Protein AF-A0A1G8JA14-F1 (afdb_monomer)

Radius of gyration: 40.49 Å; Cα contacts (8 Å, |Δi|>4): 1546; chains: 1; bounding box: 96×107×100 Å

Foldseek 3Di:
DDPPVSVQVVDPLSLQLLLLLLLAPDFDAPVLSLQLGDPVSSVCCVVRCVVVVVQWDADPRTIHGPDNVSSVVSCVVPVVCQQVSLVSVLVSLVVCVPDPSSLQCNLVSCCRHPNVVVSLVCLAPVSLLSCVVVLPDLVSNLVSLLSSLLSCLVVLPLLSNLLSLLVSLFSCLLVVPQCLVCLLLLLLLCLLLVNLVSSLSSQDDPLAGSDDLLSLLVNLLSCLLVVVVVSSVSSLSSLVVVLVVQVVVCVVVVPDGDLSSLLSNLSSLLSCCSVPVVRSVVVSVVSLVVLVVQLVDPPPPDPVSNVSSVVSSLLSLLSSQLVCCVRPVDHDAPVVCCVVVVPDQAQVVLLSLLSNLVCNVPVSQFLSGDADPCDPNLLVSLVRSVVSCVPHNHDLDLVSLLSNLVSNQQPPLPLVVSLVSLVSNVVDDQDPADLADPVLADGDPVSLVSLLSNLLSQLQNDPDLDFQDQDDAQDQECVRVNLSSLSSRLSSLVNVVSNCVSVVPPVCLVSSVVSLVVSLVRLDDALLSVVSHPSCHCSCLVRLLVVLLSSLVCCVPRPVVCNLVSLVVLVVCLVRLSSDAPSSSLSNLLSNLRSCSSVVHDLVSNVVSLVSSLCLLVQDPQPLSVSLSSLSSSLSSCSNSVNVVSNVVSVSVNSLQSTDDDLPVLLLLCLLLLLLQQLAFDLQLCLVFLLLNQLLLVLCCFPRDCVPSSLVSLLSSLLSCVSNVNPVLSLVSLCCQAPNDLVQLLCQQQVDCRSASDRSNGRGLSHPSHDSLSSLLSCLPRDPPAQLLLLLLSLLLRCQDPCNVVCNLSSLLSLLVSLVVCCVVPVPCSLVSLLSVLVVLLDPSDDPVSSVSSLVSNVVRHDPVSVVSNCVNNVVSVHHNDPPPPPPPPPPDDDDDDPPPQQLLNVLLVCLPPPPDDLVVSLVSLVVSCVVVVHQLLDDCPDPSSNSSNVVNLVSAAALSSLSNSCVVSLSVPPDSSSSVSSVSSNSCRPHDDSVSSSSSSVSSSVSSCSNSVRDPVSSVVSSCSSDDDDDDRPHLSSLVSLLVQCQPQDPSSNVSSLVSLLVCCVVVQQSSLVSLLVLLLDLALGSSVLSSLVSLLSNLVVPLVSVLVNCVVVVVSLVSLLPDLQQSSNVSQCSSCVSNVVVPRNSSNVSNVVSAAADFDDFDADDDDDPLLVLCVVLVVVCNVVRQHDPQLNVQLVVQLCVNCPPHDSVSQVVSQVSSCVSVVVRPPRPGSSSSSSLRSNRNSSSVRGHDPCSVVSNCSSPVD

Sequence (1266 aa):
MLSIWDTIYEDKNKLWISLSISQLRSPLEKENIIHILPADVKTYFYSSFPSIKYLFTKHHNKIEIFHNSFKEFITKKVKLFIKDCNDNIASFCENNLDNEYSIENCLHHYALSNTPEKALKSCNQKWADKLTLNHIEPDIVLLDIKNTINLSLKLEQTTELIRLLLLLQRIEFRYDYILYEYAQNIALALIANEDYQHALKYIVRRNILLVSNDQAIIFLQLLYEAEAYKEANVLLEAIDARFRKEIESEFKSGKGVSMDFFTMKANSLVLSTNENSEKGYRQYMAFSKFLQSLGSNDDFDSEQTTTGVTLMREVTTGWHQAYLMRAKNIHINSVEVSKFSGNPLNSRWAKMIALSKYIYDYELNRYNSNYHDKNDSHLEIVADIEYLILNHGYINDKVEVILLVKSLLKDSKNTSLVTKLIKNYFDFEMDENNIRNDNGVDFNYAAYINIAFKSKCKGYINDDNAFPEIKKRWSKNGWELYLKSIIVLIHFLEGKAYNLKAKNDSDDFQLIKEQLNLIRESINFSFEERSNWNRSYQLPEAIFPLLYTKLIHLYYHFNSNELDSFIEEIKQKSIDQLGLFSEGYREVFHEIVKELLLLNYETDKIQPIVQLWEQHILKGVQNRWERTEELLKISEIYALLGKKFEFNNTFQEVLNTSMGPTWYKEAQLDLINSTLSYLKSDSSSLNKYVKDYASLLDYASGEMTFQRYVRTEKESFINSLIANGRLDSALEYFKQEILPSPELLINNAEQNTFDAPTIGDGYNLGARNFVEQRGVLKILENIEDVSPYLKWALCEIFTINDDNFRYITYYGEKIAEVLNEIEILDNSHIENVIINLSKIIADKELNDDDRRALLNELYVGLTTSNRTRLKSHLVSKGIIWESKNQEDKITEEQPLEKNKEITDFEKFNNSINSTKENRQQLIKTGINSFEKEKISIWYNNWSGEHSKSKENIKSLLETDTEIIQTLSHEILKFNETPWLVSKEVIWFLEGKISKSQIEDIYKIVNNHFHYIIRPDTSVKEKYFWLDKENEKISNNSQIIDFLIWLLNHPFTDIRKKTFNNLVELGKFLGEEVIIKLLNTSSSKTPLLSTKMSSYVLKKISEEYPEIIKKTLETNSSYVIQIATISHFTIKYNFIAIANNIKEIGYKELAVELNKTIPDIPFKTGDIFLEEEFLLPIAPIIDELNNKEVLNGGFCKILVSKVIEYCSPLNTIDLVKSDKYLRRSFHDETQYRGRYNDTLNHALNEAITSVVYKNNMKTIHEILNND

Secondary structure (DSSP, 8-state):
---HHHHHHS-HHHHHHHHHHHH-SS-EEHHHHTTTS-HHHHTTHHHHGGGTGGGEEEETTEEEES-HHHHHHHHHH-GGGHHHHHHHHHHHHHH-TTSHHHHHHHHHHHHHSS-THHHHHHSSHHHHHHHHHTT--HHHHHHHHHHHHHHHHHTT-HHHHHHHHHHHHHHHHIIIIIHHHTHHHHHHHHHHTT-HHHHHHHHEETTEE-S-HHHHHHHHHHHHHTT-HHHHHHHHHHHHHHHHHHHHHHHHH-S---HHHHHHHHHHHHHGGGT-HHHHHHHHHHHHHHHHHHTT-TT---HHHHHHHHHHHHHHHHHHHHHHHHHH-----HHHHHHHH-PPP-THHHHHHHHHHHHIIIII--TTS------HHHHHHHHHHHHHHHHH----SHHHHHHHHHHHTTT-S-HHHHHHHHHHHHTSPPP---SB-TTSSSB-HHHHHHHHHHHHHHHHT--SS--PPP-S---TTTHHHHHHHHHHHHHHHHHHHHHHHHHT-STTHHHHHHHHHHHHHHT---HHHHHT-TT-TTHHHHHHHHHHHHHHHHHHHH-GGGHHHHHHHHHHHGGGGGGS-HHHHHHHHHHHHHHHHHTT--HHHHHHHHHHHHHHHHHH---HHHHHHHHHHHHHHHHHTT-HHHHHHHHHHHHHHS-S--TT-GGGGHHHHHHHHHS---HHHHTTTHHHHHHHHHHTTSS-TTHHHHHHHHHHHHHHHHHTT-HHHHHHHHHHHHS--HHHHHHHHHS--TT-SSTT-SS--SS--S-HHHHHHHHHHH--S--HHHHHHHHHHHSSSTTHHHHHHHHHHHHHHHHHHHHHH-TTTHHHHHHHHHHHHT-TTS-HHHHHHHHHHHHHHS-HHHHHHHHHHHHHTT-------TTTT--S--------PPPHHHHHHHHTT-TTS-HHHHHHHHHHHHHHHT--TT-SSS-HHHHHHHHHHHHH--SHHHHHHHTHHHHTT--S-HHHHHHHHHHHHTTSS-HHHHHHHHHHHHHHHHHHH---HHHHHHTGGGGSPPP---HHHHHHHHHHHHTT-SSHHHHHHHHHHHHHHHHHTTHHHHHHHHHHHTS----HHHHHHHHHHHHHHHH-HHHHHHHHHH-THHHHHHHT---HHHHHHHHHHHHHHHHTT--HHHHHHHHTS-SSPP---------GGGGGGHHHHHHHHHTT---HHHHHHHHHHHHHHHTTS-HHHHHHHHHHHHHHTTT--S---HHHHHHHHHHHHHHGGG--TTTHHHHHHHHT--

Nearest PDB structures (foldseek):
  8dgc-assembly1_D  TM=5.396E-01  e=2.292E-10  Salmonella enterica
  3w3x-assembly1_A  TM=1.360E-01  e=2.266E-04  Saccharomyces cerevisiae
  5dse-assembly1_A  TM=1.894E-01  e=1.803E-01  Homo sapiens
  6owo-assembly1_A  TM=2.098E-01  e=2.719E-01  Mus musculus
  5l9u-assembly1_X  TM=2.358E-01  e=3.673E+00  Homo sapiens

Solvent-accessible surface area (backbone atoms only — not comparable to full-atom values): 68580 Å² total; per-residue (Å²): 132,79,53,78,62,55,63,30,66,76,32,65,57,48,34,50,52,52,49,46,53,45,70,52,92,65,68,43,45,59,78,58,54,48,61,32,40,59,79,87,39,39,84,42,42,84,76,43,46,72,83,54,43,89,58,40,42,78,58,94,66,20,44,38,65,62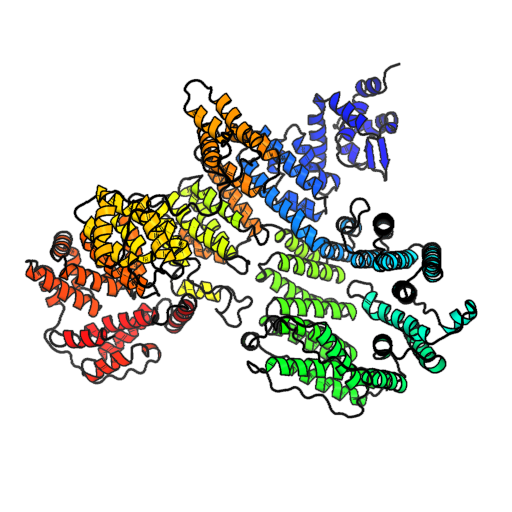,47,70,69,56,38,52,51,50,54,70,73,46,57,86,52,47,25,66,42,21,41,34,40,26,52,38,19,70,76,34,66,85,40,70,66,24,59,75,41,32,57,59,26,23,57,50,21,84,54,36,70,55,20,57,75,54,65,42,69,71,50,53,51,53,40,55,77,67,63,51,61,61,69,60,57,54,48,50,51,54,51,43,41,55,47,22,54,77,69,59,35,69,63,58,34,45,48,43,30,49,45,47,37,33,50,51,34,21,53,75,44,47,51,53,74,41,21,64,45,50,25,50,23,27,46,43,59,72,37,49,75,60,19,41,65,48,40,42,55,96,57,37,64,72,56,55,70,69,56,49,52,52,52,41,46,51,26,43,76,67,66,38,51,73,58,27,50,55,52,50,53,11,53,52,46,51,46,52,51,51,55,58,49,28,70,72,68,72,77,65,78,67,68,64,52,57,44,45,54,41,50,53,26,49,52,42,25,72,83,38,49,69,64,18,47,54,51,34,53,52,51,52,51,49,55,51,51,68,62,67,50,92,81,65,91,42,76,65,58,51,51,49,45,49,51,52,52,41,51,46,49,12,49,44,48,20,47,37,32,68,79,65,60,42,61,82,55,67,69,59,50,26,69,72,70,71,48,80,84,45,30,66,54,27,51,36,53,24,45,11,50,43,39,32,66,68,70,69,55,44,54,87,42,86,89,74,75,91,45,73,32,61,57,49,51,51,52,48,37,52,49,31,42,76,77,43,33,60,64,95,43,75,68,49,39,51,45,47,43,68,48,37,56,79,72,44,62,57,58,71,58,53,45,48,47,48,52,58,54,67,74,48,93,74,80,90,56,55,56,51,34,95,86,68,54,47,67,24,64,70,26,43,54,50,48,37,52,53,23,18,51,53,21,40,66,50,89,64,98,77,74,72,69,73,49,69,79,82,36,53,82,38,40,65,62,23,50,53,27,47,52,38,31,56,24,17,48,53,18,32,51,30,40,36,61,39,70,70,51,74,80,62,47,57,60,55,45,54,51,51,50,52,48,57,62,70,69,64,58,49,28,48,65,48,72,55,41,61,88,42,78,58,37,61,42,63,45,50,20,60,49,50,31,52,46,55,55,48,26,59,77,68,37,49,91,49,37,66,60,52,53,52,49,52,62,64,35,49,84,46,35,64,21,41,57,65,72,20,35,52,46,28,52,56,37,39,51,40,47,39,48,61,68,68,52,62,60,84,72,50,48,63,57,55,50,53,52,50,52,50,42,74,74,57,55,62,42,44,68,61,38,35,53,52,32,30,54,50,21,21,50,28,21,69,65,70,35,61,68,60,20,54,53,36,48,50,51,30,65,53,45,36,33,50,64,59,94,85,40,57,65,62,58,46,48,59,36,52,47,44,54,40,50,73,70,56,71,77,63,46,40,74,44,52,29,56,52,53,20,48,44,54,54,52,46,53,80,36,93,50,44,68,48,39,26,50,43,57,29,44,38,34,31,24,31,32,68,63,74,31,51,70,59,24,51,50,50,50,40,48,40,45,66,34,55,57,68,56,25,42,46,48,11,45,71,49,63,61,81,25,58,46,91,37,59,21,91,42,49,31,31,48,66,50,63,64,58,58,35,50,50,30,45,68,74,59,65,67,86,52,58,41,69,60,55,43,43,57,47,68,41,47,52,72,59,97,61,36,80,82,46,28,49,63,46,17,43,52,48,17,52,32,53,49,50,31,45,72,76,46,62,87,57,41,64,62,56,42,55,51,50,42,49,62,66,66,34,83,87,51,51,76,65,45,38,49,44,25,54,50,32,34,64,73,53,34,50,74,68,58,48,53,55,40,42,57,52,26,49,79,72,76,42,87,80,70,81,77,66,90,67,91,82,74,82,68,90,69,77,77,89,64,84,78,76,81,47,55,34,52,54,41,56,58,48,73,80,43,97,80,70,54,70,71,56,50,48,53,50,43,58,49,22,32,63,76,71,71,44,67,87,75,64,75,78,86,38,72,49,54,49,50,34,52,52,52,45,44,71,72,49,76,42,49,58,56,43,49,60,71,43,41,69,70,63,72,62,66,84,63,63,34,54,56,50,38,44,50,51,50,56,60,37,42,93,35,68,54,72,68,54,45,49,50,44,52,51,44,55,52,51,54,48,45,57,45,67,58,58,58,68,71,55,40,59,77,32,56,70,62,57,56,87,73,84,93,67,57,57,48,59,54,52,52,53,49,49,49,52,40,43,58,45,73,50,65,65,48,22,53,43,36,48,54,39,53,32,53,41,37,69,78,58,30,52,65,48,48,52,53,32,51,53,40,41,67,41,97,54,61,47,52,31,21,53,48,28,27,52,34,52,30,52,32,24,74,79,45,26,68,54,55,46,53,41,43,70,76,41,56,68,51,50,59,54,58,46,67,51,54,39,36,66,47,43,52,32,50,51,53,30,24,50,47,27,33,78,78,69,48,54,65,52,43,55,50,45,56,73,72,48,44,87,65,80,67,86,51,40,88,70,88,84,88,58,76,92,47,58,93,51,40,70,56,52,51,54,43,40,77,65,51,53,36,32,76,67,38,56,56,43,26,55,53,35,42,56,59,70,38,51,96,48,51,71,66,56,40,47,50,24,38,53,37,49,44,62,44,42,66,87,55,85,81,61,80,45,64,48,52,39,31,49,52,41,21,46,28,39,21,50,43,82,54,50,22,73,87,49,44,66,62,53,51,52,57,78,67,64,128

Structure (mmCIF, N/CA/C/O backbone):
data_AF-A0A1G8JA14-F1
#
_entry.id   AF-A0A1G8JA14-F1
#
loop_
_atom_site.group_PDB
_atom_site.id
_atom_site.type_symbol
_atom_site.label_atom_id
_atom_site.label_alt_id
_atom_site.label_comp_id
_atom_site.label_asym_id
_atom_site.label_entity_id
_atom_site.label_seq_id
_atom_site.pdbx_PDB_ins_code
_atom_site.Cartn_x
_atom_site.Cartn_y
_atom_site.Cartn_z
_atom_site.occupancy
_atom_site.B_iso_or_equiv
_atom_site.auth_seq_id
_atom_site.auth_comp_id
_atom_site.auth_asym_id
_atom_site.auth_atom_id
_atom_site.pdbx_PDB_model_num
ATOM 1 N N . MET A 1 1 ? 4.898 62.329 -34.943 1.00 43.94 1 MET A N 1
ATOM 2 C CA . MET A 1 1 ? 5.044 60.866 -35.079 1.00 43.94 1 MET A CA 1
ATOM 3 C C . MET A 1 1 ? 4.335 60.249 -33.893 1.00 43.94 1 MET A C 1
ATOM 5 O O . MET A 1 1 ? 4.775 60.490 -32.778 1.00 43.94 1 MET A O 1
ATOM 9 N N . LEU A 1 2 ? 3.208 59.574 -34.125 1.00 47.88 2 LEU A N 1
ATOM 10 C CA . LEU A 1 2 ? 2.537 58.771 -33.099 1.00 47.88 2 LEU A CA 1
ATOM 11 C C . LEU A 1 2 ? 3.469 57.622 -32.701 1.00 47.88 2 LEU A C 1
ATOM 13 O O . LEU A 1 2 ? 4.171 57.082 -33.561 1.00 47.88 2 LEU A O 1
ATOM 17 N N . SER A 1 3 ? 3.526 57.277 -31.416 1.00 72.56 3 SER A N 1
ATOM 18 C CA . SER A 1 3 ? 4.288 56.103 -30.998 1.00 72.56 3 SER A CA 1
ATOM 19 C C . SER A 1 3 ? 3.628 54.833 -31.557 1.00 72.56 3 SER A C 1
ATOM 21 O O . SER A 1 3 ? 2.435 54.814 -31.873 1.00 72.56 3 SER A O 1
ATOM 23 N N . ILE A 1 4 ? 4.396 53.747 -31.689 1.00 73.25 4 ILE A N 1
ATOM 24 C CA . ILE A 1 4 ? 3.869 52.439 -32.128 1.00 73.25 4 ILE A CA 1
ATOM 25 C C . ILE A 1 4 ? 2.676 52.015 -31.256 1.00 73.25 4 ILE A C 1
ATOM 27 O O . ILE A 1 4 ? 1.707 51.459 -31.764 1.00 73.25 4 ILE A O 1
ATOM 31 N N . TRP A 1 5 ? 2.718 52.331 -29.958 1.00 81.38 5 TRP A N 1
ATOM 32 C CA . TRP A 1 5 ? 1.614 52.083 -29.036 1.00 81.38 5 TRP A CA 1
ATOM 33 C C . TRP A 1 5 ? 0.361 52.887 -29.385 1.00 81.38 5 TRP A C 1
ATOM 35 O O . TRP A 1 5 ? -0.720 52.310 -29.427 1.00 81.38 5 TRP A O 1
ATOM 45 N N . ASP A 1 6 ? 0.496 54.181 -29.684 1.00 80.50 6 ASP A N 1
ATOM 46 C CA . ASP A 1 6 ? -0.655 55.031 -30.017 1.00 80.50 6 ASP A CA 1
ATOM 47 C C . ASP A 1 6 ? -1.369 54.507 -31.275 1.00 80.50 6 ASP A C 1
ATOM 49 O O . ASP A 1 6 ? -2.592 54.440 -31.321 1.00 80.50 6 ASP A O 1
ATOM 53 N N . THR A 1 7 ? -0.600 53.986 -32.238 1.00 79.25 7 THR A N 1
ATOM 54 C CA . THR A 1 7 ? -1.130 53.365 -33.469 1.00 79.25 7 THR A CA 1
ATOM 55 C C . THR A 1 7 ? -1.879 52.048 -33.206 1.00 79.25 7 THR A C 1
ATOM 57 O O . THR A 1 7 ? -2.782 51.683 -33.960 1.00 79.25 7 THR A O 1
ATOM 60 N N . ILE A 1 8 ? -1.495 51.302 -32.165 1.00 83.81 8 ILE A N 1
ATOM 61 C CA . ILE A 1 8 ? -2.172 50.064 -31.747 1.00 83.81 8 ILE A CA 1
ATOM 62 C C . ILE A 1 8 ? -3.414 50.391 -30.920 1.00 83.81 8 ILE A C 1
ATOM 64 O O . ILE A 1 8 ? -4.435 49.740 -31.090 1.00 83.81 8 ILE A O 1
ATOM 68 N N . TYR A 1 9 ? -3.331 51.386 -30.037 1.00 84.12 9 TYR A N 1
ATOM 69 C CA . TYR A 1 9 ? -4.410 51.764 -29.129 1.00 84.12 9 TYR A CA 1
ATOM 70 C C . TYR A 1 9 ? -5.591 52.430 -29.853 1.00 84.12 9 TYR A C 1
ATOM 72 O O . TYR A 1 9 ? -6.739 52.170 -29.502 1.00 84.12 9 TYR A O 1
ATOM 80 N N . GLU A 1 10 ? -5.328 53.247 -30.879 1.00 85.12 10 GLU A N 1
ATOM 81 C CA . GLU A 1 10 ? -6.372 53.892 -31.693 1.00 85.12 10 GLU A CA 1
ATOM 82 C C . GLU A 1 10 ? -7.148 52.901 -32.583 1.00 85.12 10 GLU A C 1
ATOM 84 O O . GLU A 1 10 ? -8.304 53.148 -32.927 1.00 85.12 10 GLU A O 1
ATOM 89 N N . ASP A 1 11 ? -6.546 51.760 -32.938 1.00 87.94 11 ASP A N 1
ATOM 90 C CA . ASP A 1 11 ? -7.168 50.724 -33.765 1.00 87.94 11 ASP A CA 1
ATOM 91 C C . ASP A 1 11 ? 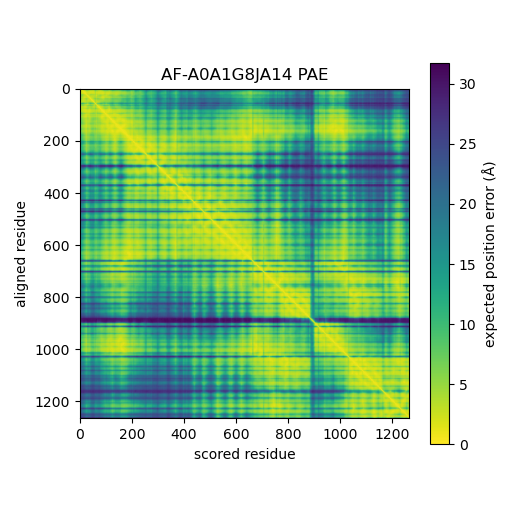-7.655 49.554 -32.901 1.00 87.94 11 ASP A C 1
ATOM 93 O O . ASP A 1 11 ? -6.887 48.674 -32.501 1.00 87.94 11 ASP A O 1
ATOM 97 N N . LYS A 1 12 ? -8.972 49.508 -32.670 1.00 87.38 12 LYS A N 1
ATOM 98 C CA . LYS A 1 12 ? -9.641 48.466 -31.876 1.00 87.38 12 LYS A CA 1
ATOM 99 C C . LYS A 1 12 ? -9.243 47.044 -32.298 1.00 87.38 12 LYS A C 1
ATOM 101 O O . LYS A 1 12 ? -9.047 46.194 -31.431 1.00 87.38 12 LYS A O 1
ATOM 106 N N . ASN A 1 13 ? -9.101 46.773 -33.596 1.00 89.81 13 ASN A N 1
ATOM 107 C CA . ASN A 1 13 ? -8.777 45.432 -34.084 1.00 89.81 13 ASN A CA 1
ATOM 108 C C . ASN A 1 13 ? -7.324 45.073 -33.754 1.00 89.81 13 ASN A C 1
ATOM 110 O O . ASN A 1 13 ? -7.057 43.988 -33.239 1.00 89.81 13 ASN A O 1
ATOM 114 N N . LYS A 1 14 ? -6.380 45.994 -33.990 1.00 89.94 14 LYS A N 1
ATOM 115 C CA . LYS A 1 14 ? -4.964 45.785 -33.634 1.00 89.94 14 LYS A CA 1
ATOM 116 C C . LYS A 1 14 ? -4.775 45.646 -32.127 1.00 89.94 14 LYS A C 1
ATOM 118 O O . LYS A 1 14 ? -3.974 44.810 -31.700 1.00 89.94 14 LYS A O 1
ATOM 123 N N . LEU A 1 15 ? -5.521 46.421 -31.339 1.00 90.25 15 LEU A N 1
ATOM 124 C CA . LEU A 1 15 ? -5.499 46.351 -29.885 1.00 90.25 15 LEU A CA 1
ATOM 125 C C . LEU A 1 15 ? -5.949 44.977 -29.384 1.00 90.25 15 LEU A C 1
ATOM 127 O O . LEU A 1 15 ? -5.205 44.339 -28.645 1.00 90.25 15 LEU A O 1
ATOM 131 N N . TRP A 1 16 ? -7.119 44.493 -29.815 1.00 91.75 16 TRP A N 1
ATOM 132 C CA . TRP A 1 16 ? -7.658 43.200 -29.374 1.00 91.75 16 TRP A CA 1
ATOM 133 C C . TRP A 1 16 ? -6.827 42.008 -29.838 1.00 91.75 16 TRP A C 1
ATOM 135 O O . TRP A 1 16 ? -6.671 41.051 -29.081 1.00 91.75 16 TRP A O 1
ATOM 145 N N . ILE A 1 17 ? -6.248 42.069 -31.040 1.00 90.75 17 ILE A N 1
ATOM 146 C CA . ILE A 1 17 ? -5.319 41.040 -31.521 1.00 90.75 17 ILE A CA 1
ATOM 147 C C . ILE A 1 17 ? -4.058 41.009 -30.651 1.00 90.75 17 ILE A C 1
ATOM 149 O O . ILE A 1 17 ? -3.659 39.946 -30.178 1.00 90.75 17 ILE A O 1
ATOM 153 N N . SER A 1 18 ? -3.459 42.174 -30.388 1.00 89.88 18 SER A N 1
ATOM 154 C CA . SER A 1 18 ? -2.248 42.270 -29.562 1.00 89.88 18 SER A CA 1
ATOM 155 C C . SER A 1 18 ? -2.513 41.865 -28.113 1.00 89.88 18 SER A C 1
ATOM 157 O O . SER A 1 18 ? -1.709 41.148 -27.523 1.00 89.88 18 SER A O 1
ATOM 159 N N . LEU A 1 19 ? -3.658 42.270 -27.559 1.00 90.50 19 LEU A N 1
ATOM 160 C CA . LEU A 1 19 ? -4.101 41.894 -26.221 1.00 90.50 19 LEU A CA 1
ATOM 161 C C . LEU A 1 19 ? -4.328 40.382 -26.115 1.00 90.50 19 LEU A C 1
ATOM 163 O O . LEU A 1 19 ? -3.754 39.770 -25.223 1.00 90.50 19 LEU A O 1
ATOM 167 N N . SER A 1 20 ? -5.065 39.768 -27.044 1.00 91.00 20 SER A N 1
ATOM 168 C CA . SER A 1 20 ? -5.373 38.328 -26.997 1.00 91.00 20 SER A CA 1
ATOM 169 C C . SER A 1 20 ? -4.115 37.474 -27.065 1.00 91.00 20 SER A C 1
ATOM 171 O O . SER A 1 20 ? -3.924 36.602 -26.223 1.00 91.00 20 SER A O 1
ATOM 173 N N . ILE A 1 21 ? -3.193 37.797 -27.977 1.00 90.31 21 ILE A N 1
ATOM 174 C CA . ILE A 1 21 ? -1.907 37.094 -28.076 1.00 90.31 21 ILE A CA 1
ATOM 175 C C . ILE A 1 21 ? -1.044 37.356 -26.827 1.00 90.31 21 ILE A C 1
ATOM 177 O O . ILE A 1 21 ? -0.352 36.455 -26.363 1.00 90.31 21 ILE A O 1
ATOM 181 N N . SER A 1 22 ? -1.122 38.551 -26.222 1.00 90.19 22 SER A N 1
ATOM 182 C CA . SER A 1 22 ? -0.407 38.849 -24.971 1.00 90.19 22 SER A CA 1
ATOM 183 C C . SER A 1 22 ? -0.851 38.009 -23.784 1.00 90.19 22 SER A C 1
ATOM 185 O O . SER A 1 22 ? -0.040 37.757 -22.897 1.00 90.19 22 SER A O 1
ATOM 187 N N . GLN A 1 23 ? -2.108 37.570 -23.751 1.00 91.44 23 GLN A N 1
ATOM 188 C CA . GLN A 1 23 ? -2.629 36.804 -22.624 1.00 91.44 23 GLN A CA 1
ATOM 189 C C . GLN A 1 23 ? -2.340 35.302 -22.749 1.00 91.44 23 GLN A C 1
ATOM 191 O O . GLN A 1 23 ? -2.516 34.582 -21.771 1.00 91.44 23 GLN A O 1
ATOM 196 N N . LEU A 1 24 ? -1.839 34.825 -23.894 1.00 90.62 24 LEU A N 1
ATOM 197 C CA . LEU A 1 24 ? -1.464 33.422 -24.072 1.00 90.62 24 LEU A CA 1
ATOM 198 C C . LEU A 1 24 ? -0.270 33.034 -23.179 1.00 90.62 24 LEU A C 1
ATOM 200 O O . LEU A 1 24 ? 0.638 33.845 -22.939 1.00 90.62 24 LEU A O 1
ATOM 204 N N . ARG A 1 25 ? -0.276 31.793 -22.677 1.00 86.31 25 ARG A N 1
ATOM 205 C CA . ARG A 1 25 ? 0.827 31.196 -21.894 1.00 86.31 25 ARG A CA 1
ATOM 206 C C . ARG A 1 25 ? 1.825 30.441 -22.758 1.00 86.31 25 ARG A C 1
ATOM 208 O O . ARG A 1 25 ? 3.019 30.525 -22.496 1.00 86.31 25 ARG A O 1
ATOM 215 N N . SER A 1 26 ? 1.323 29.758 -23.778 1.00 85.88 26 SER A N 1
ATOM 216 C CA . SER A 1 26 ? 2.099 29.047 -24.789 1.00 85.88 26 SER A CA 1
ATOM 217 C C . SER A 1 26 ? 1.687 29.502 -26.203 1.00 85.88 26 SER A C 1
ATOM 219 O O . SER A 1 26 ? 0.619 30.098 -26.382 1.00 85.88 26 SER A O 1
ATOM 221 N N . PRO A 1 27 ? 2.537 29.311 -27.227 1.00 86.62 27 PRO A N 1
ATOM 222 C CA . PRO A 1 27 ? 2.213 29.713 -28.594 1.00 86.62 27 PRO A CA 1
ATOM 223 C C . PRO A 1 27 ? 0.974 28.983 -29.127 1.00 86.62 27 PRO A C 1
ATOM 225 O O . PRO A 1 27 ? 0.864 27.764 -28.992 1.00 86.62 27 PRO A O 1
ATOM 228 N N . LEU A 1 28 ? 0.083 29.708 -29.808 1.00 88.81 28 LEU A N 1
ATOM 229 C CA . LEU A 1 28 ? -1.135 29.145 -30.403 1.00 88.81 28 LEU A CA 1
ATOM 230 C C . LEU A 1 28 ? -1.045 29.140 -31.932 1.00 88.81 28 LEU A C 1
ATOM 232 O O . LEU A 1 28 ? -0.474 30.050 -32.540 1.00 88.81 28 LEU A O 1
ATOM 236 N N . GLU A 1 29 ? -1.612 28.117 -32.568 1.00 87.50 29 GLU A N 1
ATOM 237 C CA . GLU A 1 29 ? -1.676 28.035 -34.028 1.00 87.50 29 GLU A CA 1
ATOM 238 C C . GLU A 1 29 ? -2.434 29.221 -34.623 1.00 87.50 29 GLU A C 1
ATOM 240 O O . GLU A 1 29 ? -3.457 29.669 -34.099 1.00 87.50 29 GLU A O 1
ATOM 245 N N . LYS A 1 30 ? -1.944 29.720 -35.762 1.00 83.00 30 LYS A N 1
ATOM 246 C CA . LYS A 1 30 ? -2.535 30.882 -36.434 1.00 83.00 30 LYS A CA 1
ATOM 247 C C . LYS A 1 30 ? -4.028 30.707 -36.742 1.00 83.00 30 LYS A C 1
ATOM 249 O O . LYS A 1 30 ? -4.764 31.689 -36.680 1.00 83.00 30 LYS A O 1
ATOM 254 N N . GLU A 1 31 ? -4.456 29.497 -37.090 1.00 84.50 31 GLU A N 1
ATOM 255 C CA . GLU A 1 31 ? -5.863 29.178 -37.358 1.00 84.50 31 GLU A CA 1
ATOM 256 C C . GLU A 1 31 ? -6.723 29.309 -36.091 1.00 84.50 31 GLU A C 1
ATOM 258 O O . GLU A 1 31 ? -7.778 29.940 -36.125 1.00 84.50 31 GLU A O 1
ATOM 263 N N . ASN A 1 32 ? -6.208 28.856 -34.947 1.00 88.44 32 ASN A N 1
ATOM 264 C CA . ASN A 1 32 ? -6.890 28.921 -33.653 1.00 88.44 32 ASN A CA 1
ATOM 265 C C . ASN A 1 32 ? -6.954 30.345 -33.072 1.00 88.44 32 ASN A C 1
ATOM 267 O O . ASN A 1 32 ? -7.896 30.685 -32.355 1.00 88.44 32 ASN A O 1
ATOM 271 N N . ILE A 1 33 ? -6.018 31.229 -33.438 1.00 87.50 33 ILE A N 1
ATOM 272 C CA . ILE A 1 33 ? -5.993 32.620 -32.950 1.00 87.50 33 ILE A CA 1
ATOM 273 C C . ILE A 1 33 ? -7.233 33.418 -33.348 1.00 87.50 33 ILE A C 1
ATOM 275 O O . ILE A 1 33 ? -7.661 34.299 -32.610 1.00 87.50 33 ILE A O 1
ATOM 279 N N . ILE A 1 34 ? -7.860 33.118 -34.482 1.00 87.94 34 ILE A N 1
ATOM 280 C CA . ILE A 1 34 ? -9.094 33.813 -34.870 1.00 87.94 34 ILE A CA 1
ATOM 281 C C . ILE A 1 34 ? -10.220 33.469 -33.890 1.00 87.94 34 ILE A C 1
ATOM 283 O O . ILE A 1 34 ? -11.078 34.300 -33.601 1.00 87.94 34 ILE A O 1
ATOM 287 N N . HIS A 1 35 ? -10.211 32.260 -33.335 1.00 89.19 35 HIS A N 1
ATOM 288 C CA . HIS A 1 35 ? -11.286 31.775 -32.486 1.00 89.19 35 HIS A CA 1
ATOM 289 C C . HIS A 1 35 ? -11.244 32.344 -31.061 1.00 89.19 35 HIS A C 1
ATOM 291 O O . HIS A 1 35 ? -12.314 32.437 -30.458 1.00 89.19 35 HIS A O 1
ATOM 297 N N . ILE A 1 36 ? -10.083 32.821 -30.591 1.00 91.62 36 ILE A N 1
ATOM 298 C CA . ILE A 1 36 ? -9.916 33.478 -29.278 1.00 91.62 36 ILE A CA 1
ATOM 299 C C . ILE A 1 36 ? -10.233 34.985 -29.279 1.00 91.62 36 ILE A C 1
ATOM 301 O O . ILE A 1 36 ? -10.228 35.611 -28.224 1.00 91.62 36 ILE A O 1
ATOM 305 N N . LEU A 1 37 ? -10.463 35.596 -30.448 1.00 91.56 37 LE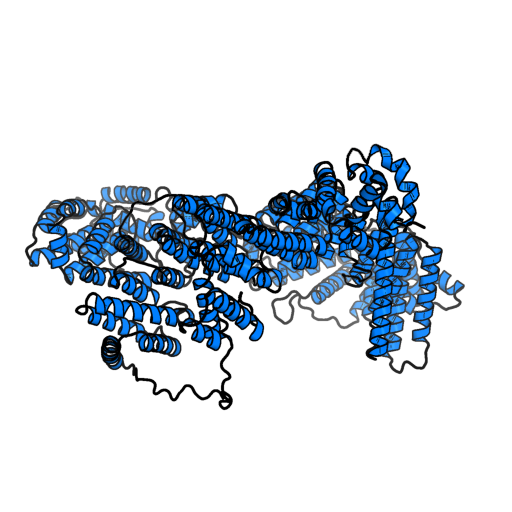U A N 1
ATOM 306 C CA . LEU A 1 37 ? -10.767 37.029 -30.560 1.00 91.56 37 LEU A CA 1
ATOM 307 C C . LEU A 1 37 ? -12.260 37.314 -30.324 1.00 91.56 37 LEU A C 1
ATOM 309 O O . LEU A 1 37 ? -13.094 36.442 -30.576 1.00 91.56 37 LEU A O 1
ATOM 313 N N . PRO A 1 38 ? -12.637 38.549 -29.945 1.00 89.50 38 PRO A N 1
ATOM 314 C CA . PRO A 1 38 ? -14.034 38.982 -29.955 1.00 89.50 38 PRO A CA 1
ATOM 315 C C . PRO A 1 38 ? -14.676 38.829 -31.342 1.00 89.50 38 PRO A C 1
ATOM 317 O O . PRO A 1 38 ? -14.017 39.057 -32.360 1.00 89.50 38 PRO A O 1
ATOM 320 N N . ALA A 1 39 ? -15.963 38.466 -31.396 1.00 85.50 39 ALA A N 1
ATOM 321 C CA . ALA A 1 39 ? -16.680 38.139 -32.637 1.00 85.50 39 ALA A CA 1
ATOM 322 C C . ALA A 1 39 ? -16.598 39.234 -33.720 1.00 85.50 39 ALA A C 1
ATOM 324 O O . ALA A 1 39 ? -16.458 38.926 -34.902 1.00 85.50 39 ALA A O 1
ATOM 325 N N . ASP A 1 40 ? -16.630 40.501 -33.311 1.00 85.50 40 ASP A N 1
ATOM 326 C CA . ASP A 1 40 ? -16.524 41.680 -34.172 1.00 85.50 40 ASP A CA 1
ATOM 327 C C . ASP A 1 40 ? -15.101 41.941 -34.694 1.00 85.50 40 ASP A C 1
ATOM 329 O O . ASP A 1 40 ? -14.939 42.600 -35.717 1.00 85.50 40 ASP A O 1
ATOM 333 N N . VAL A 1 41 ? -14.074 41.401 -34.031 1.00 88.50 41 VAL A N 1
ATOM 334 C CA . VAL A 1 41 ? -12.661 41.498 -34.439 1.00 88.50 41 VAL A CA 1
ATOM 335 C C . VAL A 1 41 ? -12.258 40.322 -35.337 1.00 88.50 41 VAL A C 1
ATOM 337 O O . VAL A 1 41 ? -11.410 40.492 -36.219 1.00 88.50 41 VAL A O 1
ATOM 340 N N . LYS A 1 42 ? -12.891 39.144 -35.178 1.00 87.25 42 LYS A N 1
ATOM 341 C CA . LYS A 1 42 ? -12.596 37.926 -35.968 1.00 87.25 42 LYS A CA 1
ATOM 342 C C . LYS A 1 42 ? -12.581 38.195 -37.474 1.00 87.25 42 LYS A C 1
ATOM 344 O O . LYS A 1 42 ? -11.659 37.772 -38.169 1.00 87.25 42 LYS A O 1
ATOM 349 N N . THR A 1 43 ? -13.561 38.951 -37.972 1.00 84.00 43 THR A N 1
ATOM 350 C CA . THR A 1 43 ? -13.732 39.260 -39.404 1.00 84.00 43 THR A CA 1
ATOM 351 C C . THR A 1 43 ? -12.629 40.147 -39.986 1.00 84.00 43 THR A C 1
ATOM 353 O O . THR A 1 43 ? -12.450 40.170 -41.200 1.00 84.00 43 THR A O 1
ATOM 356 N N . TYR A 1 44 ? -11.867 40.852 -39.143 1.00 86.38 44 TYR A N 1
ATOM 357 C CA . TYR A 1 44 ? -10.820 41.793 -39.558 1.00 86.38 44 TYR A CA 1
ATOM 358 C C . TYR A 1 44 ? -9.397 41.292 -39.274 1.00 86.38 44 TYR A C 1
ATOM 360 O O . TYR A 1 44 ? -8.426 41.996 -39.561 1.00 86.38 44 TYR A O 1
ATOM 368 N N . PHE A 1 45 ? -9.233 40.070 -38.749 1.00 87.12 45 PHE A N 1
ATOM 369 C CA . PHE A 1 45 ? -7.918 39.527 -38.391 1.00 87.12 45 PHE A CA 1
ATOM 370 C C . PHE A 1 45 ? -6.929 39.554 -39.566 1.00 87.12 45 PHE A C 1
ATOM 372 O O . PHE A 1 45 ? -5.819 40.073 -39.437 1.00 87.12 45 PHE A O 1
ATOM 379 N N . TYR A 1 46 ? -7.342 39.058 -40.736 1.00 85.62 46 TYR A N 1
ATOM 380 C CA . TYR A 1 46 ? -6.472 38.984 -41.914 1.00 85.62 46 TYR A CA 1
ATOM 381 C C . TYR A 1 46 ? -6.102 40.355 -42.493 1.00 85.62 46 TYR A C 1
ATOM 383 O O . TYR A 1 46 ? -5.024 40.484 -43.071 1.00 85.62 46 TYR A O 1
ATOM 391 N N . SER A 1 47 ? -6.942 41.379 -42.311 1.00 86.38 47 SER A N 1
ATOM 392 C CA . SER A 1 47 ? -6.639 42.752 -42.734 1.00 86.38 47 SER A CA 1
ATOM 393 C C . SER A 1 47 ? -5.757 43.504 -41.733 1.00 86.38 47 SER A C 1
ATOM 395 O O . SER A 1 47 ? -4.906 44.289 -42.144 1.00 86.38 47 SER A O 1
ATOM 397 N N . SER A 1 48 ? -5.916 43.259 -40.427 1.00 86.62 48 SER A N 1
ATOM 398 C CA . SER A 1 48 ? -5.235 44.029 -39.375 1.00 86.62 48 SER A CA 1
ATOM 399 C C . SER A 1 48 ? -3.910 43.405 -38.916 1.00 86.62 48 SER A C 1
ATOM 401 O O . SER A 1 48 ? -2.939 44.136 -38.704 1.00 86.62 48 SER A O 1
ATOM 403 N N . PHE A 1 49 ? -3.812 42.072 -38.819 1.00 87.75 49 PHE A N 1
ATOM 404 C CA . PHE A 1 49 ? -2.613 41.372 -38.330 1.00 87.75 49 PHE A CA 1
ATOM 405 C C . PHE A 1 49 ? -1.325 41.651 -39.136 1.00 87.75 49 PHE A C 1
ATOM 407 O O . PHE A 1 49 ? -0.285 41.859 -38.508 1.00 87.75 49 PHE A O 1
ATOM 414 N N . PRO A 1 50 ? -1.328 41.725 -40.490 1.00 87.00 50 PRO A N 1
ATOM 415 C CA . PRO A 1 50 ? -0.105 41.972 -41.263 1.00 87.00 50 PRO A CA 1
ATOM 416 C C . PRO A 1 50 ? 0.639 43.247 -40.851 1.00 87.00 50 PRO A C 1
ATOM 418 O O . PRO A 1 50 ? 1.867 43.260 -40.828 1.00 87.00 50 PRO A O 1
ATOM 421 N N . SER A 1 51 ? -0.105 44.291 -40.473 1.00 86.31 51 SER A N 1
ATOM 422 C CA . SER A 1 51 ? 0.453 45.589 -40.081 1.00 86.31 51 SER A CA 1
ATOM 423 C C . SER A 1 51 ? 1.132 45.599 -38.709 1.00 86.31 51 SER A C 1
ATOM 425 O O . SER A 1 51 ? 1.909 46.505 -38.444 1.00 86.31 51 SER A O 1
ATOM 427 N N . ILE A 1 52 ? 0.866 44.604 -37.857 1.00 86.62 52 ILE A N 1
ATOM 428 C CA . ILE A 1 52 ? 1.434 44.468 -36.503 1.00 86.62 52 ILE A CA 1
ATOM 429 C C . ILE A 1 52 ? 2.275 43.195 -36.343 1.00 86.62 52 ILE A C 1
ATOM 431 O O . ILE A 1 52 ? 2.822 42.944 -35.274 1.00 86.62 52 ILE A O 1
ATOM 435 N N . LYS A 1 53 ? 2.421 42.398 -37.410 1.00 85.88 53 LYS A N 1
ATOM 436 C CA . LYS A 1 53 ? 3.109 41.097 -37.408 1.00 85.88 53 LYS A CA 1
ATOM 437 C C . LYS A 1 53 ? 4.534 41.163 -36.847 1.00 85.88 53 LYS A C 1
ATOM 439 O O . LYS A 1 53 ? 4.981 40.200 -36.242 1.00 85.88 53 LYS A O 1
ATOM 444 N N . TYR A 1 54 ? 5.240 42.278 -37.040 1.00 84.25 54 TYR A N 1
ATOM 445 C CA . TYR A 1 54 ? 6.619 42.468 -36.573 1.00 84.25 54 TYR A CA 1
ATOM 446 C C . TYR A 1 54 ? 6.766 42.464 -35.039 1.00 84.25 54 TYR A C 1
ATOM 448 O O . TYR A 1 54 ? 7.882 42.370 -34.542 1.00 84.25 54 TYR A O 1
ATOM 456 N N . LEU A 1 55 ? 5.660 42.563 -34.293 1.00 83.00 55 LEU A N 1
ATOM 457 C CA . LEU A 1 55 ? 5.623 42.477 -32.827 1.00 83.00 55 LEU A CA 1
ATOM 458 C C . LEU A 1 55 ? 5.531 41.031 -32.315 1.00 83.00 55 LEU A C 1
ATOM 460 O O . LEU A 1 55 ? 5.558 40.800 -31.104 1.00 83.00 55 LEU A O 1
ATOM 464 N N . PHE A 1 56 ? 5.406 40.065 -33.227 1.00 84.19 56 PHE A N 1
ATOM 465 C CA . PHE A 1 56 ? 5.155 38.664 -32.922 1.00 84.19 56 PHE A CA 1
ATOM 466 C C . PHE A 1 56 ? 6.195 37.763 -33.590 1.00 84.19 56 PHE A C 1
ATOM 468 O O . PHE A 1 56 ? 6.639 38.014 -34.714 1.00 84.19 56 PHE A O 1
ATOM 475 N N . THR A 1 57 ? 6.566 36.683 -32.913 1.00 75.75 57 THR A N 1
ATOM 476 C CA . THR A 1 57 ? 7.378 35.601 -33.475 1.00 75.75 57 THR A CA 1
ATOM 477 C C . THR A 1 57 ? 6.485 34.588 -34.183 1.00 75.75 57 THR A C 1
ATOM 479 O O . THR A 1 57 ? 5.335 34.355 -33.804 1.00 75.75 57 THR A O 1
ATOM 482 N N . LYS A 1 58 ? 7.016 33.979 -35.251 1.00 68.75 58 LYS A N 1
ATOM 483 C CA . LYS A 1 58 ? 6.371 32.864 -35.950 1.00 68.75 58 LYS A CA 1
ATOM 484 C C . LYS A 1 58 ? 7.315 31.667 -35.943 1.00 68.75 58 LYS A C 1
ATOM 486 O O . LYS A 1 58 ? 8.250 31.630 -36.737 1.00 68.75 58 LYS A O 1
ATOM 491 N N . HIS A 1 59 ? 7.031 30.687 -35.094 1.00 62.84 59 HIS A N 1
ATOM 492 C CA . HIS A 1 59 ? 7.722 29.397 -35.067 1.00 62.84 59 HIS A CA 1
ATOM 493 C C . HIS A 1 59 ? 6.711 28.300 -35.395 1.00 62.84 59 HIS A C 1
ATOM 495 O O . HIS A 1 59 ? 5.651 28.242 -34.783 1.00 62.84 59 HIS A O 1
ATOM 501 N N . HIS A 1 60 ? 6.998 27.469 -36.403 1.00 62.34 60 HIS A N 1
ATOM 502 C CA . HIS A 1 60 ? 6.155 26.320 -36.781 1.00 62.34 60 HIS A CA 1
ATOM 503 C C . HIS A 1 60 ? 4.647 26.638 -36.908 1.00 62.34 60 HIS A C 1
ATOM 505 O O . HIS A 1 60 ? 3.801 25.904 -36.424 1.00 62.34 60 HIS A O 1
ATOM 511 N N . ASN A 1 61 ? 4.301 27.767 -37.540 1.00 74.88 61 ASN A N 1
ATOM 512 C CA . ASN A 1 61 ? 2.916 28.249 -37.713 1.00 74.88 61 ASN A CA 1
ATOM 513 C C . ASN A 1 61 ? 2.151 28.632 -36.424 1.00 74.88 61 ASN A C 1
ATOM 515 O O . ASN A 1 61 ? 1.000 29.067 -36.514 1.00 74.88 61 ASN A O 1
ATOM 519 N N . LYS A 1 62 ? 2.810 28.594 -35.262 1.00 82.50 62 LYS A N 1
ATOM 520 C CA . LYS A 1 62 ? 2.328 29.174 -34.006 1.00 82.50 62 LYS A CA 1
ATOM 521 C C . LYS A 1 62 ? 2.761 30.641 -33.893 1.00 82.50 62 LYS A C 1
ATOM 523 O O . LYS A 1 62 ? 3.795 31.036 -34.445 1.00 82.50 62 LYS A O 1
ATOM 528 N N . ILE A 1 63 ? 1.939 31.462 -33.244 1.00 83.25 63 ILE A N 1
ATOM 529 C CA . ILE A 1 63 ? 2.190 32.893 -33.032 1.00 83.25 63 ILE A CA 1
ATOM 530 C C . ILE A 1 63 ? 2.346 33.147 -31.532 1.00 83.25 63 ILE A C 1
ATOM 532 O O . ILE A 1 63 ? 1.532 32.695 -30.729 1.00 83.25 63 ILE A O 1
ATOM 536 N N . GLU A 1 64 ? 3.380 33.906 -31.184 1.00 84.06 64 GLU A N 1
ATOM 537 C CA . GLU A 1 64 ? 3.703 34.336 -29.822 1.00 84.06 64 GLU A CA 1
ATOM 538 C C . GLU A 1 64 ? 4.149 35.807 -29.837 1.00 84.06 64 GLU A C 1
ATOM 540 O O . GLU A 1 64 ? 4.529 36.351 -30.877 1.00 84.06 64 GLU A O 1
ATOM 545 N N . ILE A 1 65 ? 4.096 36.482 -28.689 1.00 82.69 65 ILE A N 1
ATOM 546 C CA . ILE A 1 65 ? 4.724 37.794 -28.518 1.00 82.69 65 ILE A CA 1
ATOM 547 C C . ILE A 1 65 ? 6.250 37.694 -28.627 1.00 82.69 65 ILE A C 1
ATOM 549 O O . ILE A 1 65 ? 6.880 36.858 -27.997 1.00 82.69 65 ILE A O 1
ATOM 553 N N . PHE A 1 66 ? 6.851 38.628 -29.368 1.00 77.81 66 PHE A N 1
ATOM 554 C CA . PHE A 1 66 ? 8.294 38.652 -29.608 1.00 77.81 66 PHE A CA 1
ATOM 555 C C . PHE A 1 66 ? 9.141 38.910 -28.347 1.00 77.81 66 PHE A C 1
ATOM 557 O O . PHE A 1 66 ? 10.261 38.419 -28.249 1.00 77.81 66 PHE A O 1
ATOM 564 N N . HIS A 1 67 ? 8.647 39.701 -27.387 1.00 79.38 67 HIS A N 1
ATOM 565 C CA . HIS A 1 67 ? 9.391 40.030 -26.167 1.00 79.38 67 HIS A CA 1
ATOM 566 C C . HIS A 1 67 ? 8.470 40.209 -24.952 1.00 79.38 67 HIS A C 1
ATOM 568 O O . HIS A 1 67 ? 7.503 40.972 -25.009 1.00 79.38 67 HIS A O 1
ATOM 574 N N . ASN A 1 68 ? 8.803 39.581 -23.818 1.00 80.62 68 ASN A N 1
ATOM 575 C CA . ASN A 1 68 ? 7.984 39.627 -22.596 1.00 80.62 68 ASN A CA 1
ATOM 576 C C . ASN A 1 68 ? 7.721 41.049 -22.077 1.00 80.62 68 ASN A C 1
ATOM 578 O O . ASN A 1 68 ? 6.622 41.331 -21.606 1.00 80.62 68 ASN A O 1
ATOM 582 N N . SER A 1 69 ? 8.662 41.985 -22.242 1.00 83.81 69 SER A N 1
ATOM 583 C CA . SER A 1 69 ? 8.422 43.387 -21.856 1.00 83.81 69 SER A CA 1
ATOM 584 C C . SER A 1 69 ? 7.256 44.030 -22.620 1.00 83.81 69 SER A C 1
ATOM 586 O O . SER A 1 69 ? 6.587 44.910 -22.084 1.00 83.81 69 SER A O 1
ATOM 588 N N . PHE A 1 70 ? 6.967 43.585 -23.850 1.00 84.44 70 PHE A N 1
ATOM 589 C CA . PHE A 1 70 ? 5.816 44.060 -24.616 1.00 84.44 70 PHE A CA 1
ATOM 590 C C . PHE A 1 70 ? 4.503 43.487 -24.069 1.00 84.44 70 PHE A C 1
ATOM 592 O O . PHE A 1 70 ? 3.530 44.226 -23.916 1.00 84.44 70 PHE A O 1
ATOM 599 N N . LYS A 1 71 ? 4.495 42.204 -23.682 1.00 85.88 71 LYS A N 1
ATOM 600 C CA . LYS A 1 71 ? 3.377 41.568 -22.964 1.00 85.88 71 LYS A CA 1
ATOM 601 C C . LYS A 1 71 ? 3.057 42.312 -21.665 1.00 85.88 71 LYS A C 1
ATOM 603 O O . LYS A 1 71 ? 1.904 42.679 -21.431 1.00 85.88 71 LYS A O 1
ATOM 608 N N . GLU A 1 72 ? 4.071 42.596 -20.850 1.00 85.06 72 GLU A N 1
ATOM 609 C CA . GLU A 1 72 ? 3.925 43.364 -19.606 1.00 85.06 72 GLU A CA 1
ATOM 610 C C . GLU A 1 72 ? 3.432 44.791 -19.864 1.00 85.06 72 GLU A C 1
ATOM 612 O O . GLU A 1 72 ? 2.545 45.290 -19.167 1.00 85.06 72 GLU A O 1
ATOM 617 N N . PHE A 1 73 ? 3.972 45.443 -20.897 1.00 87.06 73 PHE A N 1
ATOM 618 C CA . PHE A 1 73 ? 3.582 46.791 -21.289 1.00 87.06 73 PHE A CA 1
ATOM 619 C C . PHE A 1 73 ? 2.100 46.874 -21.682 1.00 87.06 73 PHE A C 1
ATOM 621 O O . PHE A 1 73 ? 1.390 47.731 -21.151 1.00 87.06 73 PHE A O 1
ATOM 628 N N . ILE A 1 74 ? 1.612 45.965 -22.539 1.00 86.12 74 ILE A N 1
ATOM 629 C CA . ILE A 1 74 ? 0.188 45.878 -22.912 1.00 86.12 74 ILE A CA 1
ATOM 630 C C . ILE A 1 74 ? -0.657 45.637 -21.660 1.00 86.12 74 ILE A C 1
ATOM 632 O O . ILE A 1 74 ? -1.569 46.409 -21.369 1.00 86.12 74 ILE A O 1
ATOM 636 N N . THR A 1 75 ? -0.310 44.617 -20.873 1.00 85.31 75 THR A N 1
ATOM 637 C CA . THR A 1 75 ? -1.044 44.223 -19.659 1.00 85.31 75 THR A CA 1
ATOM 638 C C . THR A 1 75 ? -1.193 45.398 -18.684 1.00 85.31 75 THR A C 1
ATOM 640 O O . THR A 1 75 ? -2.267 45.632 -18.128 1.00 85.31 75 THR A O 1
ATOM 643 N N . LYS A 1 76 ? -0.144 46.215 -18.520 1.00 87.62 76 LYS A N 1
ATOM 644 C CA . LYS A 1 76 ? -0.174 47.412 -17.669 1.00 87.62 76 LYS A CA 1
ATOM 645 C C . LYS A 1 76 ? -1.038 48.537 -18.247 1.00 87.62 76 LYS A C 1
ATOM 647 O O . LYS A 1 76 ? -1.662 49.270 -17.481 1.00 87.62 76 LYS A O 1
ATOM 652 N N . LYS A 1 77 ? -1.064 48.703 -19.573 1.00 88.38 77 LYS A N 1
ATOM 653 C CA . LYS A 1 77 ? -1.781 49.793 -20.256 1.00 88.38 77 LYS A CA 1
ATOM 654 C C . LYS A 1 77 ? -3.278 49.541 -20.416 1.00 88.38 77 LYS A C 1
ATOM 656 O O . LYS A 1 77 ? -4.044 50.496 -20.351 1.00 88.38 77 LYS A O 1
ATOM 661 N N . VAL A 1 78 ? -3.697 48.288 -20.590 1.00 88.94 78 VAL A N 1
ATOM 662 C CA . VAL A 1 78 ? -5.100 47.913 -20.850 1.00 88.94 78 VAL A CA 1
ATOM 663 C C . VAL A 1 78 ? -5.668 46.954 -19.805 1.00 88.94 78 VAL A C 1
ATOM 665 O O . VAL A 1 78 ? -6.418 46.034 -20.117 1.00 88.94 78 VAL A O 1
ATOM 668 N N . LYS A 1 79 ? -5.358 47.211 -18.529 1.00 86.75 79 LYS A N 1
ATOM 669 C CA . LYS A 1 79 ? -5.757 46.366 -17.391 1.00 86.75 79 LYS A CA 1
ATOM 670 C C . LYS A 1 79 ? -7.262 46.062 -17.323 1.00 86.75 79 LYS A C 1
ATOM 672 O O . LYS A 1 79 ? -7.638 44.975 -16.900 1.00 86.75 79 LYS A O 1
ATOM 677 N N . LEU A 1 80 ? -8.110 47.003 -17.744 1.00 88.06 80 LEU A N 1
ATOM 678 C CA . LEU A 1 80 ? -9.571 46.851 -17.723 1.00 88.06 80 LEU A CA 1
ATOM 679 C C . LEU A 1 80 ? -10.088 45.800 -18.719 1.00 88.06 80 LEU A C 1
ATOM 681 O O . LEU A 1 80 ? -11.116 45.195 -18.453 1.00 88.06 80 LEU A O 1
ATOM 685 N N . PHE A 1 81 ? -9.367 45.544 -19.815 1.00 88.81 81 PHE A N 1
ATOM 686 C CA . PHE A 1 81 ? -9.786 44.613 -20.873 1.00 88.81 81 PHE A CA 1
ATOM 687 C C . PHE A 1 81 ? -9.255 43.185 -20.676 1.00 88.81 81 PHE A C 1
ATOM 689 O O . PHE A 1 81 ? -9.604 42.284 -21.435 1.00 88.81 81 PHE A O 1
ATOM 696 N N . ILE A 1 82 ? -8.394 42.958 -19.674 1.00 91.81 82 ILE A N 1
ATOM 697 C CA . ILE A 1 82 ? -7.756 41.653 -19.441 1.00 91.81 82 ILE A CA 1
ATOM 698 C C . ILE A 1 82 ? -8.797 40.569 -19.163 1.00 91.81 82 ILE A C 1
ATOM 700 O O . ILE A 1 82 ? -8.678 39.472 -19.702 1.00 91.81 82 ILE A O 1
ATOM 704 N N . LYS A 1 83 ? -9.808 40.861 -18.337 1.00 92.19 83 LYS A N 1
ATOM 705 C CA . LYS A 1 83 ? -10.817 39.862 -17.966 1.00 92.19 83 LYS A CA 1
ATOM 706 C C . LYS A 1 83 ? -11.665 39.446 -19.164 1.00 92.19 83 LYS A C 1
ATOM 708 O O . LYS A 1 83 ? -11.722 38.263 -19.470 1.00 92.19 83 LYS A O 1
ATOM 713 N N . ASP A 1 84 ? -12.190 40.417 -19.908 1.00 92.75 84 ASP A N 1
ATOM 714 C CA . ASP A 1 84 ? -12.957 40.184 -21.139 1.00 92.75 84 ASP A CA 1
ATOM 715 C C . ASP A 1 84 ? -12.133 39.424 -22.194 1.00 92.75 84 ASP A C 1
ATOM 717 O O . ASP A 1 84 ? -12.635 38.571 -22.925 1.00 92.75 84 ASP A O 1
ATOM 721 N N . CYS A 1 85 ? -10.832 39.707 -22.276 1.00 93.50 85 CYS A N 1
ATOM 722 C CA . CYS A 1 85 ? -9.921 38.954 -23.128 1.00 93.50 85 CYS A CA 1
ATOM 723 C C . CYS A 1 85 ? -9.812 37.487 -22.694 1.00 93.50 85 CYS A C 1
ATOM 725 O O . CYS A 1 85 ? -9.879 36.592 -23.536 1.00 93.50 85 CYS A O 1
ATOM 727 N N . ASN A 1 86 ? -9.655 37.235 -21.395 1.00 94.69 86 ASN A N 1
ATOM 728 C CA . ASN A 1 86 ? -9.573 35.882 -20.857 1.00 94.69 86 ASN A CA 1
ATOM 729 C C . ASN A 1 86 ? -10.910 35.132 -20.951 1.00 94.69 86 ASN A C 1
ATOM 731 O O . ASN A 1 86 ? -10.874 33.925 -21.152 1.00 94.69 86 ASN A O 1
ATOM 735 N N . ASP A 1 87 ? -12.064 35.810 -20.914 1.00 94.56 87 ASP A N 1
ATOM 736 C CA . ASP A 1 87 ? -13.370 35.193 -21.199 1.00 94.56 87 ASP A CA 1
ATOM 737 C C . ASP A 1 87 ? -13.417 34.612 -22.622 1.00 94.56 87 ASP A C 1
ATOM 739 O O . ASP A 1 87 ? -13.854 33.478 -22.820 1.00 94.56 87 ASP A O 1
ATOM 743 N N . ASN A 1 88 ? -12.926 35.359 -23.621 1.00 93.50 88 ASN A N 1
ATOM 744 C CA . ASN A 1 88 ? -12.901 34.887 -25.009 1.00 93.50 88 ASN A CA 1
ATOM 745 C C . ASN A 1 88 ? -11.958 33.686 -25.192 1.00 93.50 88 ASN A C 1
ATOM 747 O O . ASN A 1 88 ? -12.313 32.720 -25.871 1.00 93.50 88 ASN A O 1
ATOM 751 N N . ILE A 1 89 ? -10.776 33.716 -24.563 1.00 94.38 89 ILE A N 1
ATOM 752 C CA . ILE A 1 89 ? -9.826 32.594 -24.616 1.00 94.38 89 ILE A CA 1
ATOM 753 C C . ILE A 1 89 ? -10.386 31.377 -23.865 1.00 94.38 89 ILE A C 1
ATOM 755 O O . ILE A 1 89 ? -10.332 30.263 -24.380 1.00 94.38 89 ILE A O 1
ATOM 759 N N . ALA A 1 90 ? -10.976 31.572 -22.683 1.00 93.69 90 ALA A N 1
ATOM 760 C CA . ALA A 1 90 ? -11.612 30.500 -21.921 1.00 93.69 90 ALA A CA 1
ATOM 761 C C . ALA A 1 90 ? -12.770 29.862 -22.701 1.00 93.69 90 ALA A C 1
ATOM 763 O O . ALA A 1 90 ? -12.866 28.640 -22.747 1.00 93.69 90 ALA A O 1
ATOM 764 N N . SER A 1 91 ? -13.595 30.662 -23.386 1.00 93.44 91 SER A N 1
ATOM 765 C CA . SER A 1 91 ? -14.674 30.155 -24.242 1.00 93.44 91 SER A CA 1
ATOM 766 C C . SER A 1 91 ? -14.144 29.341 -25.426 1.00 93.44 91 SER A C 1
ATOM 768 O O . SER A 1 91 ? -14.726 28.320 -25.792 1.00 93.44 91 SER A O 1
ATOM 770 N N . PHE A 1 92 ? -13.015 29.738 -26.017 1.00 93.81 92 PHE A N 1
ATOM 771 C CA . PHE A 1 92 ? -12.334 28.892 -26.996 1.00 93.81 92 PHE A CA 1
ATOM 772 C C . PHE A 1 92 ? -11.916 27.555 -26.372 1.00 93.81 92 PHE A C 1
ATOM 774 O O . PHE A 1 92 ? -12.203 26.513 -26.958 1.00 93.81 92 PHE A O 1
ATOM 781 N N . CYS A 1 93 ? -11.314 27.568 -25.179 1.00 93.06 93 CYS A N 1
ATOM 782 C CA . CYS A 1 93 ? -10.899 26.344 -24.497 1.00 93.06 93 CYS A CA 1
ATOM 783 C C . CYS A 1 93 ? -12.072 25.415 -24.150 1.00 93.06 93 CYS A C 1
ATOM 785 O O . CYS A 1 93 ? -11.971 24.209 -24.356 1.00 93.06 93 CYS A O 1
ATOM 787 N N . GLU A 1 94 ? -13.197 25.965 -23.686 1.00 90.94 94 GLU A N 1
ATOM 788 C CA . GLU A 1 94 ? -14.435 25.221 -23.404 1.00 90.94 94 GLU A CA 1
ATOM 789 C C . GLU A 1 94 ? -14.978 24.501 -24.645 1.00 90.94 94 GLU A C 1
ATOM 791 O O . GLU A 1 94 ? -15.453 23.371 -24.553 1.00 90.94 94 GLU A O 1
ATOM 796 N N . ASN A 1 95 ? -14.895 25.148 -25.809 1.00 92.38 95 ASN A N 1
ATOM 797 C CA . ASN A 1 95 ? -15.423 24.614 -27.063 1.00 92.38 95 ASN A CA 1
ATOM 798 C C . ASN A 1 95 ? -14.451 23.664 -27.785 1.00 92.38 95 ASN A C 1
ATOM 800 O O . ASN A 1 95 ? -14.845 23.036 -28.764 1.00 92.38 95 ASN A O 1
ATOM 804 N N . ASN A 1 96 ? -13.197 23.560 -27.331 1.00 91.44 96 ASN A N 1
ATOM 805 C CA . ASN A 1 96 ? -12.139 22.785 -27.986 1.00 91.44 96 ASN A CA 1
ATOM 806 C C . ASN A 1 96 ? -11.385 21.919 -26.966 1.00 91.44 96 ASN A C 1
ATOM 808 O O . ASN A 1 96 ? -10.172 22.023 -26.815 1.00 91.44 96 ASN A O 1
ATOM 812 N N . LEU A 1 97 ? -12.110 21.056 -26.251 1.00 86.50 97 LEU A N 1
ATOM 813 C CA . LEU A 1 97 ? -11.589 20.306 -25.099 1.00 86.50 97 LEU A CA 1
ATOM 814 C C . LEU A 1 97 ? -10.396 19.384 -25.403 1.00 86.50 97 LEU A C 1
ATOM 816 O O . LEU A 1 97 ? -9.664 19.046 -24.470 1.00 86.50 97 LEU A O 1
ATOM 820 N N . ASP A 1 98 ? -10.214 18.983 -26.660 1.00 86.12 98 ASP A N 1
ATOM 821 C CA . ASP A 1 98 ? -9.142 18.080 -27.104 1.00 86.12 98 ASP A CA 1
ATOM 822 C C . ASP A 1 98 ? -7.955 18.827 -27.735 1.00 86.12 98 ASP A C 1
ATOM 824 O O . ASP A 1 98 ? -6.957 18.220 -28.109 1.00 86.12 98 ASP A O 1
ATOM 828 N N . ASN A 1 99 ? -8.035 20.156 -27.855 1.00 89.50 99 ASN A N 1
ATOM 829 C CA . ASN A 1 99 ? -6.923 20.965 -28.340 1.00 89.50 99 ASN A CA 1
ATOM 830 C C . ASN A 1 99 ? -5.821 21.065 -27.268 1.00 89.50 99 ASN A C 1
ATOM 832 O O . ASN A 1 99 ? -6.119 21.398 -26.120 1.00 89.50 99 ASN A O 1
ATOM 836 N N . GLU A 1 100 ? -4.552 20.855 -27.644 1.00 86.19 100 GLU A N 1
ATOM 837 C CA . GLU A 1 100 ? -3.398 20.889 -26.722 1.00 86.19 100 GLU A CA 1
ATOM 838 C C . GLU A 1 100 ? -3.369 22.152 -25.848 1.00 86.19 100 GLU A C 1
ATOM 840 O O . GLU A 1 100 ? -3.192 22.074 -24.630 1.00 86.19 100 GLU A O 1
ATOM 845 N N . TYR A 1 101 ? -3.609 23.323 -26.452 1.00 90.44 101 TYR A N 1
ATOM 846 C CA . TYR A 1 101 ? -3.609 24.591 -25.726 1.00 90.44 101 TYR A CA 1
ATOM 847 C C . TYR A 1 101 ? -4.737 24.642 -24.694 1.00 90.44 101 TYR A C 1
ATOM 849 O O . TYR A 1 101 ? -4.555 25.146 -23.585 1.00 90.44 101 TYR A O 1
ATOM 857 N N . SER A 1 102 ? -5.913 24.137 -25.063 1.00 92.00 102 SER A N 1
ATOM 858 C CA . SER A 1 102 ? -7.098 24.128 -24.211 1.00 92.00 102 SER A CA 1
ATOM 859 C C . SER A 1 102 ? -6.944 23.176 -23.033 1.00 92.00 102 SER A C 1
ATOM 861 O O . SER A 1 102 ? -7.319 23.547 -21.920 1.00 92.00 102 SER A O 1
ATOM 863 N N . ILE A 1 103 ? -6.343 22.003 -23.249 1.00 90.75 103 ILE A N 1
ATOM 864 C CA . ILE A 1 103 ? -6.006 21.055 -22.182 1.00 90.75 103 ILE A CA 1
ATOM 865 C C . ILE A 1 103 ? -5.107 21.746 -21.153 1.00 90.75 103 ILE A C 1
ATOM 867 O O . ILE A 1 103 ? -5.463 21.803 -19.980 1.00 90.75 103 ILE A O 1
ATOM 871 N N . GLU A 1 104 ? -4.001 22.341 -21.599 1.00 91.12 104 GLU A N 1
ATOM 872 C CA . GLU A 1 104 ? -3.002 22.961 -20.725 1.00 91.12 104 GLU A CA 1
ATOM 873 C C . GLU A 1 104 ? -3.516 24.229 -20.011 1.00 91.12 104 GLU A C 1
ATOM 875 O O . GLU A 1 104 ? -3.260 24.420 -18.824 1.00 91.12 104 GLU A O 1
ATOM 880 N N . ASN A 1 105 ? -4.248 25.112 -20.703 1.00 92.38 105 ASN A N 1
ATOM 881 C CA . ASN A 1 105 ? -4.410 26.505 -20.261 1.00 92.38 105 ASN A CA 1
ATOM 882 C C . ASN A 1 105 ? -5.833 26.912 -19.853 1.00 92.38 105 ASN A C 1
ATOM 884 O O . ASN A 1 105 ? -6.030 28.042 -19.396 1.00 92.38 105 ASN A O 1
ATOM 888 N N . CYS A 1 106 ? -6.839 26.038 -19.979 1.00 92.19 106 CYS A N 1
ATOM 889 C CA . CYS A 1 106 ? -8.226 26.394 -19.646 1.00 92.19 106 CYS A CA 1
ATOM 890 C C . CYS A 1 106 ? -8.374 26.905 -18.203 1.00 92.19 106 CYS A C 1
ATOM 892 O O . CYS A 1 106 ? -9.026 27.924 -17.968 1.00 92.19 106 CYS A O 1
ATOM 894 N N . LEU A 1 107 ? -7.743 26.227 -17.236 1.00 94.31 107 LEU A N 1
ATOM 895 C CA . LEU A 1 107 ? -7.859 26.586 -15.822 1.00 94.31 107 LEU A CA 1
ATOM 896 C C . LEU A 1 107 ? -7.258 27.969 -15.529 1.00 94.31 107 LEU A C 1
ATOM 898 O O . LEU A 1 107 ? -7.860 28.774 -14.815 1.00 94.31 107 LEU A O 1
ATOM 902 N N . HIS A 1 108 ? -6.108 28.264 -16.134 1.00 94.44 108 HIS A N 1
ATOM 903 C CA . HIS A 1 108 ? -5.456 29.564 -16.032 1.00 94.44 108 HIS A CA 1
ATOM 904 C C . HIS A 1 108 ? -6.343 30.701 -16.543 1.00 94.44 108 HIS A C 1
ATOM 906 O O . HIS A 1 108 ? -6.506 31.716 -15.863 1.00 94.44 108 HIS A O 1
ATOM 912 N N . HIS A 1 109 ? -6.950 30.522 -17.718 1.00 94.50 109 HIS A N 1
ATOM 913 C CA . HIS A 1 109 ? -7.810 31.550 -18.295 1.00 94.50 109 HIS A CA 1
ATOM 914 C C . HIS A 1 109 ? -9.086 31.752 -17.481 1.00 94.50 109 HIS A C 1
ATOM 916 O O . HIS A 1 109 ? -9.474 32.899 -17.279 1.00 94.50 109 HIS A O 1
ATOM 922 N N . TYR A 1 110 ? -9.678 30.697 -16.906 1.00 94.56 110 TYR A N 1
ATOM 923 C CA . TYR A 1 110 ? -10.765 30.880 -15.941 1.00 94.56 110 TYR A CA 1
ATOM 924 C C . TYR A 1 110 ? -10.341 31.738 -14.751 1.00 94.56 110 TYR A C 1
ATOM 926 O O . TYR A 1 110 ? -11.072 32.658 -14.392 1.00 94.56 110 TYR A O 1
ATOM 934 N N . ALA A 1 111 ? -9.164 31.499 -14.166 1.00 93.38 111 ALA A N 1
ATOM 935 C CA . ALA A 1 111 ? -8.704 32.246 -12.993 1.00 93.38 111 ALA A CA 1
ATOM 936 C C . ALA A 1 111 ? -8.511 33.754 -13.265 1.00 93.38 111 ALA A C 1
ATOM 938 O O . ALA A 1 111 ? -8.585 34.561 -12.337 1.00 93.38 111 ALA A O 1
ATOM 939 N N . LEU A 1 112 ? -8.286 34.140 -14.527 1.00 92.62 112 LEU A N 1
ATOM 940 C CA . LEU A 1 112 ? -8.115 35.530 -14.972 1.00 92.62 112 LEU A CA 1
ATOM 941 C C . LEU A 1 112 ? -9.368 36.141 -15.629 1.00 92.62 112 LEU A C 1
ATOM 943 O O . LEU A 1 112 ? -9.344 37.312 -16.012 1.00 92.62 112 LEU A O 1
ATOM 947 N N . SER A 1 113 ? -10.436 35.358 -15.767 1.00 93.69 113 SER A N 1
ATOM 948 C CA . SER A 1 113 ? -11.693 35.722 -16.430 1.00 93.69 113 SER A CA 1
ATOM 949 C C . SER A 1 113 ? -12.592 36.620 -15.559 1.00 93.69 113 SER A C 1
ATOM 951 O O . SER A 1 113 ? -12.264 36.952 -14.413 1.00 93.69 113 SER A O 1
ATOM 953 N N . ASN A 1 114 ? -13.758 37.012 -16.081 1.00 92.50 114 ASN A N 1
ATOM 954 C CA . ASN A 1 114 ? -14.816 37.638 -15.279 1.00 92.50 114 ASN A CA 1
ATOM 955 C C . ASN A 1 114 ? -15.567 36.637 -14.384 1.00 92.50 114 ASN A C 1
ATOM 957 O O . ASN A 1 114 ? -16.284 37.067 -13.484 1.00 92.50 114 ASN A O 1
ATOM 961 N N . THR A 1 115 ? -15.374 35.329 -14.585 1.00 91.69 115 THR A N 1
ATOM 962 C CA . THR A 1 115 ? -15.982 34.247 -13.789 1.00 91.69 115 THR A CA 1
ATOM 963 C C . THR A 1 115 ? -14.921 33.344 -13.141 1.00 91.69 115 THR A C 1
ATOM 965 O O . THR A 1 115 ? -14.840 32.150 -13.461 1.00 91.69 115 THR A O 1
ATOM 968 N N . PRO A 1 116 ? -14.060 33.881 -12.258 1.00 91.94 116 PRO A N 1
ATOM 969 C CA . PRO A 1 116 ? -12.963 33.127 -11.652 1.00 91.94 116 PRO A CA 1
ATOM 970 C C . PRO A 1 116 ? -13.424 31.933 -10.799 1.00 91.94 116 PRO A C 1
ATOM 972 O O . PRO A 1 116 ? -12.681 30.967 -10.641 1.00 91.94 116 PRO A O 1
ATOM 975 N N . GLU A 1 117 ? -14.669 31.917 -10.322 1.00 92.25 117 GLU A N 1
ATOM 976 C CA . GLU A 1 117 ? -15.268 30.801 -9.577 1.00 92.25 117 GLU A CA 1
ATOM 977 C C . GLU A 1 117 ? -15.312 29.502 -10.401 1.00 92.25 117 GLU A C 1
ATOM 979 O O . GLU A 1 117 ? -15.282 28.402 -9.839 1.00 92.25 117 GLU A O 1
ATOM 984 N N . LYS A 1 118 ? -15.343 29.598 -11.742 1.00 92.94 118 LYS A N 1
ATOM 985 C CA . LYS A 1 118 ? -15.225 28.427 -12.626 1.00 92.94 118 LYS A CA 1
ATOM 986 C C . LYS A 1 118 ? -13.884 27.714 -12.454 1.00 92.94 118 LYS A C 1
ATOM 988 O O . LYS A 1 118 ? -13.846 26.486 -12.560 1.00 92.94 118 LYS A O 1
ATOM 993 N N . ALA A 1 119 ? -12.808 28.451 -12.166 1.00 94.38 119 ALA A N 1
ATOM 994 C CA . ALA A 1 119 ? -11.491 27.865 -11.940 1.00 94.38 119 ALA A CA 1
ATOM 995 C C . ALA A 1 119 ? -11.492 26.991 -10.682 1.00 94.38 119 ALA A C 1
ATOM 997 O O . ALA A 1 119 ? -11.029 25.855 -10.735 1.00 94.38 119 ALA A O 1
ATOM 998 N N . LEU A 1 120 ? -12.101 27.470 -9.588 1.00 94.69 120 LEU A N 1
ATOM 999 C CA . LEU A 1 120 ? -12.231 26.694 -8.351 1.00 94.69 120 LEU A CA 1
ATOM 1000 C C . LEU A 1 120 ? -12.892 25.338 -8.636 1.00 94.69 120 LEU A C 1
ATOM 1002 O O . LEU A 1 120 ? -12.287 24.299 -8.397 1.00 94.69 120 LEU A O 1
ATOM 1006 N N . LYS A 1 121 ? -14.071 25.336 -9.271 1.00 92.12 121 LYS A N 1
ATOM 1007 C CA . LYS A 1 121 ? -14.821 24.105 -9.589 1.00 92.12 121 LYS A CA 1
ATOM 1008 C C . LYS A 1 121 ? -14.078 23.162 -10.545 1.00 92.12 121 LYS A C 1
ATOM 1010 O O . LYS A 1 121 ? -14.162 21.939 -10.408 1.00 92.12 121 LYS A O 1
ATOM 1015 N N . SER A 1 122 ? -13.367 23.724 -11.522 1.00 94.06 122 SER A N 1
ATOM 1016 C CA . SER A 1 122 ? -12.674 22.953 -12.565 1.00 94.06 122 SER A CA 1
ATOM 1017 C C . SER A 1 122 ? -11.354 22.352 -12.081 1.00 94.06 122 SER A C 1
ATOM 1019 O O . SER A 1 122 ? -10.967 21.291 -12.560 1.00 94.06 122 SER A O 1
ATOM 1021 N N . CYS A 1 123 ? -10.683 22.983 -11.113 1.00 97.25 123 CYS A N 1
ATOM 1022 C CA . CYS A 1 123 ? -9.449 22.477 -10.515 1.00 97.25 123 CYS A CA 1
ATOM 1023 C C . CYS A 1 123 ? -9.755 21.314 -9.566 1.00 97.25 123 CYS A C 1
ATOM 1025 O O . CYS A 1 123 ? -9.953 21.500 -8.365 1.00 97.25 123 CYS A O 1
ATOM 1027 N N . ASN A 1 124 ? -9.867 20.104 -10.107 1.00 95.62 124 ASN A N 1
ATOM 1028 C CA . ASN A 1 124 ? -10.224 18.885 -9.382 1.00 95.62 124 ASN A CA 1
ATOM 1029 C C . ASN A 1 124 ? -9.401 17.680 -9.878 1.00 95.62 124 ASN A C 1
ATOM 1031 O O . ASN A 1 124 ? -8.564 17.815 -10.767 1.00 95.62 124 ASN A O 1
ATOM 1035 N N . GLN A 1 125 ? -9.636 16.497 -9.297 1.00 93.69 125 GLN A N 1
ATOM 1036 C CA . GLN A 1 125 ? -8.870 15.289 -9.623 1.00 93.69 125 GLN A CA 1
ATOM 1037 C C . GLN A 1 125 ? -8.955 14.919 -11.112 1.00 93.69 125 GLN A C 1
ATOM 1039 O O . GLN A 1 125 ? -7.927 14.662 -11.725 1.00 93.69 125 GLN A O 1
ATOM 1044 N N . LYS A 1 126 ? -10.150 14.988 -11.718 1.00 93.44 126 LYS A N 1
ATOM 1045 C CA . LYS A 1 126 ? -10.349 14.667 -13.142 1.00 93.44 126 LYS A CA 1
ATOM 1046 C C . LYS A 1 126 ? -9.555 15.596 -14.058 1.00 93.44 126 LYS A C 1
ATOM 1048 O O . LYS A 1 126 ? -9.004 15.147 -15.056 1.00 93.44 126 LYS A O 1
ATOM 1053 N N . TRP A 1 127 ? -9.503 16.886 -13.726 1.00 94.25 127 TRP A N 1
ATOM 1054 C CA . TRP A 1 127 ? -8.675 17.845 -14.458 1.00 94.25 127 TRP A CA 1
ATOM 1055 C C . TRP A 1 127 ? -7.189 17.493 -14.344 1.00 94.25 127 TRP A C 1
ATOM 1057 O O . TRP A 1 127 ? -6.513 17.412 -15.365 1.00 94.25 127 TRP A O 1
ATOM 1067 N N . ALA A 1 128 ? -6.699 17.216 -13.134 1.00 94.38 128 ALA A N 1
ATOM 1068 C CA . ALA A 1 128 ? -5.296 16.874 -12.924 1.00 94.38 128 ALA A CA 1
ATOM 1069 C C . ALA A 1 128 ? -4.905 15.571 -13.644 1.00 94.38 128 ALA A C 1
ATOM 1071 O O . ALA A 1 128 ? -3.869 15.531 -14.301 1.00 94.38 128 ALA A O 1
ATOM 1072 N N . ASP A 1 129 ? -5.755 14.540 -13.592 1.00 92.88 129 ASP A N 1
ATOM 1073 C CA . ASP A 1 129 ? -5.548 13.278 -14.313 1.00 92.88 129 ASP A CA 1
ATOM 1074 C C . ASP A 1 129 ? -5.506 13.503 -15.829 1.00 92.88 129 ASP A C 1
ATOM 1076 O O . ASP A 1 129 ? -4.616 12.983 -16.499 1.00 92.88 129 ASP A O 1
ATOM 1080 N N . LYS A 1 130 ? -6.394 14.355 -16.368 1.00 91.62 130 LYS A N 1
ATOM 1081 C CA . LYS A 1 130 ? -6.368 14.737 -17.787 1.00 91.62 130 LYS A CA 1
ATOM 1082 C C . LYS A 1 130 ? -5.045 15.411 -18.170 1.00 91.62 130 LYS A C 1
ATOM 1084 O O . LYS A 1 130 ? -4.515 15.112 -19.236 1.00 91.62 130 LYS A O 1
ATOM 1089 N N . LEU A 1 131 ? -4.491 16.284 -17.326 1.00 92.44 131 LEU A N 1
ATOM 1090 C CA . LEU A 1 131 ? -3.183 16.899 -17.591 1.00 92.44 131 LEU A CA 1
ATOM 1091 C C . LEU A 1 131 ? -2.038 15.885 -17.523 1.00 92.44 131 LEU A C 1
ATOM 1093 O O . LEU A 1 131 ? -1.127 15.945 -18.347 1.00 92.44 131 LEU A O 1
ATOM 1097 N N . THR A 1 132 ? -2.086 14.942 -16.578 1.00 91.19 132 THR A N 1
ATOM 1098 C CA . THR A 1 132 ? -1.071 13.888 -16.479 1.00 91.19 132 THR A CA 1
ATOM 1099 C C . THR A 1 132 ? -1.105 12.949 -17.689 1.00 91.19 132 THR A C 1
ATOM 1101 O O . THR A 1 132 ? -0.046 12.665 -18.238 1.00 91.19 132 THR A O 1
ATOM 1104 N N . LEU A 1 133 ? -2.292 12.533 -18.152 1.00 90.31 133 LEU A N 1
ATOM 1105 C CA . LEU A 1 133 ? -2.461 11.707 -19.362 1.00 90.31 133 LEU A CA 1
ATOM 1106 C C . LEU A 1 133 ? -1.910 12.372 -20.626 1.00 90.31 133 LEU A C 1
ATOM 1108 O O . LEU A 1 133 ? -1.468 11.690 -21.536 1.00 90.31 133 LEU A O 1
ATOM 1112 N N . ASN A 1 134 ? -1.948 13.703 -20.686 1.00 90.19 134 ASN A N 1
ATOM 1113 C CA . ASN A 1 134 ? -1.401 14.478 -21.801 1.00 90.19 134 ASN A CA 1
ATOM 1114 C C . ASN A 1 134 ? 0.041 14.946 -21.531 1.00 90.19 134 ASN A C 1
ATOM 1116 O O . ASN A 1 134 ? 0.536 15.852 -22.201 1.00 90.19 134 ASN A O 1
ATOM 1120 N N . HIS A 1 135 ? 0.705 14.375 -20.517 1.00 89.94 135 HIS A N 1
ATOM 1121 C CA . HIS A 1 135 ? 2.101 14.636 -20.156 1.00 89.94 135 HIS A CA 1
ATOM 1122 C C . HIS A 1 135 ? 2.445 16.134 -20.077 1.00 89.94 135 HIS A C 1
ATOM 1124 O O . HIS A 1 135 ? 3.498 16.590 -20.547 1.00 89.94 135 HIS A O 1
ATOM 1130 N N . ILE A 1 136 ? 1.530 16.925 -19.511 1.00 90.31 136 ILE A N 1
ATOM 1131 C CA . ILE A 1 136 ? 1.753 18.347 -19.245 1.00 90.31 136 ILE A CA 1
ATOM 1132 C C . ILE A 1 136 ? 2.817 18.493 -18.153 1.00 90.31 136 ILE A C 1
ATOM 1134 O O . ILE A 1 136 ? 2.881 17.685 -17.223 1.00 90.31 136 ILE A O 1
ATOM 1138 N N . GLU A 1 137 ? 3.672 19.514 -18.279 1.00 86.62 137 GLU A N 1
ATOM 1139 C CA . GLU A 1 137 ? 4.791 19.720 -17.358 1.00 86.62 137 GLU A CA 1
ATOM 1140 C C . GLU A 1 137 ? 4.306 19.854 -15.901 1.00 86.62 137 GLU A C 1
ATOM 1142 O O . GLU A 1 137 ? 3.427 20.680 -15.630 1.00 86.62 137 GLU A O 1
ATOM 1147 N N . PRO A 1 138 ? 4.898 19.110 -14.944 1.00 89.56 138 PRO A N 1
ATOM 1148 C CA . PRO A 1 138 ? 4.469 19.127 -13.544 1.00 89.56 138 PRO A CA 1
ATOM 1149 C C . PRO A 1 138 ? 4.426 20.532 -12.935 1.00 89.56 138 PRO A C 1
ATOM 1151 O O . PRO A 1 138 ? 3.459 20.888 -12.262 1.00 89.56 138 PRO A O 1
ATOM 1154 N N . ASP A 1 139 ? 5.430 21.365 -13.232 1.00 88.81 139 ASP A N 1
ATOM 1155 C CA . ASP A 1 139 ? 5.521 22.745 -12.744 1.00 88.81 139 ASP A CA 1
ATOM 1156 C C . ASP A 1 139 ? 4.286 23.577 -13.114 1.00 88.81 139 ASP A C 1
ATOM 1158 O O . ASP A 1 139 ? 3.828 24.391 -12.313 1.00 88.81 139 ASP A O 1
ATOM 1162 N N . ILE A 1 140 ? 3.737 23.377 -14.318 1.00 90.69 140 ILE A N 1
ATOM 1163 C CA . ILE A 1 140 ? 2.560 24.099 -14.812 1.00 90.69 140 ILE A CA 1
ATOM 1164 C C . ILE A 1 140 ? 1.321 23.673 -14.028 1.00 90.69 140 ILE A C 1
ATOM 1166 O O . ILE A 1 140 ? 0.574 24.530 -13.552 1.00 90.69 140 ILE A O 1
ATOM 1170 N N . VAL A 1 141 ? 1.140 22.362 -13.844 1.00 94.62 141 VAL A N 1
ATOM 1171 C CA . VAL A 1 141 ? 0.010 21.793 -13.098 1.00 94.62 141 VAL A CA 1
ATOM 1172 C C . VAL A 1 141 ? 0.030 22.268 -11.645 1.00 94.62 141 VAL A C 1
ATOM 1174 O O . VAL A 1 141 ? -0.970 22.780 -11.139 1.00 94.62 141 VAL A O 1
ATOM 1177 N N . LEU A 1 142 ? 1.183 22.152 -10.980 1.00 95.38 142 LEU A N 1
ATOM 1178 C CA . LEU A 1 142 ? 1.359 22.564 -9.588 1.00 95.38 142 LEU A CA 1
ATOM 1179 C C . LEU A 1 142 ? 1.178 24.076 -9.418 1.00 95.38 142 LEU A C 1
ATOM 1181 O O . LEU A 1 142 ? 0.531 24.513 -8.464 1.00 95.38 142 LEU A O 1
ATOM 1185 N N . LEU A 1 143 ? 1.692 24.884 -10.352 1.00 95.19 143 LEU A N 1
ATOM 1186 C CA . LEU A 1 143 ? 1.497 26.333 -10.347 1.00 95.19 143 LEU A CA 1
ATOM 1187 C C . LEU A 1 143 ? 0.016 26.706 -10.477 1.00 95.19 143 LEU A C 1
ATOM 1189 O O . LEU A 1 143 ? -0.451 27.594 -9.764 1.00 95.19 143 LEU A O 1
ATOM 1193 N N . ASP A 1 144 ? -0.737 26.032 -11.342 1.00 96.81 144 ASP A N 1
ATOM 1194 C CA . ASP A 1 144 ? -2.159 26.321 -11.529 1.00 96.81 144 ASP A CA 1
ATOM 1195 C C . ASP A 1 144 ? -2.994 25.936 -10.303 1.00 96.81 144 ASP A C 1
ATOM 1197 O O . ASP A 1 144 ? -3.885 26.694 -9.908 1.00 96.81 144 ASP A O 1
ATOM 1201 N N . ILE A 1 145 ? -2.656 24.838 -9.619 1.00 97.81 145 ILE A N 1
ATOM 1202 C CA . ILE A 1 145 ? -3.263 24.500 -8.323 1.00 97.81 145 ILE A CA 1
ATOM 1203 C C . ILE A 1 145 ? -2.934 25.583 -7.286 1.00 97.81 145 ILE A C 1
ATOM 1205 O O . ILE A 1 145 ? -3.847 26.108 -6.648 1.00 97.81 145 ILE A O 1
ATOM 1209 N N . LYS A 1 146 ? -1.662 25.987 -7.156 1.00 97.75 146 LYS A N 1
ATOM 1210 C CA . LYS A 1 146 ? -1.216 27.034 -6.211 1.00 97.75 146 LYS A CA 1
ATOM 1211 C C . LYS A 1 146 ? -1.885 28.387 -6.486 1.00 97.75 146 LYS A C 1
ATOM 1213 O O . LYS A 1 146 ? -2.326 29.069 -5.558 1.00 97.75 146 LYS A O 1
ATOM 1218 N N . ASN A 1 147 ? -2.054 28.752 -7.755 1.00 96.31 147 ASN A N 1
ATOM 1219 C CA . ASN A 1 147 ? -2.799 29.943 -8.166 1.00 96.31 147 ASN A CA 1
ATOM 1220 C C . ASN A 1 147 ? -4.289 29.839 -7.820 1.00 96.31 147 ASN A C 1
ATOM 1222 O O . ASN A 1 147 ? -4.888 30.821 -7.382 1.00 96.31 147 ASN A O 1
ATOM 1226 N N . THR A 1 148 ? -4.879 28.654 -7.971 1.00 97.75 148 THR A N 1
ATOM 1227 C CA . THR A 1 148 ? -6.280 28.403 -7.613 1.00 97.75 148 THR A CA 1
ATOM 1228 C C . THR A 1 148 ? -6.485 28.429 -6.092 1.00 97.75 148 THR A C 1
ATOM 1230 O O . THR A 1 148 ? -7.485 28.966 -5.623 1.00 97.75 148 THR A O 1
ATOM 1233 N N . ILE A 1 149 ? -5.510 27.964 -5.300 1.00 98.12 149 ILE A N 1
ATOM 1234 C CA . ILE A 1 149 ? -5.492 28.121 -3.834 1.00 98.12 149 ILE A CA 1
ATOM 1235 C C . ILE A 1 149 ? -5.484 29.609 -3.462 1.00 98.12 149 ILE A C 1
ATOM 1237 O O . ILE A 1 149 ? -6.339 30.058 -2.701 1.00 98.12 149 ILE A O 1
ATOM 1241 N N . ASN A 1 150 ? -4.593 30.405 -4.060 1.00 97.56 150 ASN A N 1
ATOM 1242 C CA . ASN A 1 150 ? -4.575 31.860 -3.865 1.00 97.56 150 ASN A CA 1
ATOM 1243 C C . ASN A 1 150 ? -5.918 32.510 -4.241 1.00 97.56 150 ASN A C 1
ATOM 1245 O O . ASN A 1 150 ? -6.398 33.416 -3.563 1.00 97.56 150 ASN A O 1
ATOM 1249 N N . LEU A 1 151 ? -6.558 32.031 -5.308 1.00 96.75 151 LEU A N 1
ATOM 1250 C CA . LEU A 1 151 ? -7.876 32.503 -5.707 1.00 96.75 151 LEU A CA 1
ATOM 1251 C C . LEU A 1 151 ? -8.961 32.152 -4.677 1.00 96.75 151 LEU A C 1
ATOM 1253 O O . LEU A 1 151 ? -9.786 33.010 -4.375 1.00 96.75 151 LEU A O 1
ATOM 1257 N N . SER A 1 152 ? -8.939 30.945 -4.101 1.00 96.81 152 SER A N 1
ATOM 1258 C CA . SER A 1 152 ? -9.888 30.548 -3.049 1.00 96.81 152 SER A CA 1
ATOM 1259 C C . SER A 1 152 ? -9.788 31.444 -1.811 1.00 96.81 152 SER A C 1
ATOM 1261 O O . SER A 1 152 ? -10.815 31.823 -1.258 1.00 96.81 152 SER A O 1
ATOM 1263 N N . LEU A 1 153 ? -8.575 31.880 -1.447 1.00 96.56 153 LEU A N 1
ATOM 1264 C CA . LEU A 1 153 ? -8.341 32.832 -0.356 1.00 96.56 153 LEU A CA 1
ATOM 1265 C C . LEU A 1 153 ? -8.912 34.220 -0.684 1.00 96.56 153 LEU A C 1
ATOM 1267 O O . LEU A 1 153 ? -9.566 34.831 0.154 1.00 96.56 153 LEU A O 1
ATOM 1271 N N . LYS A 1 154 ? -8.714 34.710 -1.917 1.00 95.06 154 LYS A N 1
ATOM 1272 C CA . LYS A 1 154 ? -9.241 36.013 -2.373 1.00 95.06 154 LYS A CA 1
ATOM 1273 C C . LYS A 1 154 ? -10.764 36.055 -2.486 1.00 95.06 154 LYS A C 1
ATOM 1275 O O . LYS A 1 154 ? -11.342 37.123 -2.333 1.00 95.06 154 LYS A O 1
ATOM 1280 N N . LEU A 1 155 ? -11.383 34.924 -2.822 1.00 94.75 155 LEU A N 1
ATOM 1281 C CA . LEU A 1 155 ? -12.837 34.765 -2.932 1.00 94.75 155 LEU A CA 1
ATOM 1282 C C . LEU A 1 155 ? -13.478 34.264 -1.627 1.00 94.75 155 LEU A C 1
ATOM 1284 O O . LEU A 1 155 ? -14.674 33.974 -1.617 1.00 94.75 155 LEU A O 1
ATOM 1288 N N . GLU A 1 156 ? -12.684 34.134 -0.561 1.00 95.44 156 GLU A N 1
ATOM 1289 C CA . GLU A 1 156 ? -13.121 33.714 0.773 1.00 95.44 156 GLU A CA 1
ATOM 1290 C C . GLU A 1 156 ? -13.864 32.358 0.777 1.00 95.44 156 GLU A C 1
ATOM 1292 O O . GLU A 1 156 ? -14.861 32.164 1.465 1.00 95.44 156 GLU A O 1
ATOM 1297 N N . GLN A 1 157 ? -13.389 31.397 -0.026 1.00 95.56 157 GLN A N 1
ATOM 1298 C CA . GLN A 1 157 ? -14.005 30.073 -0.194 1.00 95.56 157 GLN A CA 1
ATOM 1299 C C . GLN A 1 157 ? -13.314 29.006 0.674 1.00 95.56 157 GLN A C 1
ATOM 1301 O O . GLN A 1 157 ? -12.453 28.260 0.201 1.00 95.56 157 GLN A O 1
ATOM 1306 N N . THR A 1 158 ? -13.714 28.908 1.945 1.00 95.69 158 THR A N 1
ATOM 1307 C CA . THR A 1 158 ? -13.104 28.024 2.961 1.00 95.69 158 THR A CA 1
ATOM 1308 C C . THR A 1 158 ? -13.090 26.535 2.578 1.00 95.69 158 THR A C 1
ATOM 1310 O O . THR A 1 158 ? -12.060 25.871 2.692 1.00 95.69 158 THR A O 1
ATOM 1313 N N . THR A 1 159 ? -14.211 25.979 2.108 1.00 96.62 159 THR A N 1
ATOM 1314 C CA . THR A 1 159 ? -14.308 24.545 1.763 1.00 96.62 159 THR A CA 1
ATOM 1315 C C . THR A 1 159 ? -13.479 24.203 0.522 1.00 96.62 159 THR A C 1
ATOM 1317 O O . THR A 1 159 ? -12.789 23.181 0.488 1.00 96.62 159 THR A O 1
ATOM 1320 N N . GLU A 1 160 ? -13.470 25.093 -0.474 1.00 97.00 160 GLU A N 1
ATOM 1321 C CA . GLU A 1 160 ? -12.647 24.954 -1.677 1.00 97.00 160 GLU A CA 1
ATOM 1322 C C . GLU A 1 160 ? -11.150 25.018 -1.360 1.00 97.00 160 GLU A C 1
ATOM 1324 O O . GLU A 1 160 ? -10.387 24.240 -1.929 1.00 97.00 160 GLU A O 1
ATOM 1329 N N . LEU A 1 161 ? -10.726 25.869 -0.419 1.00 97.69 161 LEU A N 1
ATOM 1330 C CA . LEU A 1 161 ? -9.339 25.917 0.050 1.00 97.69 161 LEU A CA 1
ATOM 1331 C C . LEU A 1 161 ? -8.873 24.544 0.563 1.00 97.69 161 LEU A C 1
ATOM 1333 O O . LEU A 1 161 ? -7.841 24.045 0.115 1.00 97.69 161 LEU A O 1
ATOM 1337 N N . ILE A 1 162 ? -9.650 23.906 1.448 1.00 98.06 162 ILE A N 1
ATOM 1338 C CA . ILE A 1 162 ? -9.331 22.570 1.984 1.00 98.06 162 ILE A CA 1
ATOM 1339 C C . ILE A 1 162 ? -9.278 21.541 0.847 1.00 98.06 162 ILE A C 1
ATOM 1341 O O . ILE A 1 162 ? -8.320 20.775 0.733 1.00 98.06 162 ILE A O 1
ATOM 1345 N N . ARG A 1 163 ? -10.270 21.550 -0.052 1.00 98.12 163 ARG A N 1
ATOM 1346 C CA . ARG A 1 163 ? -10.318 20.640 -1.208 1.00 98.12 163 ARG A CA 1
ATOM 1347 C C . ARG A 1 163 ? -9.091 20.778 -2.112 1.00 98.12 163 ARG A C 1
ATOM 1349 O O . ARG A 1 163 ? -8.574 19.766 -2.593 1.00 98.12 163 ARG A O 1
ATOM 1356 N N . LEU A 1 164 ? -8.642 22.008 -2.356 1.00 98.31 164 LEU A N 1
ATOM 1357 C CA . LEU A 1 164 ? -7.501 22.325 -3.213 1.00 98.31 164 LEU A CA 1
ATOM 1358 C C . LEU A 1 164 ? -6.162 22.003 -2.545 1.00 98.31 164 LEU A C 1
ATOM 1360 O O . LEU A 1 164 ? -5.282 21.484 -3.224 1.00 98.31 164 LEU A O 1
ATOM 1364 N N . LEU A 1 165 ? -6.012 22.227 -1.236 1.00 97.69 165 LEU A N 1
ATOM 1365 C CA . LEU A 1 165 ? -4.829 21.788 -0.485 1.00 97.69 165 LEU A CA 1
ATOM 1366 C C . LEU A 1 165 ? -4.696 20.259 -0.513 1.00 97.69 165 LEU A C 1
ATOM 1368 O O . LEU A 1 165 ? -3.624 19.729 -0.797 1.00 97.69 165 LEU A O 1
ATOM 1372 N N . LEU A 1 166 ? -5.797 19.532 -0.314 1.00 96.81 166 LEU A N 1
ATOM 1373 C CA . LEU A 1 166 ? -5.803 18.071 -0.406 1.00 96.81 166 LEU A CA 1
ATOM 1374 C C . LEU A 1 166 ? -5.611 17.550 -1.837 1.00 96.81 166 LEU A C 1
ATOM 1376 O O . LEU A 1 166 ? -5.118 16.434 -2.009 1.00 96.81 166 LEU A O 1
ATOM 1380 N N . LEU A 1 167 ? -5.998 18.317 -2.863 1.00 97.00 167 LEU A N 1
ATOM 1381 C CA . LEU A 1 167 ? -5.632 18.032 -4.252 1.00 97.00 167 LEU A CA 1
ATOM 1382 C C . LEU A 1 167 ? -4.133 18.242 -4.465 1.00 97.00 167 LEU A C 1
ATOM 1384 O O . LEU A 1 167 ? -3.484 17.343 -4.989 1.00 97.00 167 LEU A O 1
ATOM 1388 N N . LEU A 1 168 ? -3.585 19.373 -4.011 1.00 96.50 168 LEU A N 1
ATOM 1389 C CA . LEU A 1 168 ? -2.158 19.668 -4.101 1.00 96.50 168 LEU A CA 1
ATOM 1390 C C . LEU A 1 168 ? -1.333 18.549 -3.462 1.00 96.50 168 LEU A C 1
ATOM 1392 O O . LEU A 1 168 ? -0.432 18.043 -4.114 1.00 96.50 168 LEU A O 1
ATOM 1396 N N . GLN A 1 169 ? -1.722 18.067 -2.275 1.00 93.75 169 GLN A N 1
ATOM 1397 C CA . GLN A 1 169 ? -1.074 16.924 -1.622 1.00 93.75 169 GLN A CA 1
ATOM 1398 C C . GLN A 1 169 ? -0.965 15.695 -2.539 1.00 93.75 169 GLN A C 1
ATOM 1400 O O . GLN A 1 169 ? 0.089 15.065 -2.616 1.00 93.75 169 GLN A O 1
ATOM 1405 N N . ARG A 1 170 ? -2.064 15.310 -3.202 1.00 93.12 170 ARG A N 1
ATOM 1406 C CA . ARG A 1 170 ? -2.084 14.115 -4.062 1.00 93.12 170 ARG A CA 1
ATOM 1407 C C . ARG A 1 170 ? -1.242 14.312 -5.319 1.00 93.12 170 ARG A C 1
ATOM 1409 O O . ARG A 1 170 ? -0.566 13.380 -5.744 1.00 93.12 170 ARG A O 1
ATOM 1416 N N . ILE A 1 171 ? -1.294 15.507 -5.904 1.00 94.75 171 ILE A N 1
ATOM 1417 C CA . ILE A 1 171 ? -0.621 15.817 -7.168 1.00 94.75 171 ILE A CA 1
ATOM 1418 C C . ILE A 1 171 ? 0.881 16.060 -6.973 1.00 94.75 171 ILE A C 1
ATOM 1420 O O . ILE A 1 171 ? 1.664 15.560 -7.775 1.00 94.75 171 ILE A O 1
ATOM 1424 N N . GLU A 1 172 ? 1.296 16.724 -5.890 1.00 92.69 172 GLU A N 1
ATOM 1425 C CA . GLU A 1 172 ? 2.711 16.806 -5.492 1.00 92.69 172 GLU A CA 1
ATOM 1426 C C . GLU A 1 172 ? 3.268 15.401 -5.254 1.00 92.69 172 GLU A C 1
ATOM 1428 O O . GLU A 1 172 ? 4.307 15.058 -5.804 1.00 92.69 172 GLU A O 1
ATOM 1433 N N . PHE A 1 173 ? 2.542 14.525 -4.546 1.00 90.31 173 PHE A N 1
ATOM 1434 C CA . PHE A 1 173 ? 3.003 13.146 -4.367 1.00 90.31 173 PHE A CA 1
ATOM 1435 C C . PHE A 1 173 ? 3.186 12.395 -5.695 1.00 90.31 173 PHE A C 1
ATOM 1437 O O . PHE A 1 173 ? 4.213 11.753 -5.912 1.00 90.31 173 PHE A O 1
ATOM 1444 N N . ARG A 1 174 ? 2.203 12.491 -6.598 1.00 91.88 174 ARG A N 1
ATOM 1445 C CA . ARG A 1 174 ? 2.275 11.872 -7.925 1.00 91.88 174 ARG A CA 1
ATOM 1446 C C . ARG A 1 174 ? 3.528 12.312 -8.673 1.00 91.88 174 ARG A C 1
ATOM 1448 O O . ARG A 1 174 ? 4.269 11.458 -9.147 1.00 91.88 174 ARG A O 1
ATOM 1455 N N . TYR A 1 175 ? 3.739 13.617 -8.808 1.00 90.56 175 TYR A N 1
ATOM 1456 C CA . TYR A 1 175 ? 4.808 14.144 -9.649 1.00 90.56 175 TYR A CA 1
ATOM 1457 C C . TYR A 1 175 ? 6.183 14.070 -8.990 1.00 90.56 175 TYR A C 1
ATOM 1459 O O . TYR A 1 175 ? 7.131 13.638 -9.640 1.00 90.56 175 TYR A O 1
ATOM 1467 N N . ASP A 1 176 ? 6.287 14.451 -7.717 1.00 88.31 176 ASP A N 1
ATOM 1468 C CA . ASP A 1 176 ? 7.576 14.605 -7.039 1.00 88.31 176 ASP A CA 1
ATOM 1469 C C . ASP A 1 176 ? 8.135 13.274 -6.519 1.00 88.31 176 ASP A C 1
ATOM 1471 O O . ASP A 1 176 ? 9.324 13.193 -6.220 1.00 88.31 176 ASP A O 1
ATOM 1475 N N . TYR A 1 177 ? 7.297 12.234 -6.407 1.00 88.38 177 TYR A N 1
ATOM 1476 C CA . TYR A 1 177 ? 7.706 10.921 -5.901 1.00 88.38 177 TYR A CA 1
ATOM 1477 C C . TYR A 1 177 ? 7.480 9.818 -6.936 1.00 88.38 177 TYR A C 1
ATOM 1479 O O . TYR A 1 177 ? 8.448 9.283 -7.458 1.00 88.38 177 TYR A O 1
ATOM 1487 N N . ILE A 1 178 ? 6.228 9.482 -7.270 1.00 89.94 178 ILE A N 1
ATOM 1488 C CA . ILE A 1 178 ? 5.938 8.281 -8.079 1.00 89.94 178 ILE A CA 1
ATOM 1489 C C . ILE A 1 178 ? 6.431 8.421 -9.523 1.00 89.94 178 ILE A C 1
ATOM 1491 O O . ILE A 1 178 ? 7.167 7.571 -10.013 1.00 89.94 178 ILE A O 1
ATOM 1495 N N . LEU A 1 179 ? 6.037 9.488 -10.222 1.00 89.00 179 LEU A N 1
ATOM 1496 C CA . LEU A 1 179 ? 6.435 9.677 -11.621 1.00 89.00 179 LEU A CA 1
ATOM 1497 C C . LEU A 1 179 ? 7.923 10.016 -11.758 1.00 89.00 179 LEU A C 1
ATOM 1499 O O . LEU A 1 179 ? 8.501 9.765 -12.811 1.00 89.00 179 LEU A O 1
ATOM 1503 N N . TYR A 1 180 ? 8.528 10.584 -10.712 1.00 87.62 180 TYR A N 1
ATOM 1504 C CA . TYR A 1 180 ? 9.969 10.792 -10.648 1.00 87.62 180 TYR A CA 1
ATOM 1505 C C . TYR A 1 180 ? 10.718 9.458 -10.522 1.00 87.62 180 TYR A C 1
ATOM 1507 O O . TYR A 1 180 ? 11.607 9.196 -11.329 1.00 87.62 180 TYR A O 1
ATOM 1515 N N . GLU A 1 181 ? 10.317 8.605 -9.574 1.00 90.06 181 GLU A N 1
ATOM 1516 C CA . GLU A 1 181 ? 10.920 7.285 -9.342 1.00 90.06 181 GLU A CA 1
ATOM 1517 C C . GLU A 1 181 ? 10.838 6.401 -10.593 1.00 90.06 181 GLU A C 1
ATOM 1519 O O . GLU A 1 181 ? 11.833 5.834 -11.038 1.00 90.06 181 GLU A O 1
ATOM 1524 N N . TYR A 1 182 ? 9.662 6.353 -11.224 1.00 92.06 182 TYR A N 1
ATOM 1525 C CA . TYR A 1 182 ? 9.403 5.485 -12.374 1.00 92.06 182 TYR A CA 1
ATOM 1526 C C . TYR A 1 182 ? 9.528 6.194 -13.728 1.00 92.06 182 TYR A C 1
ATOM 1528 O O . TYR A 1 182 ? 8.974 5.731 -14.729 1.00 92.06 182 TYR A O 1
ATOM 1536 N N . ALA A 1 183 ? 10.274 7.303 -13.796 1.00 90.44 183 ALA A N 1
ATOM 1537 C CA . ALA A 1 183 ? 10.481 8.059 -15.033 1.00 90.44 183 ALA A CA 1
ATOM 1538 C C . ALA A 1 183 ? 11.036 7.182 -16.171 1.00 90.44 183 ALA A C 1
ATOM 1540 O O . ALA A 1 183 ? 10.631 7.336 -17.324 1.00 90.44 183 ALA A O 1
ATOM 1541 N N . GLN A 1 184 ? 11.913 6.222 -15.846 1.00 91.12 184 GLN A N 1
ATOM 1542 C CA . GLN A 1 184 ? 12.434 5.254 -16.814 1.00 91.12 184 GLN A CA 1
ATOM 1543 C C . GLN A 1 184 ? 11.314 4.386 -17.400 1.00 91.12 184 GLN A C 1
ATOM 1545 O O . GLN A 1 184 ? 11.191 4.296 -18.619 1.00 91.12 184 GLN A O 1
ATOM 1550 N N . ASN A 1 185 ? 10.516 3.737 -16.549 1.00 94.81 185 ASN A N 1
ATOM 1551 C CA . ASN A 1 185 ? 9.456 2.830 -16.986 1.00 94.81 185 ASN A CA 1
ATOM 1552 C C . ASN A 1 185 ? 8.383 3.580 -17.790 1.00 94.81 185 ASN A C 1
ATOM 1554 O O . ASN A 1 185 ? 7.901 3.064 -18.793 1.00 94.81 185 ASN A O 1
ATOM 1558 N N . ILE A 1 186 ? 8.068 4.824 -17.409 1.00 94.75 186 ILE A N 1
ATOM 1559 C CA . ILE A 1 186 ? 7.169 5.696 -18.180 1.00 94.75 186 ILE A CA 1
ATOM 1560 C C . ILE A 1 186 ? 7.756 5.981 -19.565 1.00 94.75 186 ILE A C 1
ATOM 1562 O O . ILE A 1 186 ? 7.058 5.832 -20.564 1.00 94.75 186 ILE A O 1
ATOM 1566 N N . ALA A 1 187 ? 9.034 6.362 -19.651 1.00 95.25 187 ALA A N 1
ATOM 1567 C CA . ALA A 1 187 ? 9.681 6.636 -20.930 1.00 95.25 187 ALA A CA 1
ATOM 1568 C C . ALA A 1 187 ? 9.721 5.397 -21.840 1.00 95.25 187 ALA A C 1
ATOM 1570 O O . ALA A 1 187 ? 9.447 5.521 -23.031 1.00 95.25 187 ALA A O 1
ATOM 1571 N N . LEU A 1 188 ? 10.005 4.212 -21.287 1.00 95.56 188 LEU A N 1
ATOM 1572 C CA . LEU A 1 188 ? 9.955 2.945 -22.025 1.00 95.56 188 LEU A CA 1
ATOM 1573 C C . LEU A 1 188 ? 8.549 2.659 -22.563 1.00 95.56 188 LEU A C 1
ATOM 1575 O O . LEU A 1 188 ? 8.392 2.415 -23.757 1.00 95.56 188 LEU A O 1
ATOM 1579 N N . ALA A 1 189 ? 7.525 2.776 -21.715 1.00 96.19 189 ALA A N 1
ATOM 1580 C CA . ALA A 1 189 ? 6.137 2.558 -22.109 1.00 96.19 189 ALA A CA 1
ATOM 1581 C C . ALA A 1 189 ? 5.676 3.536 -23.207 1.00 96.19 189 ALA A C 1
ATOM 1583 O O . ALA A 1 189 ? 4.986 3.137 -24.143 1.00 96.19 189 ALA A O 1
ATOM 1584 N N . LEU A 1 190 ? 6.090 4.805 -23.132 1.00 95.94 190 LEU A N 1
ATOM 1585 C CA . LEU A 1 190 ? 5.764 5.816 -24.141 1.00 95.94 190 LEU A CA 1
ATOM 1586 C C . LEU A 1 190 ? 6.503 5.596 -25.460 1.00 95.94 190 LEU A C 1
ATOM 1588 O O . LEU A 1 190 ? 5.887 5.727 -26.511 1.00 95.94 190 LEU A O 1
ATOM 1592 N N . ILE A 1 191 ? 7.788 5.226 -25.422 1.00 95.88 191 ILE A N 1
ATOM 1593 C CA . ILE A 1 191 ? 8.547 4.882 -26.634 1.00 95.88 191 ILE A CA 1
ATOM 1594 C C . ILE A 1 191 ? 7.930 3.661 -27.316 1.00 95.88 191 ILE A C 1
ATOM 1596 O O . ILE A 1 191 ? 7.731 3.691 -28.526 1.00 95.88 191 ILE A O 1
ATOM 1600 N N . ALA A 1 192 ? 7.571 2.627 -26.550 1.00 95.06 192 ALA A N 1
ATOM 1601 C CA . ALA A 1 192 ? 6.894 1.446 -27.079 1.00 95.06 192 ALA A CA 1
ATOM 1602 C C . ALA A 1 192 ? 5.524 1.779 -27.700 1.00 95.06 192 ALA A C 1
ATOM 1604 O O . ALA A 1 192 ? 5.114 1.137 -28.659 1.00 95.06 192 ALA A O 1
ATOM 1605 N N . ASN A 1 193 ? 4.824 2.798 -27.186 1.00 95.38 193 ASN A N 1
ATOM 1606 C CA . ASN A 1 193 ? 3.555 3.301 -27.730 1.00 95.38 193 ASN A CA 1
ATOM 1607 C C . ASN A 1 193 ? 3.743 4.391 -28.813 1.00 95.38 193 ASN A C 1
ATOM 1609 O O . ASN A 1 193 ? 2.788 5.084 -29.165 1.00 95.38 193 ASN A O 1
ATOM 1613 N N . GLU A 1 194 ? 4.964 4.556 -29.328 1.00 95.12 194 GLU A N 1
ATOM 1614 C CA . GLU A 1 194 ? 5.340 5.521 -30.371 1.00 95.12 194 GLU A CA 1
ATOM 1615 C C . GLU A 1 194 ? 5.139 7.008 -29.990 1.00 95.12 194 GLU A C 1
ATOM 1617 O O . GLU A 1 194 ? 5.100 7.889 -30.851 1.00 95.12 194 GLU A O 1
ATOM 1622 N N . ASP A 1 195 ? 5.047 7.328 -28.694 1.00 94.38 195 ASP A N 1
ATOM 1623 C CA . ASP A 1 195 ? 4.909 8.696 -28.175 1.00 94.38 195 ASP A CA 1
ATOM 1624 C C . ASP A 1 195 ? 6.262 9.287 -27.733 1.00 94.38 195 ASP A C 1
ATOM 1626 O O . ASP A 1 195 ? 6.534 9.585 -26.562 1.00 94.38 195 ASP A O 1
ATOM 1630 N N . TYR A 1 196 ? 7.156 9.444 -28.710 1.00 95.50 196 TYR A N 1
ATOM 1631 C CA . TYR A 1 196 ? 8.551 9.843 -28.492 1.00 95.50 196 TYR A CA 1
ATOM 1632 C C . TYR A 1 196 ? 8.698 11.247 -27.890 1.00 95.50 196 TYR A C 1
ATOM 1634 O O . TYR A 1 196 ? 9.579 11.495 -27.059 1.00 95.50 196 TYR A O 1
ATOM 1642 N N . GLN A 1 197 ? 7.828 12.178 -28.294 1.00 91.69 197 GLN A N 1
ATOM 1643 C CA . GLN A 1 197 ? 7.875 13.561 -27.822 1.00 91.69 197 GLN A CA 1
ATOM 1644 C C . GLN A 1 197 ? 7.579 13.640 -26.321 1.00 91.69 197 GLN A C 1
ATOM 1646 O O . GLN A 1 197 ? 8.235 14.403 -25.605 1.00 91.69 197 GLN A O 1
ATOM 1651 N N . HIS A 1 198 ? 6.607 12.865 -25.832 1.00 91.94 198 HIS A N 1
ATOM 1652 C CA . HIS A 1 198 ? 6.299 12.819 -24.409 1.00 91.94 198 HIS A CA 1
ATOM 1653 C C . HIS A 1 198 ? 7.320 12.006 -23.621 1.00 91.94 198 HIS A C 1
ATOM 1655 O O . HIS A 1 198 ? 7.708 12.449 -22.539 1.00 91.94 198 HIS A O 1
ATOM 1661 N N . ALA A 1 199 ? 7.841 10.908 -24.177 1.00 94.56 199 ALA A N 1
ATOM 1662 C CA . ALA A 1 199 ? 8.917 10.142 -23.550 1.00 94.56 199 ALA A CA 1
ATOM 1663 C C . ALA A 1 199 ? 10.135 11.019 -23.216 1.00 94.56 199 ALA A C 1
ATOM 1665 O O . ALA A 1 199 ? 10.659 10.965 -22.102 1.00 94.56 199 ALA A O 1
ATOM 1666 N N . LEU A 1 200 ? 10.538 11.909 -24.133 1.00 93.00 200 LEU A N 1
ATOM 1667 C CA . LEU A 1 200 ? 11.656 12.825 -23.900 1.00 93.00 200 LEU A CA 1
ATOM 1668 C C . LEU A 1 200 ? 11.499 13.705 -22.660 1.00 93.00 200 LEU A C 1
ATOM 1670 O O . LEU A 1 200 ? 12.509 14.018 -22.032 1.00 93.00 200 LEU A O 1
ATOM 1674 N N . LYS A 1 201 ? 10.272 14.085 -22.280 1.00 88.88 201 LYS A N 1
ATOM 1675 C CA . LYS A 1 201 ? 10.027 14.919 -21.089 1.00 88.88 201 LYS A CA 1
ATOM 1676 C C . LYS A 1 201 ? 10.473 14.228 -19.794 1.00 88.88 201 LYS A C 1
ATOM 1678 O O . LYS A 1 201 ? 10.817 14.913 -18.833 1.00 88.88 201 LYS A O 1
ATOM 1683 N N . TYR A 1 202 ? 10.503 12.894 -19.781 1.00 90.25 202 TYR A N 1
ATOM 1684 C CA . TYR A 1 202 ? 10.962 12.076 -18.654 1.00 90.25 202 TYR A CA 1
ATOM 1685 C C . TYR A 1 202 ? 12.460 11.732 -18.733 1.00 90.25 202 TYR A C 1
ATOM 1687 O O . TYR A 1 202 ? 13.049 11.316 -17.739 1.00 90.25 202 TYR A O 1
ATOM 1695 N N . ILE A 1 203 ? 13.102 11.952 -19.886 1.00 92.12 203 ILE A N 1
ATOM 1696 C CA . ILE A 1 203 ? 14.521 11.637 -20.119 1.00 92.12 203 ILE A CA 1
ATOM 1697 C C . ILE A 1 203 ? 15.397 12.896 -20.003 1.00 92.12 203 ILE A C 1
ATOM 1699 O O . ILE A 1 203 ? 16.489 12.855 -19.426 1.00 92.12 203 ILE A O 1
ATOM 1703 N N . VAL A 1 204 ? 14.932 14.026 -20.547 1.00 89.50 204 VAL A N 1
ATOM 1704 C CA . VAL A 1 204 ? 15.688 15.278 -20.679 1.00 89.50 204 VAL A CA 1
ATOM 1705 C C . VAL A 1 204 ? 14.858 16.464 -20.201 1.00 89.50 204 VAL A C 1
ATOM 1707 O O . VAL A 1 204 ? 13.748 16.700 -20.670 1.00 89.50 204 VAL A O 1
ATOM 1710 N N . ARG A 1 205 ? 15.450 17.307 -19.350 1.00 82.25 205 ARG A N 1
ATOM 1711 C CA . ARG A 1 205 ? 14.877 18.601 -18.960 1.00 82.25 205 ARG A CA 1
ATOM 1712 C C . ARG A 1 205 ? 15.901 19.711 -19.144 1.00 82.25 205 ARG A C 1
ATOM 1714 O O . ARG A 1 205 ? 16.943 19.704 -18.501 1.00 82.25 205 ARG A O 1
ATOM 1721 N N . ARG A 1 206 ? 15.614 20.687 -20.016 1.00 76.62 206 ARG A N 1
ATOM 1722 C CA . ARG A 1 206 ? 16.514 21.826 -20.324 1.00 76.62 206 ARG A CA 1
ATOM 1723 C C . ARG A 1 206 ? 17.949 21.388 -20.689 1.00 76.62 206 ARG A C 1
ATOM 1725 O O . ARG A 1 206 ? 18.913 21.938 -20.164 1.00 76.62 206 ARG A O 1
ATOM 1732 N N . ASN A 1 207 ? 18.085 20.385 -21.559 1.00 79.50 207 ASN A N 1
ATOM 1733 C CA . ASN A 1 207 ? 19.361 19.753 -21.948 1.00 79.50 207 ASN A CA 1
ATOM 1734 C C . ASN A 1 207 ? 20.139 19.093 -20.793 1.00 79.50 207 ASN A C 1
ATOM 1736 O O . ASN A 1 207 ? 21.332 18.821 -20.920 1.00 79.50 207 ASN A O 1
ATOM 1740 N N . ILE A 1 208 ? 19.475 18.814 -19.670 1.00 85.38 208 ILE A N 1
ATOM 1741 C CA . ILE A 1 208 ? 20.015 18.028 -18.564 1.00 85.38 208 ILE A CA 1
ATOM 1742 C C . ILE A 1 208 ? 19.352 16.654 -18.604 1.00 85.38 208 ILE A C 1
ATOM 1744 O O . ILE A 1 208 ? 18.127 16.548 -18.601 1.00 85.38 208 ILE A O 1
ATOM 1748 N N . LEU A 1 209 ? 20.172 15.607 -18.639 1.00 88.56 209 LEU A N 1
ATOM 1749 C CA . LEU A 1 209 ? 19.715 14.227 -18.509 1.00 88.56 209 LEU A CA 1
ATOM 1750 C C . LEU A 1 209 ? 19.177 13.973 -17.095 1.00 88.56 209 LEU A C 1
ATOM 1752 O O . LEU A 1 209 ? 19.881 14.244 -16.117 1.00 88.56 209 LEU A O 1
ATOM 1756 N N . LEU A 1 210 ? 17.972 13.410 -17.010 1.00 86.38 210 LEU A N 1
ATOM 1757 C CA . LEU A 1 210 ? 17.331 12.978 -15.761 1.00 86.38 210 LEU A CA 1
ATOM 1758 C C . LEU A 1 210 ? 17.638 11.515 -15.406 1.00 86.38 210 LEU A C 1
ATOM 1760 O O . LEU A 1 210 ? 17.423 11.099 -14.276 1.00 86.38 210 LEU A O 1
ATOM 1764 N N . VAL A 1 211 ? 18.171 10.760 -16.365 1.00 89.69 211 VAL A N 1
ATOM 1765 C CA . VAL A 1 211 ? 18.412 9.312 -16.286 1.00 89.69 211 VAL A CA 1
ATOM 1766 C C . VAL A 1 211 ? 19.906 8.986 -16.151 1.00 89.69 211 VAL A C 1
ATOM 1768 O O . VAL A 1 211 ? 20.761 9.869 -16.312 1.00 89.69 211 VAL A O 1
ATOM 1771 N N . SER A 1 212 ? 20.244 7.729 -15.858 1.00 91.06 212 SER A N 1
ATOM 1772 C CA . SER A 1 212 ? 21.628 7.233 -15.828 1.00 91.06 212 SER A CA 1
ATOM 1773 C C . SER A 1 212 ? 22.270 7.225 -17.224 1.00 91.06 212 SER A C 1
ATOM 1775 O O . SER A 1 212 ? 21.596 7.397 -18.242 1.00 91.06 212 SER A O 1
ATOM 1777 N N . ASN A 1 213 ? 23.595 7.060 -17.286 1.00 91.44 213 ASN A N 1
ATOM 1778 C CA . ASN A 1 213 ? 24.319 7.027 -18.561 1.00 91.44 213 ASN A CA 1
ATOM 1779 C C . ASN A 1 213 ? 23.887 5.832 -19.427 1.00 91.44 213 ASN A C 1
ATOM 1781 O O . ASN A 1 213 ? 23.631 6.006 -20.616 1.00 91.44 213 ASN A O 1
ATOM 1785 N N . ASP A 1 214 ? 23.729 4.653 -18.823 1.00 89.44 214 ASP A N 1
ATOM 1786 C CA . ASP A 1 214 ? 23.297 3.448 -19.536 1.00 89.44 214 ASP A CA 1
ATOM 1787 C C . ASP A 1 214 ? 21.870 3.604 -20.066 1.00 89.44 214 ASP A C 1
ATOM 1789 O O . ASP A 1 214 ? 21.614 3.349 -21.241 1.00 89.44 214 ASP A O 1
ATOM 1793 N N . GLN A 1 215 ? 20.954 4.119 -19.237 1.00 91.38 215 GLN A N 1
ATOM 1794 C CA . GLN A 1 215 ? 19.575 4.426 -19.637 1.00 91.38 215 GLN A CA 1
ATOM 1795 C C . GLN A 1 215 ? 19.530 5.405 -20.815 1.00 91.38 215 GLN A C 1
ATOM 1797 O O . GLN A 1 215 ? 18.776 5.190 -21.762 1.00 91.38 215 GLN A O 1
ATOM 1802 N N . ALA A 1 216 ? 20.360 6.452 -20.804 1.00 94.50 216 ALA A N 1
ATOM 1803 C CA . ALA A 1 216 ? 20.414 7.415 -21.900 1.00 94.50 216 ALA A CA 1
ATOM 1804 C C . ALA A 1 216 ? 20.821 6.760 -23.232 1.00 94.50 216 ALA A C 1
ATOM 1806 O O . ALA A 1 216 ? 20.233 7.077 -24.263 1.00 94.50 216 ALA A O 1
ATOM 1807 N N . ILE A 1 217 ? 21.782 5.828 -23.221 1.00 94.81 217 ILE A N 1
ATOM 1808 C CA . ILE A 1 217 ? 22.191 5.089 -24.427 1.00 94.81 217 ILE A CA 1
ATOM 1809 C C . ILE A 1 217 ? 21.083 4.156 -24.916 1.00 94.81 217 ILE A C 1
ATOM 1811 O O . ILE A 1 217 ? 20.855 4.078 -26.120 1.00 94.81 217 ILE A O 1
ATOM 1815 N N . ILE A 1 218 ? 20.353 3.515 -24.002 1.00 93.25 218 ILE A N 1
ATOM 1816 C CA . ILE A 1 218 ? 19.214 2.648 -24.336 1.00 93.25 218 ILE A CA 1
ATOM 1817 C C . ILE A 1 218 ? 18.119 3.449 -25.033 1.00 93.25 218 ILE A C 1
ATOM 1819 O O . ILE A 1 218 ? 17.702 3.097 -26.131 1.00 93.25 218 ILE A O 1
ATOM 1823 N N . PHE A 1 219 ? 17.687 4.561 -24.436 1.00 95.50 219 PHE A N 1
ATOM 1824 C CA . PHE A 1 219 ? 16.673 5.417 -25.048 1.00 95.50 219 PHE A CA 1
ATOM 1825 C C . PHE A 1 219 ? 17.136 5.990 -26.382 1.00 95.50 219 PHE A C 1
ATOM 1827 O O . PHE A 1 219 ? 16.353 6.057 -27.324 1.00 95.50 219 PHE A O 1
ATOM 1834 N N . LEU A 1 220 ? 18.412 6.368 -26.488 1.00 95.56 220 LEU A N 1
ATOM 1835 C CA . LEU A 1 220 ? 18.968 6.865 -27.739 1.00 95.56 220 LEU A CA 1
ATOM 1836 C C . LEU A 1 220 ? 18.946 5.786 -28.829 1.00 95.56 220 LEU A C 1
ATOM 1838 O O . LEU A 1 220 ? 18.592 6.095 -29.964 1.00 95.56 220 LEU A O 1
ATOM 1842 N N . GLN A 1 221 ? 19.276 4.537 -28.487 1.00 93.12 221 GLN A N 1
ATOM 1843 C CA . GLN A 1 221 ? 19.167 3.402 -29.402 1.00 93.12 221 GLN A CA 1
ATOM 1844 C C . GLN A 1 221 ? 17.719 3.226 -29.868 1.00 93.12 221 GLN A C 1
ATOM 1846 O O . GLN A 1 221 ? 17.477 3.226 -31.072 1.00 93.12 221 GLN A O 1
ATOM 1851 N N . LEU A 1 222 ? 16.764 3.145 -28.936 1.00 94.00 222 LEU A N 1
ATOM 1852 C CA . LEU A 1 222 ? 15.346 2.956 -29.257 1.00 94.00 222 LEU A CA 1
ATOM 1853 C C . LEU A 1 222 ? 14.804 4.077 -30.158 1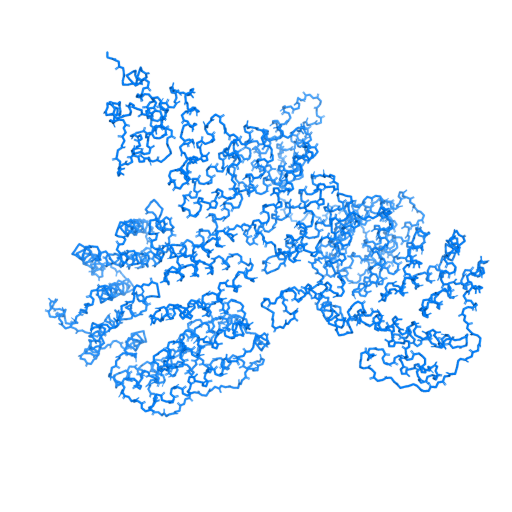.00 94.00 222 LEU A C 1
ATOM 1855 O O . LEU A 1 222 ? 14.155 3.795 -31.159 1.00 94.00 222 LEU A O 1
ATOM 1859 N N . LEU A 1 223 ? 15.120 5.343 -29.860 1.00 95.19 223 LEU A N 1
ATOM 1860 C CA . LEU A 1 223 ? 14.682 6.486 -30.668 1.00 95.19 223 LEU A CA 1
ATOM 1861 C C . LEU A 1 223 ? 15.292 6.477 -32.074 1.00 95.19 223 LEU A C 1
ATOM 1863 O O . LEU A 1 223 ? 14.593 6.765 -33.042 1.00 95.19 223 LEU A O 1
ATOM 1867 N N . TYR A 1 224 ? 16.582 6.152 -32.211 1.00 92.94 224 TYR A N 1
ATOM 1868 C CA . TYR A 1 224 ? 17.197 6.054 -33.534 1.00 92.94 224 TYR A CA 1
ATOM 1869 C C . TYR A 1 224 ? 16.634 4.886 -34.338 1.00 92.94 224 TYR A C 1
ATOM 1871 O O . TYR A 1 224 ? 16.395 5.064 -35.530 1.00 92.94 224 TYR A O 1
ATOM 1879 N N . GLU A 1 225 ? 16.440 3.717 -33.726 1.00 89.69 225 GLU A N 1
ATOM 1880 C CA . GLU A 1 225 ? 15.874 2.535 -34.391 1.00 89.69 225 GLU A CA 1
ATOM 1881 C C . GLU A 1 225 ? 14.406 2.732 -34.789 1.00 89.69 225 GLU A C 1
ATOM 1883 O O . GLU A 1 225 ? 13.981 2.184 -35.801 1.00 89.69 225 GLU A O 1
ATOM 1888 N N . ALA A 1 226 ? 13.664 3.555 -34.046 1.00 90.94 226 ALA A N 1
ATOM 1889 C CA . ALA A 1 226 ? 12.304 3.978 -34.371 1.00 90.94 226 ALA A CA 1
ATOM 1890 C C . ALA A 1 226 ? 12.233 5.177 -35.344 1.00 90.94 226 ALA A C 1
ATOM 1892 O O . ALA A 1 226 ? 11.157 5.724 -35.574 1.00 90.94 226 ALA A O 1
ATOM 1893 N N . GLU A 1 227 ? 13.371 5.625 -35.888 1.00 92.81 227 GLU A N 1
ATOM 1894 C CA . GLU A 1 227 ? 13.483 6.784 -36.792 1.00 92.81 227 GLU A CA 1
ATOM 1895 C C . GLU A 1 227 ? 12.990 8.123 -36.191 1.00 92.81 227 GLU A C 1
ATOM 1897 O O . GLU A 1 227 ? 12.765 9.106 -36.903 1.00 92.81 227 GLU A O 1
ATOM 1902 N N . ALA A 1 228 ? 12.900 8.222 -34.860 1.00 94.69 228 ALA A N 1
ATOM 1903 C CA . ALA A 1 228 ? 12.543 9.431 -34.115 1.00 94.69 228 ALA A CA 1
ATOM 1904 C C . ALA A 1 228 ? 13.741 10.399 -34.003 1.00 94.69 228 ALA A C 1
ATOM 1906 O O . ALA A 1 228 ? 14.197 10.767 -32.917 1.00 94.69 228 ALA A O 1
ATOM 1907 N N . TYR A 1 229 ? 14.306 10.797 -35.149 1.00 94.75 229 TYR A N 1
ATOM 1908 C CA . TYR A 1 229 ? 15.580 11.526 -35.227 1.00 94.75 229 TYR A CA 1
ATOM 1909 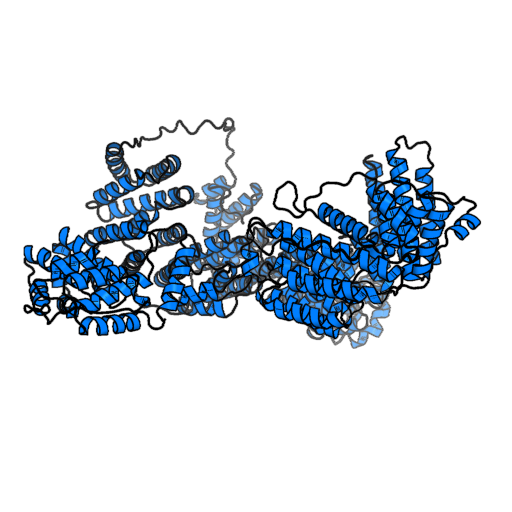C C . TYR A 1 229 ? 15.562 12.885 -34.528 1.00 94.75 229 TYR A C 1
ATOM 1911 O O . TYR A 1 229 ? 16.570 13.316 -33.966 1.00 94.75 229 TYR A O 1
ATOM 1919 N N . LYS A 1 230 ? 14.427 13.589 -34.555 1.00 93.88 230 LYS A N 1
ATOM 1920 C CA . LYS A 1 230 ? 14.296 14.889 -33.889 1.00 93.88 230 LYS A CA 1
ATOM 1921 C C . LYS A 1 230 ? 14.469 14.721 -32.381 1.00 93.88 230 LYS A C 1
ATOM 1923 O O . LYS A 1 230 ? 15.219 15.470 -31.759 1.00 93.88 230 LYS A O 1
ATOM 1928 N N . GLU A 1 231 ? 13.803 13.727 -31.815 1.00 95.31 231 GLU A N 1
ATOM 1929 C CA . GLU A 1 231 ? 13.846 13.417 -30.400 1.00 95.31 231 GLU A CA 1
ATOM 1930 C C . GLU A 1 231 ? 15.219 12.847 -29.998 1.00 95.31 231 GLU A C 1
ATOM 1932 O O . GLU A 1 231 ? 15.819 13.288 -29.013 1.00 95.31 231 GLU A O 1
ATOM 1937 N N . ALA A 1 232 ? 15.778 11.946 -30.812 1.00 95.50 232 ALA A N 1
ATOM 1938 C CA . ALA A 1 232 ? 17.115 11.387 -30.617 1.00 95.50 232 ALA A CA 1
ATOM 1939 C C . ALA A 1 232 ? 18.207 12.472 -30.586 1.00 95.50 232 ALA A C 1
ATOM 1941 O O . ALA A 1 232 ? 19.112 12.420 -29.752 1.00 95.50 232 ALA A O 1
ATOM 1942 N N . ASN A 1 233 ? 18.107 13.493 -31.443 1.00 93.75 233 ASN A N 1
ATOM 1943 C CA . ASN A 1 233 ? 19.052 14.610 -31.462 1.00 93.75 233 ASN A CA 1
ATOM 1944 C C . ASN A 1 233 ? 19.015 15.441 -30.173 1.00 93.75 233 ASN A C 1
ATOM 1946 O O . ASN A 1 233 ? 20.070 15.802 -29.651 1.00 93.75 233 ASN A O 1
ATOM 1950 N N . VAL A 1 234 ? 17.826 15.697 -29.615 1.00 94.19 234 VAL A N 1
ATOM 1951 C CA . VAL A 1 234 ? 17.693 16.387 -28.318 1.00 94.19 234 VAL A CA 1
ATOM 1952 C C . VAL A 1 234 ? 18.380 15.587 -27.210 1.00 94.19 234 VAL A C 1
ATOM 1954 O O . VAL A 1 234 ? 19.109 16.148 -26.387 1.00 94.19 234 VAL A O 1
ATOM 1957 N N . LEU A 1 235 ? 18.194 14.264 -27.202 1.00 95.94 235 LEU A N 1
ATOM 1958 C CA . LEU A 1 235 ? 18.850 13.383 -26.240 1.00 95.94 235 LEU A CA 1
ATOM 1959 C C . LEU A 1 235 ? 20.377 13.351 -26.425 1.00 95.94 235 LEU A C 1
ATOM 1961 O O . LEU A 1 235 ? 21.119 13.443 -25.444 1.00 95.94 235 LEU A O 1
ATOM 1965 N N . LEU A 1 236 ? 20.858 13.290 -27.668 1.00 95.19 236 LEU A N 1
ATOM 1966 C CA . LEU A 1 236 ? 22.284 13.339 -27.993 1.00 95.19 236 LEU A CA 1
ATOM 1967 C C . LEU A 1 236 ? 22.938 14.643 -27.505 1.00 95.19 236 LEU A C 1
ATOM 1969 O O . LEU A 1 236 ? 24.018 14.610 -26.915 1.00 95.19 236 LEU A O 1
ATOM 1973 N N . GLU A 1 237 ? 22.279 15.789 -27.686 1.00 94.62 237 GLU A N 1
ATOM 1974 C CA . GLU A 1 237 ? 22.767 17.077 -27.179 1.00 94.62 237 GLU A CA 1
ATOM 1975 C C . GLU A 1 237 ? 22.869 17.106 -25.647 1.00 94.62 237 GLU A C 1
ATOM 1977 O O . GLU A 1 237 ? 23.827 17.667 -25.101 1.00 94.62 237 GLU A O 1
ATOM 1982 N N . ALA A 1 238 ? 21.918 16.481 -24.946 1.00 94.88 238 ALA A N 1
ATOM 1983 C CA . ALA A 1 238 ? 21.931 16.371 -23.489 1.00 94.88 238 ALA A CA 1
ATOM 1984 C C . ALA A 1 238 ? 23.055 15.445 -22.982 1.00 94.88 238 ALA A C 1
ATOM 1986 O O . ALA A 1 238 ? 23.740 15.782 -22.010 1.00 94.88 238 ALA A O 1
ATOM 1987 N N . ILE A 1 239 ? 23.301 14.320 -23.666 1.00 95.44 239 ILE A N 1
ATOM 1988 C CA . ILE A 1 239 ? 24.455 13.432 -23.424 1.00 95.44 239 ILE A CA 1
ATOM 1989 C C . ILE A 1 239 ? 25.764 14.212 -23.578 1.00 95.44 239 ILE A C 1
ATOM 1991 O O . ILE A 1 239 ? 26.634 14.167 -22.704 1.00 95.44 239 ILE A O 1
ATOM 1995 N N . ASP A 1 240 ? 25.879 14.996 -24.647 1.00 93.38 240 ASP A N 1
ATOM 1996 C CA . ASP A 1 240 ? 27.053 15.818 -24.922 1.00 93.38 240 ASP A CA 1
ATOM 1997 C C . ASP A 1 240 ? 27.258 16.921 -23.880 1.00 93.38 240 ASP A C 1
ATOM 1999 O O . ASP A 1 240 ? 28.393 17.220 -23.498 1.00 93.38 240 ASP A O 1
ATOM 2003 N N . ALA A 1 241 ? 26.170 17.524 -23.397 1.00 93.25 241 ALA A N 1
ATOM 2004 C CA . ALA A 1 241 ? 26.214 18.508 -22.324 1.00 93.25 241 ALA A CA 1
ATOM 2005 C C . ALA A 1 241 ? 26.686 17.892 -20.999 1.00 93.25 241 ALA A C 1
ATOM 2007 O O . ALA A 1 241 ? 27.552 18.480 -20.345 1.00 93.25 241 ALA A O 1
ATOM 2008 N N . ARG A 1 242 ? 26.183 16.703 -20.628 1.00 92.31 242 ARG A N 1
ATOM 2009 C CA . ARG A 1 242 ? 26.639 15.975 -19.432 1.00 92.31 242 ARG A CA 1
ATOM 2010 C C . ARG A 1 242 ? 28.123 15.627 -19.539 1.00 92.31 242 ARG A C 1
ATOM 2012 O O . ARG A 1 242 ? 28.872 15.951 -18.626 1.00 92.31 242 ARG A O 1
ATOM 2019 N N . PHE A 1 243 ? 28.561 15.061 -20.665 1.00 92.00 243 PHE A N 1
ATOM 2020 C CA . PHE A 1 243 ? 29.971 14.726 -20.887 1.00 92.00 243 PHE A CA 1
ATOM 2021 C C . PHE A 1 243 ? 30.891 15.944 -20.703 1.00 92.00 243 PHE A C 1
ATOM 2023 O O . PHE A 1 243 ? 31.847 15.880 -19.935 1.00 92.00 243 PHE A O 1
ATOM 2030 N N . ARG A 1 244 ? 30.581 17.087 -21.339 1.00 91.19 244 ARG A N 1
ATOM 2031 C CA . ARG A 1 244 ? 31.381 18.320 -21.186 1.00 91.19 244 ARG A CA 1
ATOM 2032 C C . ARG A 1 244 ? 31.444 18.803 -19.738 1.00 91.19 244 ARG A C 1
ATOM 2034 O O . ARG A 1 244 ? 32.520 19.160 -19.268 1.00 91.19 244 ARG A O 1
ATOM 2041 N N . LYS A 1 245 ? 30.306 18.797 -19.038 1.00 89.81 245 LYS A N 1
ATOM 2042 C CA . LYS A 1 245 ? 30.217 19.244 -17.644 1.00 89.81 245 LYS A CA 1
ATOM 2043 C C . LYS A 1 245 ? 31.115 18.415 -16.723 1.00 89.81 245 LYS A C 1
ATOM 2045 O O . LYS A 1 245 ? 31.801 18.993 -15.887 1.00 89.81 245 LYS A O 1
ATOM 2050 N N . GLU A 1 246 ? 31.130 17.095 -16.887 1.00 88.69 246 GLU A N 1
ATOM 2051 C CA . GLU A 1 246 ? 31.968 16.204 -16.073 1.00 88.69 246 GLU A CA 1
ATOM 2052 C C . GLU A 1 246 ? 33.458 16.406 -16.359 1.00 88.69 246 GLU A C 1
ATOM 2054 O O . GLU A 1 246 ? 34.243 16.555 -15.425 1.00 88.69 246 GLU A O 1
ATOM 2059 N N . ILE A 1 247 ? 33.846 16.537 -17.635 1.00 86.38 247 ILE A N 1
ATOM 2060 C CA . ILE A 1 247 ? 35.228 16.884 -18.006 1.00 86.38 247 ILE A CA 1
ATOM 2061 C C . ILE A 1 247 ? 35.656 18.205 -17.345 1.00 86.38 247 ILE A C 1
ATOM 2063 O O . ILE A 1 247 ? 36.730 18.278 -16.753 1.00 86.38 247 ILE A O 1
ATOM 2067 N N . GLU A 1 248 ? 34.822 19.247 -17.403 1.00 85.88 248 GLU A N 1
ATOM 2068 C CA . GLU A 1 248 ? 35.121 20.551 -16.794 1.00 85.88 248 GLU A CA 1
ATOM 2069 C C . GLU A 1 248 ? 35.153 20.520 -15.258 1.00 85.88 248 GLU A C 1
ATOM 2071 O O . GLU A 1 248 ? 35.952 21.235 -14.646 1.00 85.88 248 GLU A O 1
ATOM 2076 N N . SER A 1 249 ? 34.272 19.736 -14.630 1.00 83.69 249 SER A N 1
ATOM 2077 C CA . SER A 1 249 ? 34.197 19.573 -13.174 1.00 83.69 249 SER A CA 1
ATOM 2078 C C . SER A 1 249 ? 35.439 18.864 -12.641 1.00 83.69 249 SER A C 1
ATOM 2080 O O . SER A 1 249 ? 36.111 19.370 -11.741 1.00 83.69 249 SER A O 1
ATOM 2082 N N . GLU A 1 250 ? 35.802 17.734 -13.246 1.00 80.38 250 GLU A N 1
ATOM 2083 C CA . GLU A 1 250 ? 36.925 16.921 -12.784 1.00 80.38 250 GLU A CA 1
ATOM 2084 C C . GLU A 1 250 ? 38.284 17.528 -13.135 1.00 80.38 250 GLU A C 1
ATOM 2086 O O . GLU A 1 250 ? 39.238 17.404 -12.366 1.00 80.38 250 GLU A O 1
ATOM 2091 N N . PHE A 1 251 ? 38.366 18.298 -14.226 1.00 71.75 251 PHE A N 1
ATOM 2092 C CA . PHE A 1 251 ? 39.540 19.126 -14.505 1.00 71.75 251 PHE A CA 1
ATOM 2093 C C . PHE A 1 251 ? 39.810 20.144 -13.382 1.00 71.75 251 PHE A C 1
ATOM 2095 O O . PHE A 1 251 ? 40.962 20.456 -13.091 1.00 71.75 251 PHE A O 1
ATOM 2102 N N . LYS A 1 252 ? 38.760 20.651 -12.717 1.00 74.44 252 LYS A N 1
ATOM 2103 C CA . LYS A 1 252 ? 38.889 21.562 -11.566 1.00 74.44 252 LYS A CA 1
ATOM 2104 C C . LYS A 1 252 ? 39.142 20.828 -10.247 1.00 74.44 252 LYS A C 1
ATOM 2106 O O . LYS A 1 252 ? 39.767 21.403 -9.360 1.00 74.44 252 LYS A O 1
ATOM 2111 N N . SER A 1 253 ? 38.631 19.605 -10.094 1.00 77.94 253 SER A N 1
ATOM 2112 C CA . SER A 1 253 ? 38.722 18.817 -8.855 1.00 77.94 253 SER A CA 1
ATOM 2113 C C . SER A 1 253 ? 40.064 18.079 -8.709 1.00 77.94 253 SER A C 1
ATOM 2115 O O . SER A 1 253 ? 40.495 17.814 -7.587 1.00 77.94 253 SER A O 1
ATOM 2117 N N . GLY A 1 254 ? 40.701 17.723 -9.834 1.00 71.31 254 GLY A N 1
ATOM 2118 C CA . GLY A 1 254 ? 41.902 16.889 -9.888 1.00 71.31 254 GLY A CA 1
ATOM 2119 C C . GLY A 1 254 ? 41.673 15.397 -9.595 1.00 71.31 254 GLY A C 1
ATOM 2120 O O . GLY A 1 254 ? 42.652 14.671 -9.448 1.00 71.31 254 GLY A O 1
ATOM 2121 N N . LYS A 1 255 ? 40.421 14.920 -9.488 1.00 72.12 255 LYS A N 1
ATOM 2122 C CA . LYS A 1 255 ? 40.090 13.538 -9.071 1.00 72.12 255 LYS A CA 1
ATOM 2123 C C . LYS A 1 255 ? 40.006 12.513 -10.215 1.00 72.12 255 LYS A C 1
ATOM 2125 O O . LYS A 1 255 ? 39.853 11.325 -9.942 1.00 72.12 255 LYS A O 1
ATOM 2130 N N . GLY A 1 256 ? 40.173 12.946 -11.466 1.00 73.38 256 GLY A N 1
ATOM 2131 C CA . GLY A 1 256 ? 40.075 12.085 -12.652 1.00 73.38 256 GLY A CA 1
ATOM 2132 C C . GLY A 1 256 ? 38.627 11.847 -13.105 1.00 73.38 256 GLY A C 1
ATOM 2133 O O . GLY A 1 256 ? 37.683 12.102 -12.370 1.00 73.38 256 GLY A O 1
ATOM 2134 N N . VAL A 1 257 ? 38.443 11.387 -14.347 1.00 79.19 257 VAL A N 1
ATOM 2135 C CA . VAL A 1 257 ? 37.119 11.210 -14.980 1.00 79.19 257 VAL A CA 1
ATOM 2136 C C . VAL A 1 257 ? 36.811 9.719 -15.128 1.00 79.19 257 VAL A C 1
ATOM 2138 O O . VAL A 1 257 ? 37.671 8.967 -15.588 1.00 79.19 257 VAL A O 1
ATOM 2141 N N . SER A 1 258 ? 35.586 9.290 -14.799 1.00 85.50 258 SER A N 1
ATOM 2142 C CA . SER A 1 258 ? 35.161 7.894 -15.009 1.00 85.50 258 SER A CA 1
ATOM 2143 C C . SER A 1 258 ? 35.188 7.501 -16.494 1.00 85.50 258 SER A C 1
ATOM 2145 O O . SER A 1 258 ? 34.752 8.261 -17.365 1.00 85.50 258 SER A O 1
ATOM 2147 N N . MET A 1 259 ? 35.639 6.275 -16.780 1.00 84.31 259 MET A N 1
ATOM 2148 C CA . MET A 1 259 ? 35.619 5.681 -18.124 1.00 84.31 259 MET A CA 1
ATOM 2149 C C . MET A 1 259 ? 34.201 5.580 -18.704 1.00 84.31 259 MET A C 1
ATOM 2151 O O . MET A 1 259 ? 34.037 5.637 -19.924 1.00 84.31 259 MET A O 1
ATOM 2155 N N . ASP A 1 260 ? 33.178 5.496 -17.852 1.00 87.69 260 ASP A N 1
ATOM 2156 C CA . ASP A 1 260 ? 31.777 5.363 -18.268 1.00 87.69 260 ASP A CA 1
ATOM 2157 C C . ASP A 1 260 ? 31.315 6.556 -19.110 1.00 87.69 260 ASP A C 1
ATOM 2159 O O . ASP A 1 260 ? 30.573 6.390 -20.076 1.00 87.69 260 ASP A O 1
ATOM 2163 N N . PHE A 1 261 ? 31.804 7.767 -18.816 1.00 89.44 261 PHE A N 1
ATOM 2164 C CA . PHE A 1 261 ? 31.461 8.966 -19.586 1.00 89.44 261 PHE A CA 1
ATOM 2165 C C . PHE A 1 261 ? 32.053 8.946 -20.997 1.00 89.44 261 PHE A C 1
ATOM 2167 O O . PHE A 1 261 ? 31.397 9.377 -21.948 1.00 89.44 261 PHE A O 1
ATOM 2174 N N . PHE A 1 262 ? 33.271 8.421 -21.155 1.00 89.81 262 PHE A N 1
ATOM 2175 C CA . PHE A 1 262 ? 33.885 8.248 -22.472 1.00 89.81 262 PHE A CA 1
ATOM 2176 C C . PHE A 1 262 ? 33.186 7.149 -23.270 1.00 89.81 262 PHE A C 1
ATOM 2178 O O . PHE A 1 262 ? 32.932 7.336 -24.459 1.00 89.81 262 PHE A O 1
ATOM 2185 N N . THR A 1 263 ? 32.820 6.045 -22.615 1.00 90.56 263 THR A N 1
ATOM 2186 C CA . THR A 1 263 ? 32.062 4.952 -23.238 1.00 90.56 263 THR A CA 1
ATOM 2187 C C . THR A 1 263 ? 30.683 5.431 -23.690 1.00 90.56 263 THR A C 1
ATOM 2189 O O . THR A 1 263 ? 30.332 5.253 -24.853 1.00 90.56 263 THR A O 1
ATOM 2192 N N . MET A 1 264 ? 29.951 6.158 -22.838 1.00 93.31 264 MET A N 1
ATOM 2193 C CA . MET A 1 264 ? 28.678 6.798 -23.190 1.00 93.31 264 MET A CA 1
ATOM 2194 C C . MET A 1 264 ? 28.831 7.720 -24.408 1.00 93.31 264 MET A C 1
ATOM 2196 O O . MET A 1 264 ? 28.058 7.625 -25.359 1.00 93.31 264 MET A O 1
ATOM 2200 N N . LYS A 1 265 ? 29.848 8.595 -24.421 1.00 94.19 265 LYS A N 1
ATOM 2201 C CA . LYS A 1 265 ? 30.085 9.507 -25.550 1.00 94.19 265 LYS A CA 1
ATOM 2202 C C . LYS A 1 265 ? 30.437 8.760 -26.839 1.00 94.19 265 LYS A C 1
ATOM 2204 O O . LYS A 1 265 ? 29.980 9.147 -27.911 1.00 94.19 265 LYS A O 1
ATOM 2209 N N . ALA A 1 266 ? 31.243 7.706 -26.765 1.00 93.50 266 ALA A N 1
ATOM 2210 C CA . ALA A 1 266 ? 31.557 6.894 -27.933 1.00 93.50 266 ALA A CA 1
ATOM 2211 C C . ALA A 1 266 ? 30.301 6.195 -28.472 1.00 93.50 266 ALA A C 1
ATOM 2213 O O . ALA A 1 266 ? 30.009 6.314 -29.661 1.00 93.50 266 ALA A O 1
ATOM 2214 N N . ASN A 1 267 ? 29.529 5.543 -27.601 1.00 94.25 267 ASN A N 1
ATOM 2215 C CA . ASN A 1 267 ? 28.319 4.811 -27.974 1.00 94.25 267 ASN A CA 1
ATOM 2216 C C . ASN A 1 267 ? 27.249 5.745 -28.561 1.00 94.25 267 ASN A C 1
ATOM 2218 O O . ASN A 1 267 ? 26.626 5.406 -29.564 1.00 94.25 267 ASN A O 1
ATOM 2222 N N . SER A 1 268 ? 27.088 6.962 -28.028 1.00 95.38 268 SER A N 1
ATOM 2223 C CA . SER A 1 268 ? 26.140 7.937 -28.584 1.00 95.38 268 SER A CA 1
ATOM 2224 C C . SER A 1 268 ? 26.517 8.399 -29.997 1.00 95.38 268 SER A C 1
ATOM 2226 O O . SER A 1 268 ? 25.646 8.564 -30.854 1.00 95.38 268 SER A O 1
ATOM 2228 N N . LEU A 1 269 ? 27.818 8.545 -30.279 1.00 94.56 269 LEU A N 1
ATOM 2229 C CA . LEU A 1 269 ? 28.317 8.844 -31.623 1.00 94.56 269 LEU A CA 1
ATOM 2230 C C . LEU A 1 269 ? 28.109 7.668 -32.584 1.00 94.56 269 LEU A C 1
ATOM 2232 O O . LEU A 1 269 ? 27.720 7.895 -33.729 1.00 94.56 269 LEU A O 1
ATOM 2236 N N . VAL A 1 270 ? 28.319 6.430 -32.124 1.00 93.31 270 VAL A N 1
ATOM 2237 C CA . VAL A 1 270 ? 28.012 5.222 -32.908 1.00 93.31 270 VAL A CA 1
ATOM 2238 C C . VAL A 1 270 ? 26.529 5.195 -33.283 1.00 93.31 270 VAL A C 1
ATOM 2240 O O . VAL A 1 270 ? 26.207 5.045 -34.459 1.00 93.31 270 VAL A O 1
ATOM 2243 N N . LEU A 1 271 ? 25.628 5.420 -32.325 1.00 93.75 271 LEU A N 1
ATOM 2244 C CA . LEU A 1 271 ? 24.182 5.438 -32.566 1.00 93.75 271 LEU A CA 1
ATOM 2245 C C . LEU A 1 271 ? 23.757 6.512 -33.582 1.00 93.75 271 LEU A C 1
ATOM 2247 O O . LEU A 1 271 ? 22.942 6.237 -34.462 1.00 93.75 271 LEU A O 1
ATOM 2251 N N . SER A 1 272 ? 24.380 7.698 -33.544 1.00 92.81 272 SER A N 1
ATOM 2252 C CA . SER A 1 272 ? 24.088 8.800 -34.482 1.00 92.81 272 SER A CA 1
ATOM 2253 C C . SER A 1 272 ? 24.334 8.468 -35.963 1.00 92.81 272 SER A C 1
ATOM 2255 O O . SER A 1 272 ? 23.846 9.165 -36.857 1.00 92.81 272 SER A O 1
ATOM 2257 N N . THR A 1 273 ? 25.049 7.373 -36.253 1.00 90.62 273 THR A N 1
ATOM 2258 C CA . THR A 1 273 ? 25.218 6.865 -37.622 1.00 90.62 273 THR A CA 1
ATOM 2259 C C . THR A 1 273 ? 23.905 6.420 -38.269 1.00 90.62 273 THR A C 1
ATOM 2261 O O . THR A 1 273 ? 23.863 6.297 -39.497 1.00 90.62 273 THR A O 1
ATOM 2264 N N . ASN A 1 274 ? 22.841 6.203 -37.483 1.00 88.25 274 ASN A N 1
ATOM 2265 C CA . ASN A 1 274 ? 21.541 5.816 -38.021 1.00 88.25 274 ASN A CA 1
ATOM 2266 C C . ASN A 1 274 ? 20.842 6.960 -38.770 1.00 88.25 274 ASN A C 1
ATOM 2268 O O . ASN A 1 274 ? 20.226 6.713 -39.799 1.00 88.25 274 ASN A O 1
ATOM 2272 N N . GLU A 1 275 ? 20.987 8.206 -38.303 1.00 88.94 275 GLU A N 1
ATOM 2273 C CA . GLU A 1 275 ? 20.470 9.392 -39.004 1.00 88.94 275 GLU A CA 1
ATOM 2274 C C . GLU A 1 275 ? 21.403 9.824 -40.145 1.00 88.94 275 GLU A C 1
ATOM 2276 O O . GLU A 1 275 ? 20.968 10.090 -41.265 1.00 88.94 275 GLU A O 1
ATOM 2281 N N . ASN A 1 276 ? 22.710 9.911 -39.870 1.00 88.88 276 ASN A N 1
ATOM 2282 C CA . ASN A 1 276 ? 23.708 10.315 -40.858 1.00 88.88 276 ASN A CA 1
ATOM 2283 C C . ASN A 1 276 ? 24.990 9.497 -40.693 1.00 88.88 276 ASN A C 1
ATOM 2285 O O . ASN A 1 276 ? 25.891 9.855 -39.927 1.00 88.88 276 ASN A O 1
ATOM 2289 N N . SER A 1 277 ? 25.079 8.405 -41.453 1.00 85.12 277 SER A N 1
ATOM 2290 C CA . SER A 1 277 ? 26.160 7.427 -41.326 1.00 85.12 277 SER A CA 1
ATOM 2291 C C . SER A 1 277 ? 27.549 8.033 -41.531 1.00 85.12 277 SER A C 1
ATOM 2293 O O . SER A 1 277 ? 28.463 7.722 -40.773 1.00 85.12 277 SER A O 1
ATOM 2295 N N . GLU A 1 278 ? 27.718 8.949 -42.489 1.00 87.19 278 GLU A N 1
ATOM 2296 C CA . GLU A 1 278 ? 29.016 9.578 -42.752 1.00 87.19 278 GLU A CA 1
ATOM 2297 C C . GLU A 1 278 ? 29.439 10.526 -41.621 1.00 87.19 278 GLU A C 1
ATOM 2299 O O . GLU A 1 278 ? 30.578 10.465 -41.147 1.00 87.19 278 GLU A O 1
ATOM 2304 N N . LYS A 1 279 ? 28.535 11.406 -41.174 1.00 89.31 279 LYS A N 1
ATOM 2305 C CA . LYS A 1 279 ? 28.823 12.375 -40.108 1.00 89.31 279 LYS A CA 1
ATOM 2306 C C . LYS A 1 279 ? 29.086 11.666 -38.780 1.00 89.31 279 LYS A C 1
ATOM 2308 O O . LYS A 1 279 ? 30.114 11.945 -38.160 1.00 89.31 279 LYS A O 1
ATOM 2313 N N . GLY A 1 280 ? 28.203 10.749 -38.379 1.00 87.44 280 GLY A N 1
ATOM 2314 C CA . GLY A 1 280 ? 28.341 9.982 -37.140 1.00 87.44 280 GLY A CA 1
ATOM 2315 C C . GLY A 1 280 ? 29.647 9.187 -37.112 1.00 87.44 280 GLY A C 1
ATOM 2316 O O . GLY A 1 280 ? 30.423 9.305 -36.165 1.00 87.44 280 GLY A O 1
ATOM 2317 N N . TYR A 1 281 ? 29.976 8.488 -38.207 1.00 88.00 281 TYR A N 1
ATOM 2318 C CA . TYR A 1 281 ? 31.217 7.717 -38.312 1.00 88.00 281 TYR A CA 1
ATOM 2319 C C . TYR A 1 281 ? 32.460 8.609 -38.231 1.00 88.00 281 TYR A C 1
ATOM 2321 O O . TYR A 1 281 ? 33.391 8.316 -37.482 1.00 88.00 281 TYR A O 1
ATOM 2329 N N . ARG A 1 282 ? 32.484 9.743 -38.947 1.00 91.06 282 ARG A N 1
ATOM 2330 C CA . ARG A 1 282 ? 33.600 10.703 -38.866 1.00 91.06 282 ARG A CA 1
ATOM 2331 C C . ARG A 1 282 ? 33.801 11.226 -37.442 1.00 91.06 282 ARG A C 1
ATOM 2333 O O . ARG A 1 282 ? 34.945 11.346 -37.002 1.00 91.06 282 ARG A O 1
ATOM 2340 N N . GLN A 1 283 ? 32.717 11.529 -36.726 1.00 91.06 283 GLN A N 1
ATOM 2341 C CA . GLN A 1 283 ? 32.773 12.011 -35.344 1.00 91.06 283 GLN A CA 1
ATOM 2342 C C . GLN A 1 283 ? 33.252 10.925 -34.377 1.00 91.06 283 GLN A C 1
ATOM 2344 O O . GLN A 1 283 ? 34.140 11.192 -33.568 1.00 91.06 283 GLN A O 1
ATOM 2349 N N . TYR A 1 284 ? 32.737 9.699 -34.501 1.00 92.12 284 TYR A N 1
ATOM 2350 C CA . TYR A 1 284 ? 33.218 8.548 -33.739 1.00 92.12 284 TYR A CA 1
ATOM 2351 C C . TYR A 1 284 ? 34.711 8.297 -33.985 1.00 92.12 284 TYR A C 1
ATOM 2353 O O . TYR A 1 284 ? 35.482 8.191 -33.036 1.00 92.12 284 TYR A O 1
ATOM 2361 N N . MET A 1 285 ? 35.159 8.293 -35.243 1.00 89.50 285 MET A N 1
ATOM 2362 C CA . MET A 1 285 ? 36.571 8.088 -35.584 1.00 89.50 285 MET A CA 1
ATOM 2363 C C . MET A 1 285 ? 37.474 9.201 -35.044 1.00 89.50 285 MET A C 1
ATOM 2365 O O . MET A 1 285 ? 38.591 8.927 -34.604 1.00 89.50 285 MET A O 1
ATOM 2369 N N . ALA A 1 286 ? 37.012 10.454 -35.053 1.00 91.12 286 ALA A N 1
ATOM 2370 C CA . ALA A 1 286 ? 37.734 11.559 -34.427 1.00 91.12 286 ALA A CA 1
ATOM 2371 C C . ALA A 1 286 ? 37.852 11.362 -32.906 1.00 91.12 286 ALA A C 1
ATOM 2373 O O . ALA A 1 286 ? 38.935 11.544 -32.348 1.00 91.12 286 ALA A O 1
ATOM 2374 N N . PHE A 1 287 ? 36.772 10.932 -32.250 1.00 91.06 287 PHE A N 1
ATOM 2375 C CA . PHE A 1 287 ? 36.773 10.638 -30.819 1.00 91.06 287 PHE A CA 1
ATOM 2376 C C . PHE A 1 287 ? 37.662 9.432 -30.478 1.00 91.06 287 PHE A C 1
ATOM 2378 O O . PHE A 1 287 ? 38.469 9.508 -29.560 1.00 91.06 287 PHE A O 1
ATOM 2385 N N . SER A 1 288 ? 37.618 8.361 -31.271 1.00 87.69 288 SER A N 1
ATOM 2386 C CA . SER A 1 288 ? 38.480 7.183 -31.118 1.00 87.69 288 SER A CA 1
ATOM 2387 C C . SER A 1 288 ? 39.971 7.529 -31.261 1.00 87.69 288 SER A C 1
ATOM 2389 O O . SER A 1 288 ? 40.794 7.086 -30.459 1.00 87.69 288 SER A O 1
ATOM 2391 N N . LYS A 1 289 ? 40.334 8.414 -32.205 1.00 86.44 289 LYS A N 1
ATOM 2392 C CA . LYS A 1 289 ? 41.701 8.963 -32.307 1.00 86.44 289 LYS A CA 1
ATOM 2393 C C . LYS A 1 289 ? 42.102 9.772 -31.074 1.00 86.44 289 LYS A C 1
ATOM 2395 O O . LYS A 1 289 ? 43.241 9.670 -30.625 1.00 86.44 289 LYS A O 1
ATOM 2400 N N . PHE A 1 290 ? 41.181 10.555 -30.517 1.00 86.88 290 PHE A N 1
ATOM 2401 C CA . PHE A 1 290 ? 41.418 11.264 -29.262 1.00 86.88 290 PHE A CA 1
ATOM 2402 C C . PHE A 1 290 ? 41.676 10.280 -28.108 1.00 86.88 290 PHE A C 1
ATOM 2404 O O . PHE A 1 290 ? 42.693 10.405 -27.429 1.00 86.88 290 PHE A O 1
ATOM 2411 N N . LEU A 1 291 ? 40.859 9.234 -27.954 1.00 84.81 291 LEU A N 1
ATOM 2412 C CA . LEU A 1 291 ? 41.091 8.179 -26.958 1.00 84.81 291 LEU A CA 1
ATOM 2413 C C . LEU A 1 291 ? 42.441 7.470 -27.155 1.00 84.81 291 LEU A C 1
ATOM 2415 O O . LEU A 1 291 ? 43.129 7.152 -26.188 1.00 84.81 291 LEU A O 1
ATOM 2419 N N . GLN A 1 292 ? 42.859 7.255 -28.405 1.00 79.62 292 GLN A N 1
ATOM 2420 C CA . GLN A 1 292 ? 44.179 6.705 -28.717 1.00 79.62 292 GLN A CA 1
ATOM 2421 C C . GLN A 1 292 ? 45.317 7.638 -28.276 1.00 79.62 292 GLN A C 1
ATOM 2423 O O . GLN A 1 292 ? 46.326 7.156 -27.760 1.00 79.62 292 GLN A O 1
ATOM 2428 N N . SER A 1 293 ? 45.157 8.955 -28.444 1.00 80.50 293 SER A N 1
ATOM 2429 C CA . SER A 1 293 ? 46.156 9.934 -27.996 1.00 80.50 293 SER A CA 1
ATOM 2430 C C . SER A 1 293 ? 46.314 9.963 -26.472 1.00 80.50 293 SER A C 1
ATOM 2432 O O . SER A 1 293 ? 47.434 10.099 -25.992 1.00 80.50 293 SER A O 1
ATOM 2434 N N . LEU A 1 294 ? 45.237 9.714 -25.712 1.00 76.81 294 LEU A N 1
ATOM 2435 C CA . LEU A 1 294 ? 45.307 9.583 -24.251 1.00 76.81 294 LEU A CA 1
ATOM 2436 C C . LEU A 1 294 ? 46.181 8.397 -23.820 1.00 76.81 294 LEU A C 1
ATOM 2438 O O . LEU A 1 294 ? 46.898 8.492 -22.840 1.00 76.81 294 LEU A O 1
ATOM 2442 N N . GLY A 1 295 ? 46.178 7.289 -24.559 1.00 65.44 295 GLY A N 1
ATOM 2443 C CA . GLY A 1 295 ? 47.012 6.125 -24.231 1.00 65.44 295 GLY A CA 1
ATOM 2444 C C . GLY A 1 295 ? 48.474 6.234 -24.681 1.00 65.44 295 GLY A C 1
ATOM 2445 O O . GLY A 1 295 ? 49.229 5.297 -24.453 1.00 65.44 295 GLY A O 1
ATOM 2446 N N . SER A 1 296 ? 48.851 7.319 -25.371 1.00 63.03 296 SER A N 1
ATOM 2447 C CA . SER A 1 296 ? 50.171 7.491 -26.007 1.00 63.03 296 SER A CA 1
ATOM 2448 C C . SER A 1 296 ? 51.004 8.630 -25.398 1.00 63.03 296 SER A C 1
ATOM 2450 O O . SER A 1 296 ? 52.095 8.896 -25.893 1.00 63.03 296 SER A O 1
ATOM 2452 N N . ASN A 1 297 ? 50.494 9.327 -24.377 1.00 58.31 297 ASN A N 1
ATOM 2453 C CA . ASN A 1 297 ? 51.238 10.380 -23.684 1.00 58.31 297 ASN A CA 1
ATOM 2454 C C . ASN A 1 297 ? 52.145 9.770 -22.608 1.00 58.31 297 ASN A C 1
ATOM 2456 O O . ASN A 1 297 ? 51.660 9.068 -21.721 1.00 58.31 297 ASN A O 1
ATOM 2460 N N . ASP A 1 298 ? 53.432 10.118 -22.649 1.00 51.84 298 ASP A N 1
ATOM 2461 C CA . ASP A 1 298 ? 54.455 9.693 -21.679 1.00 51.84 298 ASP A CA 1
ATOM 2462 C C . ASP A 1 298 ? 54.228 10.249 -20.249 1.00 51.84 298 ASP A C 1
ATOM 2464 O O . ASP A 1 298 ? 54.919 9.848 -19.319 1.00 51.84 298 ASP A O 1
ATOM 2468 N N . ASP A 1 299 ? 53.245 11.141 -20.057 1.00 51.84 299 ASP A N 1
ATOM 2469 C CA . ASP A 1 299 ? 52.923 11.809 -18.781 1.00 51.84 299 ASP A CA 1
ATOM 2470 C C . ASP A 1 299 ? 51.981 11.002 -17.851 1.00 51.84 299 ASP A C 1
ATOM 2472 O O . ASP A 1 299 ? 51.659 11.451 -16.748 1.00 51.84 299 ASP A O 1
ATOM 2476 N N . PHE A 1 300 ? 51.492 9.825 -18.266 1.00 55.91 300 PHE A N 1
ATOM 2477 C CA . PHE A 1 300 ? 50.643 8.979 -17.414 1.00 55.91 300 PHE A CA 1
ATOM 2478 C C . PHE A 1 300 ? 51.491 8.068 -16.513 1.00 55.91 300 PHE A C 1
ATOM 2480 O O . PHE A 1 300 ? 51.790 6.928 -16.853 1.00 55.91 300 PHE A O 1
ATOM 2487 N N . ASP A 1 301 ? 51.823 8.566 -15.322 1.00 53.12 301 ASP A N 1
ATOM 2488 C CA . ASP A 1 301 ? 52.709 7.926 -14.330 1.00 53.12 301 ASP A CA 1
ATOM 2489 C C . ASP A 1 301 ? 52.193 6.596 -13.714 1.00 53.12 301 ASP A C 1
ATOM 2491 O O . ASP A 1 301 ? 52.852 6.022 -12.846 1.00 53.12 301 ASP A O 1
ATOM 2495 N N . SER A 1 302 ? 51.022 6.068 -14.113 1.00 61.22 302 SER A N 1
ATOM 2496 C CA . SER A 1 302 ? 50.453 4.843 -13.521 1.00 61.22 302 SER A CA 1
ATOM 2497 C C . SER A 1 302 ? 49.978 3.796 -14.539 1.00 61.22 302 SER A C 1
ATOM 2499 O O . SER A 1 302 ? 49.169 4.057 -15.431 1.00 61.22 302 SER A O 1
ATOM 2501 N N . GLU A 1 303 ? 50.420 2.549 -14.337 1.00 65.75 303 GLU A N 1
ATOM 2502 C CA . GLU A 1 303 ? 50.012 1.339 -15.076 1.00 65.75 303 GLU A CA 1
ATOM 2503 C C . GLU A 1 303 ? 48.479 1.157 -15.129 1.00 65.75 303 GLU A C 1
ATOM 2505 O O . GLU A 1 303 ? 47.920 0.684 -16.124 1.00 65.75 303 GLU A O 1
ATOM 2510 N N . GLN A 1 304 ? 47.779 1.613 -14.085 1.00 64.94 304 GLN A N 1
ATOM 2511 C CA . GLN A 1 304 ? 46.317 1.606 -13.997 1.00 64.94 304 GLN A CA 1
ATOM 2512 C C . GLN A 1 304 ? 45.650 2.492 -15.059 1.00 64.94 304 GLN A C 1
ATOM 2514 O O . GLN A 1 304 ? 44.653 2.079 -15.653 1.00 64.94 304 GLN A O 1
ATOM 2519 N N . THR A 1 305 ? 46.203 3.674 -15.351 1.00 69.19 305 THR A N 1
ATOM 2520 C CA . THR A 1 305 ? 45.609 4.608 -16.323 1.00 69.19 305 THR A CA 1
ATOM 2521 C C . THR A 1 305 ? 45.734 4.075 -17.748 1.00 69.19 305 THR A C 1
ATOM 2523 O O . THR A 1 305 ? 44.758 4.051 -18.499 1.00 69.19 305 THR A O 1
ATOM 2526 N N . THR A 1 306 ? 46.906 3.544 -18.099 1.00 72.12 306 THR A N 1
ATOM 2527 C CA . THR A 1 306 ? 47.162 2.923 -19.409 1.00 72.12 306 THR A CA 1
ATOM 2528 C C . THR A 1 306 ? 46.275 1.696 -19.644 1.00 72.12 306 THR A C 1
ATOM 2530 O O . THR A 1 306 ? 45.730 1.505 -20.739 1.00 72.12 306 THR A O 1
ATOM 2533 N N . THR A 1 307 ? 46.070 0.884 -18.603 1.00 75.06 307 THR A N 1
ATOM 2534 C CA . THR A 1 307 ? 45.175 -0.281 -18.650 1.00 75.06 307 THR A CA 1
ATOM 2535 C C . THR A 1 307 ? 43.713 0.143 -18.826 1.00 75.06 307 THR A C 1
ATOM 2537 O O . THR A 1 307 ? 43.019 -0.409 -19.682 1.00 75.06 307 THR A O 1
ATOM 2540 N N . GLY A 1 308 ? 43.260 1.170 -18.098 1.00 77.88 308 GLY A N 1
ATOM 2541 C CA . GLY A 1 308 ? 41.905 1.717 -18.223 1.00 77.88 308 GLY A CA 1
ATOM 2542 C C . GLY A 1 308 ? 41.608 2.290 -19.613 1.00 77.88 308 GLY A C 1
ATOM 2543 O O . GLY A 1 308 ? 40.605 1.936 -20.232 1.00 77.88 308 GLY A O 1
ATOM 2544 N N . VAL A 1 309 ? 42.517 3.099 -20.170 1.00 80.88 309 VAL A N 1
ATOM 2545 C CA . VAL A 1 309 ? 42.370 3.639 -21.537 1.00 80.88 309 VAL A CA 1
ATOM 2546 C C . VAL A 1 309 ? 42.325 2.516 -22.578 1.00 80.88 309 VAL A C 1
ATOM 2548 O O . VAL A 1 309 ? 41.552 2.586 -23.535 1.00 80.88 309 VAL A O 1
ATOM 2551 N N . THR A 1 310 ? 43.117 1.458 -22.393 1.00 79.81 310 THR A N 1
ATOM 2552 C CA . THR A 1 310 ? 43.096 0.291 -23.287 1.00 79.81 310 THR A CA 1
ATOM 2553 C C . THR A 1 310 ? 41.746 -0.425 -23.237 1.00 79.81 310 THR A C 1
ATOM 2555 O O . THR A 1 310 ? 41.152 -0.656 -24.289 1.00 79.81 310 THR A O 1
ATOM 2558 N N . LEU A 1 311 ? 41.221 -0.703 -22.039 1.00 82.25 311 LEU A N 1
ATOM 2559 C CA . LEU A 1 311 ? 39.915 -1.342 -21.862 1.00 82.25 311 LEU A CA 1
ATOM 2560 C C . LEU A 1 311 ? 38.785 -0.511 -22.484 1.00 82.25 311 LEU A C 1
ATOM 2562 O O . LEU A 1 311 ? 37.958 -1.040 -23.221 1.00 82.25 311 LEU A O 1
ATOM 2566 N N . MET A 1 312 ? 38.779 0.801 -22.247 1.00 86.00 312 MET A N 1
ATOM 2567 C CA . MET A 1 312 ? 37.798 1.716 -22.831 1.00 86.00 312 MET A CA 1
ATOM 2568 C C . MET A 1 312 ? 37.824 1.671 -24.369 1.00 86.00 312 MET A C 1
ATOM 2570 O O . MET A 1 312 ? 36.776 1.635 -25.015 1.00 86.00 312 MET A O 1
ATOM 2574 N N . ARG A 1 313 ? 39.010 1.622 -24.988 1.00 84.81 313 ARG A N 1
ATOM 2575 C CA . ARG A 1 313 ? 39.141 1.487 -26.449 1.00 84.81 313 ARG A CA 1
ATOM 2576 C C . ARG A 1 313 ? 38.617 0.147 -26.961 1.00 84.81 313 ARG A C 1
ATOM 2578 O O . ARG A 1 313 ? 37.972 0.123 -28.007 1.00 84.81 313 ARG A O 1
ATOM 2585 N N . GLU A 1 314 ? 38.872 -0.946 -26.243 1.00 85.06 314 GLU A N 1
ATOM 2586 C CA . GLU A 1 314 ? 38.347 -2.275 -26.584 1.00 85.06 314 GLU A CA 1
ATOM 2587 C C . GLU A 1 314 ? 36.814 -2.293 -26.534 1.00 85.06 314 GLU A C 1
ATOM 2589 O O . GLU A 1 314 ? 36.183 -2.697 -27.510 1.00 85.06 314 GLU A O 1
ATOM 2594 N N . VAL A 1 315 ? 36.214 -1.776 -25.455 1.00 87.62 315 VAL A N 1
ATOM 2595 C CA . VAL A 1 315 ? 34.752 -1.706 -25.277 1.00 87.62 315 VAL A CA 1
ATOM 2596 C C . VAL A 1 315 ? 34.101 -0.837 -26.350 1.00 87.62 315 VAL A C 1
ATOM 2598 O O . VAL A 1 315 ? 33.184 -1.285 -27.030 1.00 87.62 315 VAL A O 1
ATOM 2601 N N . THR A 1 316 ? 34.604 0.379 -26.570 1.00 89.19 316 THR A N 1
ATOM 2602 C CA . THR A 1 316 ? 34.025 1.316 -27.553 1.00 89.19 316 THR A CA 1
ATOM 2603 C C . THR A 1 316 ? 34.203 0.862 -29.003 1.00 89.19 316 THR A C 1
ATOM 2605 O O . THR A 1 316 ? 33.368 1.174 -29.854 1.00 89.19 316 THR A O 1
ATOM 2608 N N . THR A 1 317 ? 35.269 0.117 -29.309 1.00 87.69 317 THR A N 1
ATOM 2609 C CA . THR A 1 317 ? 35.444 -0.527 -30.622 1.00 87.69 317 THR A CA 1
ATOM 2610 C C . THR A 1 317 ? 34.492 -1.706 -30.772 1.00 87.69 317 THR A C 1
ATOM 2612 O O . THR A 1 317 ? 33.857 -1.841 -31.819 1.00 87.69 317 THR A O 1
ATOM 2615 N N . GLY A 1 318 ? 34.351 -2.519 -29.720 1.00 89.88 318 GLY A N 1
ATOM 2616 C CA . GLY A 1 318 ? 33.436 -3.651 -29.717 1.00 89.88 318 GLY A CA 1
ATOM 2617 C C . GLY A 1 318 ? 31.983 -3.226 -29.902 1.00 89.88 318 GLY A C 1
ATOM 2618 O O . GLY A 1 318 ? 31.268 -3.794 -30.721 1.00 89.88 318 GLY A O 1
ATOM 2619 N N . TRP A 1 319 ? 31.577 -2.150 -29.229 1.00 91.56 319 TRP A N 1
ATOM 2620 C CA . TRP A 1 319 ? 30.237 -1.581 -29.340 1.00 91.56 319 TRP A CA 1
ATOM 2621 C C . TRP A 1 319 ? 29.945 -1.027 -30.742 1.00 91.56 319 TRP A C 1
ATOM 2623 O O . TRP A 1 319 ? 28.875 -1.265 -31.296 1.00 91.56 319 TRP A O 1
ATOM 2633 N N . HIS A 1 320 ? 30.920 -0.356 -31.366 1.00 90.94 320 HIS A N 1
ATOM 2634 C CA . HIS A 1 320 ? 30.809 0.100 -32.755 1.00 90.94 320 HIS A CA 1
ATOM 2635 C C . HIS A 1 320 ? 30.618 -1.060 -33.739 1.00 90.94 320 HIS A C 1
ATOM 2637 O O . HIS A 1 320 ? 29.733 -0.995 -34.591 1.00 90.94 320 HIS A O 1
ATOM 2643 N N . GLN A 1 321 ? 31.413 -2.127 -33.614 1.00 89.88 321 GLN A N 1
ATOM 2644 C CA . GLN A 1 321 ? 31.273 -3.311 -34.467 1.00 89.88 321 GLN A CA 1
ATOM 2645 C C . GLN A 1 321 ? 29.927 -4.007 -34.245 1.00 89.88 321 GLN A C 1
ATOM 2647 O O . GLN A 1 321 ? 29.224 -4.292 -35.211 1.00 89.88 321 GLN A O 1
ATOM 2652 N N . ALA A 1 322 ? 29.535 -4.201 -32.984 1.00 90.75 322 ALA A N 1
ATOM 2653 C CA . ALA A 1 322 ? 28.258 -4.800 -32.618 1.00 90.75 322 ALA A CA 1
ATOM 2654 C C . ALA A 1 322 ? 27.069 -4.020 -33.202 1.00 90.75 322 ALA A C 1
ATOM 2656 O O . ALA A 1 322 ? 26.159 -4.605 -33.789 1.00 90.75 322 ALA A O 1
ATOM 2657 N N . TYR A 1 323 ? 27.089 -2.689 -33.105 1.00 88.94 323 TYR A N 1
ATOM 2658 C CA . TYR A 1 323 ? 26.012 -1.866 -33.647 1.00 88.94 323 TYR A CA 1
ATOM 2659 C C . TYR A 1 323 ? 25.996 -1.839 -35.179 1.00 88.94 323 TYR A C 1
ATOM 2661 O O . TYR A 1 323 ? 24.920 -1.846 -35.766 1.00 88.94 323 TYR A O 1
ATOM 2669 N N . LEU A 1 324 ? 27.152 -1.873 -35.855 1.00 88.06 324 LEU A N 1
ATOM 2670 C CA . LEU A 1 324 ? 27.199 -2.012 -37.318 1.00 88.06 324 LEU A CA 1
ATOM 2671 C C . LEU A 1 324 ? 26.612 -3.343 -37.792 1.00 88.06 324 LEU A C 1
ATOM 2673 O O . LEU A 1 324 ? 25.860 -3.367 -38.769 1.00 88.06 324 LEU A O 1
ATOM 2677 N N . MET A 1 325 ? 26.902 -4.434 -37.081 1.00 87.25 325 MET A N 1
ATOM 2678 C CA . MET A 1 325 ? 26.274 -5.725 -37.350 1.00 87.25 325 MET A CA 1
ATOM 2679 C C . MET A 1 325 ? 24.757 -5.638 -37.184 1.00 87.25 325 MET A C 1
ATOM 2681 O O . MET A 1 325 ? 24.020 -6.082 -38.059 1.00 87.25 325 MET A O 1
ATOM 2685 N N . ARG A 1 326 ? 24.280 -5.011 -36.105 1.00 86.00 326 ARG A N 1
ATOM 2686 C CA . ARG A 1 326 ? 22.845 -4.843 -35.848 1.00 86.00 326 ARG A CA 1
ATOM 2687 C C . ARG A 1 326 ? 22.158 -3.960 -36.891 1.00 86.00 326 ARG A C 1
ATOM 2689 O O . ARG A 1 326 ? 21.239 -4.409 -37.563 1.00 86.00 326 ARG A O 1
ATOM 2696 N N . ALA A 1 327 ? 22.618 -2.724 -37.057 1.00 83.81 327 ALA A N 1
ATOM 2697 C CA . ALA A 1 327 ? 21.937 -1.713 -37.861 1.00 83.81 327 ALA A CA 1
ATOM 2698 C C . ALA A 1 327 ? 22.146 -1.878 -39.375 1.00 83.81 327 ALA A C 1
ATOM 2700 O O . ALA A 1 327 ? 21.348 -1.362 -40.160 1.00 83.81 327 ALA A O 1
ATOM 2701 N N . LYS A 1 328 ? 23.238 -2.527 -39.811 1.00 83.12 328 LYS A N 1
ATOM 2702 C CA . LYS A 1 328 ? 23.617 -2.620 -41.233 1.00 83.12 328 LYS A CA 1
ATOM 2703 C C . LYS A 1 328 ? 23.931 -4.036 -41.718 1.00 83.12 328 LYS A C 1
ATOM 2705 O O . LYS A 1 328 ? 24.134 -4.187 -42.919 1.00 83.12 328 LYS A O 1
ATOM 2710 N N . ASN A 1 329 ? 23.953 -5.048 -40.842 1.00 85.50 329 ASN A N 1
ATOM 2711 C CA . ASN A 1 329 ? 24.403 -6.406 -41.174 1.00 85.50 329 ASN A CA 1
ATOM 2712 C C . ASN A 1 329 ? 25.795 -6.398 -41.832 1.00 85.50 329 ASN A C 1
ATOM 2714 O O . ASN A 1 329 ? 25.989 -6.929 -42.924 1.00 85.50 329 ASN A O 1
ATOM 2718 N N . ILE A 1 330 ? 26.739 -5.694 -41.196 1.00 86.69 330 ILE A N 1
ATOM 2719 C CA . ILE A 1 330 ? 28.135 -5.608 -41.636 1.00 86.69 330 ILE A CA 1
ATOM 2720 C C . ILE A 1 330 ? 29.038 -6.096 -40.505 1.00 86.69 330 ILE A C 1
ATOM 2722 O O . ILE A 1 330 ? 29.152 -5.433 -39.471 1.00 86.69 330 ILE A O 1
ATOM 2726 N N . HIS A 1 331 ? 29.727 -7.215 -40.730 1.00 89.31 331 HIS A N 1
ATOM 2727 C CA . HIS A 1 331 ? 30.864 -7.643 -39.918 1.00 89.31 331 HIS A CA 1
ATOM 2728 C C . HIS A 1 331 ? 32.155 -7.021 -40.458 1.00 89.31 331 HIS A C 1
ATOM 2730 O O . HIS A 1 331 ? 32.435 -7.066 -41.657 1.00 89.31 331 HIS A O 1
ATOM 2736 N N . ILE A 1 332 ? 32.967 -6.444 -39.573 1.00 86.12 332 ILE A N 1
ATOM 2737 C CA . ILE A 1 332 ? 34.281 -5.919 -39.949 1.00 86.12 332 ILE A CA 1
ATOM 2738 C C . ILE A 1 332 ? 35.314 -7.039 -39.795 1.00 86.12 332 ILE A C 1
ATOM 2740 O O . ILE A 1 332 ? 35.753 -7.334 -38.685 1.00 86.12 332 ILE A O 1
ATOM 2744 N N . ASN A 1 333 ? 35.746 -7.625 -40.913 1.00 88.00 333 ASN A N 1
ATOM 2745 C CA . ASN A 1 333 ? 36.701 -8.730 -40.909 1.00 88.00 333 ASN A CA 1
ATOM 2746 C C . ASN A 1 333 ? 38.094 -8.310 -40.394 1.00 88.00 333 ASN A C 1
ATOM 2748 O O . ASN A 1 333 ? 38.727 -7.392 -40.929 1.00 88.00 333 ASN A O 1
ATOM 2752 N N . SER A 1 334 ? 38.613 -9.026 -39.393 1.00 88.25 334 SER A N 1
ATOM 2753 C CA . SER A 1 334 ? 39.893 -8.705 -38.747 1.00 88.25 334 SER A CA 1
ATOM 2754 C C . SER A 1 334 ? 41.091 -8.707 -39.714 1.00 88.25 334 SER A C 1
ATOM 2756 O O . SER A 1 334 ? 41.949 -7.818 -39.660 1.00 88.25 334 SER A O 1
ATOM 2758 N N . VAL A 1 335 ? 41.134 -9.651 -40.660 1.00 87.31 335 VAL A N 1
ATOM 2759 C CA . VAL A 1 335 ? 42.213 -9.788 -41.653 1.00 87.31 335 VAL A CA 1
ATOM 2760 C C . VAL A 1 335 ? 42.222 -8.605 -42.615 1.00 87.31 335 VAL A C 1
ATOM 2762 O O . VAL A 1 335 ? 43.291 -8.099 -42.969 1.00 87.31 335 VAL A O 1
ATOM 2765 N N . GLU A 1 336 ? 41.049 -8.138 -43.034 1.00 86.25 336 GLU A N 1
ATOM 2766 C CA . GLU A 1 336 ? 40.927 -6.972 -43.911 1.00 86.25 336 GLU A CA 1
ATOM 2767 C C . GLU A 1 336 ? 41.355 -5.684 -43.204 1.00 86.25 336 GLU A C 1
ATOM 2769 O O . GLU A 1 336 ? 42.109 -4.892 -43.777 1.00 86.25 336 GLU A O 1
ATOM 2774 N N . VAL A 1 337 ? 40.980 -5.509 -41.932 1.00 85.25 337 VAL A N 1
ATOM 2775 C CA . VAL A 1 337 ? 41.418 -4.354 -41.131 1.00 85.25 337 VAL A CA 1
ATOM 2776 C C . VAL A 1 337 ? 42.929 -4.354 -40.924 1.00 85.25 337 VAL A C 1
ATOM 2778 O O . VAL A 1 337 ? 43.562 -3.300 -41.023 1.00 85.25 337 VAL A O 1
ATOM 2781 N N . SER A 1 338 ? 43.538 -5.515 -40.672 1.00 84.56 338 SER A N 1
ATOM 2782 C CA . SER A 1 338 ? 44.996 -5.631 -40.549 1.00 84.56 338 SER A CA 1
ATOM 2783 C C . SER A 1 338 ? 45.707 -5.236 -41.848 1.00 84.56 338 SER A C 1
ATOM 2785 O O . SER A 1 338 ? 46.643 -4.435 -41.819 1.00 84.56 338 SER A O 1
ATOM 2787 N N . LYS A 1 339 ? 45.205 -5.698 -43.004 1.00 84.69 339 LYS A N 1
ATOM 2788 C CA . LYS A 1 339 ? 45.731 -5.316 -44.327 1.00 84.69 339 LYS A CA 1
ATOM 2789 C C . LYS A 1 339 ? 45.592 -3.818 -44.601 1.00 84.69 339 LYS A C 1
ATOM 2791 O O . LYS A 1 339 ? 46.516 -3.218 -45.142 1.00 84.69 339 LYS A O 1
ATOM 2796 N N . PHE A 1 340 ? 44.458 -3.221 -44.238 1.00 80.56 340 PHE A N 1
ATOM 2797 C CA . PHE A 1 340 ? 44.186 -1.801 -44.470 1.00 80.56 340 PHE A CA 1
ATOM 2798 C C . PHE A 1 340 ? 44.993 -0.882 -43.542 1.00 80.56 340 PHE A C 1
ATOM 2800 O O . PHE A 1 340 ? 45.531 0.131 -43.983 1.00 80.56 340 PHE A O 1
ATOM 2807 N N . SER A 1 341 ? 45.084 -1.224 -42.256 1.00 76.81 341 SER A N 1
ATOM 2808 C CA . SER A 1 341 ? 45.762 -0.401 -41.245 1.00 76.81 341 SER A CA 1
ATOM 2809 C C . SER A 1 341 ? 47.281 -0.584 -41.213 1.00 76.81 341 SER A C 1
ATOM 2811 O O . SER A 1 341 ? 47.977 0.255 -40.646 1.00 76.81 341 SER A O 1
ATOM 2813 N N . GLY A 1 342 ? 47.799 -1.681 -41.777 1.00 75.38 342 GLY A N 1
ATOM 2814 C CA . GLY A 1 342 ? 49.209 -2.065 -41.682 1.00 75.38 342 GLY A CA 1
ATOM 2815 C C . GLY A 1 342 ? 49.617 -2.607 -40.306 1.00 75.38 342 GLY A C 1
ATOM 2816 O O . GLY A 1 342 ? 50.781 -2.958 -40.115 1.00 75.38 342 GLY A O 1
ATOM 2817 N N . ASN A 1 343 ? 48.682 -2.702 -39.352 1.00 78.25 343 ASN A N 1
ATOM 2818 C CA . ASN A 1 343 ? 48.937 -3.246 -38.021 1.00 78.25 343 ASN A CA 1
ATOM 2819 C C . ASN A 1 343 ? 48.764 -4.774 -38.022 1.00 78.25 343 ASN A C 1
ATOM 2821 O O . ASN A 1 343 ? 47.724 -5.260 -38.477 1.00 78.25 343 ASN A O 1
ATOM 2825 N N . PRO A 1 344 ? 49.727 -5.552 -37.494 1.00 84.00 344 PRO A N 1
ATOM 2826 C CA . PRO A 1 344 ? 49.622 -7.006 -37.470 1.00 84.00 344 PRO A CA 1
ATOM 2827 C C . PRO A 1 344 ? 48.546 -7.490 -36.487 1.00 84.00 344 PRO A C 1
ATOM 2829 O O . PRO A 1 344 ? 48.368 -6.925 -35.403 1.00 84.00 344 PRO A O 1
ATOM 2832 N N . LEU A 1 345 ? 47.866 -8.580 -36.851 1.00 87.56 345 LEU A N 1
ATOM 2833 C CA . LEU A 1 345 ? 47.003 -9.327 -35.935 1.00 87.56 345 LEU A CA 1
ATOM 2834 C C . LEU A 1 345 ? 47.833 -9.960 -34.807 1.00 87.56 345 LEU A C 1
ATOM 2836 O O . LEU A 1 345 ? 48.940 -10.455 -35.028 1.00 87.56 345 LEU A O 1
ATOM 2840 N N . ASN A 1 346 ? 47.288 -9.944 -33.593 1.00 87.19 346 ASN A N 1
ATOM 2841 C CA . ASN A 1 346 ? 47.905 -10.487 -32.382 1.00 87.19 346 ASN A CA 1
ATOM 2842 C C . ASN A 1 346 ? 46.837 -11.092 -31.456 1.00 87.19 346 ASN A C 1
ATOM 2844 O O . ASN A 1 346 ? 45.644 -11.025 -31.756 1.00 87.19 346 ASN A O 1
ATOM 2848 N N . SER A 1 347 ? 47.261 -11.634 -30.313 1.00 83.75 347 SER A N 1
ATOM 2849 C CA . SER A 1 347 ? 46.386 -12.330 -29.364 1.00 83.75 347 SER A CA 1
ATOM 2850 C C . SER A 1 347 ? 45.242 -11.484 -28.785 1.00 83.75 347 SER A C 1
ATOM 2852 O O . SER A 1 347 ? 44.251 -12.050 -28.343 1.00 83.75 347 SER A O 1
ATOM 2854 N N . ARG A 1 348 ? 45.309 -10.145 -28.822 1.00 83.69 348 ARG A N 1
ATOM 2855 C CA . ARG A 1 348 ? 44.237 -9.271 -28.299 1.00 83.69 348 ARG A CA 1
ATOM 2856 C C . ARG A 1 348 ? 43.029 -9.159 -29.229 1.00 83.69 348 ARG A C 1
ATOM 2858 O O . ARG A 1 348 ? 41.943 -8.792 -28.787 1.00 83.69 348 ARG A O 1
ATOM 2865 N N . TRP A 1 349 ? 43.196 -9.465 -30.516 1.00 88.06 349 TRP A N 1
ATOM 2866 C CA . TRP A 1 349 ? 42.108 -9.357 -31.490 1.00 88.06 349 TRP A CA 1
ATOM 2867 C C . TRP A 1 349 ? 40.966 -10.329 -31.191 1.00 88.06 349 TRP A C 1
ATOM 2869 O O . TRP A 1 349 ? 39.807 -9.955 -31.345 1.00 88.06 349 TRP A O 1
ATOM 2879 N N . ALA A 1 350 ? 41.276 -11.535 -30.702 1.00 91.06 350 ALA A N 1
ATOM 2880 C CA . ALA A 1 350 ? 40.265 -12.528 -30.345 1.00 91.06 350 ALA A CA 1
ATOM 2881 C C . ALA A 1 350 ? 39.294 -11.988 -29.281 1.00 91.06 350 ALA A C 1
ATOM 2883 O O . ALA A 1 350 ? 38.079 -12.048 -29.471 1.00 91.06 350 ALA A O 1
ATOM 2884 N N . LYS A 1 351 ? 39.823 -11.377 -28.210 1.00 90.06 351 LYS A N 1
ATOM 2885 C CA . LYS A 1 351 ? 39.028 -10.722 -27.161 1.00 90.06 351 LYS A CA 1
ATOM 2886 C C . LYS A 1 351 ? 38.138 -9.613 -27.716 1.00 90.06 351 LYS A C 1
ATOM 2888 O O . LYS A 1 351 ? 36.963 -9.557 -27.376 1.00 90.06 351 LYS A O 1
ATOM 2893 N N . MET A 1 352 ? 38.681 -8.738 -28.562 1.00 87.75 352 MET A N 1
ATOM 2894 C CA . MET A 1 352 ? 37.950 -7.583 -29.096 1.00 87.75 352 MET A CA 1
ATOM 2895 C C . MET A 1 352 ? 36.777 -7.999 -29.999 1.00 87.75 352 MET A C 1
ATOM 2897 O O . MET A 1 352 ? 35.671 -7.474 -29.859 1.00 87.75 352 MET A O 1
ATOM 2901 N N . ILE A 1 353 ? 36.983 -8.971 -30.893 1.00 92.75 353 ILE A N 1
ATOM 2902 C CA . ILE A 1 353 ? 35.902 -9.485 -31.747 1.00 92.75 353 ILE A CA 1
ATOM 2903 C C . ILE A 1 353 ? 34.878 -10.272 -30.911 1.00 92.75 353 ILE A C 1
ATOM 2905 O O . ILE A 1 353 ? 33.673 -10.097 -31.084 1.00 92.75 353 ILE A O 1
ATOM 2909 N N . ALA A 1 354 ? 35.325 -11.065 -29.933 1.00 92.94 354 ALA A N 1
ATOM 2910 C CA . ALA A 1 354 ? 34.422 -11.753 -29.009 1.00 92.94 354 ALA A CA 1
ATOM 2911 C C . ALA A 1 354 ? 33.587 -10.779 -28.161 1.00 92.94 354 ALA A C 1
ATOM 2913 O O . ALA A 1 354 ? 32.392 -10.995 -27.980 1.00 92.94 354 ALA A O 1
ATOM 2914 N N . LEU A 1 355 ? 34.178 -9.670 -27.708 1.00 92.56 355 LEU A N 1
ATOM 2915 C CA . LEU A 1 355 ? 33.459 -8.604 -27.012 1.00 92.56 355 LEU A CA 1
ATOM 2916 C C . LEU A 1 355 ? 32.369 -7.994 -27.900 1.00 92.56 355 LEU A C 1
ATOM 2918 O O . LEU A 1 355 ? 31.257 -7.787 -27.430 1.00 92.56 355 LEU A O 1
ATOM 2922 N N . SER A 1 356 ? 32.659 -7.776 -29.185 1.00 92.81 356 SER A N 1
ATOM 2923 C CA . SER A 1 356 ? 31.677 -7.279 -30.160 1.00 92.81 356 SER A CA 1
ATOM 2924 C C . SER A 1 356 ? 30.482 -8.226 -30.283 1.00 92.81 356 SER A C 1
ATOM 2926 O O . SER A 1 356 ? 29.335 -7.795 -30.185 1.00 92.81 356 SER A O 1
ATOM 2928 N N . LYS A 1 357 ? 30.737 -9.535 -30.412 1.00 90.88 357 LYS A N 1
ATOM 2929 C CA . LYS A 1 357 ? 29.668 -10.543 -30.445 1.00 90.88 357 LYS A CA 1
ATOM 2930 C C . LYS A 1 357 ? 28.871 -10.574 -29.139 1.00 90.88 357 LYS A C 1
ATOM 2932 O O . LYS A 1 357 ? 27.648 -10.651 -29.172 1.00 90.88 357 LYS A O 1
ATOM 2937 N N . TYR A 1 358 ? 29.549 -10.498 -27.996 1.00 91.31 358 TYR A N 1
ATOM 2938 C CA . TYR A 1 358 ? 28.895 -10.473 -26.689 1.00 91.31 358 TYR A CA 1
ATOM 2939 C C . TYR A 1 358 ? 27.976 -9.251 -26.531 1.00 91.31 358 TYR A C 1
ATOM 2941 O O . TYR A 1 358 ? 26.825 -9.401 -26.132 1.00 91.31 358 TYR A O 1
ATOM 2949 N N . ILE A 1 359 ? 28.448 -8.057 -26.898 1.00 91.19 359 ILE A N 1
ATOM 2950 C CA . ILE A 1 359 ? 27.647 -6.824 -26.876 1.00 91.19 359 ILE A CA 1
ATOM 2951 C C . ILE A 1 359 ? 26.441 -6.948 -27.820 1.00 91.19 359 ILE A C 1
ATOM 2953 O O . ILE A 1 359 ? 25.325 -6.596 -27.440 1.00 91.19 359 ILE A O 1
ATOM 2957 N N . TYR A 1 360 ? 26.638 -7.485 -29.027 1.00 88.81 360 TYR A N 1
ATOM 2958 C CA . TYR A 1 360 ? 25.549 -7.731 -29.974 1.00 88.81 360 TYR A CA 1
ATOM 2959 C C . TYR A 1 360 ? 24.473 -8.644 -29.363 1.00 88.81 360 TYR A C 1
ATOM 2961 O O . TYR A 1 360 ? 23.304 -8.268 -29.322 1.00 88.81 360 TYR A O 1
ATOM 2969 N N . ASP A 1 361 ? 24.873 -9.799 -28.824 1.00 84.88 361 ASP A N 1
ATOM 2970 C CA . ASP A 1 361 ? 23.953 -10.815 -28.300 1.00 84.88 361 ASP A CA 1
ATOM 2971 C C . ASP A 1 361 ? 23.212 -10.385 -27.022 1.00 84.88 361 ASP A C 1
ATOM 2973 O O . ASP A 1 361 ? 22.065 -10.791 -26.842 1.00 84.88 361 ASP A O 1
ATOM 2977 N N . TYR A 1 362 ? 23.850 -9.615 -26.130 1.00 84.12 362 TYR A N 1
ATOM 2978 C CA . TYR A 1 362 ? 23.335 -9.381 -24.770 1.00 84.12 362 TYR A CA 1
ATOM 2979 C C . TYR A 1 362 ? 23.061 -7.912 -24.413 1.00 84.12 362 TYR A C 1
ATOM 2981 O O . TYR A 1 362 ? 22.276 -7.663 -23.501 1.00 84.12 362 TYR A O 1
ATOM 2989 N N . GLU A 1 363 ? 23.684 -6.935 -25.081 1.00 86.69 363 GLU A N 1
ATOM 2990 C CA . GLU A 1 363 ? 23.495 -5.510 -24.754 1.00 86.69 363 GLU A CA 1
ATOM 2991 C C . GLU A 1 363 ? 22.607 -4.771 -25.760 1.00 86.69 363 GLU A C 1
ATOM 2993 O O . GLU A 1 363 ? 21.824 -3.912 -25.345 1.00 86.69 363 GLU A O 1
ATOM 2998 N N . LEU A 1 364 ? 22.722 -5.080 -27.058 1.00 87.44 364 LEU A N 1
ATOM 2999 C CA . LEU A 1 364 ? 21.992 -4.393 -28.135 1.00 87.44 364 LEU A CA 1
ATOM 3000 C C . LEU A 1 364 ? 20.683 -5.093 -28.535 1.00 87.44 364 LEU A C 1
ATOM 3002 O O . LEU A 1 364 ? 19.726 -4.423 -28.933 1.00 87.44 364 LEU A O 1
ATOM 3006 N N . ASN A 1 365 ? 20.634 -6.423 -28.428 1.00 83.25 365 ASN A N 1
ATOM 3007 C CA . ASN A 1 365 ? 19.449 -7.238 -28.702 1.00 83.25 365 ASN A CA 1
ATOM 3008 C C . ASN A 1 365 ? 18.624 -7.414 -27.417 1.00 83.25 365 ASN A C 1
ATOM 3010 O O . ASN A 1 365 ? 18.895 -8.300 -26.608 1.00 83.25 365 ASN A O 1
ATOM 3014 N N . ARG A 1 366 ? 17.627 -6.548 -27.214 1.00 86.00 366 ARG A N 1
ATOM 3015 C CA . ARG A 1 366 ? 16.759 -6.526 -26.027 1.00 86.00 366 ARG A CA 1
ATOM 3016 C C . ARG A 1 366 ? 15.325 -6.846 -26.422 1.00 86.00 366 ARG A C 1
ATOM 3018 O O . ARG A 1 366 ? 14.963 -6.710 -27.582 1.00 86.00 366 ARG A O 1
ATOM 3025 N N . TYR A 1 367 ? 14.500 -7.227 -25.449 1.00 88.56 367 TYR A N 1
ATOM 3026 C CA . TYR A 1 367 ? 13.094 -7.573 -25.697 1.00 88.56 367 TYR A CA 1
ATOM 3027 C C . TYR A 1 367 ? 12.270 -6.402 -26.258 1.00 88.56 367 TYR A C 1
ATOM 3029 O O . TYR A 1 367 ? 11.247 -6.629 -26.891 1.00 88.56 367 TYR A O 1
ATOM 3037 N N . ASN A 1 368 ? 12.706 -5.165 -26.004 1.00 87.56 368 ASN A N 1
ATOM 3038 C CA . ASN A 1 368 ? 12.052 -3.931 -26.429 1.00 87.56 368 ASN A CA 1
ATOM 3039 C C . ASN A 1 368 ? 12.767 -3.232 -27.593 1.00 87.56 368 ASN A C 1
ATOM 3041 O O . ASN A 1 368 ? 12.426 -2.100 -27.922 1.00 87.56 368 ASN A O 1
ATOM 3045 N N . SER A 1 369 ? 13.759 -3.878 -28.210 1.00 81.94 369 SER A N 1
ATOM 3046 C CA . SER A 1 369 ? 14.373 -3.397 -29.444 1.00 81.94 369 SER A CA 1
ATOM 3047 C C . SER A 1 369 ? 13.910 -4.245 -30.627 1.00 81.94 369 SER A C 1
ATOM 3049 O O . SER A 1 369 ? 13.488 -5.390 -30.458 1.00 81.94 369 SER A O 1
ATOM 3051 N N . ASN A 1 370 ? 13.969 -3.695 -31.843 1.00 70.12 370 ASN A N 1
ATOM 3052 C CA . ASN A 1 370 ? 13.538 -4.438 -33.027 1.00 70.12 370 ASN A CA 1
ATOM 3053 C C . ASN A 1 370 ? 14.343 -5.740 -33.163 1.00 70.12 370 ASN A C 1
ATOM 3055 O O . ASN A 1 370 ? 15.575 -5.747 -33.023 1.00 70.12 370 ASN A O 1
ATOM 3059 N N . TYR A 1 371 ? 13.645 -6.845 -33.426 1.00 62.41 371 TYR A N 1
ATOM 3060 C CA . TYR A 1 371 ? 14.272 -8.145 -33.618 1.00 62.41 371 TYR A CA 1
ATOM 3061 C C . TYR A 1 371 ? 15.055 -8.161 -34.936 1.00 62.41 371 TYR A C 1
ATOM 3063 O O . TYR A 1 371 ? 14.492 -7.932 -36.006 1.00 62.41 371 TYR A O 1
ATOM 3071 N N . HIS A 1 372 ? 16.353 -8.458 -34.862 1.00 61.84 372 HIS A N 1
ATOM 3072 C CA . HIS A 1 372 ? 17.182 -8.741 -36.028 1.00 61.84 372 HIS A CA 1
ATOM 3073 C C . HIS A 1 372 ? 17.565 -10.221 -35.993 1.00 61.84 372 HIS A C 1
ATOM 3075 O O . HIS A 1 372 ? 18.241 -10.666 -35.065 1.00 61.84 372 HIS A O 1
ATOM 3081 N N . ASP A 1 373 ? 17.116 -10.976 -36.999 1.00 58.31 373 ASP A N 1
ATOM 3082 C CA . ASP A 1 373 ? 17.519 -12.368 -37.205 1.00 58.31 373 ASP A CA 1
ATOM 3083 C C . ASP A 1 373 ? 19.044 -12.513 -37.199 1.00 58.31 373 ASP A C 1
ATOM 3085 O O . ASP A 1 373 ? 19.762 -11.606 -37.624 1.00 58.31 373 ASP A O 1
ATOM 3089 N N . LYS A 1 374 ? 19.535 -13.697 -36.803 1.00 64.69 374 LYS A N 1
ATOM 3090 C CA . LYS A 1 374 ? 20.936 -14.090 -37.014 1.00 64.69 374 LYS A CA 1
ATOM 3091 C C . LYS A 1 374 ? 21.232 -14.118 -38.509 1.00 64.69 374 LYS A C 1
ATOM 3093 O O . LYS A 1 374 ? 20.963 -15.098 -39.198 1.00 64.69 374 LYS A O 1
ATOM 3098 N N . ASN A 1 375 ? 21.775 -13.018 -38.984 1.00 67.06 375 ASN A N 1
ATOM 3099 C CA . ASN A 1 375 ? 22.098 -12.736 -40.366 1.00 67.06 375 ASN A CA 1
ATOM 3100 C C . ASN A 1 375 ? 23.547 -13.155 -40.688 1.00 67.06 375 ASN A C 1
ATOM 3102 O O . ASN A 1 375 ? 24.275 -13.613 -39.806 1.00 67.06 375 ASN A O 1
ATOM 3106 N N . ASP A 1 376 ? 23.962 -13.084 -41.957 1.00 75.81 376 ASP A N 1
ATOM 3107 C CA . ASP A 1 376 ? 25.257 -13.626 -42.414 1.00 75.81 376 ASP A CA 1
ATOM 3108 C C . ASP A 1 376 ? 26.452 -13.101 -41.595 1.00 75.81 376 ASP A C 1
ATOM 3110 O O . ASP A 1 376 ? 27.348 -13.871 -41.242 1.00 75.81 376 ASP A O 1
ATOM 3114 N N . SER A 1 377 ? 26.413 -11.834 -41.164 1.00 81.75 377 SER A N 1
ATOM 3115 C CA . SER A 1 377 ? 27.438 -11.246 -40.293 1.00 81.75 377 SER A CA 1
ATOM 3116 C C . SER A 1 377 ? 27.576 -11.943 -38.934 1.00 81.75 377 SER A C 1
ATOM 3118 O O . SER A 1 377 ? 28.673 -11.987 -38.379 1.00 81.75 377 SER A O 1
ATOM 3120 N N . HIS A 1 378 ? 26.503 -12.541 -38.403 1.00 81.62 378 HIS A N 1
ATOM 3121 C CA . HIS A 1 378 ? 26.549 -13.340 -37.170 1.00 81.62 378 HIS A CA 1
ATOM 3122 C C . HIS A 1 378 ? 27.366 -14.627 -37.344 1.00 81.62 378 HIS A C 1
ATOM 3124 O O . HIS A 1 378 ? 28.046 -15.073 -36.420 1.00 81.62 378 HIS A O 1
ATOM 3130 N N . LEU A 1 379 ? 27.318 -15.242 -38.527 1.00 84.56 379 LEU A N 1
ATOM 3131 C CA . LEU A 1 379 ? 28.134 -16.418 -38.839 1.00 84.56 379 LEU A CA 1
ATOM 3132 C C . LEU A 1 379 ? 29.586 -16.021 -39.132 1.00 84.56 379 LEU A C 1
ATOM 3134 O O . LEU A 1 379 ? 30.513 -16.708 -38.700 1.00 84.56 379 LEU A O 1
ATOM 3138 N N . GLU A 1 380 ? 29.786 -14.896 -39.820 1.00 89.75 380 GLU A N 1
ATOM 3139 C CA . GLU A 1 380 ? 31.111 -14.357 -40.137 1.00 89.75 380 GLU A CA 1
ATOM 3140 C C . GLU A 1 380 ? 31.907 -13.992 -38.882 1.00 89.75 380 GLU A C 1
ATOM 3142 O O . GLU A 1 380 ? 33.078 -14.362 -38.789 1.00 89.75 380 GLU A O 1
ATOM 3147 N N . ILE A 1 381 ? 31.286 -13.345 -37.887 1.00 91.94 381 ILE A N 1
ATOM 3148 C CA . ILE A 1 381 ? 31.981 -12.991 -36.641 1.00 91.94 381 ILE A CA 1
ATOM 3149 C C . ILE A 1 381 ? 32.437 -14.233 -35.868 1.00 91.94 381 ILE A C 1
ATOM 3151 O O . ILE A 1 381 ? 33.526 -14.245 -35.300 1.00 91.94 381 ILE A O 1
ATOM 3155 N N . VAL A 1 382 ? 31.641 -15.310 -35.875 1.00 93.00 382 VAL A N 1
ATOM 3156 C CA . VAL A 1 382 ? 32.014 -16.584 -35.242 1.00 93.00 382 VAL A CA 1
ATOM 3157 C C . VAL A 1 382 ? 33.227 -17.176 -35.950 1.00 93.00 382 VAL A C 1
ATOM 3159 O O . VAL A 1 382 ? 34.205 -17.522 -35.288 1.00 93.00 382 VAL A O 1
ATOM 3162 N N . ALA A 1 383 ? 33.202 -17.232 -37.285 1.00 92.94 383 ALA A N 1
ATOM 3163 C CA . ALA A 1 383 ? 34.324 -17.726 -38.078 1.00 92.94 383 ALA A CA 1
ATOM 3164 C C . ALA A 1 383 ? 35.601 -16.887 -37.880 1.00 92.94 383 ALA A C 1
ATOM 3166 O O . ALA A 1 383 ? 36.699 -17.442 -37.822 1.00 92.94 383 ALA A O 1
ATOM 3167 N N . ASP A 1 384 ? 35.472 -15.567 -37.732 1.00 94.19 384 ASP A N 1
ATOM 3168 C CA . ASP A 1 384 ? 36.595 -14.659 -37.481 1.00 94.19 384 ASP A CA 1
ATOM 3169 C C . ASP A 1 384 ? 37.214 -14.891 -36.090 1.00 94.19 384 ASP A C 1
ATOM 3171 O O . ASP A 1 384 ? 38.433 -15.017 -35.962 1.00 94.19 384 ASP A O 1
ATOM 3175 N N . ILE A 1 385 ? 36.390 -15.063 -35.047 1.00 95.12 385 ILE A N 1
ATOM 3176 C CA . ILE A 1 385 ? 36.870 -15.432 -33.703 1.00 95.12 385 ILE A CA 1
ATOM 3177 C C . ILE A 1 385 ? 37.623 -16.771 -33.753 1.00 95.12 385 ILE A C 1
ATOM 3179 O O . ILE A 1 385 ? 38.725 -16.879 -33.210 1.00 95.12 385 ILE A O 1
ATOM 3183 N N . GLU A 1 386 ? 37.065 -17.789 -34.420 1.00 95.44 386 GLU A N 1
ATOM 3184 C CA . GLU A 1 386 ? 37.720 -19.094 -34.581 1.00 95.44 386 GLU A CA 1
ATOM 3185 C C . GLU A 1 386 ? 39.072 -18.966 -35.304 1.00 95.44 386 GLU A C 1
ATOM 3187 O O . GLU A 1 386 ? 40.077 -19.522 -34.849 1.00 95.44 386 GLU A O 1
ATOM 3192 N N . TYR A 1 387 ? 39.118 -18.197 -36.397 1.00 94.81 387 TYR A N 1
ATOM 3193 C CA . TYR A 1 387 ? 40.337 -17.928 -37.157 1.00 94.81 387 TYR A CA 1
ATOM 3194 C C . TYR A 1 387 ? 41.409 -17.244 -36.299 1.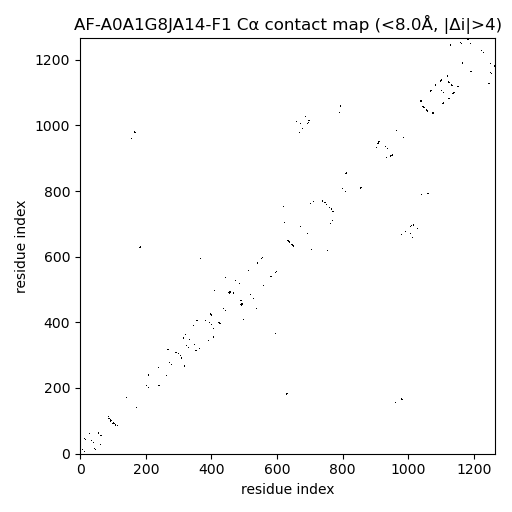00 94.81 387 TYR A C 1
ATOM 3196 O O . TYR A 1 387 ? 42.567 -17.675 -36.306 1.00 94.81 387 TYR A O 1
ATOM 3204 N N . LEU A 1 388 ? 41.038 -16.205 -35.546 1.00 94.75 388 LEU A N 1
ATOM 3205 C CA . LEU A 1 388 ? 41.954 -15.450 -34.692 1.00 94.75 388 LEU A CA 1
ATOM 3206 C C . LEU A 1 388 ? 42.571 -16.339 -33.612 1.00 94.75 388 LEU A C 1
ATOM 3208 O O . LEU A 1 388 ? 43.790 -16.338 -33.440 1.00 94.75 388 LEU A O 1
ATOM 3212 N N . ILE A 1 389 ? 41.759 -17.164 -32.950 1.00 95.19 389 ILE A N 1
ATOM 3213 C CA . ILE A 1 389 ? 42.245 -18.081 -31.916 1.00 95.19 389 ILE A CA 1
ATOM 3214 C C . ILE A 1 389 ? 43.215 -19.115 -32.505 1.00 95.19 389 ILE A C 1
ATOM 3216 O O . ILE A 1 389 ? 44.262 -19.379 -31.910 1.00 95.19 389 ILE A O 1
ATOM 3220 N N . LEU A 1 390 ? 42.889 -19.701 -33.663 1.00 93.69 390 LEU A N 1
ATOM 3221 C CA . LEU A 1 390 ? 43.695 -20.762 -34.276 1.00 93.69 390 LEU A CA 1
ATOM 3222 C C . LEU A 1 390 ? 45.028 -20.257 -34.849 1.00 93.69 390 LEU A C 1
ATOM 3224 O O . LEU A 1 390 ? 46.022 -20.977 -34.768 1.00 93.69 390 LEU A O 1
ATOM 3228 N N . ASN A 1 391 ? 45.060 -19.043 -35.410 1.00 93.44 391 ASN A N 1
ATOM 3229 C CA . ASN A 1 391 ? 46.229 -18.525 -36.134 1.00 93.44 391 ASN A CA 1
ATOM 3230 C C . ASN A 1 391 ? 47.063 -17.509 -35.338 1.00 93.44 391 ASN A C 1
ATOM 3232 O O . ASN A 1 391 ? 48.262 -17.387 -35.584 1.00 93.44 391 ASN A O 1
ATOM 3236 N N . HIS A 1 392 ? 46.457 -16.786 -34.392 1.00 92.56 392 HIS A N 1
ATOM 3237 C CA . HIS A 1 392 ? 47.107 -15.698 -33.647 1.00 92.56 392 HIS A CA 1
ATOM 3238 C C . HIS A 1 392 ? 47.080 -15.887 -32.122 1.00 92.56 392 HIS A C 1
ATOM 3240 O O . HIS A 1 392 ? 47.746 -15.140 -31.402 1.00 92.56 392 HIS A O 1
ATOM 3246 N N . GLY A 1 393 ? 46.371 -16.906 -31.626 1.00 91.31 393 GLY A N 1
ATOM 3247 C CA . GLY A 1 393 ? 46.234 -17.181 -30.199 1.00 91.31 393 GLY A CA 1
ATOM 3248 C C . GLY A 1 393 ? 45.367 -16.151 -29.473 1.00 91.31 393 GLY A C 1
ATOM 3249 O O . GLY A 1 393 ? 44.684 -15.335 -30.087 1.00 91.31 393 GLY A O 1
ATOM 3250 N N . TYR A 1 394 ? 45.384 -16.217 -28.145 1.00 93.50 394 TYR A N 1
ATOM 3251 C CA . TYR A 1 394 ? 44.622 -15.349 -27.246 1.00 93.50 394 TYR A CA 1
ATOM 3252 C C . TYR A 1 394 ? 45.338 -15.279 -25.880 1.00 93.50 394 TYR A C 1
ATOM 3254 O O . TYR A 1 394 ? 46.262 -16.065 -25.632 1.00 93.50 394 TYR A O 1
ATOM 3262 N N . ILE A 1 395 ? 44.978 -14.332 -25.013 1.00 90.12 395 ILE A N 1
ATOM 3263 C CA . ILE A 1 395 ? 45.563 -14.218 -23.667 1.00 90.12 395 ILE A CA 1
ATOM 3264 C C . ILE A 1 395 ? 44.859 -15.208 -22.737 1.00 90.12 395 ILE A C 1
ATOM 3266 O O . ILE A 1 395 ? 43.646 -15.176 -22.555 1.00 90.12 395 ILE A O 1
ATOM 3270 N N . ASN A 1 396 ? 45.628 -16.122 -22.141 1.00 88.12 396 ASN A N 1
ATOM 3271 C CA . ASN A 1 396 ? 45.077 -17.163 -21.277 1.00 88.12 396 ASN A CA 1
ATOM 3272 C C . ASN A 1 396 ? 44.840 -16.662 -19.843 1.00 88.12 396 ASN A C 1
ATOM 3274 O O . ASN A 1 396 ? 45.481 -17.136 -18.905 1.00 88.12 396 ASN A O 1
ATOM 3278 N N . ASP A 1 397 ? 43.925 -15.707 -19.682 1.00 90.25 397 ASP A N 1
ATOM 3279 C CA . ASP A 1 397 ? 43.389 -15.275 -18.390 1.00 90.25 397 ASP A CA 1
ATOM 3280 C C . ASP A 1 397 ? 41.901 -15.636 -18.241 1.00 90.25 397 ASP A C 1
ATOM 3282 O O . ASP A 1 397 ? 41.189 -15.886 -19.218 1.00 90.25 397 ASP A O 1
ATOM 3286 N N . LYS A 1 398 ? 41.423 -15.675 -16.990 1.00 89.44 398 LYS A N 1
ATOM 3287 C CA . LYS A 1 398 ? 40.063 -16.123 -16.648 1.00 89.44 398 LYS A CA 1
ATOM 3288 C C . LYS A 1 398 ? 38.983 -15.288 -17.350 1.00 89.44 398 LYS A C 1
ATOM 3290 O O . LYS A 1 398 ? 37.989 -15.859 -17.791 1.00 89.44 398 LYS A O 1
ATOM 3295 N N . VAL A 1 399 ? 39.152 -13.968 -17.473 1.00 88.75 399 VAL A N 1
ATOM 3296 C CA . VAL A 1 399 ? 38.129 -13.070 -18.040 1.00 88.75 399 VAL A CA 1
ATOM 3297 C C . VAL A 1 399 ? 38.035 -13.253 -19.552 1.00 88.75 399 VAL A C 1
ATOM 3299 O O . VAL A 1 399 ? 36.932 -13.422 -20.078 1.00 88.75 399 VAL A O 1
ATOM 3302 N N . GLU A 1 400 ? 39.176 -13.273 -20.244 1.00 91.56 400 GLU A N 1
ATOM 3303 C CA . GLU A 1 400 ? 39.219 -13.468 -21.695 1.00 91.56 400 GLU A CA 1
ATOM 3304 C C . GLU A 1 400 ? 38.694 -14.852 -22.093 1.00 91.56 400 GLU A C 1
ATOM 3306 O O . GLU A 1 400 ? 37.830 -14.952 -22.965 1.00 91.56 400 GLU A O 1
ATOM 3311 N N . VAL A 1 401 ? 39.108 -15.920 -21.401 1.00 94.00 401 VAL A N 1
ATOM 3312 C CA . VAL A 1 401 ? 38.615 -17.279 -21.684 1.00 94.00 401 VAL A CA 1
ATOM 3313 C C . VAL A 1 401 ? 37.100 -17.382 -21.486 1.00 94.00 401 VAL A C 1
ATOM 3315 O O . VAL A 1 401 ? 36.415 -17.953 -22.337 1.00 94.00 401 VAL A O 1
ATOM 3318 N N . ILE A 1 402 ? 36.549 -16.807 -20.409 1.00 93.31 402 ILE A N 1
ATOM 3319 C CA . ILE A 1 402 ? 35.094 -16.789 -20.182 1.00 93.31 402 ILE A CA 1
ATOM 3320 C C . ILE A 1 402 ? 34.376 -16.081 -21.336 1.00 93.31 402 ILE A C 1
ATOM 3322 O O . ILE A 1 402 ? 33.365 -16.590 -21.824 1.00 93.31 402 ILE A O 1
ATOM 3326 N N . LEU A 1 403 ? 34.887 -14.932 -21.788 1.00 93.75 403 LEU A N 1
ATOM 3327 C CA . LEU A 1 403 ? 34.301 -14.174 -22.894 1.00 93.75 403 LEU A CA 1
ATOM 3328 C C . LEU A 1 403 ? 34.326 -14.966 -24.210 1.00 93.75 403 LEU A C 1
ATOM 3330 O O . LEU A 1 403 ? 33.304 -15.041 -24.897 1.00 93.75 403 LEU A O 1
ATOM 3334 N N . LEU A 1 404 ? 35.457 -15.598 -24.540 1.00 95.62 404 LEU A N 1
ATOM 3335 C CA . LEU A 1 404 ? 35.599 -16.430 -25.740 1.00 95.62 404 LEU A CA 1
ATOM 3336 C C . LEU A 1 404 ? 34.626 -17.616 -25.715 1.00 95.62 404 LEU A C 1
ATOM 3338 O O . LEU A 1 404 ? 33.926 -17.864 -26.698 1.00 95.62 404 LEU A O 1
ATOM 3342 N N . VAL A 1 405 ? 34.521 -18.312 -24.576 1.00 95.44 405 VAL A N 1
ATOM 3343 C CA . VAL A 1 405 ? 33.562 -19.412 -24.405 1.00 95.44 405 VAL A CA 1
ATOM 3344 C C . VAL A 1 405 ? 32.130 -18.902 -24.560 1.00 95.44 405 VAL A C 1
ATOM 3346 O O . VAL A 1 405 ? 31.384 -19.460 -25.358 1.00 95.44 405 VAL A O 1
ATOM 3349 N N . LYS A 1 406 ? 31.734 -17.825 -23.866 1.00 93.06 406 LYS A N 1
ATOM 3350 C CA . LYS A 1 406 ? 30.379 -17.249 -23.983 1.00 93.06 406 LYS A CA 1
ATOM 3351 C C . LYS A 1 406 ? 30.024 -16.870 -25.423 1.00 93.06 406 LYS A C 1
ATOM 3353 O O . LYS A 1 406 ? 28.880 -17.063 -25.828 1.00 93.06 406 LYS A O 1
ATOM 3358 N N . SER A 1 407 ? 30.996 -16.370 -26.183 1.00 92.62 407 SER A N 1
ATOM 3359 C CA . SER A 1 407 ? 30.804 -15.920 -27.564 1.00 92.62 407 SER A CA 1
ATOM 3360 C C . SER A 1 407 ? 30.633 -17.084 -28.545 1.00 92.62 407 SER A C 1
ATOM 3362 O O . SER A 1 407 ? 29.817 -16.990 -29.461 1.00 92.62 407 SER A O 1
ATOM 3364 N N . LEU A 1 408 ? 31.354 -18.193 -28.347 1.00 94.06 408 LEU A N 1
ATOM 3365 C CA . LEU A 1 408 ? 31.362 -19.329 -29.278 1.00 94.06 408 LEU A CA 1
ATOM 3366 C C . LEU A 1 408 ? 30.388 -20.457 -28.909 1.00 94.06 408 LEU A C 1
ATOM 3368 O O . LEU A 1 408 ? 29.881 -21.128 -29.802 1.00 94.06 408 LEU A O 1
ATOM 3372 N N . LEU A 1 409 ? 30.103 -20.676 -27.622 1.00 92.94 409 LEU A N 1
ATOM 3373 C CA . LEU A 1 409 ? 29.455 -21.898 -27.121 1.00 92.94 409 LEU A CA 1
ATOM 3374 C C . LEU A 1 409 ? 28.098 -22.206 -27.778 1.00 92.94 409 LEU A C 1
ATOM 3376 O O . LEU A 1 409 ? 27.809 -23.371 -28.034 1.00 92.94 409 LEU A O 1
ATOM 3380 N N . LYS A 1 410 ? 27.280 -21.185 -28.065 1.00 89.12 410 LYS A N 1
ATOM 3381 C CA . LYS A 1 410 ? 25.943 -21.339 -28.674 1.00 89.12 410 LYS A CA 1
ATOM 3382 C C . LYS A 1 410 ? 25.975 -21.553 -30.195 1.00 89.12 410 LYS A C 1
ATOM 3384 O O . LYS A 1 410 ? 25.064 -22.184 -30.730 1.00 89.12 410 LYS A O 1
ATOM 3389 N N . ASP A 1 411 ? 26.973 -20.992 -30.880 1.00 89.31 411 ASP A N 1
ATOM 3390 C CA . ASP A 1 411 ? 26.920 -20.741 -32.331 1.00 89.31 411 ASP A CA 1
ATOM 3391 C C . ASP A 1 411 ? 28.056 -21.387 -33.140 1.00 89.31 411 ASP A C 1
ATOM 3393 O O . ASP A 1 411 ? 27.917 -21.570 -34.349 1.00 89.31 411 ASP A O 1
ATOM 3397 N N . SER A 1 412 ? 29.171 -21.751 -32.502 1.00 92.25 412 SER A N 1
ATOM 3398 C CA . SER A 1 412 ? 30.314 -22.380 -33.168 1.00 92.25 412 SER A CA 1
ATOM 3399 C C . SER A 1 412 ? 30.011 -23.824 -33.571 1.00 92.25 412 SER A C 1
ATOM 3401 O O . SER A 1 412 ? 29.498 -24.617 -32.779 1.00 92.25 412 SER A O 1
ATOM 3403 N N . LYS A 1 413 ? 30.404 -24.189 -34.797 1.00 91.00 413 LYS A N 1
ATOM 3404 C CA . LYS A 1 413 ? 30.412 -25.586 -35.272 1.00 91.00 413 LYS A CA 1
ATOM 3405 C C . LYS A 1 413 ? 31.723 -26.308 -34.936 1.00 91.00 413 LYS A C 1
ATOM 3407 O O . LYS A 1 413 ? 31.799 -27.531 -35.035 1.00 91.00 413 LYS A O 1
ATOM 3412 N N . ASN A 1 414 ? 32.762 -25.579 -34.524 1.00 93.62 414 ASN A N 1
ATOM 3413 C CA . ASN A 1 414 ? 34.058 -26.142 -34.163 1.00 93.62 414 ASN A CA 1
ATOM 3414 C C . ASN A 1 414 ? 34.069 -26.621 -32.704 1.00 93.62 414 ASN A C 1
ATOM 3416 O O . ASN A 1 414 ? 34.677 -26.018 -31.815 1.00 93.62 414 ASN A O 1
ATOM 3420 N N . THR A 1 415 ? 33.414 -27.756 -32.461 1.00 92.62 415 THR A N 1
ATOM 3421 C CA . THR A 1 415 ? 33.295 -28.354 -31.121 1.00 92.62 415 THR A CA 1
ATOM 3422 C C . THR A 1 415 ? 34.651 -28.624 -30.468 1.00 92.62 415 THR A C 1
ATOM 3424 O O . THR A 1 415 ? 34.799 -28.451 -29.260 1.00 92.62 415 THR A O 1
ATOM 3427 N N . SER A 1 416 ? 35.671 -28.982 -31.257 1.00 94.19 416 SER A N 1
ATOM 3428 C CA . SER A 1 416 ? 37.026 -29.232 -30.754 1.00 94.19 416 SER A CA 1
ATOM 3429 C C . SER A 1 416 ? 37.669 -27.983 -30.138 1.00 94.19 416 SER A C 1
ATOM 3431 O O . SER A 1 416 ? 38.299 -28.069 -29.080 1.00 94.19 416 SER A O 1
ATOM 3433 N N . LEU A 1 417 ? 37.459 -26.816 -30.758 1.00 95.25 417 LEU A N 1
ATOM 3434 C CA . LEU A 1 417 ? 37.980 -25.543 -30.279 1.00 95.25 417 LEU A CA 1
ATOM 3435 C C . LEU A 1 417 ? 37.270 -25.106 -28.998 1.00 95.25 417 LEU A C 1
ATOM 3437 O O . LEU A 1 417 ? 37.932 -24.773 -28.015 1.00 95.25 417 LEU A O 1
ATOM 3441 N N . VAL A 1 418 ? 35.936 -25.153 -28.990 1.00 95.69 418 VAL A N 1
ATOM 3442 C CA . VAL A 1 418 ? 35.136 -24.776 -27.817 1.00 95.69 418 VAL A CA 1
ATOM 3443 C C . VAL A 1 418 ? 35.472 -25.677 -26.626 1.00 95.69 418 VAL A C 1
ATOM 3445 O O . VAL A 1 418 ? 35.717 -25.174 -25.531 1.00 95.69 418 VAL A O 1
ATOM 3448 N N . THR A 1 419 ? 35.603 -26.992 -26.834 1.00 95.94 419 THR A N 1
ATOM 3449 C CA . THR A 1 419 ? 36.036 -27.928 -25.784 1.00 95.94 419 THR A CA 1
ATOM 3450 C C . THR A 1 419 ? 37.430 -27.591 -25.250 1.00 95.94 419 THR A C 1
ATOM 3452 O O . THR A 1 419 ? 37.654 -27.687 -24.043 1.00 95.94 419 THR A O 1
ATOM 3455 N N . LYS A 1 420 ? 38.373 -27.165 -26.104 1.00 95.50 420 LYS A N 1
ATOM 3456 C CA . LYS A 1 420 ? 39.706 -26.725 -25.658 1.00 95.50 420 LYS A CA 1
ATOM 3457 C C . LYS A 1 420 ? 39.626 -25.472 -24.780 1.00 95.50 420 LYS A C 1
ATOM 3459 O O . LYS A 1 420 ? 40.242 -25.448 -23.721 1.00 95.50 420 LYS A O 1
ATOM 3464 N N . LEU A 1 421 ? 38.845 -24.467 -25.178 1.00 95.94 421 LEU A N 1
ATOM 3465 C CA . LEU A 1 421 ? 38.648 -23.247 -24.383 1.00 95.94 421 LEU A CA 1
ATOM 3466 C C . LEU A 1 421 ? 37.986 -23.545 -23.033 1.00 95.94 421 LEU A C 1
ATOM 3468 O O . LEU A 1 421 ? 38.409 -23.016 -22.009 1.00 95.94 421 LEU A O 1
ATOM 3472 N N . ILE A 1 422 ? 36.989 -24.433 -23.014 1.00 96.25 422 ILE A N 1
ATOM 3473 C CA . ILE A 1 422 ? 36.335 -24.864 -21.776 1.00 96.25 422 ILE A CA 1
ATOM 3474 C C . ILE A 1 422 ? 37.316 -25.603 -20.853 1.00 96.25 422 ILE A C 1
ATOM 3476 O O . ILE A 1 422 ? 37.288 -25.387 -19.645 1.00 96.25 422 ILE A O 1
ATOM 3480 N N . LYS A 1 423 ? 38.201 -26.453 -21.389 1.00 95.06 423 LYS A N 1
ATOM 3481 C CA . LYS A 1 423 ? 39.252 -27.100 -20.584 1.00 95.06 423 LYS A CA 1
ATOM 3482 C C . LYS A 1 423 ? 40.184 -26.063 -19.958 1.00 95.06 423 LYS A C 1
ATOM 3484 O O . LYS A 1 423 ? 40.396 -26.116 -18.755 1.00 95.06 423 LYS A O 1
ATOM 3489 N N . ASN A 1 424 ? 40.604 -25.065 -20.733 1.00 94.06 424 ASN A N 1
ATOM 3490 C CA . ASN A 1 424 ? 41.437 -23.971 -20.232 1.00 94.06 424 ASN A CA 1
ATOM 3491 C C . ASN A 1 424 ? 40.712 -23.130 -19.163 1.00 94.06 424 ASN A C 1
ATOM 3493 O O . ASN A 1 424 ? 41.340 -22.664 -18.221 1.00 94.06 424 ASN A O 1
ATOM 3497 N N . TYR A 1 425 ? 39.385 -22.975 -19.251 1.00 93.44 425 TYR A N 1
ATOM 3498 C CA . TYR A 1 425 ? 38.588 -22.358 -18.183 1.00 93.44 425 TYR A CA 1
ATOM 3499 C C . TYR A 1 425 ? 38.670 -23.139 -16.859 1.00 93.44 425 TYR A C 1
ATOM 3501 O O . TYR A 1 425 ? 38.717 -22.527 -15.793 1.00 93.44 425 TYR A O 1
ATOM 3509 N N . PHE A 1 426 ? 38.699 -24.474 -16.912 1.00 92.81 426 PHE A N 1
ATOM 3510 C CA . PHE A 1 426 ? 38.798 -25.323 -15.721 1.00 92.81 426 PHE A CA 1
ATOM 3511 C C . PHE A 1 426 ? 40.204 -25.390 -15.108 1.00 92.81 426 PHE A C 1
ATOM 3513 O O . PHE A 1 426 ? 40.325 -25.875 -13.985 1.00 92.81 426 PHE A O 1
ATOM 3520 N N . ASP A 1 427 ? 41.233 -24.882 -15.794 1.00 92.00 427 ASP A N 1
ATOM 3521 C CA . ASP A 1 427 ? 42.592 -24.774 -15.247 1.00 92.00 427 ASP A CA 1
ATOM 3522 C C . ASP A 1 427 ? 42.730 -23.616 -14.236 1.00 92.00 427 ASP A C 1
ATOM 3524 O O . ASP A 1 427 ? 43.694 -23.571 -13.471 1.00 92.00 427 ASP A O 1
ATOM 3528 N N . PHE A 1 428 ? 41.774 -22.678 -14.206 1.00 89.69 428 PHE A N 1
ATOM 3529 C CA . PHE A 1 428 ? 41.747 -21.582 -13.233 1.00 89.69 428 PHE A CA 1
ATOM 3530 C C . PHE A 1 428 ? 41.074 -21.991 -11.917 1.00 89.69 428 PHE A C 1
ATOM 3532 O O . PHE A 1 428 ? 40.143 -22.801 -11.897 1.00 89.69 428 PHE A O 1
ATOM 3539 N N . GLU A 1 429 ? 41.479 -21.356 -10.811 1.00 78.50 429 GLU A N 1
ATOM 3540 C CA . GLU A 1 429 ? 40.794 -21.515 -9.527 1.00 78.50 429 GLU A CA 1
ATOM 3541 C C . GLU A 1 429 ? 39.311 -21.127 -9.643 1.00 78.50 429 GLU A C 1
ATOM 3543 O O . GLU A 1 429 ? 38.926 -20.060 -10.154 1.00 78.50 429 GLU A O 1
ATOM 3548 N N . MET A 1 430 ? 38.467 -22.050 -9.183 1.00 71.31 430 MET A N 1
ATOM 3549 C CA . MET A 1 430 ? 37.024 -21.887 -9.183 1.00 71.31 430 MET A CA 1
ATOM 3550 C C . MET A 1 430 ? 36.571 -21.416 -7.813 1.00 71.31 430 MET A C 1
ATOM 3552 O O . MET A 1 430 ? 36.830 -22.084 -6.816 1.00 71.31 430 MET A O 1
ATOM 3556 N N . ASP A 1 431 ? 35.831 -20.316 -7.792 1.00 68.62 431 ASP A N 1
ATOM 3557 C CA . ASP A 1 431 ? 35.277 -19.774 -6.559 1.00 68.62 431 ASP A CA 1
ATOM 3558 C C . ASP A 1 431 ? 34.225 -20.755 -5.992 1.00 68.62 431 ASP A C 1
ATOM 3560 O O . ASP A 1 431 ? 33.330 -21.222 -6.716 1.00 68.62 431 ASP A O 1
ATOM 3564 N N . GLU A 1 432 ? 34.353 -21.123 -4.712 1.00 58.69 432 GLU A N 1
ATOM 3565 C CA . GLU A 1 432 ? 33.330 -21.893 -3.996 1.00 58.69 432 GLU A CA 1
ATOM 3566 C C . GLU A 1 432 ? 32.144 -20.984 -3.696 1.00 58.69 432 GLU A C 1
ATOM 3568 O O . GLU A 1 432 ? 32.116 -20.254 -2.710 1.00 58.69 432 GLU A O 1
ATOM 3573 N N . ASN A 1 433 ? 31.147 -21.024 -4.571 1.00 70.88 433 ASN A N 1
ATOM 3574 C CA . ASN A 1 433 ? 30.097 -20.027 -4.530 1.00 70.88 433 ASN A CA 1
ATOM 3575 C C . ASN A 1 433 ? 28.777 -20.627 -4.050 1.00 70.88 433 ASN A C 1
ATOM 3577 O O . ASN A 1 433 ? 28.136 -21.426 -4.734 1.00 70.88 433 ASN A O 1
ATOM 3581 N N . ASN A 1 434 ? 28.371 -20.228 -2.847 1.00 83.31 434 ASN A N 1
ATOM 3582 C CA . ASN A 1 434 ? 27.044 -20.495 -2.317 1.00 83.31 434 ASN A CA 1
ATOM 3583 C C . ASN A 1 434 ? 26.032 -19.524 -2.951 1.00 83.31 434 ASN A C 1
ATOM 3585 O O . ASN A 1 434 ? 26.308 -18.336 -3.061 1.00 83.31 434 ASN A O 1
ATOM 3589 N N . ILE A 1 435 ? 24.839 -20.002 -3.322 1.00 87.25 435 ILE A N 1
ATOM 3590 C CA . ILE A 1 435 ? 23.750 -19.146 -3.847 1.00 87.25 435 ILE A CA 1
ATOM 3591 C C . ILE A 1 435 ? 23.205 -18.155 -2.804 1.00 87.25 435 ILE A C 1
ATOM 3593 O O . ILE A 1 435 ? 22.398 -17.295 -3.136 1.00 87.25 435 ILE A O 1
ATOM 3597 N N . ARG A 1 436 ? 23.622 -18.300 -1.545 1.00 88.62 436 ARG A N 1
ATOM 3598 C CA . ARG A 1 436 ? 23.294 -17.437 -0.414 1.00 88.62 436 ARG A CA 1
ATOM 3599 C C . ARG A 1 436 ? 24.497 -16.550 -0.096 1.00 88.62 436 ARG A C 1
ATOM 3601 O O . ARG A 1 436 ? 25.614 -17.063 -0.026 1.00 88.62 436 ARG A O 1
ATOM 3608 N N . ASN A 1 437 ? 24.263 -15.256 0.105 1.00 87.25 437 ASN A N 1
ATOM 3609 C CA . ASN A 1 437 ? 25.278 -14.314 0.579 1.00 87.25 437 ASN A CA 1
ATOM 3610 C C . ASN A 1 437 ? 25.701 -14.615 2.026 1.00 87.25 437 ASN A C 1
ATOM 3612 O O . ASN A 1 437 ? 25.023 -15.338 2.760 1.00 87.25 437 ASN A O 1
ATOM 3616 N N . ASP A 1 438 ? 26.802 -13.997 2.455 1.00 85.75 438 ASP A N 1
ATOM 3617 C CA . ASP A 1 438 ? 27.390 -14.195 3.787 1.00 85.75 438 ASP A CA 1
ATOM 3618 C C . ASP A 1 438 ? 26.451 -13.800 4.939 1.00 85.75 438 ASP A C 1
ATOM 3620 O O . ASP A 1 438 ? 26.560 -14.337 6.041 1.00 85.75 438 ASP A O 1
ATOM 3624 N N . ASN A 1 439 ? 25.478 -12.913 4.691 1.00 85.31 439 ASN A N 1
ATOM 3625 C CA . ASN A 1 439 ? 24.448 -12.552 5.671 1.00 85.31 439 ASN A CA 1
ATOM 3626 C C . ASN A 1 439 ? 23.418 -13.665 5.930 1.00 85.31 439 ASN A C 1
ATOM 3628 O O . ASN A 1 439 ? 22.573 -13.537 6.814 1.00 85.31 439 ASN A O 1
ATOM 3632 N N . GLY A 1 440 ? 23.478 -14.761 5.172 1.00 82.12 440 GLY A N 1
ATOM 3633 C CA . GLY A 1 440 ? 22.633 -15.926 5.371 1.00 82.12 440 GLY A CA 1
ATOM 3634 C C . GLY A 1 440 ? 21.191 -15.758 4.887 1.00 82.12 440 GLY A C 1
ATOM 3635 O O . GLY A 1 440 ? 20.394 -16.672 5.102 1.00 82.12 440 GLY A O 1
ATOM 3636 N N . VAL A 1 441 ? 20.839 -14.653 4.227 1.00 84.69 441 VAL A N 1
ATOM 3637 C CA . VAL A 1 441 ? 19.455 -14.330 3.836 1.00 84.69 441 VAL A CA 1
ATOM 3638 C C . VAL A 1 441 ? 19.349 -13.960 2.363 1.00 84.69 441 VAL A C 1
ATOM 3640 O O . VAL A 1 441 ? 18.434 -14.442 1.704 1.00 84.69 441 VAL A O 1
ATOM 3643 N N . ASP A 1 442 ? 20.288 -13.177 1.836 1.00 88.88 442 ASP A N 1
ATOM 3644 C CA . ASP A 1 442 ? 20.160 -12.621 0.490 1.00 88.88 442 ASP A CA 1
ATOM 3645 C C . ASP A 1 442 ? 20.668 -13.573 -0.592 1.00 88.88 442 ASP A C 1
ATOM 3647 O O . ASP A 1 442 ? 21.570 -14.394 -0.380 1.00 88.88 442 ASP A O 1
ATOM 3651 N N . PHE A 1 443 ? 20.106 -13.419 -1.788 1.00 91.06 443 PHE A N 1
ATOM 3652 C CA . PHE A 1 443 ? 20.523 -14.152 -2.972 1.00 91.06 443 PHE A CA 1
ATOM 3653 C C . PHE A 1 443 ? 21.853 -13.623 -3.533 1.00 91.06 443 PHE A C 1
ATOM 3655 O O . PHE A 1 443 ? 22.039 -12.422 -3.737 1.00 91.06 443 PHE A O 1
ATOM 3662 N N . ASN A 1 444 ? 22.784 -14.535 -3.820 1.00 92.00 444 ASN A N 1
ATOM 3663 C CA . ASN A 1 444 ? 24.076 -14.222 -4.424 1.00 92.00 444 ASN A CA 1
ATOM 3664 C C . ASN A 1 444 ? 24.022 -14.409 -5.951 1.00 92.00 444 ASN A C 1
ATOM 3666 O O . ASN A 1 444 ? 24.276 -15.499 -6.478 1.00 92.00 444 ASN A O 1
ATOM 3670 N N . TYR A 1 445 ? 23.731 -13.325 -6.675 1.00 91.38 445 TYR A N 1
ATOM 3671 C CA . TYR A 1 445 ? 23.667 -13.327 -8.142 1.00 91.38 445 TYR A CA 1
ATOM 3672 C C . TYR A 1 445 ? 24.986 -13.763 -8.801 1.00 91.38 445 TYR A C 1
ATOM 3674 O O . TYR A 1 445 ? 24.977 -14.548 -9.751 1.00 91.38 445 TYR A O 1
ATOM 3682 N N . ALA A 1 446 ? 26.136 -13.310 -8.290 1.00 89.88 446 ALA A N 1
ATOM 3683 C CA . ALA A 1 446 ? 27.443 -13.667 -8.848 1.00 89.88 446 ALA A CA 1
ATOM 3684 C C . ALA A 1 446 ? 27.730 -15.171 -8.701 1.00 89.88 446 ALA A C 1
ATOM 3686 O O . ALA A 1 446 ? 28.217 -15.822 -9.630 1.00 89.88 446 ALA A O 1
ATOM 3687 N N . ALA A 1 447 ? 27.365 -15.749 -7.554 1.00 90.00 447 ALA A N 1
ATOM 3688 C CA . ALA A 1 447 ? 27.448 -17.182 -7.320 1.00 90.00 447 ALA A CA 1
ATOM 3689 C C . ALA A 1 447 ? 26.578 -17.982 -8.286 1.00 90.00 447 ALA A C 1
ATOM 3691 O O . ALA A 1 447 ? 27.059 -18.944 -8.888 1.00 90.00 447 ALA A O 1
ATOM 3692 N N . TYR A 1 448 ? 25.325 -17.563 -8.471 1.00 92.38 448 TYR A N 1
ATOM 3693 C CA . TYR A 1 448 ? 24.414 -18.187 -9.423 1.00 92.38 448 TYR A CA 1
ATOM 3694 C C . TYR A 1 448 ? 24.987 -18.176 -10.844 1.00 92.38 448 TYR A C 1
ATOM 3696 O O . TYR A 1 448 ? 25.071 -19.231 -11.474 1.00 92.38 448 TYR A O 1
ATOM 3704 N N . ILE A 1 449 ? 25.456 -17.017 -11.326 1.00 91.19 449 ILE A N 1
ATOM 3705 C CA . ILE A 1 449 ? 26.050 -16.875 -12.665 1.00 91.19 449 ILE A CA 1
ATOM 3706 C C . ILE A 1 449 ? 27.244 -17.825 -12.834 1.00 91.19 449 ILE A C 1
ATOM 3708 O O . ILE A 1 449 ? 27.363 -18.490 -13.868 1.00 91.19 449 ILE A O 1
ATOM 3712 N N . ASN A 1 450 ? 28.095 -17.949 -11.813 1.00 90.81 450 ASN A N 1
ATOM 3713 C CA . ASN A 1 450 ? 29.240 -18.857 -11.837 1.00 90.81 450 ASN A CA 1
ATOM 3714 C C . ASN A 1 450 ? 28.818 -20.334 -11.857 1.00 90.81 450 ASN A C 1
ATOM 3716 O O . ASN A 1 450 ? 29.363 -21.108 -12.647 1.00 90.81 450 ASN A O 1
ATOM 3720 N N . ILE A 1 451 ? 27.833 -20.737 -11.045 1.00 92.44 451 ILE A N 1
ATOM 3721 C CA . ILE A 1 451 ? 27.286 -22.106 -11.045 1.00 92.44 451 ILE A CA 1
ATOM 3722 C C . ILE A 1 451 ? 26.660 -22.433 -12.403 1.00 92.44 451 ILE A C 1
ATOM 3724 O O . ILE A 1 451 ? 26.934 -23.499 -12.963 1.00 92.44 451 ILE A O 1
ATOM 3728 N N . ALA A 1 452 ? 25.850 -21.522 -12.943 1.00 93.69 452 ALA A N 1
ATOM 3729 C CA . ALA A 1 452 ? 25.191 -21.660 -14.233 1.00 93.69 452 ALA A CA 1
ATOM 3730 C C . ALA A 1 452 ? 26.215 -21.833 -15.361 1.00 93.69 452 ALA A C 1
ATOM 3732 O O . ALA A 1 452 ? 26.159 -22.801 -16.121 1.00 93.69 452 ALA A O 1
ATOM 3733 N N . PHE A 1 453 ? 27.211 -20.945 -15.433 1.00 93.38 453 PHE A N 1
ATOM 3734 C CA . PHE A 1 453 ? 28.256 -21.006 -16.453 1.00 93.38 453 PHE A CA 1
ATOM 3735 C C . PHE A 1 453 ? 29.107 -22.278 -16.333 1.00 93.38 453 PHE A C 1
ATOM 3737 O O . PHE A 1 453 ? 29.295 -22.989 -17.320 1.00 93.38 453 PHE A O 1
ATOM 3744 N N . LYS A 1 454 ? 29.542 -22.632 -15.117 1.00 93.69 454 LYS A N 1
ATOM 3745 C CA . LYS A 1 454 ? 30.288 -23.869 -14.843 1.00 93.69 454 LYS A CA 1
ATOM 3746 C C . LYS A 1 454 ? 29.513 -25.113 -15.274 1.00 93.69 454 LYS A C 1
ATOM 3748 O O . LYS A 1 454 ? 30.087 -26.011 -15.889 1.00 93.69 454 LYS A O 1
ATOM 3753 N N . SER A 1 455 ? 28.222 -25.176 -14.954 1.00 95.06 455 SER A N 1
ATOM 3754 C CA . SER A 1 455 ? 27.362 -26.316 -15.295 1.00 95.06 455 SER A CA 1
ATOM 3755 C C . SER A 1 455 ? 27.159 -26.425 -16.806 1.00 95.06 455 SER A C 1
ATOM 3757 O O . SER A 1 455 ? 27.291 -27.518 -17.354 1.00 95.06 455 SER A O 1
ATOM 3759 N N . LYS A 1 456 ? 26.978 -25.290 -17.492 1.00 95.50 456 LYS A N 1
ATOM 3760 C CA . LYS A 1 456 ? 26.922 -25.207 -18.959 1.00 95.50 456 LYS A CA 1
ATOM 3761 C C . LYS A 1 456 ? 28.193 -25.725 -19.624 1.00 95.50 456 LYS A C 1
ATOM 3763 O O . LYS A 1 456 ? 28.122 -26.568 -20.513 1.00 95.50 456 LYS A O 1
ATOM 3768 N N . CYS A 1 457 ? 29.357 -25.292 -19.147 1.00 95.75 457 CYS A N 1
ATOM 3769 C CA . CYS A 1 457 ? 30.648 -25.782 -19.623 1.00 95.75 457 CYS A CA 1
ATOM 3770 C C . CYS A 1 457 ? 30.791 -27.301 -19.444 1.00 95.75 457 CYS A C 1
ATOM 3772 O O . CYS A 1 457 ? 31.202 -27.985 -20.378 1.00 95.75 457 CYS A O 1
ATOM 3774 N N . LYS A 1 458 ? 30.406 -27.838 -18.275 1.00 95.31 458 LYS A N 1
ATOM 3775 C CA . LYS A 1 458 ? 30.425 -29.288 -18.008 1.00 95.31 458 LYS A CA 1
ATOM 3776 C C . LYS A 1 458 ? 29.515 -30.069 -18.952 1.00 95.31 458 LYS A C 1
ATOM 3778 O O . LYS A 1 458 ? 29.933 -31.111 -19.439 1.00 95.31 458 LYS A O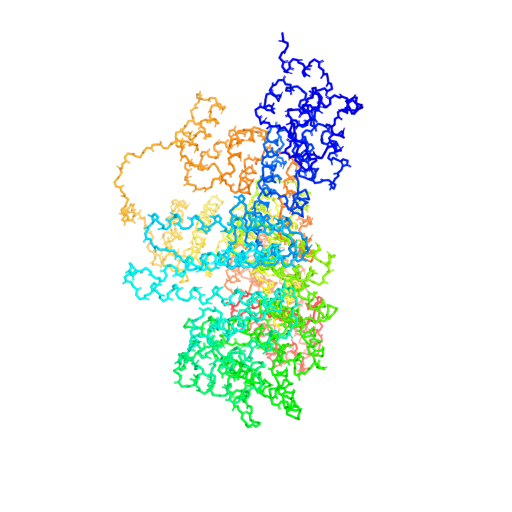 1
ATOM 3783 N N . GLY A 1 459 ? 28.309 -29.568 -19.212 1.00 95.06 459 GLY A N 1
ATOM 3784 C CA . GLY A 1 459 ? 27.366 -30.204 -20.131 1.00 95.06 459 GLY A CA 1
ATOM 3785 C C . GLY A 1 459 ? 27.865 -30.239 -21.571 1.00 95.06 459 GLY A C 1
ATOM 3786 O O . GLY A 1 459 ? 27.717 -31.251 -22.247 1.00 95.06 459 GLY A O 1
ATOM 3787 N N . TYR A 1 460 ? 28.519 -29.168 -22.028 1.00 95.19 460 TYR A N 1
ATOM 3788 C CA . TYR A 1 460 ? 29.030 -29.081 -23.399 1.00 95.19 460 TYR A CA 1
ATOM 3789 C C . TYR A 1 460 ? 30.153 -30.088 -23.691 1.00 95.19 460 TYR A C 1
ATOM 3791 O O . TYR A 1 460 ? 30.205 -30.642 -24.784 1.00 95.19 460 TYR A O 1
ATOM 3799 N N . ILE A 1 461 ? 31.060 -30.320 -22.734 1.00 94.81 461 ILE A N 1
ATOM 3800 C CA . ILE A 1 461 ? 32.209 -31.235 -22.904 1.00 94.81 461 ILE A CA 1
ATOM 3801 C C . ILE A 1 461 ? 31.913 -32.678 -22.481 1.00 94.81 461 ILE A C 1
ATOM 3803 O O . ILE A 1 461 ? 32.815 -33.513 -22.473 1.00 94.81 461 ILE A O 1
ATOM 3807 N N . ASN A 1 462 ? 30.691 -32.956 -22.037 1.00 91.25 462 ASN A N 1
ATOM 3808 C CA . ASN A 1 462 ? 30.302 -34.281 -21.598 1.00 91.25 462 ASN A CA 1
ATOM 3809 C C . ASN A 1 462 ? 29.991 -35.149 -22.824 1.00 91.25 462 ASN A C 1
ATOM 3811 O O . ASN A 1 462 ? 29.058 -34.857 -23.570 1.00 91.25 462 ASN A O 1
ATOM 3815 N N . ASP A 1 463 ? 30.756 -36.222 -23.013 1.00 83.38 463 ASP A N 1
ATOM 3816 C CA . ASP A 1 463 ? 30.558 -37.175 -24.114 1.00 83.38 463 ASP A CA 1
ATOM 3817 C C . ASP A 1 463 ? 29.670 -38.375 -23.712 1.00 83.38 463 ASP A C 1
ATOM 3819 O O . ASP A 1 463 ? 29.203 -39.105 -24.579 1.00 83.38 463 ASP A O 1
ATOM 3823 N N . ASP A 1 464 ? 29.364 -38.542 -22.419 1.00 82.88 464 ASP A N 1
ATOM 3824 C CA . ASP A 1 464 ? 28.509 -39.623 -21.902 1.00 82.88 464 ASP A CA 1
ATOM 3825 C C . ASP A 1 464 ? 27.012 -39.253 -21.938 1.00 82.88 464 ASP A C 1
ATOM 3827 O O . ASP A 1 464 ? 26.653 -38.081 -21.921 1.00 82.88 464 ASP A O 1
ATOM 3831 N N . ASN A 1 465 ? 26.102 -40.228 -21.874 1.00 77.88 465 ASN A N 1
ATOM 3832 C CA . ASN A 1 465 ? 24.657 -39.969 -21.700 1.00 77.88 465 ASN A CA 1
ATOM 3833 C C . ASN A 1 465 ? 24.242 -39.860 -20.217 1.00 77.88 465 ASN A C 1
ATOM 3835 O O . ASN A 1 465 ? 23.120 -40.194 -19.841 1.00 77.88 465 ASN A O 1
ATOM 3839 N N . ALA A 1 466 ? 25.164 -39.412 -19.359 1.00 85.25 466 ALA A N 1
ATOM 3840 C CA . ALA A 1 466 ? 24.947 -39.251 -17.925 1.00 85.25 466 ALA A CA 1
ATOM 3841 C C . ALA A 1 466 ? 24.615 -37.791 -17.579 1.00 85.25 466 ALA A C 1
ATOM 3843 O O . ALA A 1 466 ? 25.404 -36.884 -17.847 1.00 85.25 466 ALA A O 1
ATOM 3844 N N . PHE A 1 467 ? 23.469 -37.575 -16.932 1.00 91.00 467 PHE A N 1
ATOM 3845 C CA . PHE A 1 467 ? 23.002 -36.255 -16.500 1.00 91.00 467 PHE A CA 1
ATOM 3846 C C . PHE A 1 467 ? 23.154 -36.076 -14.982 1.00 91.00 467 PHE A C 1
ATOM 3848 O O . PHE A 1 467 ? 23.071 -37.057 -14.238 1.00 91.00 467 PHE A O 1
ATOM 3855 N N . PRO A 1 468 ? 23.365 -34.839 -14.489 1.00 93.12 468 PRO A N 1
ATOM 3856 C CA . PRO A 1 468 ? 23.318 -34.553 -13.060 1.00 93.12 468 PRO A CA 1
ATOM 3857 C C . PRO A 1 468 ? 21.984 -34.983 -12.440 1.00 93.12 468 PRO A C 1
ATOM 3859 O O . PRO A 1 468 ? 20.917 -34.597 -12.905 1.00 93.12 468 PRO A O 1
ATOM 3862 N N . GLU A 1 469 ? 22.040 -35.754 -11.358 1.00 90.88 469 GLU A N 1
ATOM 3863 C CA . GLU A 1 469 ? 20.833 -36.184 -10.651 1.00 90.88 469 GLU A CA 1
ATOM 3864 C C . GLU A 1 469 ? 20.183 -35.042 -9.863 1.00 90.88 469 GLU A C 1
ATOM 3866 O O . GLU A 1 469 ? 20.857 -34.318 -9.116 1.00 90.88 469 GLU A O 1
ATOM 3871 N N . ILE A 1 470 ? 18.853 -34.978 -9.919 1.00 88.44 470 ILE A N 1
ATOM 3872 C CA . ILE A 1 470 ? 18.048 -34.172 -9.000 1.00 88.44 470 ILE A CA 1
ATOM 3873 C C . ILE A 1 470 ? 18.082 -34.828 -7.610 1.00 88.44 470 ILE A C 1
ATOM 3875 O O . ILE A 1 470 ? 17.842 -36.027 -7.457 1.00 88.44 470 ILE A O 1
ATOM 3879 N N . LYS A 1 471 ? 18.426 -34.054 -6.574 1.00 85.69 471 LYS A N 1
ATOM 3880 C CA . LYS A 1 471 ? 18.529 -34.554 -5.187 1.00 85.69 471 LYS A CA 1
ATOM 3881 C C . LYS A 1 471 ? 17.143 -34.689 -4.526 1.00 85.69 471 LYS A C 1
ATOM 3883 O O . LYS A 1 471 ? 16.125 -34.445 -5.158 1.00 85.69 471 LYS A O 1
ATOM 3888 N N . LYS A 1 472 ? 17.073 -35.163 -3.268 1.00 74.06 472 LYS A N 1
ATOM 3889 C CA . LYS A 1 472 ? 15.796 -35.481 -2.582 1.00 74.06 472 LYS A CA 1
ATOM 3890 C C . LYS A 1 472 ? 14.787 -34.324 -2.641 1.00 74.06 472 LYS A C 1
ATOM 3892 O O . LYS A 1 472 ? 15.127 -33.180 -2.350 1.00 74.06 472 LYS A O 1
ATOM 3897 N N . ARG A 1 473 ? 13.538 -34.684 -2.943 1.00 69.81 473 ARG A N 1
ATOM 3898 C CA . ARG A 1 473 ? 12.382 -33.804 -3.147 1.00 69.81 473 ARG A CA 1
ATOM 3899 C C . ARG A 1 473 ? 12.021 -33.017 -1.855 1.00 69.81 473 ARG A C 1
ATOM 3901 O O . ARG A 1 473 ? 11.955 -33.614 -0.786 1.00 69.81 473 ARG A O 1
ATOM 3908 N N . TRP A 1 474 ? 11.849 -31.690 -1.957 1.00 68.19 474 TRP A N 1
ATOM 3909 C CA . TRP A 1 474 ? 10.942 -30.784 -1.206 1.00 68.19 474 TRP A CA 1
ATOM 3910 C C . TRP A 1 474 ? 10.818 -30.973 0.317 1.00 68.19 474 TRP A C 1
ATOM 3912 O O . TRP A 1 474 ? 9.750 -30.799 0.895 1.00 68.19 474 TRP A O 1
ATOM 3922 N N . SER A 1 475 ? 11.899 -31.329 1.008 1.00 73.19 475 SER A N 1
ATOM 3923 C CA . SER A 1 475 ? 11.854 -31.389 2.474 1.00 73.19 475 SER A CA 1
ATOM 3924 C C . SER A 1 475 ? 12.051 -30.005 3.094 1.00 73.19 475 SER A C 1
ATOM 3926 O O . SER A 1 475 ? 12.813 -29.188 2.571 1.00 73.19 475 SER A O 1
ATOM 3928 N N . LYS A 1 476 ? 11.447 -29.793 4.272 1.00 80.00 476 LYS A N 1
ATOM 3929 C CA . LYS A 1 476 ? 11.513 -28.563 5.084 1.00 80.00 476 LYS A CA 1
ATOM 3930 C C . LYS A 1 476 ? 12.911 -27.922 5.155 1.00 80.00 476 LYS A C 1
ATOM 3932 O O . LYS A 1 476 ? 13.025 -26.703 5.127 1.00 80.00 476 LYS A O 1
ATOM 3937 N N . ASN A 1 477 ? 13.967 -28.743 5.202 1.00 83.38 477 ASN A N 1
ATOM 3938 C CA . ASN A 1 477 ? 15.370 -28.307 5.272 1.00 83.38 477 ASN A CA 1
ATOM 3939 C C . ASN A 1 477 ? 16.212 -28.668 4.027 1.00 83.38 477 ASN A C 1
ATOM 3941 O O . ASN A 1 477 ? 17.376 -28.289 3.955 1.00 83.38 477 ASN A O 1
ATOM 3945 N N . GLY A 1 478 ? 15.677 -29.443 3.078 1.00 85.50 478 GLY A N 1
ATOM 3946 C CA . GLY A 1 478 ? 16.422 -29.951 1.916 1.00 85.50 478 GLY A CA 1
ATOM 3947 C C . GLY A 1 478 ? 16.119 -29.239 0.598 1.00 85.50 478 GLY A C 1
ATOM 3948 O O . GLY A 1 478 ? 16.760 -29.550 -0.406 1.00 85.50 478 GLY A O 1
ATOM 3949 N N . TRP A 1 479 ? 15.175 -28.293 0.595 1.00 89.69 479 TRP A N 1
ATOM 3950 C CA . TRP A 1 479 ? 14.773 -27.529 -0.589 1.00 89.69 479 TRP A CA 1
ATOM 3951 C C . TRP A 1 479 ? 15.950 -26.796 -1.260 1.00 89.69 479 TRP A C 1
ATOM 3953 O O . TRP A 1 479 ? 16.020 -26.753 -2.483 1.00 89.69 479 TRP A O 1
ATOM 3963 N N . GLU A 1 480 ? 16.922 -26.281 -0.496 1.00 89.75 480 GLU A N 1
ATOM 3964 C CA . GLU A 1 480 ? 18.033 -25.502 -1.066 1.00 89.75 480 GLU A CA 1
ATOM 3965 C C . GLU A 1 480 ? 18.980 -26.386 -1.897 1.00 89.75 480 GLU A C 1
ATOM 3967 O O . GLU A 1 480 ? 19.380 -26.026 -3.005 1.00 89.75 480 GLU A O 1
ATOM 3972 N N . LEU A 1 481 ? 19.312 -27.582 -1.392 1.00 89.62 481 LEU A N 1
ATOM 3973 C CA . LEU A 1 481 ? 20.120 -28.567 -2.124 1.00 89.62 481 LEU A CA 1
ATOM 3974 C C . LEU A 1 481 ? 19.383 -29.088 -3.361 1.00 89.62 481 LEU A C 1
ATOM 3976 O O . LEU A 1 481 ? 19.998 -29.301 -4.407 1.00 89.62 481 LEU A O 1
ATOM 3980 N N . TYR A 1 482 ? 18.070 -29.274 -3.239 1.00 89.69 482 TYR A N 1
ATOM 3981 C CA . TYR A 1 482 ? 17.200 -29.638 -4.349 1.00 89.69 482 TYR A CA 1
ATOM 3982 C C . TYR A 1 482 ? 17.227 -28.572 -5.452 1.00 89.69 482 TYR A C 1
ATOM 3984 O O . TYR A 1 482 ? 17.553 -28.882 -6.599 1.00 89.69 482 TYR A O 1
ATOM 3992 N N . LEU A 1 483 ? 17.002 -27.306 -5.098 1.00 90.75 483 LEU A N 1
ATOM 3993 C CA . LEU A 1 483 ? 17.008 -26.185 -6.035 1.00 90.75 483 LEU A CA 1
ATOM 3994 C C . LEU A 1 483 ? 18.375 -26.020 -6.714 1.00 90.75 483 LEU A C 1
ATOM 3996 O O . LEU A 1 483 ? 18.444 -25.889 -7.933 1.00 90.75 483 LEU A O 1
ATOM 4000 N N . LYS A 1 484 ? 19.477 -26.152 -5.958 1.00 91.88 484 LYS A N 1
ATOM 4001 C CA . LYS A 1 484 ? 20.842 -26.201 -6.517 1.00 91.88 484 LYS A CA 1
ATOM 4002 C C . LYS A 1 484 ? 20.997 -27.303 -7.567 1.00 91.88 484 LYS A C 1
ATOM 4004 O O . LYS A 1 484 ? 21.612 -27.061 -8.603 1.00 91.88 484 LYS A O 1
ATOM 4009 N N . SER A 1 485 ? 20.439 -28.494 -7.332 1.00 93.44 485 SER A N 1
ATOM 4010 C CA . SER A 1 485 ? 20.509 -29.592 -8.308 1.00 93.44 485 SER A CA 1
ATOM 4011 C C . SER A 1 485 ? 19.722 -29.304 -9.592 1.00 93.44 485 SER A C 1
ATOM 4013 O O . SER A 1 485 ? 20.209 -29.631 -10.672 1.00 93.44 485 SER A O 1
ATOM 4015 N N . ILE A 1 486 ? 18.583 -28.605 -9.499 1.00 94.00 486 ILE A N 1
ATOM 4016 C CA . ILE A 1 486 ? 17.802 -28.162 -10.666 1.00 94.00 486 ILE A CA 1
ATOM 4017 C C . ILE A 1 486 ? 18.572 -27.116 -11.478 1.00 94.00 486 ILE A C 1
ATOM 4019 O O . ILE A 1 486 ? 18.689 -27.263 -12.692 1.00 94.00 486 ILE A O 1
ATOM 4023 N N . ILE A 1 487 ? 19.151 -26.103 -10.820 1.00 94.56 487 ILE A N 1
ATOM 4024 C CA . ILE A 1 487 ? 19.976 -25.073 -11.479 1.00 94.56 487 ILE A CA 1
ATOM 4025 C C . ILE A 1 487 ? 21.121 -25.731 -12.261 1.00 94.56 487 ILE A C 1
ATOM 4027 O O . ILE A 1 487 ? 21.354 -25.416 -13.430 1.00 94.56 487 ILE A O 1
ATOM 4031 N N . VAL A 1 488 ? 21.827 -26.673 -11.624 1.00 95.38 488 VAL A N 1
ATOM 4032 C CA . VAL A 1 488 ? 22.928 -27.412 -12.255 1.00 95.38 488 VAL A CA 1
ATOM 4033 C C . VAL A 1 488 ? 22.434 -28.210 -13.459 1.00 95.38 488 VAL A C 1
ATOM 4035 O O . VAL A 1 488 ? 23.062 -28.137 -14.514 1.00 95.38 488 VAL A O 1
ATOM 4038 N N . LEU A 1 489 ? 21.322 -28.941 -13.333 1.00 96.00 489 LEU A N 1
ATOM 4039 C CA . LEU A 1 489 ? 20.782 -29.754 -14.422 1.00 96.00 489 LEU A CA 1
ATOM 4040 C C . LEU A 1 489 ? 20.330 -28.896 -15.613 1.00 96.00 489 LEU A C 1
ATOM 4042 O O . LEU A 1 489 ? 20.754 -29.173 -16.730 1.00 96.00 489 LEU A O 1
ATOM 4046 N N . ILE A 1 490 ? 19.548 -27.831 -15.394 1.00 97.12 490 ILE A N 1
ATOM 4047 C CA . ILE A 1 490 ? 19.061 -26.937 -16.464 1.00 97.12 490 ILE A CA 1
ATOM 4048 C C . ILE A 1 490 ? 20.229 -26.387 -17.289 1.00 97.12 490 ILE A C 1
ATOM 4050 O O . ILE A 1 490 ? 20.227 -26.462 -18.519 1.00 97.12 490 ILE A O 1
ATOM 4054 N N . HIS A 1 491 ? 21.259 -25.859 -16.626 1.00 96.69 491 HIS A N 1
ATOM 4055 C CA . HIS A 1 491 ? 22.396 -25.286 -17.341 1.00 96.69 491 HIS A CA 1
ATOM 4056 C C . HIS A 1 491 ? 23.324 -26.345 -17.936 1.00 96.69 491 HIS A C 1
ATOM 4058 O O . HIS A 1 491 ? 23.898 -26.113 -18.998 1.00 96.69 491 HIS A O 1
ATOM 4064 N N . PHE A 1 492 ? 23.451 -27.520 -17.315 1.00 96.56 492 PHE A N 1
ATOM 4065 C CA . PHE A 1 492 ? 24.141 -28.656 -17.928 1.00 96.56 492 PHE A CA 1
ATOM 4066 C C . PHE A 1 492 ? 23.452 -29.086 -19.230 1.00 96.56 492 PHE A C 1
ATOM 4068 O O . PHE A 1 492 ? 24.122 -29.250 -20.250 1.00 96.56 492 PHE A O 1
ATOM 4075 N N . LEU A 1 493 ? 22.120 -29.196 -19.229 1.00 94.94 493 LEU A N 1
ATOM 4076 C CA . LEU A 1 493 ? 21.334 -29.507 -20.424 1.00 94.94 493 LEU A CA 1
ATOM 4077 C C . LEU A 1 493 ? 21.514 -28.458 -21.513 1.00 94.94 493 LEU A C 1
ATOM 4079 O O . LEU A 1 493 ? 21.706 -28.824 -22.666 1.00 94.94 493 LEU A O 1
ATOM 4083 N N . GLU A 1 494 ? 21.522 -27.174 -21.153 1.00 95.06 494 GLU A N 1
ATOM 4084 C CA . GLU A 1 494 ? 21.803 -26.085 -22.092 1.00 95.06 494 GLU A CA 1
ATOM 4085 C C . GLU A 1 494 ? 23.152 -26.296 -22.805 1.00 95.06 494 GLU A C 1
ATOM 4087 O O . GLU A 1 494 ? 23.228 -26.231 -24.031 1.00 95.06 494 GLU A O 1
ATOM 4092 N N . GLY A 1 495 ? 24.212 -26.614 -22.055 1.00 95.12 495 GLY A N 1
ATOM 4093 C CA . GLY A 1 495 ? 25.530 -26.905 -22.623 1.00 95.12 495 GLY A CA 1
ATOM 4094 C C . GLY A 1 495 ? 25.537 -28.127 -23.542 1.00 95.12 495 GLY A C 1
ATOM 4095 O O . GLY A 1 495 ? 26.051 -28.054 -24.661 1.00 95.12 495 GLY A O 1
ATOM 4096 N N . LYS A 1 496 ? 24.939 -29.235 -23.090 1.00 93.50 496 LYS A N 1
ATOM 4097 C CA . LYS A 1 496 ? 24.843 -30.485 -23.860 1.00 93.50 496 LYS A CA 1
ATOM 4098 C C . LYS A 1 496 ? 24.057 -30.271 -25.159 1.00 93.50 496 LYS A C 1
ATOM 4100 O O . LYS A 1 496 ? 24.525 -30.660 -26.225 1.00 93.50 496 LYS A O 1
ATOM 4105 N N . ALA A 1 497 ? 22.917 -29.583 -25.094 1.00 92.31 497 ALA A N 1
ATOM 4106 C CA . ALA A 1 497 ? 22.074 -29.281 -26.248 1.00 92.31 497 ALA A CA 1
ATOM 4107 C C . ALA A 1 497 ? 22.806 -28.425 -27.296 1.00 92.31 497 ALA A C 1
ATOM 4109 O O . ALA A 1 497 ? 22.698 -28.693 -28.493 1.00 92.31 497 ALA A O 1
ATOM 4110 N N . TYR A 1 498 ? 23.612 -27.443 -26.872 1.00 92.75 498 TYR A N 1
ATOM 4111 C CA . TYR A 1 498 ? 24.450 -26.678 -27.801 1.00 92.75 498 TYR A CA 1
ATOM 4112 C C . TYR A 1 498 ? 25.557 -27.520 -28.448 1.00 92.75 498 TYR A C 1
ATOM 4114 O O . TYR A 1 498 ? 25.821 -27.350 -29.638 1.00 92.75 498 TYR A O 1
ATOM 4122 N N . ASN A 1 499 ? 26.173 -28.457 -27.718 1.00 92.12 499 ASN A N 1
ATOM 4123 C CA . ASN A 1 499 ? 27.155 -29.377 -28.299 1.00 92.12 499 ASN A CA 1
ATOM 4124 C C . ASN A 1 499 ? 26.523 -30.300 -29.355 1.00 92.12 499 ASN A C 1
ATOM 4126 O O . ASN A 1 499 ? 27.067 -30.433 -30.452 1.00 92.12 499 ASN A O 1
ATOM 4130 N N . LEU A 1 500 ? 25.356 -30.879 -29.055 1.00 89.56 500 LEU A N 1
ATOM 4131 C CA . LEU A 1 500 ? 24.598 -31.723 -29.988 1.00 89.56 500 LEU A CA 1
ATOM 4132 C C . LEU A 1 500 ? 24.175 -30.942 -31.237 1.00 89.56 500 LEU A C 1
ATOM 4134 O O . LEU A 1 500 ? 24.381 -31.398 -32.363 1.00 89.56 500 LEU A O 1
ATOM 4138 N N . LYS A 1 501 ? 23.685 -29.711 -31.047 1.00 89.62 501 LYS A N 1
ATOM 4139 C CA . LYS A 1 501 ? 23.367 -28.789 -32.144 1.00 89.62 501 LYS A CA 1
ATOM 4140 C C . LYS A 1 501 ? 24.582 -28.504 -33.028 1.00 89.62 501 LYS A C 1
ATOM 4142 O O . LYS A 1 501 ? 24.446 -28.491 -34.246 1.00 89.62 501 LYS A O 1
ATOM 4147 N N . ALA A 1 502 ? 25.765 -28.307 -32.446 1.00 89.44 502 ALA A N 1
ATOM 4148 C CA . ALA A 1 502 ? 26.995 -28.087 -33.206 1.00 89.44 502 ALA A CA 1
ATOM 4149 C C . ALA A 1 502 ? 27.442 -29.332 -34.000 1.00 89.44 502 ALA A C 1
ATOM 4151 O O . ALA A 1 502 ? 28.023 -29.189 -35.076 1.00 89.44 502 ALA A O 1
ATOM 4152 N N . LYS A 1 503 ? 27.145 -30.543 -33.501 1.00 87.31 503 LYS A N 1
ATOM 4153 C CA . LYS A 1 503 ? 27.434 -31.830 -34.161 1.00 87.31 503 LYS A CA 1
ATOM 4154 C C . LYS A 1 503 ? 26.400 -32.238 -35.226 1.00 87.31 503 LYS A C 1
ATOM 4156 O O . LYS A 1 503 ? 26.690 -33.150 -35.994 1.00 87.31 503 LYS A O 1
ATOM 4161 N N . ASN A 1 504 ? 25.247 -31.560 -35.314 1.00 80.38 504 ASN A N 1
ATOM 4162 C CA . ASN A 1 504 ? 24.091 -31.965 -36.136 1.00 80.38 504 ASN A CA 1
ATOM 4163 C C . ASN A 1 504 ? 23.562 -33.379 -35.800 1.00 80.38 504 ASN A C 1
ATOM 4165 O O . ASN A 1 504 ? 23.090 -34.093 -36.684 1.00 80.38 504 ASN A O 1
ATOM 4169 N N . ASP A 1 505 ? 23.631 -33.786 -34.531 1.00 72.88 505 ASP A N 1
ATOM 4170 C CA . ASP A 1 505 ? 23.186 -35.114 -34.092 1.00 72.88 505 ASP A CA 1
ATOM 4171 C C . ASP A 1 505 ? 21.696 -35.095 -33.711 1.00 72.88 505 ASP A C 1
ATOM 4173 O O . ASP A 1 505 ? 21.317 -34.570 -32.662 1.00 72.88 505 ASP A O 1
ATOM 4177 N N . SER A 1 506 ? 20.826 -35.581 -34.605 1.00 63.94 506 SER A N 1
ATOM 4178 C CA . SER A 1 506 ? 19.369 -35.504 -34.429 1.00 63.94 506 SER A CA 1
ATOM 4179 C C . SER A 1 506 ? 18.798 -36.531 -33.451 1.00 63.94 506 SER A C 1
ATOM 4181 O O . SER A 1 506 ? 17.742 -36.279 -32.867 1.00 63.94 506 SER A O 1
ATOM 4183 N N . ASP A 1 507 ? 19.475 -37.668 -33.276 1.00 62.22 507 ASP A N 1
ATOM 4184 C CA . ASP A 1 507 ? 18.948 -38.816 -32.531 1.00 62.22 507 ASP A CA 1
ATOM 4185 C C . ASP A 1 507 ? 19.054 -38.596 -31.006 1.00 62.22 507 ASP A C 1
ATOM 4187 O O . ASP A 1 507 ? 18.196 -39.047 -30.244 1.00 62.22 507 ASP A O 1
ATOM 4191 N N . ASP A 1 508 ? 20.016 -37.780 -30.561 1.00 66.50 508 ASP A N 1
ATOM 4192 C CA . ASP A 1 508 ? 20.260 -37.459 -29.147 1.00 66.50 508 ASP A CA 1
ATOM 4193 C C . ASP A 1 508 ? 19.372 -36.329 -28.578 1.00 66.50 508 ASP A C 1
ATOM 4195 O O . ASP A 1 508 ? 19.298 -36.144 -27.357 1.00 66.50 508 ASP A O 1
ATOM 4199 N N . PHE A 1 509 ? 18.628 -35.583 -29.411 1.00 81.56 509 PHE A N 1
ATOM 4200 C CA . PHE A 1 509 ? 17.694 -34.561 -28.902 1.00 81.56 509 PHE A CA 1
ATOM 4201 C C . PHE A 1 509 ? 16.540 -35.162 -28.097 1.00 81.56 509 PHE A C 1
ATOM 4203 O O . PHE A 1 509 ? 15.954 -34.468 -27.265 1.00 81.56 509 PHE A O 1
ATOM 4210 N N . GLN A 1 510 ? 16.223 -36.442 -28.303 1.00 85.12 510 GLN A N 1
ATOM 4211 C CA . GLN A 1 510 ? 15.202 -37.138 -27.526 1.00 85.12 510 GLN A CA 1
ATOM 4212 C C . GLN A 1 510 ? 15.545 -37.157 -26.026 1.00 85.12 510 GLN A C 1
ATOM 4214 O O . GLN A 1 510 ? 14.679 -36.869 -25.203 1.00 85.12 510 GLN A O 1
ATOM 4219 N N . LEU A 1 511 ? 16.818 -37.365 -25.670 1.00 87.00 511 LEU A N 1
ATOM 4220 C CA . LEU A 1 511 ? 17.276 -37.322 -24.276 1.00 87.00 511 LEU A CA 1
ATOM 4221 C C . LEU A 1 511 ? 17.135 -35.919 -23.671 1.00 87.00 511 LEU A C 1
ATOM 4223 O O . LEU A 1 511 ? 16.739 -35.781 -22.516 1.00 87.00 511 LEU A O 1
ATOM 4227 N N . ILE A 1 512 ? 17.405 -34.862 -24.447 1.00 89.62 512 ILE A N 1
ATOM 4228 C CA . ILE A 1 512 ? 17.189 -33.477 -23.995 1.00 89.62 512 ILE A CA 1
ATOM 4229 C C . ILE A 1 512 ? 15.705 -33.238 -23.690 1.00 89.62 512 ILE A C 1
ATOM 4231 O O . ILE A 1 512 ? 15.382 -32.669 -22.649 1.00 89.62 512 ILE A O 1
ATOM 4235 N N . LYS A 1 513 ? 14.799 -33.712 -24.554 1.00 91.12 513 LYS A N 1
ATOM 4236 C CA . LYS A 1 513 ? 13.346 -33.600 -24.345 1.00 91.12 513 LYS A CA 1
ATOM 4237 C C . LYS A 1 513 ? 12.886 -34.346 -23.093 1.00 91.12 513 LYS A C 1
ATOM 4239 O O . LYS A 1 513 ? 12.124 -33.794 -22.304 1.00 91.12 513 LYS A O 1
ATOM 4244 N N . GLU A 1 514 ? 13.382 -35.562 -22.878 1.00 90.62 514 GLU A N 1
ATOM 4245 C CA . GLU A 1 514 ? 13.086 -36.357 -21.679 1.00 90.62 514 GLU A CA 1
ATOM 4246 C C . GLU A 1 514 ? 13.540 -35.649 -20.396 1.00 90.62 514 GLU A C 1
ATOM 4248 O O . GLU A 1 514 ? 12.788 -35.583 -19.424 1.00 90.62 514 GLU A O 1
ATOM 4253 N N . GLN A 1 515 ? 14.730 -35.045 -20.403 1.00 93.19 515 GLN A N 1
ATOM 4254 C CA . GLN A 1 515 ? 15.242 -34.296 -19.253 1.00 93.19 515 GLN A CA 1
ATOM 4255 C C . GLN A 1 515 ? 14.494 -32.973 -19.021 1.00 93.19 515 GLN A C 1
ATOM 4257 O O . GLN A 1 515 ? 14.280 -32.587 -17.872 1.00 93.19 515 GLN A O 1
ATOM 4262 N N . LEU A 1 516 ? 14.044 -32.287 -20.078 1.00 93.75 516 LEU A N 1
ATOM 4263 C CA . LEU A 1 516 ? 13.176 -31.110 -19.944 1.00 93.75 516 LEU A CA 1
ATOM 4264 C C . LEU A 1 516 ? 11.829 -31.469 -19.300 1.00 93.75 516 LEU A C 1
ATOM 4266 O O . LEU A 1 516 ? 11.369 -30.740 -18.419 1.00 93.75 516 LEU A O 1
ATOM 4270 N N . ASN A 1 517 ? 11.240 -32.611 -19.669 1.00 91.19 517 ASN A N 1
ATOM 4271 C CA . ASN A 1 517 ? 10.020 -33.119 -19.037 1.00 91.19 517 ASN A CA 1
ATOM 4272 C C . ASN A 1 517 ? 10.256 -33.502 -17.564 1.00 91.19 517 ASN A C 1
ATOM 4274 O O . ASN A 1 517 ? 9.450 -33.151 -16.705 1.00 91.19 517 ASN A O 1
ATOM 4278 N N . LEU A 1 518 ? 11.397 -34.123 -17.240 1.00 92.25 518 LEU A N 1
ATOM 4279 C CA . LEU A 1 518 ? 11.789 -34.398 -15.851 1.00 92.25 518 LEU A CA 1
ATOM 4280 C C . LEU A 1 518 ? 11.884 -33.104 -15.023 1.00 92.25 518 LEU A C 1
ATOM 4282 O O . LEU A 1 518 ? 11.394 -33.053 -13.894 1.00 92.25 518 LEU A O 1
ATOM 4286 N N . ILE A 1 519 ? 12.488 -32.041 -15.568 1.00 93.62 519 ILE A N 1
ATOM 4287 C CA . ILE A 1 519 ? 12.558 -30.739 -14.886 1.00 93.62 519 ILE A CA 1
ATOM 4288 C C . ILE A 1 519 ? 11.166 -30.131 -14.720 1.00 93.62 519 ILE A C 1
ATOM 4290 O O . ILE A 1 519 ? 10.859 -29.645 -13.633 1.00 93.62 519 ILE A O 1
ATOM 4294 N N . ARG A 1 520 ? 10.324 -30.192 -15.759 1.00 91.56 520 ARG A N 1
ATOM 4295 C CA . ARG A 1 520 ? 8.931 -29.718 -15.740 1.00 91.56 520 ARG A CA 1
ATOM 4296 C C . ARG A 1 520 ? 8.141 -30.346 -14.588 1.00 91.56 520 ARG A C 1
ATOM 4298 O O . ARG A 1 520 ? 7.516 -29.625 -13.817 1.00 91.56 520 ARG A O 1
ATOM 4305 N N . GLU A 1 521 ? 8.255 -31.658 -14.387 1.00 89.44 521 GLU A N 1
ATOM 4306 C CA . GLU A 1 521 ? 7.658 -32.350 -13.232 1.00 89.44 521 GLU A CA 1
ATOM 4307 C C . GLU A 1 521 ? 8.320 -31.971 -11.896 1.00 89.44 521 GLU A C 1
ATOM 4309 O O . GLU A 1 521 ? 7.669 -31.921 -10.850 1.00 89.44 521 GLU A O 1
ATOM 4314 N N . SER A 1 522 ? 9.622 -31.684 -11.920 1.00 89.00 522 SER A N 1
ATOM 4315 C CA . SER A 1 522 ? 10.425 -31.376 -10.732 1.00 89.00 522 SER A CA 1
ATOM 4316 C C . SER A 1 522 ? 10.210 -29.964 -10.187 1.00 89.00 522 SER A C 1
ATOM 4318 O O . SER A 1 522 ? 10.513 -29.726 -9.019 1.00 89.00 522 SER A O 1
ATOM 4320 N N . ILE A 1 523 ? 9.686 -29.032 -10.981 1.00 90.62 523 ILE A N 1
ATOM 4321 C CA . ILE A 1 523 ? 9.287 -27.687 -10.534 1.00 90.62 523 ILE A CA 1
ATOM 4322 C C . ILE A 1 523 ? 7.778 -27.593 -10.269 1.00 90.62 523 ILE A C 1
ATOM 4324 O O . ILE A 1 523 ? 7.230 -26.499 -10.207 1.00 90.62 523 ILE A O 1
ATOM 4328 N N . ASN A 1 524 ? 7.090 -28.732 -10.137 1.00 88.44 524 ASN A N 1
ATOM 4329 C CA . ASN A 1 524 ? 5.667 -28.791 -9.822 1.00 88.44 524 ASN A CA 1
ATOM 4330 C C . ASN A 1 524 ? 5.434 -28.929 -8.311 1.00 88.44 524 ASN A C 1
ATOM 4332 O O . ASN A 1 524 ? 5.634 -30.012 -7.750 1.00 88.44 524 ASN A O 1
ATOM 4336 N N . PHE A 1 525 ? 5.008 -27.833 -7.692 1.00 89.75 525 PHE A N 1
ATOM 4337 C CA . PHE A 1 525 ? 4.715 -27.710 -6.273 1.00 89.75 525 PHE A CA 1
ATOM 4338 C C . PHE A 1 525 ? 3.632 -26.698 -6.012 1.00 89.75 525 PHE A C 1
ATOM 4340 O O . PHE A 1 525 ? 3.411 -25.796 -6.820 1.00 89.75 525 PHE A O 1
ATOM 4347 N N . SER A 1 526 ? 3.020 -26.853 -4.850 1.00 90.12 526 SER A N 1
ATOM 4348 C CA . SER A 1 526 ? 2.043 -25.918 -4.329 1.00 90.12 526 SER A CA 1
ATOM 4349 C C . SER A 1 526 ? 2.680 -24.789 -3.525 1.00 90.12 526 SER A C 1
ATOM 4351 O O . SER A 1 526 ? 3.777 -24.915 -2.964 1.00 90.12 526 SER A O 1
ATOM 4353 N N . PHE A 1 527 ? 1.948 -23.691 -3.397 1.00 90.38 527 PHE A N 1
ATOM 4354 C CA . PHE A 1 527 ? 2.337 -22.572 -2.551 1.00 90.38 527 PHE A CA 1
ATOM 4355 C C . PHE A 1 527 ? 2.368 -22.961 -1.064 1.00 90.38 527 PHE A C 1
ATOM 4357 O O . PHE A 1 527 ? 3.244 -22.518 -0.316 1.00 90.38 527 PHE A O 1
ATOM 4364 N N . GLU A 1 528 ? 1.500 -23.885 -0.639 1.00 89.69 528 GLU A N 1
ATOM 4365 C CA . GLU A 1 528 ? 1.545 -24.498 0.694 1.00 89.69 528 GLU A CA 1
ATOM 4366 C C . GLU A 1 528 ? 2.865 -25.246 0.950 1.00 89.69 528 GLU A C 1
ATOM 4368 O O . GLU A 1 528 ? 3.479 -25.109 2.012 1.00 89.69 528 GLU A O 1
ATOM 4373 N N . GLU A 1 529 ? 3.368 -26.007 -0.023 1.00 89.44 529 GLU A N 1
ATOM 4374 C CA . GLU A 1 529 ? 4.668 -26.671 0.112 1.00 89.44 529 GLU A CA 1
ATOM 4375 C C . GLU A 1 529 ? 5.812 -25.655 0.220 1.00 89.44 529 GLU A C 1
ATOM 4377 O O . GLU A 1 529 ? 6.725 -25.840 1.033 1.00 89.44 529 GLU A O 1
ATOM 4382 N N . ARG A 1 530 ? 5.754 -24.562 -0.554 1.00 89.50 530 ARG A N 1
ATOM 4383 C CA . ARG A 1 530 ? 6.739 -23.470 -0.515 1.00 89.50 530 ARG A CA 1
ATOM 4384 C C . ARG A 1 530 ? 6.729 -22.705 0.801 1.00 89.50 530 ARG A C 1
ATOM 4386 O O . ARG A 1 530 ? 7.808 -22.343 1.285 1.00 89.50 530 ARG A O 1
ATOM 4393 N N . SER A 1 531 ? 5.560 -22.426 1.375 1.00 89.12 531 SER A N 1
ATOM 4394 C CA . SER A 1 531 ? 5.444 -21.656 2.623 1.00 89.12 531 SER A CA 1
ATOM 4395 C C . SER A 1 531 ? 6.106 -22.380 3.805 1.00 89.12 531 SER A C 1
ATOM 4397 O O . SER A 1 531 ? 6.609 -21.750 4.733 1.00 89.12 531 SER A O 1
ATOM 4399 N N . ASN A 1 532 ? 6.219 -23.708 3.716 1.00 89.06 532 ASN A N 1
ATOM 4400 C CA . ASN A 1 532 ? 6.870 -24.560 4.706 1.00 89.06 532 ASN A CA 1
ATOM 4401 C C . ASN A 1 532 ? 8.405 -24.637 4.584 1.00 89.06 532 ASN A C 1
ATOM 4403 O O . ASN A 1 532 ? 9.048 -25.322 5.385 1.00 89.06 532 ASN A O 1
ATOM 4407 N N . TRP A 1 533 ? 9.034 -23.978 3.607 1.00 90.75 533 TRP A N 1
ATOM 4408 C CA . TRP A 1 533 ? 10.489 -24.021 3.427 1.00 90.75 533 TRP A CA 1
ATOM 4409 C C . TRP A 1 533 ? 11.217 -23.190 4.487 1.00 90.75 533 TRP A C 1
ATOM 4411 O O . TRP A 1 533 ? 11.130 -21.964 4.524 1.00 90.75 533 TRP A O 1
ATOM 4421 N N . ASN A 1 534 ? 11.998 -23.851 5.345 1.00 87.94 534 ASN A N 1
ATOM 4422 C CA . ASN A 1 534 ? 12.724 -23.156 6.404 1.00 87.94 534 ASN A CA 1
ATOM 4423 C C . ASN A 1 534 ? 13.851 -22.291 5.831 1.00 87.94 534 ASN A C 1
ATOM 4425 O O . ASN A 1 534 ? 14.669 -22.775 5.045 1.00 87.94 534 ASN A O 1
ATOM 4429 N N . ARG A 1 535 ? 13.959 -21.049 6.326 1.00 87.69 535 ARG A N 1
ATOM 4430 C CA . ARG A 1 535 ? 15.053 -20.106 6.010 1.00 87.69 535 ARG A CA 1
ATOM 4431 C C . ARG A 1 535 ? 15.242 -19.879 4.500 1.00 87.69 535 ARG A C 1
ATOM 4433 O O . ARG A 1 535 ? 16.365 -19.666 4.030 1.00 87.69 535 ARG A O 1
ATOM 4440 N N . SER A 1 536 ? 14.156 -19.954 3.734 1.00 88.00 536 SER A N 1
ATOM 4441 C CA . SER A 1 536 ? 14.164 -19.680 2.295 1.00 88.00 536 SER A CA 1
ATOM 4442 C C . SER A 1 536 ? 14.168 -18.193 1.976 1.00 88.00 536 SER A C 1
ATOM 4444 O O . SER A 1 536 ? 14.827 -17.815 1.013 1.00 88.00 536 SER A O 1
ATOM 4446 N N . TYR A 1 537 ? 13.544 -17.359 2.816 1.00 84.81 537 TYR A N 1
ATOM 4447 C CA . TYR A 1 537 ? 13.446 -15.908 2.606 1.00 84.81 537 TYR A CA 1
ATOM 4448 C C . TYR A 1 537 ? 13.039 -15.609 1.151 1.00 84.81 537 TYR A C 1
ATOM 4450 O O . TYR A 1 537 ? 12.097 -16.245 0.686 1.00 84.81 537 TYR A O 1
ATOM 4458 N N . GLN A 1 538 ? 13.752 -14.721 0.449 1.00 87.69 538 GLN A N 1
ATOM 4459 C CA . GLN A 1 538 ? 13.505 -14.354 -0.954 1.00 87.69 538 GLN A CA 1
ATOM 4460 C C . GLN A 1 538 ? 14.276 -15.215 -1.980 1.00 87.69 538 GLN A C 1
ATOM 4462 O O . GLN A 1 538 ? 14.248 -14.919 -3.173 1.00 87.69 538 GLN A O 1
ATOM 4467 N N . LEU A 1 539 ? 15.020 -16.256 -1.564 1.00 92.38 539 LEU A N 1
ATOM 4468 C CA . LEU A 1 539 ? 15.854 -17.026 -2.505 1.00 92.38 539 LEU A CA 1
ATOM 4469 C C . LEU A 1 539 ? 15.025 -17.680 -3.625 1.00 92.38 539 LEU A C 1
ATOM 4471 O O . LEU A 1 539 ? 15.412 -17.539 -4.785 1.00 92.38 539 LEU A O 1
ATOM 4475 N N . PRO A 1 540 ? 13.929 -18.410 -3.338 1.00 93.25 540 PRO A N 1
ATOM 4476 C CA . PRO A 1 540 ? 13.103 -18.993 -4.393 1.00 93.25 540 PRO A CA 1
ATOM 4477 C C . PRO A 1 540 ? 12.525 -17.931 -5.332 1.00 93.25 540 PRO A C 1
ATOM 4479 O O . PRO A 1 540 ? 12.584 -18.107 -6.546 1.00 93.25 540 PRO A O 1
ATOM 4482 N N . GLU A 1 541 ? 12.052 -16.816 -4.782 1.00 94.50 541 GLU A N 1
ATOM 4483 C CA . GLU A 1 541 ? 11.451 -15.707 -5.524 1.00 94.50 541 GLU A CA 1
ATOM 4484 C C . GLU A 1 541 ? 12.464 -15.041 -6.469 1.00 94.50 541 GLU A C 1
ATOM 4486 O O . GLU A 1 541 ? 12.081 -14.611 -7.548 1.00 94.50 541 GLU A O 1
ATOM 4491 N N . ALA A 1 542 ? 13.759 -15.044 -6.132 1.00 94.44 542 ALA A N 1
ATOM 4492 C CA . ALA A 1 542 ? 14.830 -14.575 -7.017 1.00 94.44 542 ALA A CA 1
ATOM 4493 C C . ALA A 1 542 ? 15.302 -15.627 -8.044 1.00 94.44 542 ALA A C 1
ATOM 4495 O O . ALA A 1 542 ? 15.748 -15.285 -9.139 1.00 94.44 542 ALA A O 1
ATOM 4496 N N . ILE A 1 543 ? 15.244 -16.920 -7.705 1.00 94.75 543 ILE A N 1
ATOM 4497 C CA . ILE A 1 543 ? 15.798 -18.002 -8.537 1.00 94.75 543 ILE A CA 1
ATOM 4498 C C . ILE A 1 543 ? 14.813 -18.462 -9.612 1.00 94.75 543 ILE A C 1
ATOM 4500 O O . ILE A 1 543 ? 15.214 -18.678 -10.756 1.00 94.75 543 ILE A O 1
ATOM 4504 N N . PHE A 1 544 ? 13.541 -18.662 -9.261 1.00 95.88 544 PHE A N 1
ATOM 4505 C CA . PHE A 1 544 ? 12.560 -19.213 -10.193 1.00 95.88 544 PHE A CA 1
ATOM 4506 C C . PHE A 1 544 ? 12.327 -18.352 -11.442 1.00 95.88 544 PHE A C 1
ATOM 4508 O O . PHE A 1 544 ? 12.251 -18.968 -12.507 1.00 95.88 544 PHE A O 1
ATOM 4515 N N . PRO A 1 545 ? 12.308 -17.002 -11.390 1.00 97.31 545 PRO A N 1
ATOM 4516 C CA . PRO A 1 545 ? 12.280 -16.182 -12.602 1.00 97.31 545 PRO A CA 1
ATOM 4517 C C . PRO A 1 545 ? 13.379 -16.587 -13.588 1.00 97.31 545 PRO A C 1
ATOM 4519 O O . PRO A 1 545 ? 13.081 -16.968 -14.715 1.00 97.31 545 PRO A O 1
ATOM 4522 N N . LEU A 1 546 ? 14.629 -16.680 -13.116 1.00 96.31 546 LEU A N 1
ATOM 4523 C CA . LEU A 1 546 ? 15.788 -17.066 -13.931 1.00 96.31 546 LEU A CA 1
ATOM 4524 C C . LEU A 1 546 ? 15.662 -18.484 -14.517 1.00 96.31 546 LEU A C 1
ATOM 4526 O O . LEU A 1 546 ? 16.114 -18.739 -15.640 1.00 96.31 546 LEU A O 1
ATOM 4530 N N . LEU A 1 547 ? 15.071 -19.419 -13.762 1.00 96.00 547 LEU A N 1
ATOM 4531 C CA . LEU A 1 547 ? 14.847 -20.788 -14.231 1.00 96.00 547 LEU A CA 1
ATOM 4532 C C . LEU A 1 547 ? 13.761 -20.843 -15.308 1.00 96.00 547 LEU A C 1
ATOM 4534 O O . LEU A 1 547 ? 13.975 -21.489 -16.333 1.00 96.00 547 LEU A O 1
ATOM 4538 N N . TYR A 1 548 ? 12.630 -20.160 -15.114 1.00 96.94 548 TYR A N 1
ATOM 4539 C CA . TYR A 1 548 ? 11.543 -20.126 -16.094 1.00 96.94 548 TYR A CA 1
ATOM 4540 C C . TYR A 1 548 ? 11.982 -19.461 -17.403 1.00 96.94 548 TYR A C 1
ATOM 4542 O O . TYR A 1 548 ? 11.750 -20.052 -18.459 1.00 96.94 548 TYR A O 1
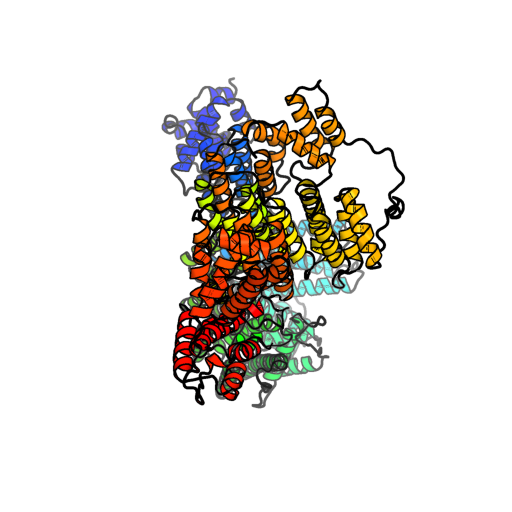ATOM 4550 N N . THR A 1 549 ? 12.717 -18.339 -17.362 1.00 95.75 549 THR A N 1
ATOM 4551 C CA . THR A 1 549 ? 13.340 -17.731 -18.559 1.00 95.75 549 THR A CA 1
ATOM 4552 C C . THR A 1 549 ? 14.157 -18.765 -19.325 1.00 95.75 549 THR A C 1
ATOM 4554 O O . THR A 1 549 ? 14.027 -18.940 -20.538 1.00 95.75 549 THR A O 1
ATOM 4557 N N . LYS A 1 550 ? 15.001 -19.515 -18.603 1.00 95.62 550 LYS A N 1
ATOM 4558 C CA . LYS A 1 550 ? 15.875 -20.511 -19.218 1.00 95.62 550 LYS A CA 1
ATOM 4559 C C . LYS A 1 550 ? 15.100 -21.704 -19.776 1.00 95.62 550 LYS A C 1
ATOM 4561 O O . LYS A 1 550 ? 15.493 -22.235 -20.811 1.00 95.62 550 LYS A O 1
ATOM 4566 N N . LEU A 1 551 ? 14.012 -22.118 -19.134 1.00 96.94 551 LEU A N 1
ATOM 4567 C CA . LEU A 1 551 ? 13.157 -23.188 -19.639 1.00 96.94 551 LEU A CA 1
ATOM 4568 C C . LEU A 1 551 ? 12.436 -22.771 -20.919 1.00 96.94 551 LEU A C 1
ATOM 4570 O O . LEU A 1 551 ? 12.501 -23.526 -21.884 1.00 96.94 551 LEU A O 1
ATOM 4574 N N . ILE A 1 552 ? 11.843 -21.573 -20.975 1.00 96.88 552 ILE A N 1
ATOM 4575 C CA . ILE A 1 552 ? 11.227 -21.036 -22.202 1.00 96.88 552 ILE A CA 1
ATOM 4576 C C . ILE A 1 552 ? 12.234 -21.059 -23.358 1.00 96.88 552 ILE A C 1
ATOM 4578 O O . ILE A 1 552 ? 11.940 -21.605 -24.422 1.00 96.88 552 ILE A O 1
ATOM 4582 N N . HIS A 1 553 ? 13.458 -20.586 -23.109 1.00 94.06 553 HIS A N 1
ATOM 4583 C CA . HIS A 1 553 ? 14.550 -20.624 -24.080 1.00 94.06 553 HIS A CA 1
ATOM 4584 C C . HIS A 1 553 ? 14.844 -22.037 -24.612 1.00 94.06 553 HIS A C 1
ATOM 4586 O O . HIS A 1 553 ? 15.007 -22.251 -25.817 1.00 94.06 553 HIS A O 1
ATOM 4592 N N . LEU A 1 554 ? 14.945 -23.020 -23.709 1.00 95.12 554 LEU A N 1
ATOM 4593 C CA . LEU A 1 554 ? 15.275 -24.400 -24.063 1.00 95.12 554 LEU A CA 1
ATOM 4594 C C . LEU A 1 554 ? 14.119 -25.106 -24.780 1.00 95.12 554 LEU A C 1
ATOM 4596 O O . LEU A 1 554 ? 14.367 -25.799 -25.767 1.00 95.12 554 LEU A O 1
ATOM 4600 N N . TYR A 1 555 ? 12.876 -24.907 -24.336 1.00 95.06 555 TYR A N 1
ATOM 4601 C CA . TYR A 1 555 ? 11.696 -25.431 -25.024 1.00 95.06 555 TYR A CA 1
ATOM 4602 C C . TYR A 1 555 ? 11.599 -24.857 -26.434 1.00 95.06 555 TYR A C 1
ATOM 4604 O O . TYR A 1 555 ? 11.514 -25.627 -27.383 1.00 95.06 555 TYR A O 1
ATOM 4612 N N . TYR A 1 556 ? 11.723 -23.542 -26.607 1.00 93.06 556 TYR A N 1
ATOM 4613 C CA . TYR A 1 556 ? 11.655 -22.927 -27.932 1.00 93.06 556 TYR A CA 1
ATOM 4614 C C . TYR A 1 556 ? 12.708 -23.492 -28.901 1.00 93.06 556 TYR A C 1
ATOM 4616 O O . TYR A 1 556 ? 12.387 -23.852 -30.032 1.00 93.06 556 TYR A O 1
ATOM 4624 N N . HIS A 1 557 ? 13.968 -23.614 -28.466 1.00 89.44 557 HIS A N 1
ATOM 4625 C CA . HIS A 1 557 ? 15.055 -24.031 -29.357 1.00 89.44 557 HIS A CA 1
ATOM 4626 C C . HIS A 1 557 ? 15.214 -25.546 -29.535 1.00 89.44 557 HIS A C 1
ATOM 4628 O O . HIS A 1 557 ? 15.759 -25.962 -30.560 1.00 89.44 557 HIS A O 1
ATOM 4634 N N . PHE A 1 558 ? 14.794 -26.367 -28.568 1.00 90.62 558 PHE A N 1
ATOM 4635 C CA . PHE A 1 558 ? 15.086 -27.808 -28.559 1.00 90.62 558 PHE A CA 1
ATOM 4636 C C . PHE A 1 558 ? 13.852 -28.706 -28.384 1.00 90.62 558 PHE A C 1
ATOM 4638 O O . PHE A 1 558 ? 13.941 -29.913 -28.620 1.00 90.62 558 PHE A O 1
ATOM 4645 N N . ASN A 1 559 ? 12.693 -28.151 -28.019 1.00 89.44 559 ASN A N 1
ATOM 4646 C CA . ASN A 1 559 ? 11.439 -28.895 -27.888 1.00 89.44 559 ASN A CA 1
ATOM 4647 C C . ASN A 1 559 ? 10.201 -28.031 -28.204 1.00 89.44 559 ASN A C 1
ATOM 4649 O O . ASN A 1 559 ? 9.273 -27.936 -27.399 1.00 89.44 559 ASN A O 1
ATOM 4653 N N . SER A 1 560 ? 10.196 -27.378 -29.369 1.00 86.94 560 SER A N 1
ATOM 4654 C CA . SER A 1 560 ? 9.191 -26.361 -29.718 1.00 86.94 560 SER A CA 1
ATOM 4655 C C . SER A 1 560 ? 7.752 -26.887 -29.706 1.00 86.94 560 SER A C 1
ATOM 4657 O O . SER A 1 560 ? 6.841 -26.151 -29.342 1.00 86.94 560 SER A O 1
ATOM 4659 N N . ASN A 1 561 ? 7.551 -28.169 -30.030 1.00 87.94 561 ASN A N 1
ATOM 4660 C CA . ASN A 1 561 ? 6.236 -28.820 -30.029 1.00 87.94 561 ASN A CA 1
ATOM 4661 C C . ASN A 1 561 ? 5.552 -28.828 -28.646 1.00 87.94 561 ASN A C 1
ATOM 4663 O O . ASN A 1 561 ? 4.332 -28.918 -28.582 1.00 87.94 561 ASN A O 1
ATOM 4667 N N . GLU A 1 562 ? 6.319 -28.750 -27.553 1.00 92.38 562 GLU A N 1
ATOM 4668 C CA . GLU A 1 562 ? 5.804 -28.767 -26.175 1.00 92.38 562 GLU A CA 1
ATOM 4669 C C . GLU A 1 562 ? 5.761 -27.375 -25.527 1.00 92.38 562 GLU A C 1
ATOM 4671 O O . GLU A 1 562 ? 5.271 -27.246 -24.407 1.00 92.38 562 GLU A O 1
ATOM 4676 N N . LEU A 1 563 ? 6.251 -26.324 -26.198 1.00 93.69 563 LEU A N 1
ATOM 4677 C CA . LEU A 1 563 ? 6.274 -24.974 -25.625 1.00 93.69 563 LEU A CA 1
ATOM 4678 C C . LEU A 1 563 ? 4.857 -24.467 -25.322 1.00 93.69 563 LEU A C 1
ATOM 4680 O O . LEU A 1 563 ? 4.608 -23.989 -24.219 1.00 93.69 563 LEU A O 1
ATOM 4684 N N . ASP A 1 564 ? 3.924 -24.636 -26.263 1.00 94.19 564 ASP A N 1
ATOM 4685 C CA . ASP A 1 564 ? 2.516 -24.258 -26.083 1.00 94.19 564 ASP A CA 1
ATOM 4686 C C . ASP A 1 564 ? 1.907 -24.997 -24.870 1.00 94.19 564 ASP A C 1
ATOM 4688 O O . ASP A 1 564 ? 1.290 -24.386 -24.001 1.00 94.19 564 ASP A O 1
ATOM 4692 N N . SER A 1 565 ? 2.158 -26.308 -24.765 1.00 94.81 565 SER A N 1
ATOM 4693 C CA . SER A 1 565 ? 1.728 -27.162 -23.644 1.00 94.81 565 SER A CA 1
ATOM 4694 C C . SER A 1 565 ? 2.311 -26.701 -22.303 1.00 94.81 565 SER A C 1
ATOM 4696 O O . SER A 1 565 ? 1.613 -26.692 -21.287 1.00 94.81 565 SER A O 1
ATOM 4698 N N . PHE A 1 566 ? 3.581 -26.291 -22.284 1.00 94.81 566 PHE A N 1
ATOM 4699 C CA . PHE A 1 566 ? 4.240 -25.773 -21.088 1.00 94.81 566 PHE A CA 1
ATOM 4700 C C . PHE A 1 566 ? 3.675 -24.409 -20.662 1.00 94.81 566 PHE A C 1
ATOM 4702 O O . PHE A 1 566 ? 3.422 -24.198 -19.477 1.00 94.81 566 PHE A O 1
ATOM 4709 N N . ILE A 1 567 ? 3.398 -23.512 -21.614 1.00 95.06 567 ILE A N 1
ATOM 4710 C CA . ILE A 1 567 ? 2.749 -22.220 -21.346 1.00 95.06 567 ILE A CA 1
ATOM 4711 C C . ILE A 1 567 ? 1.333 -22.420 -20.788 1.00 95.06 567 ILE A C 1
ATOM 4713 O O . ILE A 1 567 ? 0.958 -21.749 -19.826 1.00 95.06 567 ILE A O 1
ATOM 4717 N N . GLU A 1 568 ? 0.547 -23.352 -21.336 1.00 95.25 568 GLU A N 1
ATOM 4718 C CA . GLU A 1 568 ? -0.778 -23.679 -20.788 1.00 95.25 568 GLU A CA 1
ATOM 4719 C C . GLU A 1 568 ? -0.705 -24.174 -19.339 1.00 95.25 568 GLU A C 1
ATOM 4721 O O . GLU A 1 568 ? -1.519 -23.771 -18.511 1.00 95.25 568 GLU A O 1
ATOM 4726 N N . GLU A 1 569 ? 0.288 -24.996 -18.997 1.00 93.56 569 GLU A N 1
ATOM 4727 C CA . GLU A 1 569 ? 0.478 -25.451 -17.617 1.00 93.56 569 GLU A CA 1
ATOM 4728 C C . GLU A 1 569 ? 0.844 -24.302 -16.669 1.00 93.56 569 GLU A C 1
ATOM 4730 O O . GLU A 1 569 ? 0.309 -24.235 -15.562 1.00 93.56 569 GLU A O 1
ATOM 4735 N N . ILE A 1 570 ? 1.712 -23.379 -17.101 1.00 94.50 570 ILE A N 1
ATOM 4736 C CA . ILE A 1 570 ? 2.048 -22.174 -16.329 1.00 94.50 570 ILE A CA 1
ATOM 4737 C C . ILE A 1 570 ? 0.767 -21.388 -16.024 1.00 94.50 570 ILE A C 1
ATOM 4739 O O . ILE A 1 570 ? 0.511 -21.076 -14.864 1.00 94.50 570 ILE A O 1
ATOM 4743 N N . LYS A 1 571 ? -0.089 -21.156 -17.028 1.00 95.00 571 LYS A N 1
ATOM 4744 C CA . LYS A 1 571 ? -1.375 -20.462 -16.839 1.00 95.00 571 LYS A CA 1
ATOM 4745 C C . LYS A 1 571 ? -2.330 -21.205 -15.906 1.00 95.00 571 LYS A C 1
ATOM 4747 O O . LYS A 1 571 ? -3.055 -20.574 -15.146 1.00 95.00 571 LYS A O 1
ATOM 4752 N N . GLN A 1 572 ? -2.360 -22.536 -15.945 1.00 93.31 572 GLN A N 1
ATOM 4753 C CA . GLN A 1 572 ? -3.189 -23.325 -15.026 1.00 93.31 572 GLN A CA 1
ATOM 4754 C C . GLN A 1 572 ? -2.685 -23.218 -13.582 1.00 93.31 572 GLN A C 1
ATOM 4756 O O . GLN A 1 572 ? -3.484 -23.084 -12.658 1.00 93.31 572 GLN A O 1
ATOM 4761 N N . LYS A 1 573 ? -1.364 -23.226 -13.385 1.00 91.75 573 LYS A N 1
ATOM 4762 C CA . LYS A 1 573 ? -0.725 -23.096 -12.067 1.00 91.75 573 LYS A CA 1
ATOM 4763 C C . LYS A 1 573 ? -0.698 -21.673 -11.518 1.00 91.75 573 LYS A C 1
ATOM 4765 O O . LYS A 1 573 ? -0.427 -21.489 -10.334 1.00 91.75 573 LYS A O 1
ATOM 4770 N N . SER A 1 574 ? -1.021 -20.676 -12.333 1.00 90.75 574 SER A N 1
ATOM 4771 C CA . SER A 1 574 ? -1.215 -19.292 -11.896 1.00 90.75 574 SER A CA 1
ATOM 4772 C C . SER A 1 574 ? -2.235 -19.141 -10.770 1.00 90.75 574 SER A C 1
ATOM 4774 O O . SER A 1 574 ? -2.108 -18.219 -9.972 1.00 90.75 574 SER A O 1
ATOM 4776 N N . ILE A 1 575 ? -3.215 -20.050 -10.663 1.00 88.31 575 ILE A N 1
ATOM 4777 C CA . ILE A 1 575 ? -4.192 -20.039 -9.563 1.00 88.31 575 ILE A CA 1
ATOM 4778 C C . ILE A 1 575 ? -3.541 -20.205 -8.182 1.00 88.31 575 ILE A C 1
ATOM 4780 O O . ILE A 1 575 ? -4.086 -19.724 -7.196 1.00 88.31 575 ILE A O 1
ATOM 4784 N N . ASP A 1 576 ? -2.376 -20.853 -8.138 1.00 88.94 576 ASP A N 1
ATOM 4785 C CA . ASP A 1 576 ? -1.565 -21.091 -6.943 1.00 88.94 576 ASP A CA 1
ATOM 4786 C C . ASP A 1 576 ? -0.203 -20.381 -7.050 1.00 88.94 576 ASP A C 1
ATOM 4788 O O . ASP A 1 576 ? 0.807 -20.838 -6.524 1.00 88.94 576 ASP A O 1
ATOM 4792 N N . GLN A 1 577 ? -0.146 -19.287 -7.820 1.00 92.75 577 GLN A N 1
ATOM 4793 C CA . GLN A 1 577 ? 1.033 -18.424 -7.965 1.00 92.75 577 GLN A CA 1
ATOM 4794 C C . GLN A 1 577 ? 2.321 -19.169 -8.369 1.00 92.75 577 GLN A C 1
ATOM 4796 O O . GLN A 1 577 ? 3.425 -18.771 -7.998 1.00 92.75 577 GLN A O 1
ATOM 4801 N N . LEU A 1 578 ? 2.205 -20.276 -9.117 1.00 93.56 578 LEU A N 1
ATOM 4802 C CA . LEU A 1 578 ? 3.331 -21.170 -9.454 1.00 93.56 578 LEU A CA 1
ATOM 4803 C C . LEU A 1 578 ? 4.083 -21.715 -8.223 1.00 93.56 578 LEU A C 1
ATOM 4805 O O . LEU A 1 578 ? 5.253 -22.086 -8.325 1.00 93.56 578 LEU A O 1
ATOM 4809 N N . GLY A 1 579 ? 3.420 -21.737 -7.069 1.00 92.19 579 GLY A N 1
ATOM 4810 C CA . GLY A 1 579 ? 3.996 -22.090 -5.785 1.00 92.19 579 GLY A CA 1
ATOM 4811 C C . GLY A 1 579 ? 4.854 -20.995 -5.150 1.00 92.19 579 GLY A C 1
ATOM 4812 O O . GLY A 1 579 ? 5.588 -21.300 -4.221 1.00 92.19 579 GLY A O 1
ATOM 4813 N N . LEU A 1 580 ? 4.818 -19.744 -5.619 1.00 93.81 580 LEU A N 1
ATOM 4814 C CA . LEU A 1 580 ? 5.674 -18.646 -5.144 1.00 93.81 580 LEU A CA 1
ATOM 4815 C C . LEU A 1 580 ? 4.878 -17.550 -4.436 1.00 93.81 580 LEU A C 1
ATOM 4817 O O . LEU A 1 580 ? 3.701 -17.345 -4.721 1.00 93.81 580 LEU A O 1
ATOM 4821 N N . PHE A 1 581 ? 5.556 -16.797 -3.566 1.00 92.62 581 PHE A N 1
ATOM 4822 C CA . PHE A 1 581 ? 5.021 -15.519 -3.092 1.00 92.62 581 PHE A CA 1
ATOM 4823 C C . PHE A 1 581 ? 4.882 -14.532 -4.254 1.00 92.62 581 PHE A C 1
ATOM 4825 O O . PHE A 1 581 ? 5.573 -14.646 -5.277 1.00 92.62 581 PHE A O 1
ATOM 4832 N N . SER A 1 582 ? 3.975 -13.574 -4.092 1.00 92.06 582 SER A N 1
ATOM 4833 C CA . SER A 1 582 ? 3.568 -12.634 -5.127 1.00 92.06 582 SER A CA 1
ATOM 4834 C C . SER A 1 582 ? 4.739 -11.928 -5.815 1.00 92.06 582 SER A C 1
ATOM 4836 O O . SER A 1 582 ? 4.717 -11.809 -7.037 1.00 92.06 582 SER A O 1
ATOM 4838 N N . GLU A 1 583 ? 5.798 -11.532 -5.102 1.00 92.00 583 GLU A N 1
ATOM 4839 C CA . GLU A 1 583 ? 6.969 -10.889 -5.716 1.00 92.00 583 GLU A CA 1
ATOM 4840 C C . GLU A 1 583 ? 7.669 -11.808 -6.726 1.00 92.00 583 GLU A C 1
ATOM 4842 O O . GLU A 1 583 ? 7.958 -11.395 -7.849 1.00 92.00 583 GLU A O 1
ATOM 4847 N N . GLY A 1 584 ? 7.884 -13.076 -6.360 1.00 94.62 584 GLY A N 1
ATOM 4848 C CA . GLY A 1 584 ? 8.499 -14.063 -7.248 1.00 94.62 584 GLY A CA 1
ATOM 4849 C C . GLY A 1 584 ? 7.595 -14.444 -8.416 1.00 94.62 584 GLY A C 1
ATOM 4850 O O . GLY A 1 584 ? 8.066 -14.585 -9.541 1.00 94.62 584 GLY A O 1
ATOM 4851 N N . TYR A 1 585 ? 6.291 -14.582 -8.172 1.00 95.56 585 TYR A N 1
ATOM 4852 C CA . TYR A 1 585 ? 5.311 -14.900 -9.212 1.00 95.56 585 TYR A CA 1
ATOM 4853 C C . TYR A 1 585 ? 5.235 -13.815 -10.297 1.00 95.56 585 TYR A C 1
ATOM 4855 O O . TYR A 1 585 ? 5.267 -14.123 -11.491 1.00 95.56 585 TYR A O 1
ATOM 4863 N N . ARG A 1 586 ? 5.193 -12.544 -9.886 1.00 96.50 586 ARG A N 1
ATOM 4864 C CA . ARG A 1 586 ? 5.210 -11.390 -10.793 1.00 96.50 586 ARG A CA 1
ATOM 4865 C C . ARG A 1 586 ? 6.482 -11.342 -11.635 1.00 96.50 586 ARG A C 1
ATOM 4867 O O . ARG A 1 586 ? 6.404 -11.230 -12.858 1.00 96.50 586 ARG A O 1
ATOM 4874 N N . GLU A 1 587 ? 7.642 -11.514 -11.000 1.00 97.12 587 GLU A N 1
ATOM 4875 C CA . GLU A 1 587 ? 8.925 -11.485 -11.705 1.00 97.12 587 GLU A CA 1
ATOM 4876 C C . GLU A 1 587 ? 9.071 -12.666 -12.683 1.00 97.12 587 GLU A C 1
ATOM 4878 O O . GLU A 1 587 ? 9.601 -12.496 -13.779 1.00 97.12 587 GLU A O 1
ATOM 4883 N N . VAL A 1 588 ? 8.527 -13.850 -12.358 1.00 97.56 588 VAL A N 1
ATOM 4884 C CA . VAL A 1 588 ? 8.465 -14.985 -13.299 1.00 97.56 588 VAL A CA 1
ATOM 4885 C C . VAL A 1 588 ? 7.706 -14.605 -14.571 1.00 97.56 588 VAL A C 1
ATOM 4887 O O . VAL A 1 588 ? 8.189 -14.879 -15.670 1.00 97.56 588 VAL A O 1
ATOM 4890 N N . PHE A 1 589 ? 6.534 -13.978 -14.459 1.00 97.38 589 PHE A N 1
ATOM 4891 C CA . PHE A 1 589 ? 5.771 -13.567 -15.637 1.00 97.38 589 PHE A CA 1
ATOM 4892 C C . PHE A 1 589 ? 6.465 -12.491 -16.455 1.00 97.38 589 PHE A C 1
ATOM 4894 O O . PHE A 1 589 ? 6.514 -12.609 -17.681 1.00 97.38 589 PHE A O 1
ATOM 4901 N N . HIS A 1 590 ? 7.037 -11.491 -15.792 1.00 97.69 590 HIS A N 1
ATOM 4902 C CA . HIS A 1 590 ? 7.828 -10.463 -16.452 1.00 97.69 590 HIS A CA 1
ATOM 4903 C C . HIS A 1 590 ? 8.957 -11.082 -17.292 1.00 97.69 590 HIS A C 1
ATOM 4905 O O . HIS A 1 590 ? 9.074 -10.810 -18.489 1.00 97.69 590 HIS A O 1
ATOM 4911 N N . GLU A 1 591 ? 9.739 -11.983 -16.698 1.00 97.31 591 GLU A N 1
ATOM 4912 C CA . GLU A 1 591 ? 10.869 -12.625 -17.364 1.00 97.31 591 GLU A CA 1
ATOM 4913 C C . GLU A 1 591 ? 10.456 -13.621 -18.462 1.00 97.31 591 GLU A C 1
ATOM 4915 O O . GLU A 1 591 ? 11.100 -13.678 -19.513 1.00 97.31 591 GLU A O 1
ATOM 4920 N N . ILE A 1 592 ? 9.354 -14.362 -18.282 1.00 97.00 592 ILE A N 1
ATOM 4921 C CA . ILE A 1 592 ? 8.782 -15.214 -19.340 1.00 97.00 592 ILE A CA 1
ATOM 4922 C C . ILE A 1 592 ? 8.378 -14.363 -20.543 1.00 97.00 592 ILE A C 1
ATOM 4924 O O . ILE A 1 592 ? 8.734 -14.693 -21.673 1.00 97.00 592 ILE A O 1
ATOM 4928 N N . VAL A 1 593 ? 7.638 -13.273 -20.323 1.00 97.00 593 VAL A N 1
ATOM 4929 C CA . VAL A 1 593 ? 7.144 -12.426 -21.415 1.00 97.00 593 VAL A CA 1
ATOM 4930 C C . VAL A 1 593 ? 8.303 -11.767 -22.159 1.00 97.00 593 VAL A C 1
ATOM 4932 O O . VAL A 1 593 ? 8.303 -11.767 -23.390 1.00 97.00 593 VAL A O 1
ATOM 4935 N N . LYS A 1 594 ? 9.326 -11.283 -21.445 1.00 95.12 594 LYS A N 1
ATOM 4936 C CA . LYS A 1 594 ? 10.549 -10.748 -22.063 1.00 95.12 594 LYS A CA 1
ATOM 4937 C C . LYS A 1 594 ? 11.241 -11.771 -22.959 1.00 95.12 594 LYS A C 1
ATOM 4939 O O . LYS A 1 594 ? 11.617 -11.431 -24.079 1.00 95.12 594 LYS A O 1
ATOM 4944 N N . GLU A 1 595 ? 11.395 -13.013 -22.498 1.00 94.38 595 GLU A N 1
ATOM 4945 C CA . GLU A 1 595 ? 12.009 -14.072 -23.308 1.00 94.38 595 GLU A CA 1
ATOM 4946 C C . GLU A 1 595 ? 11.144 -14.423 -24.527 1.00 94.38 595 GLU A C 1
ATOM 4948 O O . GLU A 1 595 ? 11.670 -14.574 -25.625 1.00 94.38 595 GLU A O 1
ATOM 4953 N N . LEU A 1 596 ? 9.816 -14.496 -24.386 1.00 94.31 596 LEU A N 1
ATOM 4954 C CA . LEU A 1 596 ? 8.915 -14.762 -25.515 1.00 94.31 596 LEU A CA 1
ATOM 4955 C C . LEU A 1 596 ? 8.951 -13.645 -26.572 1.00 94.31 596 LEU A C 1
ATOM 4957 O O . LEU A 1 596 ? 8.946 -13.946 -27.766 1.00 94.31 596 LEU A O 1
ATOM 4961 N N . LEU A 1 597 ? 9.042 -12.378 -26.150 1.00 93.12 597 LEU A N 1
ATOM 4962 C CA . LEU A 1 597 ? 9.238 -11.232 -27.046 1.00 93.12 597 LEU A CA 1
ATOM 4963 C C . LEU A 1 597 ? 10.591 -11.310 -27.769 1.00 93.12 597 LEU A C 1
ATOM 4965 O O . LEU A 1 597 ? 10.644 -11.167 -28.988 1.00 93.12 597 LEU A O 1
ATOM 4969 N N . LEU A 1 598 ? 11.675 -11.621 -27.047 1.00 89.50 598 LEU A N 1
ATOM 4970 C CA . LEU A 1 598 ? 13.010 -11.832 -27.630 1.00 89.50 598 LEU A CA 1
ATOM 4971 C C . LEU A 1 598 ? 13.038 -12.960 -28.669 1.00 89.50 598 LEU A C 1
ATOM 4973 O O . LEU A 1 598 ? 13.790 -12.893 -29.640 1.00 89.50 598 LEU A O 1
ATOM 4977 N N . LEU A 1 599 ? 12.235 -14.003 -28.460 1.00 89.31 599 LEU A N 1
ATOM 4978 C CA . LEU A 1 599 ? 12.091 -15.143 -29.366 1.00 89.31 599 LEU A CA 1
ATOM 4979 C C . LEU A 1 599 ? 11.072 -14.895 -30.491 1.00 89.31 599 LEU A C 1
ATOM 4981 O O . LEU A 1 599 ? 10.825 -15.798 -31.294 1.00 89.31 599 LEU A O 1
ATOM 4985 N N . ASN A 1 600 ? 10.500 -13.688 -30.554 1.00 87.56 600 ASN A N 1
ATOM 4986 C CA . ASN A 1 600 ? 9.511 -13.262 -31.540 1.00 87.56 600 ASN A CA 1
ATOM 4987 C C . ASN A 1 600 ? 8.306 -14.220 -31.615 1.00 87.56 600 ASN A C 1
ATOM 4989 O O . ASN A 1 600 ? 7.839 -14.612 -32.687 1.00 87.56 600 ASN A O 1
ATOM 4993 N N . TYR A 1 601 ? 7.862 -14.677 -30.443 1.00 91.81 601 TYR A N 1
ATOM 4994 C CA . TYR A 1 601 ? 6.752 -15.610 -30.305 1.00 91.81 601 TYR A CA 1
ATOM 4995 C C . TYR A 1 601 ? 5.405 -14.923 -30.583 1.00 91.81 601 TYR A C 1
ATOM 4997 O O . TYR A 1 601 ? 5.272 -13.706 -30.469 1.00 91.81 601 TYR A O 1
ATOM 5005 N N . GLU A 1 602 ? 4.391 -15.702 -30.966 1.00 91.25 602 GLU A N 1
ATOM 5006 C CA . GLU A 1 602 ? 3.104 -15.173 -31.435 1.00 91.25 602 GLU A CA 1
ATOM 5007 C C . GLU A 1 602 ? 2.416 -14.283 -30.380 1.00 91.25 602 GLU A C 1
ATOM 5009 O O . GLU A 1 602 ? 2.114 -14.730 -29.271 1.00 91.25 602 GLU A O 1
ATOM 5014 N N . THR A 1 603 ? 2.092 -13.039 -30.751 1.00 90.62 603 THR A N 1
ATOM 5015 C CA . THR A 1 603 ? 1.436 -12.043 -29.882 1.00 90.62 603 THR A CA 1
ATOM 5016 C C . THR A 1 603 ? 0.182 -12.576 -29.185 1.00 90.62 603 THR A C 1
ATOM 5018 O O . THR A 1 603 ? 0.003 -12.357 -27.985 1.00 90.62 603 THR A O 1
ATOM 5021 N N . ASP A 1 604 ? -0.661 -13.322 -29.905 1.00 90.50 604 ASP A N 1
ATOM 5022 C CA . ASP A 1 604 ? -1.913 -13.876 -29.372 1.00 90.50 604 ASP A CA 1
ATOM 5023 C C . ASP A 1 604 ? -1.684 -14.952 -28.296 1.00 90.50 604 ASP A C 1
ATOM 5025 O O . ASP A 1 604 ? -2.565 -15.203 -27.474 1.00 90.50 604 ASP A O 1
ATOM 5029 N N . LYS A 1 605 ? -0.489 -15.558 -28.251 1.00 91.81 605 LYS A N 1
ATOM 5030 C CA . LYS A 1 605 ? -0.095 -16.521 -27.214 1.00 91.81 605 LYS A CA 1
ATOM 5031 C C . LYS A 1 605 ? 0.546 -15.850 -25.995 1.00 91.81 605 LYS A C 1
ATOM 5033 O O . LYS A 1 605 ? 0.446 -16.385 -24.893 1.00 91.81 605 LYS A O 1
ATOM 5038 N N . ILE A 1 606 ? 1.161 -14.675 -26.167 1.00 95.31 606 ILE A N 1
ATOM 5039 C CA . ILE A 1 606 ? 1.746 -13.880 -25.072 1.00 95.31 606 ILE A CA 1
ATOM 5040 C C . ILE A 1 606 ? 0.649 -13.152 -24.283 1.00 95.31 606 ILE A C 1
ATOM 5042 O O . ILE A 1 606 ? 0.668 -13.153 -23.051 1.00 95.31 606 ILE A O 1
ATOM 5046 N N . GLN A 1 607 ? -0.333 -12.563 -24.979 1.00 94.94 607 GLN A N 1
ATOM 5047 C CA . GLN A 1 607 ? -1.374 -11.718 -24.377 1.00 94.94 607 GLN A CA 1
ATOM 5048 C C . GLN A 1 607 ? -2.080 -12.347 -23.152 1.00 94.94 607 GLN A C 1
ATOM 5050 O O . GLN A 1 607 ? -2.209 -11.651 -22.144 1.00 94.94 607 GLN A O 1
ATOM 5055 N N . PRO A 1 608 ? -2.496 -13.632 -23.157 1.00 95.56 608 PRO A N 1
ATOM 5056 C CA . PRO A 1 608 ? -3.148 -14.242 -21.996 1.00 95.56 608 PRO A CA 1
ATOM 5057 C C . PRO A 1 608 ? -2.284 -14.275 -20.726 1.00 95.56 608 PRO A C 1
ATOM 5059 O O . PRO A 1 608 ? -2.820 -14.195 -19.625 1.00 95.56 608 PRO A O 1
ATOM 5062 N N . ILE A 1 609 ? -0.955 -14.378 -20.856 1.00 96.44 609 ILE A N 1
ATOM 5063 C CA . ILE A 1 609 ? -0.028 -14.367 -19.711 1.00 96.44 609 ILE A CA 1
ATOM 5064 C C . ILE A 1 609 ? 0.020 -12.963 -19.102 1.00 96.44 609 ILE A C 1
ATOM 5066 O O . ILE A 1 609 ? -0.085 -12.806 -17.888 1.00 96.44 609 ILE A O 1
ATOM 5070 N N . VAL A 1 610 ? 0.104 -11.937 -19.954 1.00 97.81 610 VAL A N 1
ATOM 5071 C CA . VAL A 1 610 ? 0.105 -10.526 -19.536 1.00 97.81 610 VAL A CA 1
ATOM 5072 C C . VAL A 1 610 ? -1.202 -10.167 -18.824 1.00 97.81 610 VAL A C 1
ATOM 5074 O O . VAL A 1 610 ? -1.178 -9.502 -17.794 1.00 97.81 610 VAL A O 1
ATOM 5077 N N . GLN A 1 611 ? -2.338 -10.679 -19.307 1.00 97.25 611 GLN A N 1
ATOM 5078 C CA . GLN A 1 611 ? -3.641 -10.483 -18.663 1.00 97.25 611 GLN A CA 1
ATOM 5079 C C . GLN A 1 611 ? -3.725 -11.141 -17.279 1.00 97.25 611 GLN A C 1
ATOM 5081 O O . GLN A 1 611 ? -4.278 -10.544 -16.359 1.00 97.25 611 GLN A O 1
ATOM 5086 N N . LEU A 1 612 ? -3.178 -12.352 -17.107 1.00 96.31 612 LEU A N 1
ATOM 5087 C CA . LEU A 1 612 ? -3.114 -13.008 -15.793 1.00 96.31 612 LEU A CA 1
ATOM 5088 C C . LEU A 1 612 ? -2.226 -12.230 -14.821 1.00 96.31 612 LEU A C 1
ATOM 5090 O O . LEU A 1 612 ? -2.583 -12.078 -13.652 1.00 96.31 612 LEU A O 1
ATOM 5094 N N . TRP A 1 613 ? -1.095 -11.716 -15.308 1.00 97.12 613 TRP A N 1
ATOM 5095 C CA . TRP A 1 613 ? -0.218 -10.851 -14.529 1.00 97.12 613 TRP A CA 1
ATOM 5096 C C . TRP A 1 613 ? -0.956 -9.583 -14.090 1.00 97.12 613 TRP A C 1
ATOM 5098 O O . TRP A 1 613 ? -1.065 -9.338 -12.892 1.00 97.12 613 TRP A O 1
ATOM 5108 N N . GLU A 1 614 ? -1.562 -8.841 -15.019 1.00 97.75 614 GLU A N 1
ATOM 5109 C CA . GLU A 1 614 ? -2.331 -7.625 -14.728 1.00 97.75 614 GLU A CA 1
ATOM 5110 C C . GLU A 1 614 ? -3.464 -7.872 -13.722 1.00 97.75 614 GLU A C 1
ATOM 5112 O O . GLU A 1 614 ? -3.615 -7.120 -12.759 1.00 97.75 614 GLU A O 1
ATOM 5117 N N . GLN A 1 615 ? -4.232 -8.953 -13.888 1.00 95.31 615 GLN A N 1
ATOM 5118 C CA . GLN A 1 615 ? -5.304 -9.317 -12.957 1.00 95.31 615 GLN A CA 1
ATOM 5119 C C . GLN A 1 615 ? -4.781 -9.571 -11.540 1.00 95.31 615 GLN A C 1
ATOM 5121 O O . GLN A 1 615 ? -5.408 -9.129 -10.575 1.00 95.31 615 GLN A O 1
ATOM 5126 N N . HIS A 1 616 ? -3.635 -10.243 -11.404 1.00 94.12 616 HIS A N 1
ATOM 5127 C CA . HIS A 1 616 ? -2.987 -10.476 -10.111 1.00 94.12 616 HIS A CA 1
ATOM 5128 C C . HIS A 1 616 ? -2.586 -9.160 -9.435 1.00 94.12 616 HIS A C 1
ATOM 5130 O O . HIS A 1 616 ? -2.903 -8.950 -8.261 1.00 94.12 616 HIS A O 1
ATOM 5136 N N . ILE A 1 617 ? -1.973 -8.241 -10.193 1.00 93.88 617 ILE A N 1
ATOM 5137 C CA . ILE A 1 617 ? -1.607 -6.903 -9.704 1.00 93.88 617 ILE A CA 1
ATOM 5138 C C . ILE A 1 617 ? -2.841 -6.141 -9.225 1.00 93.88 617 ILE A C 1
ATOM 5140 O O . ILE A 1 617 ? -2.857 -5.604 -8.116 1.00 93.88 617 ILE A O 1
ATOM 5144 N N . LEU A 1 618 ? -3.886 -6.090 -10.055 1.00 91.00 618 LEU A N 1
ATOM 5145 C CA . LEU A 1 618 ? -5.062 -5.278 -9.769 1.00 91.00 618 LEU A CA 1
ATOM 5146 C C . LEU A 1 618 ? -5.858 -5.798 -8.569 1.00 91.00 618 LEU A C 1
ATOM 5148 O O . LEU A 1 618 ? -6.367 -4.977 -7.799 1.00 91.00 618 LEU A O 1
ATOM 5152 N N . LYS A 1 619 ? -5.930 -7.126 -8.410 1.00 86.06 619 LYS A N 1
ATOM 5153 C CA . LYS A 1 619 ? -6.687 -7.805 -7.354 1.00 86.06 619 LYS A CA 1
ATOM 5154 C C . LYS A 1 619 ? -6.040 -7.683 -5.977 1.00 86.06 619 LYS A C 1
ATOM 5156 O O . LYS A 1 619 ? -6.772 -7.566 -5.001 1.00 86.06 619 LYS A O 1
ATOM 5161 N N . GLY A 1 620 ? -4.713 -7.774 -5.885 1.00 81.56 620 GLY A N 1
ATOM 5162 C CA . GLY A 1 620 ? -4.079 -8.051 -4.596 1.00 81.56 620 GLY A CA 1
ATOM 5163 C C . GLY A 1 620 ? -2.932 -7.146 -4.182 1.00 81.56 620 GLY A C 1
ATOM 5164 O O . GLY A 1 620 ? -2.847 -6.854 -2.998 1.00 81.56 620 GLY A O 1
ATOM 5165 N N . VAL A 1 621 ? -2.113 -6.642 -5.113 1.00 86.75 621 VAL A N 1
ATOM 5166 C CA . VAL A 1 621 ? -0.953 -5.809 -4.752 1.00 86.75 621 VAL A CA 1
ATOM 5167 C C . VAL A 1 621 ? -1.448 -4.448 -4.264 1.00 86.75 621 VAL A C 1
ATOM 5169 O O . VAL A 1 621 ? -1.956 -3.645 -5.056 1.00 86.75 621 VAL A O 1
ATOM 5172 N N . GLN A 1 622 ? -1.322 -4.172 -2.965 1.00 80.75 622 GLN A N 1
ATOM 5173 C CA . GLN A 1 622 ? -1.736 -2.893 -2.366 1.00 80.75 622 GLN A CA 1
ATOM 5174 C C . GLN A 1 622 ? -0.563 -1.924 -2.198 1.00 80.75 622 GLN A C 1
ATOM 5176 O O . GLN A 1 622 ? -0.770 -0.704 -2.162 1.00 80.75 622 GLN A O 1
ATOM 5181 N N . ASN A 1 623 ? 0.674 -2.432 -2.137 1.00 81.62 623 ASN A N 1
ATOM 5182 C CA . ASN A 1 623 ? 1.859 -1.582 -2.155 1.00 81.62 623 ASN A CA 1
ATOM 5183 C C . ASN A 1 623 ? 1.929 -0.838 -3.491 1.00 81.62 623 ASN A C 1
ATOM 5185 O O . ASN A 1 623 ? 2.176 -1.411 -4.547 1.00 81.62 623 ASN A O 1
ATOM 5189 N N . ARG A 1 624 ? 1.719 0.476 -3.451 1.00 83.00 624 ARG A N 1
ATOM 5190 C CA . ARG A 1 624 ? 1.650 1.299 -4.663 1.00 83.00 624 ARG A CA 1
ATOM 5191 C C . ARG A 1 624 ? 2.952 1.421 -5.434 1.00 83.00 624 ARG A C 1
ATOM 5193 O O . ARG A 1 624 ? 2.882 1.732 -6.616 1.00 83.00 624 ARG A O 1
ATOM 5200 N N . TRP A 1 625 ? 4.097 1.274 -4.773 1.00 85.94 625 TRP A N 1
ATOM 5201 C CA . TRP A 1 625 ? 5.394 1.376 -5.438 1.00 85.94 625 TRP A CA 1
ATOM 5202 C C . TRP A 1 625 ? 5.534 0.178 -6.368 1.00 85.94 625 TRP A C 1
ATOM 5204 O O . TRP A 1 625 ? 5.583 0.340 -7.583 1.00 85.94 625 TRP A O 1
ATOM 5214 N N . GLU A 1 626 ? 5.367 -1.014 -5.802 1.00 88.25 626 GLU A N 1
ATOM 5215 C CA . GLU A 1 626 ? 5.329 -2.267 -6.552 1.00 88.25 626 GLU A CA 1
ATOM 5216 C C . GLU A 1 626 ? 4.205 -2.264 -7.596 1.00 88.25 626 GLU A C 1
ATOM 5218 O O . GLU A 1 626 ? 4.459 -2.479 -8.775 1.00 88.25 626 GLU A O 1
ATOM 5223 N N . ARG A 1 627 ? 2.967 -1.924 -7.213 1.00 90.44 627 ARG A N 1
ATOM 5224 C CA . ARG A 1 627 ? 1.827 -1.889 -8.145 1.00 90.44 627 ARG A CA 1
ATOM 5225 C C . ARG A 1 627 ? 2.077 -0.965 -9.337 1.00 90.44 627 ARG A C 1
ATOM 5227 O O . ARG A 1 627 ? 1.741 -1.321 -10.460 1.00 90.44 627 ARG A O 1
ATOM 5234 N N . THR A 1 628 ? 2.634 0.223 -9.103 1.00 92.38 628 THR A N 1
ATOM 5235 C CA . THR A 1 628 ? 2.882 1.199 -10.174 1.00 92.38 628 THR A CA 1
ATOM 5236 C C . THR A 1 628 ? 3.987 0.727 -11.111 1.00 92.38 628 THR A C 1
ATOM 5238 O O . THR A 1 628 ? 3.827 0.826 -12.326 1.00 92.38 628 THR A O 1
ATOM 5241 N N . GLU A 1 629 ? 5.078 0.188 -10.567 1.00 94.00 629 GLU A N 1
ATOM 5242 C CA . GLU A 1 629 ? 6.166 -0.379 -11.364 1.00 94.00 629 GLU A CA 1
ATOM 5243 C C . GLU A 1 629 ? 5.659 -1.492 -12.290 1.00 94.00 629 GLU A C 1
ATOM 5245 O O . GLU A 1 629 ? 5.898 -1.467 -13.498 1.00 94.00 629 GLU A O 1
ATOM 5250 N N . GLU A 1 630 ? 4.903 -2.433 -11.727 1.00 96.69 630 GLU A N 1
ATOM 5251 C CA . GLU A 1 630 ? 4.372 -3.595 -12.435 1.00 96.69 630 GLU A CA 1
ATOM 5252 C C . GLU A 1 630 ? 3.389 -3.187 -13.538 1.00 96.69 630 GLU A C 1
ATOM 5254 O O . GLU A 1 630 ? 3.507 -3.640 -14.675 1.00 96.69 630 GLU A O 1
ATOM 5259 N N . LEU A 1 631 ? 2.469 -2.257 -13.254 1.00 97.62 631 LEU A N 1
ATOM 5260 C CA . LEU A 1 631 ? 1.546 -1.732 -14.266 1.00 97.62 631 LEU A CA 1
ATOM 5261 C C . LEU A 1 631 ? 2.275 -0.982 -15.394 1.00 97.62 631 LEU A C 1
ATOM 5263 O O . LEU A 1 631 ? 1.828 -1.029 -16.541 1.00 97.62 631 LEU A O 1
ATOM 5267 N N . LEU A 1 632 ? 3.403 -0.319 -15.118 1.00 97.56 632 LEU A N 1
ATOM 5268 C CA . LEU A 1 632 ? 4.218 0.319 -16.158 1.00 97.56 632 LEU A CA 1
ATOM 5269 C C . LEU A 1 632 ? 4.959 -0.707 -17.027 1.00 97.56 632 LEU A C 1
ATOM 5271 O O . LEU A 1 632 ? 4.979 -0.539 -18.246 1.00 97.56 632 LEU A O 1
ATOM 5275 N N . LYS A 1 633 ? 5.505 -1.783 -16.437 1.00 97.62 633 LYS A N 1
ATOM 5276 C CA . LYS A 1 633 ? 6.086 -2.911 -17.195 1.00 97.62 633 LYS A CA 1
ATOM 5277 C C . LYS A 1 633 ? 5.034 -3.554 -18.109 1.00 97.62 633 LYS A C 1
ATOM 5279 O O . LYS A 1 633 ? 5.281 -3.767 -19.294 1.00 97.62 633 LYS A O 1
ATOM 5284 N N . ILE A 1 634 ? 3.832 -3.798 -17.582 1.00 98.50 634 ILE A N 1
ATOM 5285 C CA . ILE A 1 634 ? 2.697 -4.334 -18.349 1.00 98.50 634 ILE A CA 1
ATOM 5286 C C . ILE A 1 634 ? 2.282 -3.367 -19.466 1.00 98.50 634 ILE A C 1
ATOM 5288 O O . ILE A 1 634 ? 2.034 -3.803 -20.589 1.00 98.50 634 ILE A O 1
ATOM 5292 N N . SER A 1 635 ? 2.253 -2.059 -19.190 1.00 97.94 635 SER A N 1
ATOM 5293 C CA . SER A 1 635 ? 1.948 -1.040 -20.201 1.00 97.94 635 SER A CA 1
ATOM 5294 C C . SER A 1 635 ? 2.963 -1.083 -21.349 1.00 97.94 635 SER A C 1
ATOM 5296 O O . SER A 1 635 ? 2.558 -1.172 -22.505 1.00 97.94 635 SER A O 1
ATOM 5298 N N . GLU A 1 636 ? 4.270 -1.097 -21.059 1.00 97.62 636 GLU A N 1
ATOM 5299 C CA . GLU A 1 636 ? 5.314 -1.257 -22.088 1.00 97.62 636 GLU A CA 1
ATOM 5300 C C . GLU A 1 636 ? 5.056 -2.497 -22.952 1.00 97.62 636 GLU A C 1
ATOM 5302 O O . GLU A 1 636 ? 5.044 -2.410 -24.178 1.00 97.62 636 GLU A O 1
ATOM 5307 N N . ILE A 1 637 ? 4.767 -3.637 -22.325 1.00 97.75 637 ILE A N 1
ATOM 5308 C CA . ILE A 1 637 ? 4.502 -4.892 -23.030 1.00 97.75 637 ILE A CA 1
ATOM 5309 C C . ILE A 1 637 ? 3.251 -4.804 -23.909 1.00 97.75 637 ILE A C 1
ATOM 5311 O O . ILE A 1 637 ? 3.306 -5.204 -25.069 1.00 97.75 637 ILE A O 1
ATOM 5315 N N . TYR A 1 638 ? 2.128 -4.272 -23.419 1.00 98.06 638 TYR A N 1
ATOM 5316 C CA . TYR A 1 638 ? 0.934 -4.109 -24.255 1.00 98.06 638 TYR A CA 1
ATOM 5317 C C . TYR A 1 638 ? 1.200 -3.211 -25.464 1.00 98.06 638 TYR A C 1
ATOM 5319 O O . TYR A 1 638 ? 0.707 -3.506 -26.554 1.00 98.06 638 TYR A O 1
ATOM 5327 N N . ALA A 1 639 ? 2.009 -2.162 -25.302 1.00 96.19 639 ALA A N 1
ATOM 5328 C CA . ALA A 1 639 ? 2.416 -1.311 -26.412 1.00 96.19 639 ALA A CA 1
ATOM 5329 C C . ALA A 1 639 ? 3.286 -2.070 -27.433 1.00 96.19 639 ALA A C 1
ATOM 5331 O O . ALA A 1 639 ? 2.966 -2.048 -28.621 1.00 96.19 639 ALA A O 1
ATOM 5332 N N . LEU A 1 640 ? 4.286 -2.840 -26.977 1.00 94.56 640 LEU A N 1
ATOM 5333 C CA . LEU A 1 640 ? 5.111 -3.706 -27.839 1.00 94.56 640 LEU A CA 1
ATOM 5334 C C . LEU A 1 640 ? 4.281 -4.766 -28.590 1.00 94.56 640 LEU A C 1
ATOM 5336 O O . LEU A 1 640 ? 4.606 -5.126 -29.718 1.00 94.56 640 LEU A O 1
ATOM 5340 N N . LEU A 1 641 ? 3.186 -5.245 -27.993 1.00 94.56 641 LEU A N 1
ATOM 5341 C CA . LEU A 1 641 ? 2.239 -6.177 -28.618 1.00 94.56 641 LEU A CA 1
ATOM 5342 C C . LEU A 1 641 ? 1.205 -5.483 -29.536 1.00 94.56 641 LEU A C 1
ATOM 5344 O O . LEU A 1 641 ? 0.315 -6.150 -30.070 1.00 94.56 641 LEU A O 1
ATOM 5348 N N . GLY A 1 642 ? 1.259 -4.156 -29.694 1.00 94.12 642 GLY A N 1
ATOM 5349 C CA . GLY A 1 642 ? 0.302 -3.377 -30.490 1.00 94.12 642 GLY A CA 1
ATOM 5350 C C . GLY A 1 642 ? -1.106 -3.268 -29.880 1.00 94.12 642 GLY A C 1
ATOM 5351 O O . GLY A 1 642 ? -2.072 -2.958 -30.581 1.00 94.12 642 GLY A O 1
ATOM 5352 N N . LYS A 1 643 ? -1.259 -3.527 -28.576 1.00 95.88 643 LYS A N 1
ATOM 5353 C CA . LYS A 1 643 ? -2.535 -3.552 -27.839 1.00 95.88 643 LYS A CA 1
ATOM 5354 C C . LYS A 1 643 ? -2.828 -2.192 -27.196 1.00 95.88 643 LYS A C 1
ATOM 5356 O O . LYS A 1 643 ? -2.761 -2.007 -25.983 1.00 95.88 643 LYS A O 1
ATOM 5361 N N . LYS A 1 644 ? -3.154 -1.201 -28.034 1.00 94.25 644 LYS A N 1
ATOM 5362 C CA . LYS A 1 644 ? -3.330 0.205 -27.613 1.00 94.25 644 LYS A CA 1
ATOM 5363 C C . LYS A 1 644 ? -4.478 0.431 -26.619 1.00 94.25 644 LYS A C 1
ATOM 5365 O O . LYS A 1 644 ? -4.414 1.350 -25.805 1.00 94.25 644 LYS A O 1
ATOM 5370 N N . PHE A 1 645 ? -5.553 -0.355 -26.696 1.00 95.56 645 PHE A N 1
ATOM 5371 C CA . PHE A 1 645 ? -6.682 -0.216 -25.770 1.00 95.56 645 PHE A CA 1
ATOM 5372 C C . PHE A 1 645 ? -6.291 -0.667 -24.359 1.00 95.56 645 PHE A C 1
ATOM 5374 O O . PHE A 1 645 ? -6.504 0.068 -23.398 1.00 95.56 645 PHE A O 1
ATOM 5381 N N . GLU A 1 646 ? -5.665 -1.836 -24.260 1.00 97.19 646 GLU A N 1
ATOM 5382 C CA . GLU A 1 646 ? -5.128 -2.402 -23.029 1.00 97.19 646 GLU A CA 1
ATOM 5383 C C . GLU A 1 646 ? -4.058 -1.485 -22.432 1.00 97.19 646 GLU A C 1
ATOM 5385 O O . GLU A 1 646 ? -4.197 -1.100 -21.277 1.00 97.19 646 GLU A O 1
ATOM 5390 N N . PHE A 1 647 ? -3.104 -0.999 -23.240 1.00 96.75 647 PHE A N 1
ATOM 5391 C CA . PHE A 1 647 ? -2.131 0.020 -22.825 1.00 96.75 647 PHE A CA 1
ATOM 5392 C C . PHE A 1 647 ? -2.796 1.214 -22.127 1.00 96.75 647 PHE A C 1
ATOM 5394 O O . PHE A 1 647 ? -2.424 1.564 -21.010 1.00 96.75 647 PHE A O 1
ATOM 5401 N N . ASN A 1 648 ? -3.800 1.833 -22.759 1.00 94.00 648 ASN A N 1
ATOM 5402 C CA . ASN A 1 648 ? -4.457 3.014 -22.196 1.00 94.00 648 ASN A CA 1
ATOM 5403 C C . ASN A 1 648 ? -5.177 2.702 -20.875 1.00 94.00 648 ASN A C 1
ATOM 5405 O O . ASN A 1 648 ? -5.166 3.531 -19.966 1.00 94.00 648 ASN A O 1
ATOM 5409 N N . ASN A 1 649 ? -5.789 1.521 -20.755 1.00 95.94 649 ASN A N 1
ATOM 5410 C CA . ASN A 1 649 ? -6.463 1.106 -19.527 1.00 95.94 649 ASN A CA 1
ATOM 5411 C C . ASN A 1 649 ? -5.459 0.840 -18.399 1.00 95.94 649 ASN A C 1
ATOM 5413 O O . ASN A 1 649 ? -5.628 1.367 -17.300 1.00 95.94 649 ASN A O 1
ATOM 5417 N N . THR A 1 650 ? -4.388 0.091 -18.667 1.00 96.75 650 THR A N 1
ATOM 5418 C CA . THR A 1 650 ? -3.336 -0.187 -17.680 1.00 96.75 650 THR A CA 1
ATOM 5419 C C . THR A 1 650 ? -2.626 1.102 -17.257 1.00 96.75 650 THR A C 1
ATOM 5421 O O . THR A 1 650 ? -2.413 1.338 -16.068 1.00 96.75 650 THR A O 1
ATOM 5424 N N . PHE A 1 651 ? -2.335 2.003 -18.200 1.00 94.25 651 PHE A N 1
ATOM 5425 C CA . PHE A 1 651 ? -1.731 3.301 -17.898 1.00 94.25 651 PHE A CA 1
ATOM 5426 C C . PHE A 1 651 ? -2.678 4.207 -17.093 1.00 94.25 651 PHE A C 1
ATOM 5428 O O . PHE A 1 651 ? -2.245 4.955 -16.214 1.00 94.25 651 PHE A O 1
ATOM 5435 N N . GLN A 1 652 ? -3.993 4.112 -17.310 1.00 93.12 652 GLN A N 1
ATOM 5436 C CA . GLN A 1 652 ? -4.972 4.767 -16.442 1.00 93.12 652 GLN A CA 1
ATOM 5437 C C . GLN A 1 652 ? -4.941 4.190 -15.015 1.00 93.12 652 GLN A C 1
ATOM 5439 O O . GLN A 1 652 ? -5.074 4.956 -14.053 1.00 93.12 652 GLN A O 1
ATOM 5444 N N . GLU A 1 653 ? -4.710 2.882 -14.858 1.00 93.56 653 GLU A N 1
ATOM 5445 C CA . GLU A 1 653 ? -4.502 2.252 -13.550 1.00 93.56 653 GLU A CA 1
ATOM 5446 C C . GLU A 1 653 ? -3.197 2.704 -12.862 1.00 93.56 653 GLU A C 1
ATOM 5448 O O . GLU A 1 653 ? -3.182 2.877 -11.643 1.00 93.56 653 GLU A O 1
ATOM 5453 N N . VAL A 1 654 ? -2.145 3.040 -13.618 1.00 93.25 654 VAL A N 1
ATOM 5454 C CA . VAL A 1 654 ? -0.934 3.691 -13.073 1.00 93.25 654 VAL A CA 1
ATOM 5455 C C . VAL A 1 654 ? -1.272 5.038 -12.426 1.00 93.25 654 VAL A C 1
ATOM 5457 O O . VAL A 1 654 ? -0.901 5.306 -11.282 1.00 93.25 654 VAL A O 1
ATOM 5460 N N . LEU A 1 655 ? -2.016 5.907 -13.120 1.00 90.88 655 LEU A N 1
ATOM 5461 C CA . LEU A 1 655 ? -2.399 7.226 -12.579 1.00 90.88 655 LEU A CA 1
ATOM 5462 C C . LEU A 1 655 ? -3.288 7.124 -11.344 1.00 90.88 655 LEU A C 1
ATOM 5464 O O . LEU A 1 655 ? -3.288 7.986 -10.457 1.00 90.88 655 LEU A O 1
ATOM 5468 N N . ASN A 1 656 ? -4.073 6.062 -11.334 1.00 88.50 656 ASN A N 1
ATOM 5469 C CA . ASN A 1 656 ? -4.983 5.700 -10.283 1.00 88.50 656 ASN A CA 1
ATOM 5470 C C . ASN A 1 656 ? -4.247 5.349 -8.978 1.00 88.50 656 ASN A C 1
ATOM 5472 O O . ASN A 1 656 ? -4.712 5.734 -7.903 1.00 88.50 656 ASN A O 1
ATOM 5476 N N . THR A 1 657 ? -3.094 4.682 -9.070 1.00 86.00 657 THR A N 1
ATOM 5477 C CA . THR A 1 657 ? -2.282 4.234 -7.925 1.00 86.00 657 THR A CA 1
ATOM 5478 C C . THR A 1 657 ? -1.154 5.197 -7.568 1.00 86.00 657 THR A C 1
ATOM 5480 O O . THR A 1 657 ? -0.551 5.082 -6.502 1.00 86.00 657 THR A O 1
ATOM 5483 N N . SER A 1 658 ? -0.890 6.199 -8.408 1.00 88.56 658 SER A N 1
ATOM 5484 C CA . SER A 1 658 ? 0.208 7.151 -8.229 1.00 88.56 658 SER A CA 1
ATOM 5485 C C . SER A 1 658 ? -0.040 8.220 -7.145 1.00 88.56 658 SER A C 1
ATOM 5487 O O . SER A 1 658 ? 0.598 9.270 -7.171 1.00 88.56 658 SER A O 1
ATOM 5489 N N . MET A 1 659 ? -1.018 8.045 -6.252 1.00 86.88 659 MET A N 1
ATOM 5490 C CA . MET A 1 659 ? -1.427 9.036 -5.247 1.00 86.88 659 MET A CA 1
ATOM 5491 C C . MET A 1 659 ? -1.347 8.456 -3.831 1.00 86.88 659 MET A C 1
ATOM 5493 O O . MET A 1 659 ? -1.650 7.287 -3.614 1.00 86.88 659 MET A O 1
ATOM 5497 N N . GLY A 1 660 ? -1.017 9.294 -2.845 1.00 73.12 660 GLY A N 1
ATOM 5498 C CA . GLY A 1 660 ? -1.148 8.978 -1.416 1.00 73.12 660 GLY A CA 1
ATOM 5499 C C . GLY A 1 660 ? 0.096 9.318 -0.594 1.00 73.12 660 GLY A C 1
ATOM 5500 O O . GLY A 1 660 ? 0.883 10.144 -1.032 1.00 73.12 660 GLY A O 1
ATOM 5501 N N . PRO A 1 661 ? 0.289 8.760 0.616 1.00 65.25 661 PRO A N 1
ATOM 5502 C CA . PRO A 1 661 ? 1.474 9.076 1.404 1.00 65.25 661 PRO A CA 1
ATOM 5503 C C . PRO A 1 661 ? 2.691 8.235 0.983 1.00 65.25 661 PRO A C 1
ATOM 5505 O O . PRO A 1 661 ? 2.534 7.105 0.525 1.00 65.25 661 PRO A O 1
ATOM 5508 N N . THR A 1 662 ? 3.911 8.750 1.179 1.00 57.75 662 THR A N 1
ATOM 5509 C CA . THR A 1 662 ? 5.131 7.914 1.162 1.00 57.75 662 THR A CA 1
ATOM 5510 C C . THR A 1 662 ? 5.070 6.875 2.291 1.00 57.75 662 THR A C 1
ATOM 5512 O O . THR A 1 662 ? 4.256 7.021 3.205 1.00 57.75 662 THR A O 1
ATOM 5515 N N . TRP A 1 663 ? 5.973 5.883 2.287 1.00 55.25 663 TRP A N 1
ATOM 5516 C CA . TRP A 1 663 ? 6.087 4.848 3.333 1.00 55.25 663 TRP A CA 1
ATOM 5517 C C . TRP A 1 663 ? 6.032 5.382 4.787 1.00 55.25 663 TRP A C 1
ATOM 5519 O O . TRP A 1 663 ? 5.581 4.669 5.668 1.00 55.25 663 TRP A O 1
ATOM 5529 N N . TYR A 1 664 ? 6.428 6.636 5.053 1.00 45.84 664 TYR A N 1
ATOM 5530 C CA . TYR A 1 664 ? 6.440 7.256 6.394 1.00 45.84 664 TYR A CA 1
ATOM 5531 C C . TYR A 1 664 ? 5.252 8.206 6.682 1.00 45.84 664 TYR A C 1
ATOM 5533 O O . TYR A 1 664 ? 5.116 8.726 7.786 1.00 45.84 664 TYR A O 1
ATOM 5541 N N . LYS A 1 665 ? 4.390 8.496 5.697 1.00 55.22 665 LYS A N 1
ATOM 5542 C CA . LYS A 1 665 ? 3.366 9.561 5.784 1.00 55.22 665 LYS A CA 1
ATOM 5543 C C . LYS A 1 665 ? 1.939 9.045 6.000 1.00 55.22 665 LYS A C 1
ATOM 5545 O O . LYS A 1 665 ? 1.000 9.826 5.873 1.00 55.22 665 LYS A O 1
ATOM 5550 N N . GLU A 1 666 ? 1.748 7.770 6.351 1.00 68.88 666 GLU A N 1
ATOM 5551 C CA . GLU A 1 666 ? 0.428 7.217 6.722 1.00 68.88 666 GLU A CA 1
ATOM 5552 C C . GLU A 1 666 ? -0.246 7.984 7.872 1.00 68.88 666 GLU A C 1
ATOM 5554 O O . GLU A 1 666 ? -1.470 7.980 7.969 1.00 68.88 666 GLU A O 1
ATOM 5559 N N . ALA A 1 667 ? 0.529 8.752 8.646 1.00 76.56 667 ALA A N 1
ATOM 5560 C CA . ALA A 1 667 ? 0.045 9.750 9.599 1.00 76.56 667 ALA A CA 1
ATOM 5561 C C . ALA A 1 667 ? -1.005 10.722 9.026 1.00 76.56 667 ALA A C 1
ATOM 5563 O O . ALA A 1 667 ? -1.775 11.288 9.790 1.00 76.56 667 ALA A O 1
ATOM 5564 N N . GLN A 1 668 ? -1.088 10.912 7.702 1.00 87.31 668 GLN A N 1
ATOM 5565 C CA . GLN A 1 668 ? -2.150 11.738 7.124 1.00 87.31 668 GLN A CA 1
ATOM 5566 C C . GLN A 1 668 ? -3.563 11.185 7.376 1.00 87.31 668 GLN A C 1
ATOM 5568 O O . GLN A 1 668 ? -4.507 11.966 7.332 1.00 87.31 668 GLN A O 1
ATOM 5573 N N . LEU A 1 669 ? -3.726 9.882 7.658 1.00 89.62 669 LEU A N 1
ATOM 5574 C CA . LEU A 1 669 ? -5.021 9.282 8.015 1.00 89.62 669 LEU A CA 1
ATOM 5575 C C . LEU A 1 669 ? -5.629 9.898 9.284 1.00 89.62 669 LEU A C 1
ATOM 5577 O O . LEU A 1 669 ? -6.851 9.922 9.408 1.00 89.62 669 LEU A O 1
ATOM 5581 N N . ASP A 1 670 ? -4.809 10.499 10.149 1.00 90.00 670 ASP A N 1
ATOM 5582 C CA . ASP A 1 670 ? -5.252 11.316 11.286 1.00 90.00 670 ASP A CA 1
ATOM 5583 C C . ASP A 1 670 ? -6.180 12.462 10.862 1.00 90.00 670 ASP A C 1
ATOM 5585 O O . ASP A 1 670 ? -7.038 12.895 11.624 1.00 90.00 670 ASP A O 1
ATOM 5589 N N . LEU A 1 671 ? -6.111 12.918 9.606 1.00 93.25 671 LEU A N 1
ATOM 5590 C CA . LEU A 1 671 ? -7.065 13.890 9.079 1.00 93.25 671 LEU A CA 1
ATOM 5591 C C . LEU A 1 671 ? -8.521 13.406 9.204 1.00 93.25 671 LEU A C 1
ATOM 5593 O O . LEU A 1 671 ? -9.394 14.242 9.424 1.00 93.25 671 LEU A O 1
ATOM 5597 N N . ILE A 1 672 ? -8.796 12.096 9.114 1.00 94.75 672 ILE A N 1
ATOM 5598 C CA . ILE A 1 672 ? -10.135 11.524 9.349 1.00 94.75 672 ILE A CA 1
ATOM 5599 C C . ILE A 1 672 ? -10.582 11.830 10.783 1.00 94.75 672 ILE A C 1
ATOM 5601 O O . ILE A 1 672 ? -11.610 12.477 10.995 1.00 94.75 672 ILE A O 1
ATOM 5605 N N . ASN A 1 673 ? -9.777 11.418 11.761 1.00 94.25 673 ASN A N 1
ATOM 5606 C CA . ASN A 1 673 ? -10.100 11.531 13.182 1.00 94.25 673 ASN A CA 1
ATOM 5607 C C . ASN A 1 673 ? -10.106 12.986 13.659 1.00 94.25 673 ASN A C 1
ATOM 5609 O O . ASN A 1 673 ? -11.027 13.420 14.353 1.00 94.25 673 ASN A O 1
ATOM 5613 N N . SER A 1 674 ? -9.131 13.780 13.220 1.00 93.00 674 SER A N 1
ATOM 5614 C CA . SER A 1 674 ? -9.055 15.219 13.471 1.00 93.00 674 SER A CA 1
ATOM 5615 C C . SER A 1 674 ? -10.293 15.950 12.934 1.00 93.00 674 SER A C 1
ATOM 5617 O O . SER A 1 674 ? -10.895 16.755 13.642 1.00 93.00 674 SER A O 1
ATOM 5619 N N . THR A 1 675 ? -10.738 15.629 11.714 1.00 94.94 675 THR A N 1
ATOM 5620 C CA . THR A 1 675 ? -11.934 16.243 11.111 1.00 94.94 675 THR A CA 1
ATOM 5621 C C . THR A 1 675 ? -13.197 15.909 11.901 1.00 94.94 675 THR A C 1
ATOM 5623 O O . THR A 1 675 ? -13.984 16.807 12.197 1.00 94.94 675 THR A O 1
ATOM 5626 N N . LEU A 1 676 ? -13.380 14.641 12.279 1.00 92.56 676 LEU A N 1
ATOM 5627 C CA . LEU A 1 676 ? -14.519 14.212 13.095 1.00 92.56 676 LEU A CA 1
ATOM 5628 C C . LEU A 1 676 ? -14.512 14.851 14.488 1.00 92.56 676 LEU A C 1
ATOM 5630 O O . LEU A 1 676 ? -15.571 15.186 15.011 1.00 92.56 676 LEU A O 1
ATOM 5634 N N . SER A 1 677 ? -13.334 15.027 15.086 1.00 90.50 677 SER A N 1
ATOM 5635 C CA . SER A 1 677 ? -13.205 15.535 16.455 1.00 90.50 677 SER A CA 1
ATOM 5636 C C . SER A 1 677 ? -13.422 17.050 16.537 1.00 90.50 677 SER A C 1
ATOM 5638 O O . SER A 1 677 ? -14.131 17.511 17.429 1.00 90.50 677 SER A O 1
ATOM 5640 N N . TYR A 1 678 ? -12.858 17.820 15.598 1.00 91.81 678 TYR A N 1
ATOM 5641 C CA . TYR A 1 678 ? -12.947 19.288 15.603 1.00 91.81 678 TYR A CA 1
ATOM 5642 C C . TYR A 1 678 ? -14.239 19.822 14.975 1.00 91.81 678 TYR A C 1
ATOM 5644 O O . TYR A 1 678 ? -14.743 20.868 15.379 1.00 91.81 678 TYR A O 1
ATOM 5652 N N . LEU A 1 679 ? -14.796 19.137 13.972 1.00 91.94 679 LEU A N 1
ATOM 5653 C CA . LEU A 1 679 ? -15.981 19.608 13.253 1.00 91.94 679 LEU A CA 1
ATOM 5654 C C . LEU A 1 679 ? -17.201 18.767 13.615 1.00 91.94 679 LEU A C 1
ATOM 5656 O O . LEU A 1 679 ? -17.628 17.928 12.831 1.00 91.94 679 LEU A O 1
ATOM 5660 N N . LYS A 1 680 ? -17.774 18.988 14.799 1.00 86.94 680 LYS A N 1
ATOM 5661 C CA . LYS A 1 680 ? -18.953 18.240 15.267 1.00 86.94 680 LYS A CA 1
ATOM 5662 C C . LYS A 1 680 ? -20.189 18.554 14.414 1.00 86.94 680 LYS A C 1
ATOM 5664 O O . LYS A 1 680 ? -20.536 19.721 14.225 1.00 86.94 680 LYS A O 1
ATOM 5669 N N . SER A 1 681 ? -20.874 17.518 13.931 1.00 79.75 681 SER A N 1
ATOM 5670 C CA . SER A 1 681 ? -22.092 17.640 13.112 1.00 79.75 681 SER A CA 1
ATOM 5671 C C . SER A 1 681 ? -23.296 16.947 13.757 1.00 79.75 681 SER A C 1
ATOM 5673 O O . SER A 1 681 ? -23.174 16.303 14.795 1.00 79.75 681 SER A O 1
ATOM 5675 N N . ASP A 1 682 ? -24.484 17.095 13.169 1.00 78.69 682 ASP A N 1
ATOM 5676 C CA . ASP A 1 682 ? -25.654 16.318 13.580 1.00 78.69 682 ASP A CA 1
ATOM 5677 C C . ASP A 1 682 ? -25.551 14.854 13.116 1.00 78.69 682 ASP A C 1
ATOM 5679 O O . ASP A 1 682 ? -24.839 14.539 12.156 1.00 78.69 682 ASP A O 1
ATOM 5683 N N . SER A 1 683 ? -26.287 13.950 13.778 1.00 76.19 683 SER A N 1
ATOM 5684 C CA . SER A 1 683 ? -26.230 12.508 13.491 1.00 76.19 683 SER A CA 1
ATOM 5685 C C . SER A 1 683 ? -26.526 12.194 12.023 1.00 76.19 683 SER A C 1
ATOM 5687 O O . SER A 1 683 ? -25.856 11.355 11.426 1.00 76.19 683 SER A O 1
ATOM 5689 N N . SER A 1 684 ? -27.457 12.928 11.404 1.00 78.38 684 SER A N 1
ATOM 5690 C CA . SER A 1 684 ? -27.854 12.718 10.010 1.00 78.38 684 SER A CA 1
ATOM 5691 C C . SER A 1 684 ? -26.719 12.968 9.007 1.00 78.38 684 SER A C 1
ATOM 5693 O O . SER A 1 684 ? -26.553 12.198 8.060 1.00 78.38 684 SER A O 1
ATOM 5695 N N . SER A 1 685 ? -25.907 14.008 9.220 1.00 78.00 685 SER A N 1
ATOM 5696 C CA . SER A 1 685 ? -24.767 14.336 8.357 1.00 78.00 685 SER A CA 1
ATOM 5697 C C . SER A 1 685 ? -23.582 13.413 8.619 1.00 78.00 685 SER A C 1
ATOM 5699 O O . SER A 1 685 ? -22.907 12.986 7.684 1.00 78.00 685 SER A O 1
ATOM 5701 N N . LEU A 1 686 ? -23.344 13.079 9.889 1.00 80.94 686 LEU A N 1
ATOM 5702 C CA . LEU A 1 686 ? -22.274 12.181 10.310 1.00 80.94 686 LEU A CA 1
ATOM 5703 C C . LEU A 1 686 ? -22.478 10.757 9.757 1.00 80.94 686 LEU A C 1
ATOM 5705 O O . LEU A 1 686 ? -21.554 10.176 9.182 1.00 80.94 686 LEU A O 1
ATOM 5709 N N . ASN A 1 687 ? -23.702 10.225 9.836 1.00 83.94 687 ASN A N 1
ATOM 5710 C CA . ASN A 1 687 ? -24.042 8.872 9.375 1.00 83.94 687 ASN A CA 1
ATOM 5711 C C . ASN A 1 687 ? -23.829 8.663 7.867 1.00 83.94 687 ASN A C 1
ATOM 5713 O O . ASN A 1 687 ? -23.729 7.528 7.423 1.00 83.94 687 ASN A O 1
ATOM 5717 N N . LYS A 1 688 ? -23.707 9.728 7.064 1.00 86.12 688 LYS A N 1
ATOM 5718 C CA . LYS A 1 688 ? -23.379 9.601 5.633 1.00 86.12 688 LYS A CA 1
ATOM 5719 C C . LYS A 1 688 ? -21.943 9.126 5.383 1.00 86.12 688 LYS A C 1
ATOM 5721 O O . LYS A 1 688 ? -21.688 8.581 4.315 1.00 86.12 688 LYS A O 1
ATOM 5726 N N . TYR A 1 689 ? -21.017 9.363 6.321 1.00 90.69 689 TYR A N 1
ATOM 5727 C CA . TYR A 1 689 ? -19.574 9.197 6.084 1.00 90.69 689 TYR A CA 1
ATOM 5728 C C . TYR A 1 689 ? -18.857 8.297 7.097 1.00 90.69 689 TYR A C 1
ATOM 5730 O O . TYR A 1 689 ? -17.771 7.813 6.800 1.00 90.69 689 TYR A O 1
ATOM 5738 N N . VAL A 1 690 ? -19.429 8.036 8.278 1.00 91.12 690 VAL A N 1
ATOM 5739 C CA . VAL A 1 690 ? -18.763 7.225 9.320 1.00 91.12 690 VAL A CA 1
ATOM 5740 C C . VAL A 1 690 ? -18.423 5.812 8.841 1.00 91.12 690 VAL A C 1
ATOM 5742 O O . VAL A 1 690 ? -17.299 5.360 9.053 1.00 91.12 690 VAL A O 1
ATOM 5745 N N . LYS A 1 691 ? -19.347 5.132 8.152 1.00 92.19 691 LYS A N 1
ATOM 5746 C CA . LYS A 1 691 ? -19.082 3.821 7.540 1.00 92.19 691 LYS A CA 1
ATOM 5747 C C . LYS A 1 691 ? -17.945 3.884 6.525 1.00 92.19 691 LYS A C 1
ATOM 5749 O O . LYS A 1 691 ? -17.075 3.017 6.519 1.00 92.19 691 LYS A O 1
ATOM 5754 N N . ASP A 1 692 ? -17.946 4.911 5.680 1.00 93.12 692 ASP A N 1
ATOM 5755 C CA . ASP A 1 692 ? -16.903 5.097 4.679 1.00 93.12 692 ASP A CA 1
ATOM 5756 C C . ASP A 1 692 ? -15.537 5.281 5.355 1.00 93.12 692 ASP A C 1
ATOM 5758 O O . ASP A 1 692 ? -14.581 4.606 4.984 1.00 93.12 692 ASP A O 1
ATOM 5762 N N . TYR A 1 693 ? -15.445 6.103 6.403 1.00 94.31 693 TYR A N 1
ATOM 5763 C CA . TYR A 1 693 ? -14.212 6.277 7.171 1.00 94.31 693 TYR A CA 1
ATOM 5764 C C . TYR A 1 693 ? -13.728 4.993 7.845 1.00 94.31 693 TYR A C 1
ATOM 5766 O O . TYR A 1 693 ? -12.543 4.677 7.740 1.00 94.31 693 TYR A O 1
ATOM 5774 N N . ALA A 1 694 ? -14.624 4.220 8.462 1.00 93.88 694 ALA A N 1
ATOM 5775 C CA . ALA A 1 694 ? -14.272 2.916 9.020 1.00 93.88 694 ALA A CA 1
ATOM 5776 C C . ALA A 1 694 ? -13.732 1.972 7.931 1.00 93.88 694 ALA A C 1
ATOM 5778 O O . ALA A 1 694 ? -12.677 1.368 8.107 1.00 93.88 694 ALA A O 1
ATOM 5779 N N . SER A 1 695 ? -14.392 1.921 6.766 1.00 92.19 695 SER A N 1
ATOM 5780 C CA . SER A 1 695 ? -13.956 1.089 5.636 1.00 92.19 695 SER A CA 1
ATOM 5781 C C . SER A 1 695 ? -12.599 1.510 5.061 1.00 92.19 695 SER A C 1
ATOM 5783 O O . SER A 1 695 ? -11.805 0.658 4.668 1.00 92.19 695 SER A O 1
ATOM 5785 N N . LEU A 1 696 ? -12.306 2.815 5.044 1.00 90.75 696 LEU A N 1
ATOM 5786 C CA . LEU A 1 696 ? -11.027 3.361 4.592 1.00 90.75 696 LEU A CA 1
ATOM 5787 C C . LEU A 1 696 ? -9.893 2.965 5.543 1.00 90.75 696 LEU A C 1
ATOM 5789 O O . LEU A 1 696 ? -8.838 2.538 5.081 1.00 90.75 696 LEU A O 1
ATOM 5793 N N . LEU A 1 697 ? -10.115 3.073 6.857 1.00 90.69 697 LEU A N 1
ATOM 5794 C CA . LEU A 1 697 ? -9.142 2.654 7.869 1.00 90.69 697 LEU A CA 1
ATOM 5795 C C . LEU A 1 697 ? -8.932 1.131 7.867 1.00 90.69 697 LEU A C 1
ATOM 5797 O O . LEU A 1 697 ? -7.804 0.664 8.027 1.00 90.69 697 LEU A O 1
ATOM 5801 N N . ASP A 1 698 ? -9.992 0.350 7.659 1.00 87.75 698 ASP A N 1
ATOM 5802 C CA . ASP A 1 698 ? -9.899 -1.110 7.609 1.00 87.75 698 ASP A CA 1
ATOM 5803 C C . ASP A 1 698 ? -9.137 -1.593 6.373 1.00 87.75 698 ASP A C 1
ATOM 5805 O O . ASP A 1 698 ? -8.178 -2.350 6.500 1.00 87.75 698 ASP A O 1
ATOM 5809 N N . TYR A 1 699 ? -9.479 -1.082 5.187 1.00 85.19 699 TYR A N 1
ATOM 5810 C CA . TYR A 1 699 ? -8.791 -1.457 3.950 1.00 85.19 699 TYR A CA 1
ATOM 5811 C C . TYR A 1 699 ? -7.319 -1.017 3.951 1.00 85.19 699 TYR A C 1
ATOM 5813 O O . TYR A 1 699 ? -6.450 -1.758 3.498 1.00 85.19 699 TYR A O 1
ATOM 5821 N N . ALA A 1 700 ? -7.009 0.149 4.534 1.00 82.25 700 ALA A N 1
ATOM 5822 C CA . ALA A 1 700 ? -5.629 0.602 4.711 1.00 82.25 700 ALA A CA 1
ATOM 5823 C C . ALA A 1 700 ? -4.810 -0.273 5.680 1.00 82.25 700 ALA A C 1
ATOM 5825 O O . ALA A 1 700 ? -3.588 -0.172 5.688 1.00 82.25 700 ALA A O 1
ATOM 5826 N N . SER A 1 701 ? -5.447 -1.130 6.487 1.00 77.06 701 SER A N 1
ATOM 5827 C CA . SER A 1 701 ? -4.761 -2.028 7.430 1.00 77.06 701 SER A CA 1
ATOM 5828 C C . SER A 1 701 ? -4.231 -3.322 6.785 1.00 77.06 701 SER A C 1
ATOM 5830 O O . SER A 1 701 ? -3.708 -4.167 7.511 1.00 77.06 701 SER A O 1
ATOM 5832 N N . GLY A 1 702 ? -4.387 -3.496 5.464 1.00 69.31 702 GLY A N 1
ATOM 5833 C CA . GLY A 1 702 ? -3.981 -4.686 4.702 1.00 69.31 702 GLY A CA 1
ATOM 5834 C C . GLY A 1 702 ? -2.465 -4.846 4.486 1.00 69.31 702 GLY A C 1
ATOM 5835 O O . GLY A 1 702 ? -1.673 -4.716 5.418 1.00 69.31 702 GLY A O 1
ATOM 5836 N N . GLU A 1 703 ? -2.056 -5.144 3.246 1.00 61.91 703 GLU A N 1
ATOM 5837 C CA . GLU A 1 703 ? -0.652 -5.341 2.812 1.00 61.91 703 GLU A CA 1
ATOM 5838 C C . GLU A 1 703 ? 0.162 -4.022 2.844 1.00 61.91 703 GLU A C 1
ATOM 5840 O O . GLU A 1 703 ? 1.357 -3.984 2.558 1.00 61.91 703 GLU A O 1
ATOM 5845 N N . MET A 1 704 ? -0.468 -2.901 3.214 1.00 53.38 704 MET A N 1
ATOM 5846 C CA . MET A 1 704 ? 0.212 -1.620 3.382 1.00 53.38 704 MET A CA 1
ATOM 5847 C C . MET A 1 704 ? 1.196 -1.634 4.569 1.00 53.38 704 MET A C 1
ATOM 5849 O O . MET A 1 704 ? 0.909 -2.106 5.670 1.00 53.38 704 MET A O 1
ATOM 5853 N N . THR A 1 705 ? 2.395 -1.096 4.338 1.00 51.34 705 THR A N 1
ATOM 5854 C CA . THR A 1 705 ? 3.613 -1.463 5.075 1.00 51.34 705 THR A CA 1
ATOM 5855 C C . THR A 1 705 ? 3.886 -0.737 6.400 1.00 51.34 705 THR A C 1
ATOM 5857 O O . THR A 1 705 ? 4.961 -0.927 6.960 1.00 51.34 705 THR A O 1
ATOM 5860 N N . PHE A 1 706 ? 2.952 0.006 7.002 1.00 52.88 706 PHE A N 1
ATOM 5861 C CA . PHE A 1 706 ? 3.056 0.376 8.425 1.00 52.88 706 PHE A CA 1
ATOM 5862 C C . PHE A 1 706 ? 1.713 0.279 9.145 1.00 52.88 706 PHE A C 1
ATOM 5864 O O . PHE A 1 706 ? 1.197 1.254 9.694 1.00 52.88 706 PHE A O 1
ATOM 5871 N N . GLN A 1 707 ? 1.219 -0.956 9.290 1.00 63.78 707 GLN A N 1
ATOM 5872 C CA . GLN A 1 707 ? 0.022 -1.273 10.079 1.00 63.78 707 GLN A CA 1
ATOM 5873 C C . GLN A 1 707 ? -0.037 -0.535 11.432 1.00 63.78 707 GLN A C 1
ATOM 5875 O O . GLN A 1 707 ? -1.120 -0.226 11.905 1.00 63.78 707 GLN A O 1
ATOM 5880 N N . ARG A 1 708 ? 1.096 -0.173 12.055 1.00 74.38 708 ARG A N 1
ATOM 5881 C CA . ARG A 1 708 ? 1.132 0.637 13.286 1.00 74.38 708 ARG A CA 1
ATOM 5882 C C . ARG A 1 708 ? 0.415 1.996 13.185 1.00 74.38 708 ARG A C 1
ATOM 5884 O O . ARG A 1 708 ? -0.282 2.355 14.137 1.00 74.38 708 ARG A O 1
ATOM 5891 N N . TYR A 1 709 ? 0.595 2.767 12.109 1.00 79.81 709 TYR A N 1
ATOM 5892 C CA . TYR A 1 709 ? -0.060 4.079 11.980 1.00 79.81 709 TYR A CA 1
ATOM 5893 C C . TYR A 1 709 ? -1.552 3.909 11.716 1.00 79.81 709 TYR A C 1
ATOM 5895 O O . TYR A 1 709 ? -2.366 4.542 12.375 1.00 79.81 709 TYR A O 1
ATOM 5903 N N . VAL A 1 710 ? -1.932 2.978 10.845 1.00 84.69 710 VAL A N 1
ATOM 5904 C CA . VAL A 1 710 ? -3.352 2.709 10.587 1.00 84.69 710 VAL A CA 1
ATOM 5905 C C . VAL A 1 710 ? -4.055 2.148 11.828 1.00 84.69 710 VAL A C 1
ATOM 5907 O O . VAL A 1 710 ? -5.136 2.614 12.172 1.00 84.69 710 VAL A O 1
ATOM 5910 N N . ARG A 1 711 ? -3.417 1.235 12.576 1.00 86.50 711 ARG A N 1
ATOM 5911 C CA . ARG A 1 711 ? -3.904 0.749 13.883 1.00 86.50 711 ARG A CA 1
ATOM 5912 C C . ARG A 1 711 ? -4.121 1.900 14.861 1.00 86.50 711 ARG A C 1
ATOM 5914 O O . ARG A 1 711 ? -5.168 1.974 15.490 1.00 86.50 711 ARG A O 1
ATOM 5921 N N . THR A 1 712 ? -3.166 2.829 14.923 1.00 88.50 712 THR A N 1
ATOM 5922 C CA . THR A 1 712 ? -3.283 4.058 15.719 1.00 88.50 712 THR A CA 1
ATOM 5923 C C . THR A 1 712 ? -4.520 4.863 15.332 1.00 88.50 712 THR A C 1
ATOM 5925 O O . THR A 1 712 ? -5.253 5.318 16.207 1.00 88.50 712 THR A O 1
ATOM 5928 N N . GLU A 1 713 ? -4.788 5.016 14.039 1.00 91.00 713 GLU A N 1
ATOM 5929 C CA . GLU A 1 713 ? -5.968 5.744 13.582 1.00 91.00 713 GLU A CA 1
ATOM 5930 C C . GLU A 1 713 ? -7.274 4.972 13.802 1.00 91.00 713 GLU A C 1
ATOM 5932 O O . GLU A 1 713 ? -8.287 5.594 14.118 1.00 91.00 713 GLU A O 1
ATOM 5937 N N . LYS A 1 714 ? -7.267 3.632 13.737 1.00 92.81 714 LYS A N 1
ATOM 5938 C CA . LYS A 1 714 ? -8.412 2.794 14.145 1.00 92.81 714 LYS A CA 1
ATOM 5939 C C . LYS A 1 714 ? -8.713 2.948 15.638 1.00 92.81 714 LYS A C 1
ATOM 5941 O O . LYS A 1 714 ? -9.880 3.017 16.008 1.00 92.81 714 LYS A O 1
ATOM 5946 N N . GLU A 1 715 ? -7.688 3.055 16.481 1.00 92.62 715 GLU A N 1
ATOM 5947 C CA . GLU A 1 715 ? -7.837 3.332 17.917 1.00 92.62 715 GLU A CA 1
ATOM 5948 C C . GLU A 1 715 ? -8.396 4.745 18.153 1.00 92.62 715 GLU A C 1
ATOM 5950 O O . GLU A 1 715 ? -9.358 4.922 18.899 1.00 92.62 715 GLU A O 1
ATOM 5955 N N . SER A 1 716 ? -7.841 5.760 17.482 1.00 93.69 716 SER A N 1
ATOM 5956 C CA . SER A 1 716 ? -8.320 7.147 17.562 1.00 93.69 716 SER A CA 1
ATOM 5957 C C . SER A 1 716 ? -9.750 7.317 17.033 1.00 93.69 716 SER A C 1
ATOM 5959 O O . SER A 1 716 ? -10.477 8.178 17.525 1.00 93.69 716 SER A O 1
ATOM 5961 N N . PHE A 1 717 ? -10.195 6.471 16.102 1.00 95.44 717 PHE A N 1
ATOM 5962 C CA . PHE A 1 717 ? -11.562 6.500 15.577 1.00 95.44 717 PHE A CA 1
ATOM 5963 C C . PHE A 1 717 ? -12.619 6.229 16.654 1.00 95.44 717 PHE A C 1
ATOM 5965 O O . PHE A 1 717 ? -13.679 6.854 16.643 1.00 95.44 717 PHE A O 1
ATOM 5972 N N . ILE A 1 718 ? -12.308 5.384 17.647 1.00 95.31 718 ILE A N 1
ATOM 5973 C CA . ILE A 1 718 ? -13.159 5.169 18.833 1.00 95.31 718 ILE A CA 1
ATOM 5974 C C . ILE A 1 718 ? -13.406 6.505 19.537 1.00 95.31 718 ILE A C 1
ATOM 5976 O O . ILE A 1 718 ? -14.548 6.863 19.828 1.00 95.31 718 ILE A O 1
ATOM 5980 N N . ASN A 1 719 ? -12.338 7.273 19.755 1.00 92.94 719 ASN A N 1
ATOM 5981 C CA . ASN A 1 719 ? -12.419 8.578 20.395 1.00 92.94 719 ASN A CA 1
ATOM 5982 C C . ASN A 1 719 ? -13.263 9.561 19.577 1.00 92.94 719 ASN A C 1
ATOM 5984 O O . ASN A 1 719 ? -14.111 10.266 20.119 1.00 92.94 719 ASN A O 1
ATOM 5988 N N . SER A 1 720 ? -13.068 9.582 18.257 1.00 92.69 720 SER A N 1
ATOM 5989 C CA . SER A 1 720 ? -13.832 10.444 17.355 1.00 92.69 720 SER A CA 1
ATOM 5990 C C . SER A 1 720 ? -15.330 10.121 17.349 1.00 92.69 720 SER A C 1
ATOM 5992 O O . SER A 1 720 ? -16.146 11.042 17.277 1.00 92.69 720 SER A O 1
ATOM 5994 N N . LEU A 1 721 ? -15.717 8.848 17.479 1.00 92.00 721 LEU A N 1
ATOM 5995 C CA . LEU A 1 721 ? -17.120 8.449 17.642 1.00 92.00 721 LEU A CA 1
ATOM 5996 C C . LEU A 1 721 ? -17.700 8.939 18.979 1.00 92.00 721 LEU A C 1
ATOM 5998 O O . LEU A 1 721 ? -18.794 9.507 19.002 1.00 92.00 721 LEU A O 1
ATOM 6002 N N . ILE A 1 722 ? -16.955 8.787 20.079 1.00 91.19 722 ILE A N 1
ATOM 6003 C CA . ILE A 1 722 ? -17.374 9.241 21.418 1.00 91.19 722 ILE A CA 1
ATOM 6004 C C . ILE A 1 722 ? -17.523 10.764 21.460 1.00 91.19 722 ILE A C 1
ATOM 6006 O O . ILE A 1 722 ? -18.549 11.261 21.921 1.00 91.19 722 ILE A O 1
ATOM 6010 N N . ALA A 1 723 ? -16.572 11.510 20.892 1.00 88.44 723 ALA A N 1
ATOM 6011 C CA . ALA A 1 723 ? -16.612 12.974 20.818 1.00 88.44 723 ALA A CA 1
ATOM 6012 C C . ALA A 1 723 ? -17.834 13.523 20.048 1.00 88.44 723 ALA A C 1
ATOM 6014 O O . ALA A 1 723 ? -18.207 14.688 20.229 1.00 88.44 723 ALA A O 1
ATOM 6015 N N . ASN A 1 724 ? -18.462 12.680 19.217 1.00 87.44 724 ASN A N 1
ATOM 6016 C CA . ASN A 1 724 ? -19.700 12.948 18.480 1.00 87.44 724 ASN A CA 1
ATOM 6017 C C . ASN A 1 724 ? -20.947 12.295 19.119 1.00 87.44 724 ASN A C 1
ATOM 6019 O O . ASN A 1 724 ? -21.988 12.181 18.472 1.00 87.44 724 ASN A O 1
ATOM 6023 N N . GLY A 1 725 ? -20.868 11.864 20.382 1.00 87.38 725 GLY A N 1
ATOM 6024 C CA . GLY A 1 725 ? -22.001 11.321 21.137 1.00 87.38 725 GLY A CA 1
ATOM 6025 C C . GLY A 1 725 ? -22.425 9.905 20.733 1.00 87.38 725 GLY A C 1
ATOM 6026 O O . GLY A 1 725 ? -23.565 9.524 20.990 1.00 87.38 725 GLY A O 1
ATOM 6027 N N . ARG A 1 726 ? -21.539 9.124 20.095 1.00 88.19 726 ARG A N 1
ATOM 6028 C CA . ARG A 1 726 ? -21.810 7.753 19.619 1.00 88.19 726 ARG A CA 1
ATOM 6029 C C . ARG A 1 726 ? -21.030 6.694 20.400 1.00 88.19 726 ARG A C 1
ATOM 6031 O O . ARG A 1 726 ? -20.290 5.898 19.819 1.00 88.19 726 ARG A O 1
ATOM 6038 N N . LEU A 1 727 ? -21.167 6.702 21.727 1.00 91.25 727 LEU A N 1
ATOM 6039 C CA . LEU A 1 727 ? -20.486 5.747 22.610 1.00 91.25 727 LEU A CA 1
ATOM 6040 C C . LEU A 1 727 ? -20.853 4.291 22.279 1.00 91.25 727 LEU A C 1
ATOM 6042 O O . LEU A 1 727 ? -19.976 3.439 22.194 1.00 91.25 727 LEU A O 1
ATOM 6046 N N . ASP A 1 728 ? -22.127 4.020 22.013 1.00 90.56 728 ASP A N 1
ATOM 6047 C CA . ASP A 1 728 ? -22.637 2.716 21.583 1.00 90.56 728 ASP A CA 1
ATOM 6048 C C . ASP A 1 728 ? -21.890 2.177 20.351 1.00 90.56 728 ASP A C 1
ATOM 6050 O O . ASP A 1 728 ? -21.427 1.037 20.336 1.00 90.56 728 ASP A O 1
ATOM 6054 N N . SER A 1 729 ? -21.726 3.030 19.339 1.00 91.81 729 SER A N 1
ATOM 6055 C CA . SER A 1 729 ? -21.089 2.682 18.074 1.00 91.81 729 SER A CA 1
ATOM 6056 C C . SER A 1 729 ? -19.582 2.516 18.252 1.00 91.81 729 SER A C 1
ATOM 6058 O O . SER A 1 729 ? -18.989 1.637 17.637 1.00 91.81 729 SER A O 1
ATOM 6060 N N . ALA A 1 730 ? -18.968 3.318 19.126 1.00 93.81 730 ALA A N 1
ATOM 6061 C CA . ALA A 1 730 ? -17.557 3.204 19.479 1.00 93.81 730 ALA A CA 1
ATOM 6062 C C . ALA A 1 730 ? -17.250 1.877 20.192 1.00 93.81 730 ALA A C 1
ATOM 6064 O O . ALA A 1 730 ? -16.290 1.190 19.840 1.00 93.81 730 ALA A O 1
ATOM 6065 N N . LEU A 1 731 ? -18.092 1.487 21.156 1.00 95.25 731 LEU A N 1
ATOM 6066 C CA . LEU A 1 731 ? -17.961 0.220 21.874 1.00 95.25 731 LEU A CA 1
ATOM 6067 C C . LEU A 1 731 ? -18.226 -0.972 20.952 1.00 95.25 731 LEU A C 1
ATOM 6069 O O . LEU A 1 731 ? -17.493 -1.952 21.012 1.00 95.25 731 LEU A O 1
ATOM 6073 N N . GLU A 1 732 ? -19.233 -0.906 20.082 1.00 94.81 732 GLU A N 1
ATOM 6074 C CA . GLU A 1 732 ? -19.501 -1.980 19.121 1.00 94.81 732 GLU A CA 1
ATOM 6075 C C . GLU A 1 732 ? -18.380 -2.111 18.078 1.00 94.81 732 GLU A C 1
ATOM 6077 O O . GLU A 1 732 ? -17.952 -3.224 17.774 1.00 94.81 732 GLU A O 1
ATOM 6082 N N . TYR A 1 733 ? -17.819 -0.990 17.611 1.00 95.44 733 TYR A N 1
ATOM 6083 C CA . TYR A 1 733 ? -16.645 -0.988 16.737 1.00 95.44 733 TYR A CA 1
ATOM 6084 C C . TYR A 1 733 ? -15.454 -1.651 17.436 1.00 95.44 733 TYR A C 1
ATOM 6086 O O . TYR A 1 733 ? -14.820 -2.532 16.861 1.00 95.44 733 TYR A O 1
ATOM 6094 N N . PHE A 1 734 ? -15.205 -1.316 18.710 1.00 96.69 734 PHE A N 1
ATOM 6095 C CA . PHE A 1 734 ? -14.175 -1.982 19.506 1.00 96.69 734 PHE A CA 1
ATOM 6096 C C . PHE A 1 734 ? -14.402 -3.496 19.567 1.00 96.69 734 PHE A C 1
ATOM 6098 O O . PHE A 1 734 ? -13.484 -4.272 19.304 1.00 96.69 734 PHE A O 1
ATOM 6105 N N . LYS A 1 735 ? -15.627 -3.934 19.882 1.00 95.75 735 LYS A N 1
ATOM 6106 C CA . LYS A 1 735 ? -15.955 -5.361 19.990 1.00 95.75 735 LYS A CA 1
ATOM 6107 C C . LYS A 1 735 ? -15.712 -6.100 18.679 1.00 95.75 735 LYS A C 1
ATOM 6109 O O . LYS A 1 735 ? -15.097 -7.162 18.705 1.00 95.75 735 LYS A O 1
ATOM 6114 N N . GLN A 1 736 ? -16.154 -5.548 17.550 1.00 94.25 736 GLN A N 1
ATOM 6115 C CA . GLN A 1 736 ? -16.005 -6.191 16.243 1.00 94.25 736 GLN A CA 1
ATOM 6116 C C . GLN A 1 736 ? -14.554 -6.256 15.764 1.00 94.25 736 GLN A C 1
ATOM 6118 O O . GLN A 1 736 ? -14.169 -7.227 15.119 1.00 94.25 736 GLN A O 1
ATOM 6123 N N . GLU A 1 737 ? -13.736 -5.258 16.087 1.00 93.62 737 GLU A N 1
ATOM 6124 C CA . GLU A 1 737 ? -12.325 -5.247 15.698 1.00 93.62 737 GLU A CA 1
ATOM 6125 C C . GLU A 1 737 ? -11.446 -6.133 16.598 1.00 93.62 737 GLU A C 1
ATOM 6127 O O . GLU A 1 737 ? -10.433 -6.666 16.136 1.00 93.62 737 GLU A O 1
ATOM 6132 N N . ILE A 1 738 ? -11.827 -6.330 17.866 1.00 94.44 738 ILE A N 1
ATOM 6133 C CA . ILE A 1 738 ? -11.070 -7.147 18.827 1.00 94.44 738 ILE A CA 1
ATOM 6134 C C . ILE A 1 738 ? -11.547 -8.601 18.863 1.00 94.44 738 ILE A C 1
ATOM 6136 O O . ILE A 1 738 ? -10.739 -9.511 18.687 1.00 94.44 738 ILE A O 1
ATOM 6140 N N . LEU A 1 739 ? -12.844 -8.837 19.068 1.00 94.06 739 LEU A N 1
ATOM 6141 C CA . LEU A 1 739 ? -13.445 -10.168 19.204 1.00 94.06 739 LEU A CA 1
ATOM 6142 C C . LEU A 1 739 ? -14.787 -10.216 18.435 1.00 94.06 739 LEU A C 1
ATOM 6144 O O . LEU A 1 739 ? -15.859 -10.198 19.051 1.00 94.06 739 LEU A O 1
ATOM 6148 N N . PRO A 1 740 ? -14.742 -10.274 17.087 1.00 93.75 740 PRO A N 1
ATOM 6149 C CA . PRO A 1 740 ? -15.930 -10.324 16.232 1.00 93.75 740 PRO A CA 1
ATOM 6150 C C . PRO A 1 740 ? -16.750 -11.600 16.436 1.00 93.75 740 PRO A C 1
ATOM 6152 O O . PRO A 1 740 ? -16.262 -12.591 16.988 1.00 93.75 740 PRO A O 1
ATOM 6155 N N . SER A 1 741 ? -17.991 -11.619 15.934 1.00 92.19 741 SER A N 1
ATOM 6156 C CA . SER A 1 741 ? -18.807 -12.842 15.880 1.00 92.19 741 SER A CA 1
ATOM 6157 C C . SER A 1 741 ? -18.093 -13.958 15.092 1.00 92.19 741 SER A C 1
ATOM 6159 O O . SER A 1 741 ? -17.245 -13.657 14.252 1.00 92.19 741 SER A O 1
ATOM 6161 N N . PRO A 1 742 ? -18.397 -15.248 15.333 1.00 93.81 742 PRO A N 1
ATOM 6162 C CA . PRO A 1 742 ? -17.758 -16.349 14.605 1.00 93.81 742 PRO A CA 1
ATOM 6163 C C . PRO A 1 742 ? -17.874 -16.237 13.078 1.00 93.81 742 PRO A C 1
ATOM 6165 O O . PRO A 1 742 ? -16.897 -16.463 12.373 1.00 93.81 742 PRO A O 1
ATOM 6168 N N . GLU A 1 743 ? -19.039 -15.824 12.573 1.00 93.06 743 GLU A N 1
ATOM 6169 C CA . GLU A 1 743 ? -19.279 -15.609 11.140 1.00 93.06 743 GLU A CA 1
ATOM 6170 C C . GLU A 1 743 ? -18.389 -14.493 10.580 1.00 93.06 743 GLU A C 1
ATOM 6172 O O . GLU A 1 743 ? -17.692 -14.693 9.586 1.00 93.06 743 GLU A O 1
ATOM 6177 N N . LEU A 1 744 ? -18.347 -13.342 11.261 1.00 92.12 744 LEU A N 1
ATOM 6178 C CA . LEU A 1 744 ? -17.512 -12.220 10.842 1.00 92.12 744 LEU A CA 1
ATOM 6179 C C . LEU A 1 744 ? -16.019 -12.552 10.958 1.00 92.12 744 LEU A C 1
ATOM 6181 O O . LEU A 1 744 ? -15.244 -12.123 10.114 1.00 92.12 744 LEU A O 1
ATOM 6185 N N . LEU A 1 745 ? -15.606 -13.340 11.956 1.00 94.06 745 LEU A N 1
ATOM 6186 C CA . LEU A 1 745 ? -14.221 -13.788 12.103 1.00 94.06 745 LEU A CA 1
ATOM 6187 C C . LEU A 1 745 ? -13.775 -14.652 10.918 1.00 94.06 745 LEU A C 1
ATOM 6189 O O . LEU A 1 745 ? -12.698 -14.426 10.369 1.00 94.06 745 LEU A O 1
ATOM 6193 N N . ILE A 1 746 ? -14.600 -15.631 10.533 1.00 93.94 746 ILE A N 1
ATOM 6194 C CA . ILE A 1 746 ? -14.341 -16.486 9.368 1.00 93.94 746 ILE A CA 1
ATOM 6195 C C . ILE A 1 746 ? -14.268 -15.620 8.115 1.00 93.94 746 ILE A C 1
ATOM 6197 O O . ILE A 1 746 ? -13.286 -15.702 7.387 1.00 93.94 746 ILE A O 1
ATOM 6201 N N . ASN A 1 747 ? -15.251 -14.737 7.905 1.00 91.62 747 ASN A N 1
ATOM 6202 C CA . ASN A 1 747 ? -15.246 -13.838 6.758 1.00 91.62 747 ASN A CA 1
ATOM 6203 C C . ASN A 1 747 ? -13.985 -12.961 6.733 1.00 91.62 747 ASN A C 1
ATOM 6205 O O . ASN A 1 747 ? -13.302 -12.925 5.722 1.00 91.62 747 ASN A O 1
ATOM 6209 N N . ASN A 1 748 ? -13.610 -12.320 7.844 1.00 90.00 748 ASN A N 1
ATOM 6210 C CA . ASN A 1 748 ? -12.412 -11.478 7.907 1.00 90.00 748 ASN A CA 1
ATOM 6211 C C . ASN A 1 748 ? -11.131 -12.255 7.552 1.00 90.00 748 ASN A C 1
ATOM 6213 O O . ASN A 1 748 ? -10.278 -11.723 6.844 1.00 90.00 748 ASN A O 1
ATOM 6217 N N . ALA A 1 749 ? -10.987 -13.489 8.047 1.00 90.94 749 ALA A N 1
ATOM 6218 C CA . ALA A 1 749 ? -9.808 -14.314 7.793 1.00 90.94 749 ALA A CA 1
ATOM 6219 C C . ALA A 1 749 ? -9.773 -14.863 6.356 1.00 90.94 749 ALA A C 1
ATOM 6221 O O . ALA A 1 749 ? -8.709 -14.921 5.747 1.00 90.94 749 ALA A O 1
ATOM 6222 N N . GLU A 1 750 ? -10.921 -15.271 5.809 1.00 91.31 750 GLU A N 1
ATOM 6223 C CA . GLU A 1 750 ? -11.017 -15.980 4.524 1.00 91.31 750 GLU A CA 1
ATOM 6224 C C . GLU A 1 750 ? -11.306 -15.064 3.324 1.00 91.31 750 GLU A C 1
ATOM 6226 O O . GLU A 1 750 ? -11.125 -15.489 2.184 1.00 91.31 750 GLU A O 1
ATOM 6231 N N . GLN A 1 751 ? -11.734 -13.814 3.550 1.00 84.94 751 GLN A N 1
ATOM 6232 C CA . GLN A 1 751 ? -12.135 -12.886 2.485 1.00 84.94 751 GLN A CA 1
ATOM 6233 C C . GLN A 1 751 ? -11.007 -12.619 1.483 1.00 84.94 751 GLN A C 1
ATOM 6235 O O . GLN A 1 751 ? -11.272 -12.487 0.287 1.00 84.94 751 GLN A O 1
ATOM 6240 N N . ASN A 1 752 ? -9.762 -12.512 1.956 1.00 81.00 752 ASN A N 1
ATOM 6241 C CA . ASN A 1 752 ? -8.609 -12.300 1.091 1.00 81.00 752 ASN A CA 1
ATOM 6242 C C . ASN A 1 752 ? -7.773 -13.580 0.980 1.00 81.00 752 ASN A C 1
ATOM 6244 O O . ASN A 1 752 ? -7.253 -14.080 1.974 1.00 81.00 752 ASN A O 1
ATOM 6248 N N . THR A 1 753 ? -7.620 -14.075 -0.247 1.00 82.88 753 THR A N 1
ATOM 6249 C CA . THR A 1 753 ? -6.809 -15.257 -0.573 1.00 82.88 753 THR A CA 1
ATOM 6250 C C . THR A 1 753 ? -5.460 -14.901 -1.202 1.00 82.88 753 THR A C 1
ATOM 6252 O O . THR A 1 753 ? -4.755 -15.790 -1.666 1.00 82.88 753 THR A O 1
ATOM 6255 N N . PHE A 1 754 ? -5.131 -13.614 -1.311 1.00 85.75 754 PHE A N 1
ATOM 6256 C CA . PHE A 1 754 ? -3.867 -13.157 -1.879 1.00 85.75 754 PHE A CA 1
ATOM 6257 C C . PHE A 1 754 ? -2.707 -13.531 -0.960 1.00 85.75 754 PHE A C 1
ATOM 6259 O O . PHE A 1 754 ? -2.782 -13.264 0.241 1.00 85.75 754 PHE A O 1
ATOM 6266 N N . ASP A 1 755 ? -1.676 -14.176 -1.516 1.00 87.06 755 ASP A N 1
ATOM 6267 C CA . ASP A 1 755 ? -0.551 -14.730 -0.752 1.00 87.06 755 ASP A CA 1
ATOM 6268 C C . ASP A 1 755 ? -0.982 -15.582 0.459 1.00 87.06 755 ASP A C 1
ATOM 6270 O O . ASP A 1 755 ? -0.272 -15.679 1.460 1.00 87.06 755 ASP A O 1
ATOM 6274 N N . ALA A 1 756 ? -2.132 -16.258 0.364 1.00 88.19 756 ALA A N 1
ATOM 6275 C CA . ALA A 1 756 ? -2.610 -17.186 1.382 1.00 88.19 756 ALA A CA 1
ATOM 6276 C C . ALA A 1 756 ? -2.296 -18.637 0.964 1.00 88.19 756 ALA A C 1
ATOM 6278 O O . ALA A 1 756 ? -2.928 -19.137 0.032 1.00 88.19 756 ALA A O 1
ATOM 6279 N N . PRO A 1 757 ? -1.371 -19.350 1.644 1.00 86.19 757 PRO A N 1
ATOM 6280 C CA . PRO A 1 757 ? -1.041 -20.737 1.298 1.00 86.19 757 PRO A CA 1
ATOM 6281 C C . PRO A 1 757 ? -2.234 -21.686 1.429 1.00 86.19 757 PRO A C 1
ATOM 6283 O O . PRO A 1 757 ? -2.360 -22.643 0.674 1.00 86.19 757 PRO A O 1
ATOM 6286 N N . THR A 1 758 ? -3.120 -21.411 2.388 1.00 87.69 758 THR A N 1
ATOM 6287 C CA . THR A 1 758 ? -4.426 -22.058 2.503 1.00 87.69 758 THR A CA 1
ATOM 6288 C C . THR A 1 758 ? -5.486 -21.023 2.876 1.00 87.69 758 THR A C 1
ATOM 6290 O O . THR A 1 758 ? -5.169 -19.913 3.315 1.00 87.69 758 THR A O 1
ATOM 6293 N N . ILE A 1 759 ? -6.762 -21.375 2.705 1.00 89.19 759 ILE A N 1
ATOM 6294 C CA . ILE A 1 759 ? -7.883 -20.488 3.036 1.00 89.19 759 ILE A CA 1
ATOM 6295 C C . ILE A 1 759 ? -7.796 -20.043 4.504 1.00 89.19 759 ILE A C 1
ATOM 6297 O O . ILE A 1 759 ? -7.774 -20.848 5.441 1.00 89.19 759 ILE A O 1
ATOM 6301 N N . GLY A 1 760 ? -7.769 -18.726 4.695 1.00 87.38 760 GLY A N 1
ATOM 6302 C CA . GLY A 1 760 ? -7.670 -18.095 6.002 1.00 87.38 760 GLY A CA 1
ATOM 6303 C C . GLY A 1 760 ? -6.249 -17.803 6.470 1.00 87.38 760 GLY A C 1
ATOM 6304 O O . GLY A 1 760 ? -6.115 -17.055 7.428 1.00 87.38 760 GLY A O 1
ATOM 6305 N N . ASP A 1 761 ? -5.198 -18.338 5.839 1.00 85.06 761 ASP A N 1
ATOM 6306 C CA . ASP A 1 761 ? -3.783 -18.137 6.215 1.00 85.06 761 ASP A CA 1
ATOM 6307 C C . ASP A 1 761 ? -3.115 -16.943 5.500 1.00 85.06 761 ASP A C 1
ATOM 6309 O O . ASP A 1 761 ? -1.899 -16.919 5.322 1.00 85.06 761 ASP A O 1
ATOM 6313 N N . GLY A 1 762 ? -3.909 -15.947 5.097 1.00 83.88 762 GLY A N 1
ATOM 6314 C CA . GLY A 1 762 ? -3.415 -14.684 4.541 1.00 83.88 762 GLY A CA 1
ATOM 6315 C C . GLY A 1 762 ? -3.017 -13.656 5.610 1.00 83.88 762 GLY A C 1
ATOM 6316 O O . GLY A 1 762 ? -2.911 -13.954 6.801 1.00 83.88 762 GLY A O 1
ATOM 6317 N N . TYR A 1 763 ? -2.842 -12.400 5.187 1.00 79.44 763 TYR A N 1
ATOM 6318 C CA . TYR A 1 763 ? -2.392 -11.304 6.059 1.00 79.44 763 TYR A CA 1
ATOM 6319 C C . TYR A 1 763 ? -3.413 -10.847 7.114 1.00 79.44 763 TYR A C 1
ATOM 6321 O O . TYR A 1 763 ? -3.027 -10.237 8.114 1.00 79.44 763 TYR A O 1
ATOM 6329 N N . ASN A 1 764 ? -4.708 -11.122 6.919 1.00 83.50 764 ASN A N 1
ATOM 6330 C CA . ASN A 1 764 ? -5.741 -10.792 7.899 1.00 83.50 764 ASN A CA 1
ATOM 6331 C C . ASN A 1 764 ? -5.959 -11.969 8.859 1.00 83.50 764 ASN A C 1
ATOM 6333 O O . ASN A 1 764 ? -6.471 -13.020 8.477 1.00 83.50 764 ASN A O 1
ATOM 6337 N N . LEU A 1 765 ? -5.596 -11.785 10.130 1.00 85.44 765 LEU A N 1
ATOM 6338 C CA . LEU A 1 765 ? -5.759 -12.834 11.139 1.00 85.44 765 LEU A CA 1
ATOM 6339 C C . LEU A 1 765 ? -7.226 -13.051 11.538 1.00 85.44 765 LEU A C 1
ATOM 6341 O O . LEU A 1 765 ? -7.561 -14.144 11.996 1.00 85.44 765 LEU A O 1
ATOM 6345 N N . GLY A 1 766 ? -8.079 -12.047 11.313 1.00 89.25 766 GLY A N 1
ATOM 6346 C CA . GLY A 1 766 ? -9.528 -12.083 11.487 1.00 89.25 766 GLY A CA 1
ATOM 6347 C C . GLY A 1 766 ? -10.051 -11.381 12.753 1.00 89.25 766 GLY A C 1
ATOM 6348 O O . GLY A 1 766 ? -11.210 -10.957 12.777 1.00 89.25 766 GLY A O 1
ATOM 6349 N N . ALA A 1 767 ? -9.207 -11.234 13.778 1.00 92.44 767 ALA A N 1
ATOM 6350 C CA . ALA A 1 767 ? -9.483 -10.586 15.068 1.00 92.44 767 ALA A CA 1
ATOM 6351 C C . ALA A 1 767 ? -8.234 -9.864 15.616 1.00 92.44 767 ALA A C 1
ATOM 6353 O O . ALA A 1 767 ? -7.129 -10.087 15.113 1.00 92.44 767 ALA A O 1
ATOM 6354 N N . ARG A 1 768 ? -8.405 -9.074 16.691 1.00 91.38 768 ARG A N 1
ATOM 6355 C CA . ARG A 1 768 ? -7.353 -8.264 17.348 1.00 91.38 768 ARG A CA 1
ATOM 6356 C C . ARG A 1 768 ? -6.711 -7.247 16.388 1.00 91.38 768 ARG A C 1
ATOM 6358 O O . ARG A 1 768 ? -5.492 -7.139 16.286 1.00 91.38 768 ARG A O 1
ATOM 6365 N N . ASN A 1 769 ? -7.546 -6.493 15.669 1.00 88.12 769 ASN A N 1
ATOM 6366 C CA . ASN A 1 769 ? -7.107 -5.579 14.606 1.00 88.12 769 ASN A CA 1
ATOM 6367 C C . ASN A 1 769 ? -6.394 -4.304 15.104 1.00 88.12 769 ASN A C 1
ATOM 6369 O O . ASN A 1 769 ? -5.826 -3.577 14.289 1.00 88.12 769 ASN A O 1
ATOM 6373 N N . PHE A 1 770 ? -6.411 -4.012 16.408 1.00 89.81 770 PHE A N 1
ATOM 6374 C CA . PHE A 1 770 ? -5.647 -2.925 17.036 1.00 89.81 770 PHE A CA 1
ATOM 6375 C C . PHE A 1 770 ? -5.311 -3.248 18.506 1.00 89.81 770 PHE A C 1
ATOM 6377 O O . PHE A 1 770 ? -5.698 -4.302 19.011 1.00 89.81 770 PHE A O 1
ATOM 6384 N N . VAL A 1 771 ? -4.580 -2.360 19.198 1.00 90.31 771 VAL A N 1
ATOM 6385 C CA . VAL A 1 771 ? -4.176 -2.560 20.601 1.00 90.31 771 VAL A CA 1
ATOM 6386 C C . VAL A 1 771 ? -5.297 -2.153 21.566 1.00 90.31 771 VAL A C 1
ATOM 6388 O O . VAL A 1 771 ? -5.654 -0.977 21.679 1.00 90.31 771 VAL A O 1
ATOM 6391 N N . GLU A 1 772 ? -5.835 -3.130 22.295 1.00 92.62 772 GLU A N 1
ATOM 6392 C CA . GLU A 1 772 ? -6.977 -2.988 23.215 1.00 92.62 772 GLU A CA 1
ATOM 6393 C C . GLU A 1 772 ? -6.767 -1.884 24.259 1.00 92.62 772 GLU A C 1
ATOM 6395 O O . GLU A 1 772 ? -7.648 -1.054 24.476 1.00 92.62 772 GLU A O 1
ATOM 6400 N N . GLN A 1 773 ? -5.578 -1.835 24.863 1.00 92.12 773 GLN A N 1
ATOM 6401 C CA . GLN A 1 773 ? -5.206 -0.893 25.919 1.00 92.12 773 GLN A CA 1
ATOM 6402 C C . GLN A 1 773 ? -5.311 0.549 25.428 1.00 92.12 773 GLN A C 1
ATOM 6404 O O . GLN A 1 773 ? -5.891 1.415 26.083 1.00 92.12 773 GLN A O 1
ATOM 6409 N N . ARG A 1 774 ? -4.818 0.816 24.216 1.00 91.62 774 ARG A N 1
ATOM 6410 C CA . ARG A 1 774 ? -4.932 2.148 23.631 1.00 91.62 774 ARG A CA 1
ATOM 6411 C C . ARG A 1 774 ? -6.368 2.485 23.257 1.00 91.62 774 ARG A C 1
ATOM 6413 O O . ARG A 1 774 ? -6.791 3.609 23.510 1.00 91.62 774 ARG A O 1
ATOM 6420 N N . GLY A 1 775 ? -7.129 1.528 22.726 1.00 93.75 775 GLY A N 1
ATOM 6421 C CA . GLY A 1 775 ? -8.561 1.715 22.488 1.00 93.75 775 GLY A CA 1
ATOM 6422 C C . GLY A 1 775 ? -9.321 2.087 23.769 1.00 93.75 775 GLY A C 1
ATOM 6423 O O . GLY A 1 775 ? -10.137 3.003 23.753 1.00 93.75 775 GLY A O 1
ATOM 6424 N N . VAL A 1 776 ? -9.002 1.457 24.904 1.00 95.56 776 VAL A N 1
ATOM 6425 C CA . VAL A 1 776 ? -9.608 1.776 26.210 1.00 95.56 776 VAL A CA 1
ATOM 6426 C C . VAL A 1 776 ? -9.158 3.135 26.742 1.00 95.56 776 VAL A C 1
ATOM 6428 O O . VAL A 1 776 ? -9.996 3.889 27.232 1.00 95.56 776 VAL A O 1
ATOM 6431 N N . LEU A 1 777 ? -7.882 3.506 26.597 1.00 94.38 777 LEU A N 1
ATOM 6432 C CA . LEU A 1 777 ? -7.428 4.872 26.898 1.00 94.38 777 LEU A CA 1
ATOM 6433 C C . LEU A 1 777 ? -8.212 5.910 26.083 1.00 94.38 777 LEU A C 1
ATOM 6435 O O . LEU A 1 777 ? -8.649 6.916 26.633 1.00 94.38 777 LEU A O 1
ATOM 6439 N N . LYS A 1 778 ? -8.475 5.629 24.800 1.00 94.31 778 LYS A N 1
ATOM 6440 C CA . LYS A 1 778 ? -9.294 6.485 23.931 1.00 94.31 778 LYS A CA 1
ATOM 6441 C C . LYS A 1 778 ? -10.751 6.593 24.371 1.00 94.31 778 LYS A C 1
ATOM 6443 O O . LYS A 1 778 ? -11.343 7.652 24.198 1.00 94.31 778 LYS A O 1
ATOM 6448 N N . ILE A 1 779 ? -11.308 5.555 24.994 1.00 95.50 779 ILE A N 1
ATOM 6449 C CA . ILE A 1 779 ? -12.615 5.643 25.662 1.00 95.50 779 ILE A CA 1
ATOM 6450 C C . ILE A 1 779 ? -12.520 6.569 26.883 1.00 95.50 779 ILE A C 1
ATOM 6452 O O . ILE A 1 779 ? -13.333 7.476 27.029 1.00 95.50 779 ILE A O 1
ATOM 6456 N N . LEU A 1 780 ? -11.514 6.378 27.741 1.00 94.19 780 LEU A N 1
ATOM 6457 C CA . LEU A 1 780 ? -11.340 7.137 28.986 1.00 94.19 780 LEU A CA 1
ATOM 6458 C C . LEU A 1 780 ? -11.065 8.637 28.774 1.00 94.19 780 LEU A C 1
ATOM 6460 O O . LEU A 1 780 ? -11.369 9.431 29.660 1.00 94.19 780 LEU A O 1
ATOM 6464 N N . GLU A 1 781 ? -10.498 9.034 27.633 1.00 90.06 781 GLU A N 1
ATOM 6465 C CA . GLU A 1 781 ? -10.163 10.431 27.320 1.00 90.06 781 GLU A CA 1
ATOM 6466 C C . GLU A 1 781 ? -11.392 11.352 27.188 1.00 90.06 781 GLU A C 1
ATOM 6468 O O . GLU A 1 781 ? -11.326 12.483 27.661 1.00 90.06 781 GLU A O 1
ATOM 6473 N N . ASN A 1 782 ? -12.490 10.890 26.575 1.00 84.31 782 ASN A N 1
ATOM 6474 C CA . ASN A 1 782 ? -13.645 11.736 26.217 1.00 84.31 782 ASN A CA 1
ATOM 6475 C C . ASN A 1 782 ? -15.005 11.186 26.680 1.00 84.31 782 ASN A C 1
ATOM 6477 O O . ASN A 1 782 ? -16.051 11.682 26.260 1.00 84.31 782 ASN A O 1
ATOM 6481 N N . ILE A 1 783 ? -15.027 10.144 27.514 1.00 89.38 783 ILE A N 1
ATOM 6482 C CA . ILE A 1 783 ? -16.287 9.606 28.027 1.00 89.38 783 ILE A CA 1
ATOM 6483 C C . ILE A 1 783 ? -16.894 10.522 29.101 1.00 89.38 783 ILE A C 1
ATOM 6485 O O . ILE A 1 783 ? -16.360 10.683 30.201 1.00 89.38 783 ILE A O 1
ATOM 6489 N N . GLU A 1 784 ? -18.044 11.104 28.772 1.00 85.81 784 GLU A N 1
ATOM 6490 C CA . GLU A 1 784 ? -18.829 11.975 29.651 1.00 85.81 784 GLU A CA 1
ATOM 6491 C C . GLU A 1 784 ? -20.019 11.222 30.273 1.00 85.81 784 GLU A C 1
ATOM 6493 O O . GLU A 1 784 ? -20.447 10.174 29.779 1.00 85.81 784 GLU A O 1
ATOM 6498 N N . ASP A 1 785 ? -20.556 11.755 31.375 1.00 88.38 785 ASP A N 1
ATOM 6499 C CA . ASP A 1 785 ? -21.737 11.224 32.076 1.00 88.38 785 ASP A CA 1
ATOM 6500 C C . ASP A 1 785 ? -21.634 9.740 32.486 1.00 88.38 785 ASP A C 1
ATOM 6502 O O . ASP A 1 785 ? -22.620 8.998 32.487 1.00 88.38 785 ASP A O 1
ATOM 6506 N N . VAL A 1 786 ? -20.425 9.300 32.853 1.00 93.19 786 VAL A N 1
ATOM 6507 C CA . VAL A 1 786 ? -20.149 7.947 33.355 1.00 93.19 786 VAL A CA 1
ATOM 6508 C C . VAL A 1 786 ? -19.616 7.986 34.777 1.00 93.19 786 VAL A C 1
ATOM 6510 O O . VAL A 1 786 ? -18.773 8.814 35.121 1.00 93.19 786 VAL A O 1
ATOM 6513 N N . SER A 1 787 ? -20.090 7.052 35.603 1.00 93.44 787 SER A N 1
ATOM 6514 C CA . SER A 1 787 ? -19.624 6.897 36.979 1.00 93.44 787 SER A CA 1
ATOM 6515 C C . SER A 1 787 ? -18.100 6.707 37.037 1.00 93.44 787 SER A C 1
ATOM 6517 O O . SER A 1 787 ? -17.566 5.847 36.328 1.00 93.44 787 SER A O 1
ATOM 6519 N N . PRO A 1 788 ? -17.387 7.415 37.931 1.00 94.50 788 PRO A N 1
ATOM 6520 C CA . PRO A 1 788 ? -15.943 7.263 38.055 1.00 94.50 788 PRO A CA 1
ATOM 6521 C C . PRO A 1 788 ? -15.536 5.854 38.525 1.00 94.50 788 PRO A C 1
ATOM 6523 O O . PRO A 1 788 ? -14.435 5.408 38.219 1.00 94.50 788 PRO A O 1
ATOM 6526 N N . TYR A 1 789 ? -16.433 5.083 39.154 1.00 94.94 789 TYR A N 1
ATOM 6527 C CA . TYR A 1 789 ? -16.182 3.666 39.455 1.00 94.94 789 TYR A CA 1
ATOM 6528 C C . TYR A 1 789 ? -16.081 2.793 38.194 1.00 94.94 789 TYR A C 1
ATOM 6530 O O . TYR A 1 789 ? -15.284 1.859 38.159 1.00 94.94 789 TYR A O 1
ATOM 6538 N N . LEU A 1 790 ? -16.843 3.098 37.137 1.00 96.06 790 LEU A N 1
ATOM 6539 C CA . LEU A 1 790 ? -16.736 2.389 35.854 1.00 96.06 790 LEU A CA 1
ATOM 6540 C C . LEU A 1 790 ? -15.448 2.769 35.119 1.00 96.06 790 LEU A C 1
ATOM 6542 O O . LEU A 1 790 ? -14.794 1.900 34.546 1.00 96.06 790 LEU A O 1
ATOM 6546 N N . LYS A 1 791 ? -15.051 4.048 35.185 1.00 96.19 791 LYS A N 1
ATOM 6547 C CA . LYS A 1 791 ? -13.747 4.496 34.675 1.00 96.19 791 LYS A CA 1
ATOM 6548 C C . LYS A 1 791 ? -12.603 3.777 35.402 1.00 96.19 791 LYS A C 1
ATOM 6550 O O . LYS A 1 791 ? -11.686 3.285 34.752 1.00 96.19 791 LYS A O 1
ATOM 6555 N N . TRP A 1 792 ? -12.697 3.647 36.730 1.00 95.81 792 TRP A N 1
ATOM 6556 C CA . TRP A 1 792 ? -11.735 2.888 37.535 1.00 95.81 792 TRP A CA 1
ATOM 6557 C C . TRP A 1 792 ? -11.649 1.430 37.084 1.00 95.81 792 TRP A C 1
ATOM 6559 O O . TRP A 1 792 ? -10.544 0.935 36.879 1.00 95.81 792 TRP A O 1
ATOM 6569 N N . ALA A 1 793 ? -12.788 0.772 36.858 1.00 96.69 793 ALA A N 1
ATOM 6570 C CA . ALA A 1 793 ? -12.796 -0.617 36.414 1.00 96.69 793 ALA A CA 1
ATOM 6571 C C . ALA A 1 793 ? -12.048 -0.815 35.087 1.00 96.69 793 ALA A C 1
ATOM 6573 O O . ALA A 1 793 ? -11.261 -1.750 34.948 1.00 96.69 793 ALA A O 1
ATOM 6574 N N . LEU A 1 794 ? -12.233 0.096 34.126 1.00 96.94 794 LEU A N 1
ATOM 6575 C CA . LEU A 1 794 ? -11.483 0.076 32.868 1.00 96.94 794 LEU A CA 1
ATOM 6576 C C . LEU A 1 794 ? -9.977 0.292 33.086 1.00 96.94 794 LEU A C 1
ATOM 6578 O O . LEU A 1 794 ? -9.174 -0.418 32.480 1.00 96.94 794 LEU A O 1
ATOM 6582 N N . CYS A 1 795 ? -9.581 1.215 33.969 1.00 96.19 795 CYS A N 1
ATOM 6583 C CA . CYS A 1 795 ? -8.174 1.383 34.341 1.00 96.19 795 CYS A CA 1
ATOM 6584 C C . CYS A 1 795 ? -7.604 0.097 34.959 1.00 96.19 795 CYS A C 1
ATOM 6586 O O . CYS A 1 795 ? -6.581 -0.405 34.497 1.00 96.19 795 CYS A O 1
ATOM 6588 N N . GLU A 1 796 ? -8.266 -0.477 35.962 1.00 95.38 796 GLU A N 1
ATOM 6589 C CA . GLU A 1 796 ? -7.769 -1.651 36.687 1.00 95.38 796 GLU A CA 1
ATOM 6590 C C . GLU A 1 796 ? -7.593 -2.877 35.777 1.00 95.38 796 GLU A C 1
ATOM 6592 O O . GLU A 1 796 ? -6.596 -3.595 35.890 1.00 95.38 796 GLU A O 1
ATOM 6597 N N . ILE A 1 797 ? -8.516 -3.098 34.835 1.00 96.00 797 ILE A N 1
ATOM 6598 C CA . ILE A 1 797 ? -8.454 -4.240 33.914 1.00 96.00 797 ILE A CA 1
ATOM 6599 C C . ILE A 1 797 ? -7.235 -4.147 32.983 1.00 96.00 797 ILE A C 1
ATOM 6601 O O . ILE A 1 797 ? -6.531 -5.147 32.813 1.00 96.00 797 ILE A O 1
ATOM 6605 N N . PHE A 1 798 ? -6.966 -2.968 32.412 1.00 94.94 798 PHE A N 1
ATOM 6606 C CA . PHE A 1 798 ? -6.019 -2.807 31.299 1.00 94.94 798 PHE A CA 1
ATOM 6607 C C . PHE A 1 798 ? -4.654 -2.199 31.670 1.00 94.94 798 PHE A C 1
ATOM 6609 O O . PHE A 1 798 ? -3.742 -2.237 30.843 1.00 94.94 798 PHE A O 1
ATOM 6616 N N . THR A 1 799 ? -4.470 -1.684 32.895 1.00 93.25 799 THR A N 1
ATOM 6617 C CA . THR A 1 799 ? -3.194 -1.055 33.314 1.00 93.25 799 THR A CA 1
ATOM 6618 C C . THR A 1 799 ? -1.997 -1.993 33.170 1.00 93.25 799 THR A C 1
ATOM 6620 O O . THR A 1 799 ? -0.973 -1.582 32.637 1.00 93.25 799 THR A O 1
ATOM 6623 N N . ILE A 1 800 ? -2.132 -3.243 33.627 1.00 90.38 800 ILE A N 1
ATOM 6624 C CA . ILE A 1 800 ? -1.101 -4.279 33.459 1.00 90.38 800 ILE A CA 1
ATOM 6625 C C . ILE A 1 800 ? -1.441 -5.094 32.213 1.00 90.38 800 ILE A C 1
ATOM 6627 O O . ILE A 1 800 ? -2.503 -5.726 32.168 1.00 90.38 800 ILE A O 1
ATOM 6631 N N . ASN A 1 801 ? -0.544 -5.052 31.234 1.00 86.69 801 ASN A N 1
ATOM 6632 C CA . ASN A 1 801 ? -0.666 -5.627 29.899 1.00 86.69 801 ASN A CA 1
ATOM 6633 C C . ASN A 1 801 ? 0.706 -6.078 29.342 1.00 86.69 801 ASN A C 1
ATOM 6635 O O . ASN A 1 801 ? 1.720 -6.037 30.038 1.00 86.69 801 ASN A O 1
ATOM 6639 N N . ASP A 1 802 ? 0.725 -6.518 28.083 1.00 79.88 802 ASP A N 1
ATOM 6640 C CA . ASP A 1 802 ? 1.888 -7.038 27.353 1.00 79.88 802 ASP A CA 1
ATOM 6641 C C . ASP A 1 802 ? 2.893 -5.959 26.880 1.00 79.88 802 ASP A C 1
ATOM 6643 O O . ASP A 1 802 ? 4.023 -6.296 26.529 1.00 79.88 802 ASP A O 1
ATOM 6647 N N . ASP A 1 803 ? 2.536 -4.668 26.921 1.00 83.06 803 ASP A N 1
ATOM 6648 C CA . ASP A 1 803 ? 3.369 -3.513 26.528 1.00 83.06 803 ASP A CA 1
ATOM 6649 C C . ASP A 1 803 ? 3.277 -2.372 27.572 1.00 83.06 803 ASP A C 1
ATOM 6651 O O . ASP A 1 803 ? 2.989 -1.210 27.256 1.00 83.06 803 ASP A O 1
ATOM 6655 N N . ASN A 1 804 ? 3.499 -2.715 28.851 1.00 86.38 804 ASN A N 1
ATOM 6656 C CA . ASN A 1 804 ? 3.362 -1.796 29.993 1.00 86.38 804 ASN A CA 1
ATOM 6657 C C . ASN A 1 804 ? 4.115 -0.474 29.783 1.00 86.38 804 ASN A C 1
ATOM 6659 O O . ASN A 1 804 ? 3.514 0.596 29.897 1.00 86.38 804 ASN A O 1
ATOM 6663 N N . PHE A 1 805 ? 5.396 -0.540 29.407 1.00 85.50 805 PHE A N 1
ATOM 6664 C CA . PHE A 1 805 ? 6.265 0.619 29.174 1.00 85.50 805 PHE A CA 1
ATOM 6665 C C . PHE A 1 805 ? 5.624 1.715 28.312 1.00 85.50 805 PHE A C 1
ATOM 6667 O O . PHE A 1 805 ? 5.819 2.904 28.569 1.00 85.50 805 PHE A O 1
ATOM 6674 N N . ARG A 1 806 ? 4.839 1.342 27.293 1.00 85.94 806 ARG A N 1
ATOM 6675 C CA . ARG A 1 806 ? 4.245 2.309 26.365 1.00 85.94 806 ARG A CA 1
ATOM 6676 C C . ARG A 1 806 ? 3.034 3.043 26.940 1.00 85.94 806 ARG A C 1
ATOM 6678 O O . ARG A 1 806 ? 2.803 4.193 26.566 1.00 85.94 806 ARG A O 1
ATOM 6685 N N . TYR A 1 807 ? 2.245 2.392 27.794 1.00 90.75 807 TYR A N 1
ATOM 6686 C CA . TYR A 1 807 ? 0.925 2.890 28.207 1.00 90.75 807 TYR A CA 1
ATOM 6687 C C . TYR A 1 807 ? 0.827 3.275 29.684 1.00 90.75 807 TYR A C 1
ATOM 6689 O O . TYR A 1 807 ? -0.106 3.981 30.067 1.00 90.75 807 TYR A O 1
ATOM 6697 N N . ILE A 1 808 ? 1.783 2.848 30.513 1.00 93.19 808 ILE A N 1
ATOM 6698 C CA . ILE A 1 808 ? 1.702 2.970 31.971 1.00 93.19 808 ILE A CA 1
ATOM 6699 C C . ILE A 1 808 ? 1.589 4.423 32.460 1.00 93.19 808 ILE A C 1
ATOM 6701 O O . ILE A 1 808 ? 0.835 4.694 33.391 1.00 93.19 808 ILE A O 1
ATOM 6705 N N . THR A 1 809 ? 2.272 5.367 31.804 1.00 93.38 809 THR A N 1
ATOM 6706 C CA . THR A 1 809 ? 2.195 6.807 32.111 1.00 93.38 809 THR A CA 1
ATOM 6707 C C . THR A 1 809 ? 0.780 7.344 31.884 1.00 93.38 809 THR A C 1
ATOM 6709 O O . THR A 1 809 ? 0.191 7.926 32.789 1.00 93.38 809 THR A O 1
ATOM 6712 N N . TYR A 1 810 ? 0.183 7.059 30.722 1.00 93.69 810 TYR A N 1
ATOM 6713 C CA . TYR A 1 810 ? -1.171 7.512 30.380 1.00 93.69 810 TYR A CA 1
ATOM 6714 C C . TYR A 1 810 ? -2.240 6.910 31.301 1.00 93.69 810 TYR A C 1
ATOM 6716 O O . TYR A 1 810 ? -3.171 7.599 31.716 1.00 93.69 810 TYR A O 1
ATOM 6724 N N . TYR A 1 811 ? -2.098 5.633 31.672 1.00 95.38 811 TYR A N 1
ATOM 6725 C CA . TYR A 1 811 ? -2.963 5.038 32.691 1.00 95.38 811 TYR A CA 1
ATOM 6726 C C . TYR A 1 811 ? -2.741 5.664 34.068 1.00 95.38 811 TYR A C 1
ATOM 6728 O O . TYR A 1 811 ? -3.712 5.866 34.786 1.00 95.38 811 TYR A O 1
ATOM 6736 N N . GLY A 1 812 ? -1.507 6.017 34.436 1.00 95.31 812 GLY A N 1
ATOM 6737 C CA . GLY A 1 812 ? -1.207 6.724 35.682 1.00 95.31 812 GLY A CA 1
ATOM 6738 C C . GLY A 1 812 ? -1.928 8.066 35.797 1.00 95.31 812 GLY A C 1
ATOM 6739 O O . GLY A 1 812 ? -2.551 8.333 36.827 1.00 95.31 812 GLY A O 1
ATOM 6740 N N . GLU A 1 813 ? -1.917 8.862 34.725 1.00 95.50 813 GLU A N 1
ATOM 6741 C CA . GLU A 1 813 ? -2.674 10.117 34.628 1.00 95.50 813 GLU A CA 1
ATOM 6742 C C . GLU A 1 813 ? -4.181 9.869 34.813 1.00 95.50 813 GLU A C 1
ATOM 6744 O O . GLU A 1 813 ? -4.808 10.457 35.698 1.00 95.50 813 GLU A O 1
ATOM 6749 N N . LYS A 1 814 ? -4.759 8.930 34.047 1.00 95.81 814 LYS A N 1
ATOM 6750 C CA . LYS A 1 814 ? -6.198 8.621 34.115 1.00 95.81 814 LYS A CA 1
ATOM 6751 C C . LYS A 1 814 ? -6.620 8.030 35.457 1.00 95.81 814 LYS A C 1
ATOM 6753 O O . LYS A 1 814 ? -7.682 8.370 35.968 1.00 95.81 814 LYS A O 1
ATOM 6758 N N . ILE A 1 815 ? -5.795 7.182 36.069 1.00 96.44 815 ILE A N 1
ATOM 6759 C CA . ILE A 1 815 ? -6.025 6.668 37.423 1.00 96.44 815 ILE A CA 1
ATOM 6760 C C . ILE A 1 815 ? -6.076 7.830 38.415 1.00 96.44 815 ILE A C 1
ATOM 6762 O O . ILE A 1 815 ? -6.995 7.886 39.230 1.00 96.44 815 ILE A O 1
ATOM 6766 N N . ALA A 1 816 ? -5.126 8.766 38.354 1.00 95.75 816 ALA A N 1
ATOM 6767 C CA . ALA A 1 816 ? -5.105 9.897 39.272 1.00 95.75 816 ALA A CA 1
ATOM 6768 C C . ALA A 1 816 ? -6.356 10.781 39.133 1.00 95.75 816 ALA A C 1
ATOM 6770 O O . ALA A 1 816 ? -6.981 11.113 40.143 1.00 95.75 816 ALA A O 1
ATOM 6771 N N . GLU A 1 817 ? -6.751 11.103 37.897 1.00 94.75 817 GLU A N 1
ATOM 6772 C CA . GLU A 1 817 ? -7.990 11.833 37.596 1.00 94.75 817 GLU A CA 1
ATOM 6773 C C . GLU A 1 817 ? -9.216 11.121 38.188 1.00 94.75 817 GLU A C 1
ATOM 6775 O O . GLU A 1 817 ? -9.965 11.713 38.967 1.00 94.75 817 GLU A O 1
ATOM 6780 N N . VAL A 1 818 ? -9.374 9.826 37.898 1.00 94.75 818 VAL A N 1
ATOM 6781 C CA . VAL A 1 818 ? -10.516 9.023 38.354 1.00 94.75 818 VAL A CA 1
ATOM 6782 C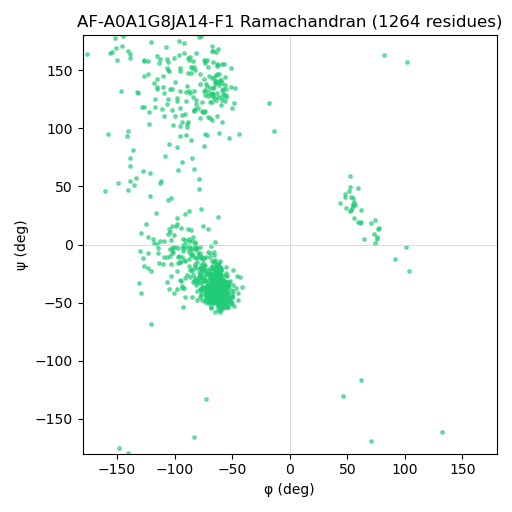 C . VAL A 1 818 ? -10.571 8.914 39.878 1.00 94.75 818 VAL A C 1
ATOM 6784 O O . VAL A 1 818 ? -11.642 9.067 40.459 1.00 94.75 818 VAL A O 1
ATOM 6787 N N . LEU A 1 819 ? -9.448 8.684 40.562 1.00 94.69 819 LEU A N 1
ATOM 6788 C CA . LEU A 1 819 ? -9.430 8.596 42.029 1.00 94.69 819 LEU A CA 1
ATOM 6789 C C . LEU A 1 819 ? -9.831 9.919 42.689 1.00 94.69 819 LEU A C 1
ATOM 6791 O O . LEU A 1 819 ? -10.502 9.914 43.723 1.00 94.69 819 LEU A O 1
ATOM 6795 N N . ASN A 1 820 ? -9.448 11.047 42.093 1.00 93.81 820 ASN A N 1
ATOM 6796 C CA . ASN A 1 820 ? -9.876 12.357 42.564 1.00 93.81 820 ASN A CA 1
ATOM 6797 C C . ASN A 1 820 ? -11.382 12.573 42.312 1.00 93.81 820 ASN A C 1
ATOM 6799 O O . ASN A 1 820 ? -12.071 13.077 43.198 1.00 93.81 820 ASN A O 1
ATOM 6803 N N . GLU A 1 821 ? -11.920 12.141 41.163 1.00 93.00 821 GLU A N 1
ATOM 6804 C CA . GLU A 1 821 ? -13.370 12.148 40.899 1.00 93.00 821 GLU A CA 1
ATOM 6805 C C . GLU A 1 821 ? -14.142 11.287 41.917 1.00 93.00 821 GLU A C 1
ATOM 6807 O O . GLU A 1 821 ? -15.172 11.722 42.434 1.00 93.00 821 GLU A O 1
ATOM 6812 N N . ILE A 1 822 ? -13.634 10.094 42.259 1.00 93.00 822 ILE A N 1
ATOM 6813 C CA . ILE A 1 822 ? -14.233 9.218 43.281 1.00 93.00 822 ILE A CA 1
ATOM 6814 C C . ILE A 1 822 ? -14.192 9.882 44.660 1.00 93.00 822 ILE A C 1
ATOM 6816 O O . ILE A 1 822 ? -15.192 9.844 45.369 1.00 93.00 822 ILE A O 1
ATOM 6820 N N . GLU A 1 823 ? -13.073 10.503 45.052 1.00 91.75 823 GLU A N 1
ATOM 6821 C CA . GLU A 1 823 ? -12.959 11.208 46.340 1.00 91.75 823 GLU A CA 1
ATOM 6822 C C . GLU A 1 823 ? -14.017 12.317 46.476 1.00 91.75 823 GLU A C 1
ATOM 6824 O O . GLU A 1 823 ? -14.590 12.490 47.555 1.00 91.75 823 GLU A O 1
ATOM 6829 N N . ILE A 1 824 ? -14.304 13.031 45.382 1.00 89.50 824 ILE A N 1
ATOM 6830 C CA . ILE A 1 824 ? -15.324 14.088 45.333 1.00 89.50 824 ILE A CA 1
ATOM 6831 C C . ILE A 1 824 ? -16.741 13.503 45.377 1.00 89.50 824 ILE A C 1
ATOM 6833 O O . ILE A 1 824 ? -17.598 14.043 46.079 1.00 89.50 824 ILE A O 1
ATOM 6837 N N . LEU A 1 825 ? -16.997 12.426 44.629 1.00 88.31 825 LEU A N 1
ATOM 6838 C CA . LEU A 1 825 ? -18.315 11.795 44.545 1.00 88.31 825 LEU A CA 1
ATOM 6839 C C . LEU A 1 825 ? -18.694 11.073 45.846 1.00 88.31 825 LEU A C 1
ATOM 6841 O O . LEU A 1 825 ? -19.795 11.264 46.360 1.00 88.31 825 LEU A O 1
ATOM 6845 N N . ASP A 1 826 ? -17.796 10.226 46.354 1.00 80.62 826 ASP A N 1
ATOM 6846 C CA . ASP A 1 826 ? -18.004 9.394 47.537 1.00 80.62 826 ASP A CA 1
ATOM 6847 C C . ASP A 1 826 ? -16.673 8.948 48.184 1.00 80.62 826 ASP A C 1
ATOM 6849 O O . ASP A 1 826 ? -16.072 7.909 47.884 1.00 80.62 826 ASP A O 1
ATOM 6853 N N . ASN A 1 827 ? -16.259 9.725 49.185 1.00 82.62 827 ASN A N 1
ATOM 6854 C CA . ASN A 1 827 ? -15.060 9.481 49.982 1.00 82.62 827 ASN A CA 1
ATOM 6855 C C . ASN A 1 827 ? -15.159 8.253 50.916 1.00 82.62 827 ASN A C 1
ATOM 6857 O O . ASN A 1 827 ? -14.167 7.898 51.550 1.00 82.62 827 ASN A O 1
ATOM 6861 N N . SER A 1 828 ? -16.321 7.603 51.056 1.00 81.06 828 SER A N 1
ATOM 6862 C CA . SER A 1 828 ? -16.467 6.435 51.942 1.00 81.06 828 SER A CA 1
ATOM 6863 C C . SER A 1 828 ? -15.887 5.150 51.338 1.00 81.06 828 SER A C 1
ATOM 6865 O O . SER A 1 828 ? -15.438 4.268 52.073 1.00 81.06 828 SER A O 1
ATOM 6867 N N . HIS A 1 829 ? -15.832 5.060 50.006 1.00 81.81 829 HIS A N 1
ATOM 6868 C CA . HIS A 1 829 ? -15.387 3.863 49.286 1.00 81.81 829 HIS A CA 1
ATOM 6869 C C . HIS A 1 829 ? -13.996 3.977 48.648 1.00 81.81 829 HIS A C 1
ATOM 6871 O O . HIS A 1 829 ? -13.440 2.953 48.243 1.00 81.81 829 HIS A O 1
ATOM 6877 N N . ILE A 1 830 ? -13.409 5.177 48.606 1.00 88.56 830 ILE A N 1
ATOM 6878 C CA . ILE A 1 830 ? -12.089 5.453 48.006 1.00 88.56 830 ILE A CA 1
ATOM 6879 C C . ILE A 1 830 ? -10.960 4.583 48.580 1.00 88.56 830 ILE A C 1
ATOM 6881 O O . ILE A 1 830 ? -10.044 4.198 47.857 1.00 88.56 830 ILE A O 1
ATOM 6885 N N . GLU A 1 831 ? -11.040 4.212 49.859 1.00 88.75 831 GLU A N 1
ATOM 6886 C CA . GLU A 1 831 ? -10.024 3.385 50.516 1.00 88.75 831 GLU A CA 1
ATOM 6887 C C . GLU A 1 831 ? -9.894 2.004 49.849 1.00 88.75 831 GLU A C 1
ATOM 6889 O O . GLU A 1 831 ? -8.785 1.510 49.656 1.00 88.75 831 GLU A O 1
ATOM 6894 N N . ASN A 1 832 ? -11.015 1.409 49.417 1.00 87.19 832 ASN A N 1
ATOM 6895 C CA . ASN A 1 832 ? -11.009 0.110 48.732 1.00 87.19 832 ASN A CA 1
ATOM 6896 C C . ASN A 1 832 ? -10.299 0.207 47.374 1.00 87.19 832 ASN A C 1
ATOM 6898 O O . ASN A 1 832 ? -9.474 -0.641 47.037 1.00 87.19 832 ASN A O 1
ATOM 6902 N N . VAL A 1 833 ? -10.570 1.286 46.635 1.00 91.38 833 VAL A N 1
ATOM 6903 C CA . VAL A 1 833 ? -9.955 1.568 45.331 1.00 91.38 833 VAL A CA 1
ATOM 6904 C C . VAL A 1 833 ? -8.441 1.760 45.479 1.00 91.38 833 VAL A C 1
ATOM 6906 O O . VAL A 1 833 ? -7.658 1.177 44.732 1.00 91.38 833 VAL A O 1
ATOM 6909 N N . ILE A 1 834 ? -8.001 2.504 46.499 1.00 92.56 834 ILE A N 1
ATOM 6910 C CA . ILE A 1 834 ? -6.574 2.720 46.788 1.00 92.56 834 ILE A CA 1
ATOM 6911 C C . ILE A 1 834 ? -5.866 1.414 47.171 1.00 92.56 834 ILE A C 1
ATOM 6913 O O . ILE A 1 834 ? -4.727 1.181 46.752 1.00 92.56 834 ILE A O 1
ATOM 6917 N N . ILE A 1 835 ? -6.527 0.535 47.930 1.00 91.81 835 ILE A N 1
ATOM 6918 C CA . ILE A 1 835 ? -5.988 -0.793 48.246 1.00 91.81 835 ILE A CA 1
ATOM 6919 C C . ILE A 1 835 ? -5.763 -1.594 46.958 1.00 91.81 835 ILE A C 1
ATOM 6921 O O . ILE A 1 835 ? -4.698 -2.198 46.810 1.00 91.81 835 ILE A O 1
ATOM 6925 N N . ASN A 1 836 ? -6.707 -1.584 46.014 1.00 91.12 836 ASN A N 1
ATOM 6926 C CA . ASN A 1 836 ? -6.549 -2.280 44.735 1.00 91.12 836 ASN A CA 1
ATOM 6927 C C . ASN A 1 836 ? -5.437 -1.664 43.877 1.00 91.12 836 ASN A C 1
ATOM 6929 O O . ASN A 1 836 ? -4.556 -2.395 43.424 1.00 91.12 836 ASN A O 1
ATOM 6933 N N . LEU A 1 837 ? -5.355 -0.333 43.784 1.00 94.69 837 LEU A N 1
ATOM 6934 C CA . LEU A 1 837 ? -4.234 0.347 43.125 1.00 94.69 837 LEU A CA 1
ATOM 6935 C C . LEU A 1 837 ? -2.874 -0.057 43.719 1.00 94.69 837 LEU A C 1
ATOM 6937 O O . LEU A 1 837 ? -1.921 -0.316 42.986 1.00 94.69 837 LEU A O 1
ATOM 6941 N N . SER A 1 838 ? -2.776 -0.187 45.045 1.00 93.94 838 SER A N 1
ATOM 6942 C CA . SER A 1 838 ? -1.539 -0.643 45.691 1.00 93.94 838 SER A CA 1
ATOM 6943 C C . SER A 1 838 ? -1.156 -2.079 45.302 1.00 93.94 838 SER A C 1
ATOM 6945 O O . SER A 1 838 ? 0.026 -2.421 45.314 1.00 93.94 838 SER A O 1
ATOM 6947 N N . LYS A 1 839 ? -2.132 -2.936 44.961 1.00 92.88 839 LYS A N 1
ATOM 6948 C CA . LYS A 1 839 ? -1.871 -4.285 44.434 1.00 92.88 839 LYS A CA 1
ATOM 6949 C C . LYS A 1 839 ? -1.333 -4.208 43.010 1.00 92.88 839 LYS A C 1
ATOM 6951 O O . LYS A 1 839 ? -0.339 -4.871 42.756 1.00 92.88 839 LYS A O 1
ATOM 6956 N N . ILE A 1 840 ? -1.924 -3.368 42.156 1.00 93.00 840 ILE A N 1
ATOM 6957 C CA . ILE A 1 840 ? -1.456 -3.133 40.780 1.00 93.00 840 ILE A CA 1
ATOM 6958 C C . ILE A 1 840 ? 0.007 -2.674 40.792 1.00 93.00 840 ILE A C 1
ATOM 6960 O O . ILE A 1 840 ? 0.845 -3.270 40.134 1.00 93.00 840 ILE A O 1
ATOM 6964 N N . ILE A 1 841 ? 0.350 -1.669 41.604 1.00 94.00 841 ILE A N 1
ATOM 6965 C CA . ILE A 1 841 ? 1.724 -1.134 41.689 1.00 94.00 841 ILE A CA 1
ATOM 6966 C C . ILE A 1 841 ? 2.730 -2.194 42.175 1.00 94.00 841 ILE A C 1
ATOM 6968 O O . ILE A 1 841 ? 3.896 -2.189 41.774 1.00 94.00 841 ILE A O 1
ATOM 6972 N N . ALA A 1 842 ? 2.293 -3.089 43.064 1.00 92.38 842 ALA A N 1
ATOM 6973 C CA . ALA A 1 842 ? 3.117 -4.161 43.614 1.00 92.38 842 ALA A CA 1
ATOM 6974 C C . ALA A 1 842 ? 3.116 -5.442 42.769 1.00 92.38 842 ALA A C 1
ATOM 6976 O O . ALA A 1 842 ? 3.692 -6.445 43.201 1.00 92.38 842 ALA A O 1
ATOM 6977 N N . ASP A 1 843 ? 2.464 -5.430 41.608 1.00 91.88 843 ASP A N 1
ATOM 6978 C CA . ASP A 1 843 ? 2.454 -6.575 40.716 1.00 91.88 843 ASP A CA 1
ATOM 6979 C C . ASP A 1 843 ? 3.871 -6.869 40.198 1.00 91.88 843 ASP A C 1
ATOM 6981 O O . ASP A 1 843 ? 4.705 -5.974 40.016 1.00 91.88 843 ASP A O 1
ATOM 6985 N N . LYS A 1 844 ? 4.157 -8.157 40.009 1.00 89.50 844 LYS A N 1
ATOM 6986 C CA . LYS A 1 844 ? 5.461 -8.649 39.559 1.00 89.50 844 LYS A CA 1
ATOM 6987 C C . LYS A 1 844 ? 5.663 -8.451 38.060 1.00 89.50 844 LYS A C 1
ATOM 6989 O O . LYS A 1 844 ? 6.807 -8.464 37.620 1.00 89.50 844 LYS A O 1
ATOM 6994 N N . GLU A 1 845 ? 4.582 -8.285 37.300 1.00 87.75 845 GLU A N 1
ATOM 6995 C CA . GLU A 1 845 ? 4.635 -8.030 35.857 1.00 87.75 845 GLU A CA 1
ATOM 6996 C C . GLU A 1 845 ? 5.080 -6.598 35.526 1.00 87.75 845 GLU A C 1
ATOM 6998 O O . GLU A 1 845 ? 5.563 -6.337 34.424 1.00 87.75 845 GLU A O 1
ATOM 7003 N N . LEU A 1 846 ? 4.995 -5.672 36.488 1.00 90.19 846 LEU A N 1
ATOM 7004 C CA . LEU A 1 846 ? 5.596 -4.346 36.369 1.00 90.19 846 LEU A CA 1
ATOM 7005 C C . LEU A 1 846 ? 7.074 -4.404 36.757 1.00 90.19 846 LEU A C 1
ATOM 7007 O O . LEU A 1 846 ? 7.421 -4.640 37.919 1.00 90.19 846 LEU A O 1
ATOM 7011 N N . ASN A 1 847 ? 7.951 -4.131 35.791 1.00 90.12 847 ASN A N 1
ATOM 7012 C CA . ASN A 1 847 ? 9.368 -3.921 36.069 1.00 90.12 847 ASN A CA 1
ATOM 7013 C C . ASN A 1 847 ? 9.588 -2.617 36.874 1.00 90.12 847 ASN A C 1
ATOM 7015 O O . ASN A 1 847 ? 8.675 -1.812 37.086 1.00 90.12 847 ASN A O 1
ATOM 7019 N N . ASP A 1 848 ? 10.815 -2.406 37.351 1.00 89.19 848 ASP A N 1
ATOM 7020 C CA . ASP A 1 848 ? 11.132 -1.261 38.211 1.00 89.19 848 ASP A CA 1
ATOM 7021 C C . ASP A 1 848 ? 11.031 0.097 37.491 1.00 89.19 848 ASP A C 1
ATOM 7023 O O . ASP A 1 848 ? 10.783 1.112 38.144 1.00 89.19 848 ASP A O 1
ATOM 7027 N N . ASP A 1 849 ? 11.203 0.147 36.169 1.00 89.25 849 ASP A N 1
ATOM 7028 C CA . ASP A 1 849 ? 11.052 1.373 35.376 1.00 89.25 849 ASP A CA 1
ATOM 7029 C C . ASP A 1 849 ? 9.580 1.756 35.222 1.00 89.25 849 ASP A C 1
ATOM 7031 O O . ASP A 1 849 ? 9.200 2.879 35.561 1.00 89.25 849 ASP A O 1
ATOM 7035 N N . ASP A 1 850 ? 8.739 0.805 34.823 1.00 91.62 850 ASP A N 1
ATOM 7036 C CA . ASP A 1 850 ? 7.302 0.998 34.629 1.00 91.62 850 ASP A CA 1
ATOM 7037 C C . ASP A 1 850 ? 6.614 1.348 35.951 1.00 91.62 850 ASP A C 1
ATOM 7039 O O . ASP A 1 850 ? 5.807 2.280 36.024 1.00 91.62 850 ASP A O 1
ATOM 7043 N N . ARG A 1 851 ? 6.997 0.670 37.044 1.00 93.25 851 ARG A N 1
ATOM 7044 C CA . ARG A 1 851 ? 6.505 0.992 38.391 1.00 93.25 851 ARG A CA 1
ATOM 7045 C C . ARG A 1 851 ? 6.876 2.418 38.792 1.00 93.25 851 ARG A C 1
ATOM 7047 O O . ARG A 1 851 ? 6.052 3.133 39.363 1.00 93.25 851 ARG A O 1
ATOM 7054 N N . ARG A 1 852 ? 8.110 2.848 38.506 1.00 91.31 852 ARG A N 1
ATOM 7055 C CA . ARG A 1 852 ? 8.554 4.224 38.777 1.00 91.31 852 ARG A CA 1
ATOM 7056 C C . ARG A 1 852 ? 7.797 5.237 37.926 1.00 91.31 852 ARG A C 1
ATOM 7058 O O . ARG A 1 852 ? 7.421 6.276 38.461 1.00 91.31 852 ARG A O 1
ATOM 7065 N N . ALA A 1 853 ? 7.565 4.951 36.647 1.00 91.56 853 ALA A N 1
ATOM 7066 C CA . ALA A 1 853 ? 6.790 5.810 35.756 1.00 91.56 853 ALA A CA 1
ATOM 7067 C C . ALA A 1 853 ? 5.358 6.005 36.278 1.00 91.56 853 ALA A C 1
ATOM 7069 O O . ALA A 1 853 ? 4.939 7.145 36.469 1.00 91.56 853 ALA A O 1
ATOM 7070 N N . LEU A 1 854 ? 4.666 4.916 36.638 1.00 93.69 854 LEU A N 1
ATOM 7071 C CA . LEU A 1 854 ? 3.328 4.968 37.236 1.00 93.69 854 LEU A CA 1
ATOM 7072 C C . LEU A 1 854 ? 3.298 5.823 38.510 1.00 93.69 854 LEU A C 1
ATOM 7074 O O . LEU A 1 854 ? 2.464 6.713 38.661 1.00 93.69 854 LEU A O 1
ATOM 7078 N N . LEU A 1 855 ? 4.229 5.570 39.434 1.00 93.44 855 LEU A N 1
ATOM 7079 C CA . LEU A 1 855 ? 4.313 6.299 40.700 1.00 93.44 855 LEU A CA 1
ATOM 7080 C C . LEU A 1 855 ? 4.606 7.793 40.514 1.00 93.44 855 LEU A C 1
ATOM 7082 O O . LEU A 1 855 ? 4.173 8.591 41.345 1.00 93.44 855 LEU A O 1
ATOM 7086 N N . ASN A 1 856 ? 5.330 8.181 39.460 1.00 92.62 856 ASN A N 1
ATOM 7087 C CA . ASN A 1 856 ? 5.573 9.591 39.158 1.00 92.62 856 ASN A CA 1
ATOM 7088 C C . ASN A 1 856 ? 4.276 10.290 38.735 1.00 92.62 856 ASN A C 1
ATOM 7090 O O . ASN A 1 856 ? 3.944 11.318 39.322 1.00 92.62 856 ASN A O 1
ATOM 7094 N N . GLU A 1 857 ? 3.512 9.716 37.802 1.00 94.19 857 GLU A N 1
ATOM 7095 C CA . GLU A 1 857 ? 2.250 10.324 37.350 1.00 94.19 857 GLU A CA 1
ATOM 7096 C C . GLU A 1 857 ? 1.213 10.396 38.472 1.00 94.19 857 GLU A C 1
ATOM 7098 O O . GLU A 1 857 ? 0.590 11.435 38.693 1.00 94.19 857 GLU A O 1
ATOM 7103 N N . LEU A 1 858 ? 1.109 9.343 39.287 1.00 94.81 858 LEU A N 1
ATOM 7104 C CA . LEU A 1 858 ? 0.257 9.356 40.478 1.00 94.81 858 LEU A CA 1
ATOM 7105 C C . LEU A 1 858 ? 0.683 10.434 41.484 1.00 94.81 858 LEU A C 1
ATOM 7107 O O . LEU A 1 858 ? -0.165 11.043 42.135 1.00 94.81 858 LEU A O 1
ATOM 7111 N N . TYR A 1 859 ? 1.986 10.693 41.632 1.00 91.50 859 TYR A N 1
ATOM 7112 C CA . TYR A 1 859 ? 2.478 11.725 42.549 1.00 91.50 859 TYR A CA 1
ATOM 7113 C C . TYR A 1 859 ? 2.088 13.129 42.082 1.00 91.50 859 TYR A C 1
ATOM 7115 O O . TYR A 1 859 ? 1.794 13.993 42.918 1.00 91.50 859 TYR A O 1
ATOM 7123 N N . VAL A 1 860 ? 2.105 13.340 40.763 1.00 91.94 860 VAL A N 1
ATOM 7124 C CA . VAL A 1 860 ? 1.738 14.596 40.103 1.00 91.94 860 VAL A CA 1
ATOM 7125 C C . VAL A 1 860 ? 0.224 14.817 40.155 1.00 91.94 860 VAL A C 1
ATOM 7127 O O . VAL A 1 860 ? -0.206 15.900 40.547 1.00 91.94 860 VAL A O 1
ATOM 7130 N N . GLY A 1 861 ? -0.578 13.808 39.805 1.00 92.31 861 GLY A N 1
ATOM 7131 C CA . GLY A 1 861 ? -2.023 13.958 39.616 1.00 92.31 861 GLY A CA 1
ATOM 7132 C C . GLY A 1 861 ? -2.893 13.799 40.871 1.00 92.31 861 GLY A C 1
ATOM 7133 O O . GLY A 1 861 ? -3.978 14.375 40.932 1.00 92.31 861 GLY A O 1
ATOM 7134 N N . LEU A 1 862 ? -2.477 13.030 41.887 1.00 94.12 862 LEU A N 1
ATOM 7135 C CA . LEU A 1 862 ? -3.330 12.748 43.056 1.00 94.12 862 LEU A CA 1
ATOM 7136 C C . LEU A 1 862 ? -3.391 13.909 44.064 1.00 94.12 862 LEU A C 1
ATOM 7138 O O . LEU A 1 862 ? -2.388 14.567 44.362 1.00 94.12 862 LEU A O 1
ATOM 7142 N N . THR A 1 863 ? -4.548 14.080 44.716 1.00 92.56 863 THR A N 1
ATOM 7143 C CA . THR A 1 863 ? -4.679 14.974 45.881 1.00 92.56 863 THR A CA 1
ATOM 7144 C C . THR A 1 863 ? -3.733 14.562 47.017 1.00 92.56 863 THR A C 1
ATOM 7146 O O . THR A 1 863 ? -3.343 13.404 47.171 1.00 92.56 863 THR A O 1
ATOM 7149 N N . THR A 1 864 ? -3.357 15.505 47.886 1.00 89.50 864 THR A N 1
ATOM 7150 C CA . THR A 1 864 ? -2.519 15.209 49.068 1.00 89.50 864 THR A CA 1
ATOM 7151 C C . THR A 1 864 ? -3.146 14.151 49.988 1.00 89.50 864 THR A C 1
ATOM 7153 O O . THR A 1 864 ? -2.425 13.332 50.564 1.00 89.50 864 THR A O 1
ATOM 7156 N N . SER A 1 865 ? -4.479 14.131 50.081 1.00 89.62 865 SER A N 1
ATOM 7157 C CA . SER A 1 865 ? -5.255 13.115 50.802 1.00 89.62 865 SER A CA 1
ATOM 7158 C C . SER A 1 865 ? -5.019 11.717 50.215 1.00 89.62 865 SER A C 1
ATOM 7160 O O . SER A 1 865 ? -4.478 10.840 50.898 1.00 89.62 865 SER A O 1
ATOM 7162 N N . ASN A 1 866 ? -5.300 11.533 48.921 1.00 91.19 866 ASN A N 1
ATOM 7163 C CA . ASN A 1 866 ? -5.134 10.246 48.246 1.00 91.19 866 ASN A CA 1
ATOM 7164 C C . ASN A 1 866 ? -3.669 9.789 48.177 1.00 91.19 866 ASN A C 1
ATOM 7166 O O . ASN A 1 866 ? -3.395 8.602 48.356 1.00 91.19 866 ASN A O 1
ATOM 7170 N N . ARG A 1 867 ? -2.704 10.711 48.031 1.00 91.75 867 ARG A N 1
ATOM 7171 C CA . ARG A 1 867 ? -1.266 10.384 48.114 1.00 91.75 867 ARG A CA 1
ATOM 7172 C C . ARG A 1 867 ? -0.884 9.800 49.468 1.00 91.75 867 ARG A C 1
ATOM 7174 O O . ARG A 1 867 ? -0.157 8.811 49.530 1.00 91.75 867 ARG A O 1
ATOM 7181 N N . THR A 1 868 ? -1.387 10.388 50.552 1.00 89.50 868 THR A N 1
ATOM 7182 C CA . THR A 1 868 ? -1.096 9.917 51.914 1.00 89.50 868 THR A CA 1
ATOM 7183 C C . THR A 1 868 ? -1.680 8.525 52.148 1.00 89.50 868 THR A C 1
ATOM 7185 O O . THR A 1 868 ? -0.977 7.642 52.646 1.00 89.50 868 THR A O 1
ATOM 7188 N N . ARG A 1 869 ? -2.932 8.305 51.724 1.00 91.06 869 ARG A N 1
ATOM 7189 C CA . ARG A 1 869 ? -3.595 6.994 51.778 1.00 91.06 869 ARG A CA 1
ATOM 7190 C C . ARG A 1 869 ? -2.813 5.940 50.995 1.00 91.06 869 ARG A C 1
ATOM 7192 O O . ARG A 1 869 ? -2.417 4.928 51.570 1.00 91.06 869 ARG A O 1
ATOM 7199 N N . LEU A 1 870 ? -2.502 6.199 49.723 1.00 93.12 870 LEU A N 1
ATOM 7200 C CA . LEU A 1 870 ? -1.769 5.257 48.874 1.00 93.12 870 LEU A CA 1
ATOM 7201 C C . LEU A 1 870 ? -0.378 4.939 49.436 1.00 93.12 870 LEU A C 1
ATOM 7203 O O . LEU A 1 870 ? -0.001 3.770 49.510 1.00 93.12 870 LEU A O 1
ATOM 7207 N N . LYS A 1 871 ? 0.358 5.951 49.916 1.00 91.06 871 LYS A N 1
ATOM 7208 C CA . LYS A 1 871 ? 1.669 5.752 50.550 1.00 91.06 871 LYS A CA 1
ATOM 7209 C C . LYS A 1 871 ? 1.595 4.778 51.728 1.00 91.06 871 LYS A C 1
ATOM 7211 O O . LYS A 1 871 ? 2.466 3.921 51.851 1.00 91.06 871 LYS A O 1
ATOM 7216 N N . SER A 1 872 ? 0.563 4.877 52.569 1.00 88.44 872 SER A N 1
ATOM 7217 C CA . SER A 1 872 ? 0.402 3.978 53.719 1.00 88.44 872 SER A CA 1
ATOM 7218 C C . SER A 1 872 ? 0.267 2.504 53.303 1.00 88.44 872 SER A C 1
ATOM 7220 O O . SER A 1 872 ? 0.907 1.634 53.899 1.00 88.44 872 SER A O 1
ATOM 7222 N N . HIS A 1 873 ? -0.458 2.228 52.213 1.00 91.94 873 HIS A N 1
ATOM 7223 C CA . HIS A 1 873 ? -0.617 0.876 51.666 1.00 91.94 873 HIS A CA 1
ATOM 7224 C C . HIS A 1 873 ? 0.624 0.380 50.925 1.00 91.94 873 HIS A C 1
ATOM 7226 O O . HIS A 1 873 ? 0.978 -0.792 51.049 1.00 91.94 873 HIS A O 1
ATOM 7232 N N . LEU A 1 874 ? 1.337 1.250 50.207 1.00 91.69 874 LEU A N 1
ATOM 7233 C CA . LEU A 1 874 ? 2.580 0.879 49.518 1.00 91.69 874 LEU A CA 1
ATOM 7234 C C . LEU A 1 874 ? 3.682 0.450 50.494 1.00 91.69 874 LEU A C 1
ATOM 7236 O O . LEU A 1 874 ? 4.348 -0.559 50.256 1.00 91.69 874 LEU A O 1
ATOM 7240 N N . VAL A 1 875 ? 3.811 1.138 51.636 1.00 88.81 875 VAL A N 1
ATOM 7241 C CA . VAL A 1 875 ? 4.763 0.757 52.694 1.00 88.81 875 VAL A CA 1
ATOM 7242 C C . VAL A 1 875 ? 4.474 -0.655 53.208 1.00 88.81 875 VAL A C 1
ATOM 7244 O O . VAL A 1 875 ? 5.401 -1.446 53.374 1.00 88.81 875 VAL A O 1
ATOM 7247 N N . SER A 1 876 ? 3.196 -1.016 53.381 1.00 83.94 876 SER A N 1
ATOM 7248 C CA . SER A 1 876 ? 2.799 -2.370 53.806 1.00 83.94 876 SER A CA 1
ATOM 7249 C C . SER A 1 876 ? 3.187 -3.470 52.803 1.00 83.94 876 SER A C 1
ATOM 7251 O O . SER A 1 876 ? 3.299 -4.637 53.172 1.00 83.94 876 SER A O 1
ATOM 7253 N N . LYS A 1 877 ? 3.439 -3.092 51.544 1.00 86.62 877 LYS A N 1
ATOM 7254 C CA . LYS A 1 877 ? 3.865 -3.969 50.446 1.00 86.62 877 LYS A CA 1
ATOM 7255 C C . LYS A 1 877 ? 5.372 -3.896 50.166 1.00 86.62 877 LYS A C 1
ATOM 7257 O O . LYS A 1 877 ? 5.831 -4.470 49.185 1.00 86.62 877 LYS A O 1
ATOM 7262 N N . GLY A 1 878 ? 6.141 -3.211 51.016 1.00 84.81 878 GLY A N 1
ATOM 7263 C CA . GLY A 1 878 ? 7.593 -3.070 50.874 1.00 84.81 878 GLY A CA 1
ATOM 7264 C C . GLY A 1 878 ? 8.035 -2.054 49.816 1.00 84.81 878 GLY A C 1
ATOM 7265 O O . GLY A 1 878 ? 9.203 -2.051 49.439 1.00 84.81 878 GLY A O 1
ATOM 7266 N N . ILE A 1 879 ? 7.131 -1.191 49.338 1.00 86.88 879 ILE A N 1
ATOM 7267 C CA . ILE A 1 879 ? 7.425 -0.170 48.325 1.00 86.88 879 ILE A CA 1
ATOM 7268 C C . ILE A 1 879 ? 7.574 1.186 49.015 1.00 86.88 879 ILE A C 1
ATOM 7270 O O . ILE A 1 879 ? 6.624 1.724 49.586 1.00 86.88 879 ILE A O 1
ATOM 7274 N N . ILE A 1 880 ? 8.778 1.752 48.948 1.00 82.69 880 ILE A N 1
ATOM 7275 C CA . ILE A 1 880 ? 9.079 3.070 49.511 1.00 82.69 880 ILE A CA 1
ATOM 7276 C C . ILE A 1 880 ? 8.774 4.132 48.449 1.00 82.69 880 ILE A C 1
ATOM 7278 O O . ILE A 1 880 ? 9.520 4.301 47.488 1.00 82.69 880 ILE A O 1
ATOM 7282 N N . TRP A 1 881 ? 7.663 4.847 48.631 1.00 84.94 881 TRP A N 1
ATOM 7283 C CA . TRP A 1 881 ? 7.279 5.995 47.807 1.00 84.94 881 TRP A CA 1
ATOM 7284 C C . TRP A 1 881 ? 7.521 7.288 48.591 1.00 84.94 881 TRP A C 1
ATOM 7286 O O . TRP A 1 881 ? 6.665 7.781 49.335 1.00 84.94 881 TRP A O 1
ATOM 7296 N N . GLU A 1 882 ? 8.751 7.789 48.507 1.00 67.62 882 GLU A N 1
ATOM 7297 C CA . GLU A 1 882 ? 9.149 9.058 49.111 1.00 67.62 882 GLU A CA 1
ATOM 7298 C C . GLU A 1 882 ? 9.059 10.200 48.102 1.00 67.62 882 GLU A C 1
ATOM 7300 O O . GLU A 1 882 ? 9.233 10.011 46.899 1.00 67.62 882 GLU A O 1
ATOM 7305 N N . SER A 1 883 ? 8.766 11.399 48.617 1.00 50.56 883 SER A N 1
ATOM 7306 C CA . SER A 1 883 ? 8.919 12.644 47.870 1.00 50.56 883 SER A CA 1
ATOM 7307 C C . SER A 1 883 ? 10.322 12.646 47.282 1.00 50.56 883 SER A C 1
ATOM 7309 O O . SER A 1 883 ? 11.290 12.676 48.042 1.00 50.56 883 SER A O 1
ATOM 7311 N N . LYS A 1 884 ? 10.450 12.657 45.954 1.00 46.22 884 LYS A N 1
ATOM 7312 C CA . LYS A 1 884 ? 11.695 13.132 45.364 1.00 46.22 884 LYS A CA 1
ATOM 7313 C C . LYS A 1 884 ? 11.879 14.566 45.847 1.00 46.22 884 LYS A C 1
ATOM 7315 O O . LYS A 1 884 ? 11.194 15.472 45.376 1.00 46.22 884 LYS A O 1
ATOM 7320 N N . ASN A 1 885 ? 12.806 14.769 46.785 1.00 38.19 885 ASN A N 1
ATOM 7321 C CA . ASN A 1 885 ? 13.524 16.034 46.835 1.00 38.19 885 ASN A CA 1
ATOM 7322 C C . ASN A 1 885 ? 13.987 16.316 45.402 1.00 38.19 885 ASN A C 1
ATOM 7324 O O . ASN A 1 885 ? 14.443 15.409 44.704 1.00 38.19 885 ASN A O 1
ATOM 7328 N N . GLN A 1 886 ? 13.804 17.550 44.950 1.00 40.56 886 GLN A N 1
ATOM 7329 C CA . GLN A 1 886 ? 14.085 18.018 43.593 1.00 40.56 886 GLN A CA 1
ATOM 7330 C C . GLN A 1 886 ? 15.571 17.923 43.164 1.00 40.56 886 GLN A C 1
ATOM 7332 O O . GLN A 1 886 ? 15.973 18.647 42.263 1.00 40.56 886 GLN A O 1
ATOM 7337 N N . GLU A 1 887 ? 16.404 17.059 43.750 1.00 35.72 887 GLU A N 1
ATOM 7338 C CA . GLU A 1 887 ? 17.857 17.077 43.524 1.00 35.72 887 GLU A CA 1
ATOM 7339 C C . GLU A 1 887 ? 18.401 15.994 42.572 1.00 35.72 887 GLU A C 1
ATOM 7341 O O . GLU A 1 887 ? 19.444 16.223 41.974 1.00 35.72 887 GLU A O 1
ATOM 7346 N N . ASP A 1 888 ? 17.678 14.911 42.256 1.00 33.97 888 ASP A N 1
ATOM 7347 C CA . ASP A 1 888 ? 18.212 13.850 41.364 1.00 33.97 888 ASP A CA 1
ATOM 7348 C C . ASP A 1 888 ? 17.663 13.880 39.923 1.00 33.97 888 ASP A C 1
ATOM 7350 O O . ASP A 1 888 ? 17.387 12.854 39.295 1.00 33.97 888 ASP A O 1
ATOM 7354 N N . LYS A 1 889 ? 17.509 15.089 39.375 1.00 33.75 889 LYS A N 1
ATOM 7355 C CA . LYS A 1 889 ? 17.435 15.338 37.922 1.00 33.75 889 LYS A CA 1
ATOM 7356 C C . LYS A 1 889 ? 18.203 16.612 37.541 1.00 33.75 889 LYS A C 1
ATOM 7358 O O . LYS A 1 889 ? 17.709 17.437 36.786 1.00 33.75 889 LYS A O 1
ATOM 7363 N N . ILE A 1 890 ? 19.428 16.770 38.041 1.00 36.16 890 ILE A N 1
ATOM 7364 C CA . ILE A 1 890 ? 20.438 17.624 37.395 1.00 36.16 890 ILE A CA 1
ATOM 7365 C C . ILE A 1 890 ? 21.771 16.874 37.417 1.00 36.16 890 ILE A C 1
ATOM 7367 O O . ILE A 1 890 ? 22.599 17.060 38.299 1.00 36.16 890 ILE A O 1
ATOM 7371 N N . THR A 1 891 ? 21.955 15.961 36.468 1.00 35.03 891 THR A N 1
ATOM 7372 C CA . THR A 1 891 ? 23.279 15.468 36.037 1.00 35.03 891 THR A CA 1
ATOM 7373 C C . THR A 1 891 ? 23.170 14.818 34.656 1.00 35.03 891 THR A C 1
ATOM 7375 O O . THR A 1 891 ? 23.704 13.757 34.379 1.00 35.03 891 THR A O 1
ATOM 7378 N N . GLU A 1 892 ? 22.482 15.497 33.747 1.00 31.31 892 GLU A N 1
ATOM 7379 C CA . GLU A 1 892 ? 23.058 15.684 32.420 1.00 31.31 892 GLU A CA 1
ATOM 7380 C C . GLU A 1 892 ? 23.407 17.164 32.366 1.00 31.31 892 GLU A C 1
ATOM 7382 O O . GLU A 1 892 ? 22.605 17.998 32.790 1.00 31.31 892 GLU A O 1
ATOM 7387 N N . GLU A 1 893 ? 24.634 17.479 31.964 1.00 34.72 893 GLU A N 1
ATOM 7388 C CA . GLU A 1 893 ? 25.148 18.838 31.841 1.00 34.72 893 GLU A CA 1
ATOM 7389 C C . GLU A 1 893 ? 24.206 19.687 30.971 1.00 34.72 893 GLU A C 1
ATOM 7391 O O . GLU A 1 893 ? 24.340 19.757 29.751 1.00 34.72 893 GLU A O 1
ATOM 7396 N N . GLN A 1 894 ? 23.244 20.368 31.598 1.00 29.97 894 GLN A N 1
ATOM 7397 C CA . GLN A 1 894 ? 22.661 21.556 31.006 1.00 29.97 894 GLN A CA 1
ATOM 7398 C C . GLN A 1 894 ? 23.706 22.668 31.125 1.00 29.97 894 GLN A C 1
ATOM 7400 O O . GLN A 1 894 ? 24.242 22.892 32.216 1.00 29.97 894 GLN A O 1
ATOM 7405 N N . PRO A 1 895 ? 24.034 23.362 30.023 1.00 32.28 895 PRO A N 1
ATOM 7406 C CA . PRO A 1 895 ? 24.979 24.460 30.065 1.00 32.28 895 PRO A CA 1
ATOM 7407 C C . PRO A 1 895 ? 24.454 25.517 31.035 1.00 32.28 895 PRO A C 1
ATOM 7409 O O . PRO A 1 895 ? 23.285 25.887 30.951 1.00 32.28 895 PRO A O 1
ATOM 7412 N N . LEU A 1 896 ? 25.339 25.992 31.917 1.00 35.34 896 LEU A N 1
ATOM 7413 C CA . LEU A 1 896 ? 25.218 27.220 32.707 1.00 35.34 896 LEU A CA 1
ATOM 7414 C C . LEU A 1 896 ? 24.172 28.186 32.134 1.00 35.34 896 LEU A C 1
ATOM 7416 O O . LEU A 1 896 ? 24.319 28.623 30.988 1.00 35.34 896 LEU A O 1
ATOM 7420 N N . GLU A 1 897 ? 23.166 28.527 32.948 1.00 41.00 897 GLU A N 1
ATOM 7421 C CA . GLU A 1 897 ? 22.169 29.568 32.688 1.00 41.00 897 GLU A CA 1
ATOM 7422 C C . GLU A 1 897 ? 22.839 30.829 32.122 1.00 41.00 897 GLU A C 1
ATOM 7424 O O . GLU A 1 897 ? 23.330 31.707 32.832 1.00 41.00 897 GLU A O 1
ATOM 7429 N N . LYS A 1 898 ? 22.842 30.928 30.794 1.00 40.16 898 LYS A N 1
ATOM 7430 C CA . LYS A 1 898 ? 22.852 32.207 30.103 1.00 40.16 898 LYS A CA 1
ATOM 7431 C C . LYS A 1 898 ? 21.432 32.733 30.218 1.00 40.16 898 LYS A C 1
ATOM 7433 O O . LYS A 1 898 ? 20.523 32.035 29.784 1.00 40.16 898 LYS A O 1
ATOM 7438 N N . ASN A 1 899 ? 21.270 33.926 30.797 1.00 43.84 899 ASN A N 1
ATOM 7439 C CA . ASN A 1 899 ? 20.070 34.774 30.741 1.00 43.84 899 ASN A CA 1
ATOM 7440 C C . ASN A 1 899 ? 19.090 34.313 29.649 1.00 43.84 899 ASN A C 1
ATOM 7442 O O . ASN A 1 899 ? 19.320 34.605 28.474 1.00 43.84 899 ASN A O 1
ATOM 7446 N N . LYS A 1 900 ? 18.057 33.539 30.010 1.00 52.72 900 LYS A N 1
ATOM 7447 C CA . LYS A 1 900 ? 17.122 32.992 29.024 1.00 52.72 900 LYS A CA 1
ATOM 7448 C C . LYS A 1 900 ? 16.345 34.170 28.438 1.00 52.72 900 LYS A C 1
ATOM 7450 O O . LYS A 1 900 ? 15.558 34.804 29.140 1.00 52.72 900 LYS A O 1
ATOM 7455 N N . GLU A 1 901 ? 16.645 34.535 27.194 1.00 66.38 901 GLU A N 1
ATOM 7456 C CA . GLU A 1 901 ? 15.899 35.572 26.487 1.00 66.38 901 GLU A CA 1
ATOM 7457 C C . GLU A 1 901 ? 14.432 35.138 26.393 1.00 66.38 901 GLU A C 1
ATOM 7459 O O . GLU A 1 901 ? 14.133 34.032 25.948 1.00 66.38 901 GLU A O 1
ATOM 7464 N N . ILE A 1 902 ? 13.524 36.008 26.843 1.00 77.81 902 ILE A N 1
ATOM 7465 C CA . ILE A 1 902 ? 12.076 35.804 26.726 1.00 77.81 902 ILE A CA 1
ATOM 7466 C C . ILE A 1 902 ? 11.746 35.687 25.235 1.00 77.81 902 ILE A C 1
ATOM 7468 O O . ILE A 1 902 ? 11.984 36.639 24.474 1.00 77.81 902 ILE A O 1
ATOM 7472 N N . THR A 1 903 ? 11.186 34.545 24.839 1.00 86.94 903 THR A N 1
ATOM 7473 C CA . THR A 1 903 ? 10.773 34.289 23.451 1.00 86.94 903 THR A CA 1
ATOM 7474 C C . THR A 1 903 ? 9.672 35.263 23.029 1.00 86.94 903 THR A C 1
ATOM 7476 O O . THR A 1 903 ? 8.916 35.788 23.852 1.00 86.94 903 THR A O 1
ATOM 7479 N N . ASP A 1 904 ? 9.553 35.550 21.738 1.00 88.88 904 ASP A N 1
ATOM 7480 C CA . ASP A 1 904 ? 8.440 36.341 21.215 1.00 88.88 904 ASP A CA 1
ATOM 7481 C C . ASP A 1 904 ? 7.081 35.643 21.442 1.00 88.88 904 ASP A C 1
ATOM 7483 O O . ASP A 1 904 ? 6.077 36.344 21.591 1.00 88.88 904 ASP A O 1
ATOM 7487 N N . PHE A 1 905 ? 7.046 34.307 21.581 1.00 91.12 905 PHE A N 1
ATOM 7488 C CA . PHE A 1 905 ? 5.856 33.569 22.035 1.00 91.12 905 PHE A CA 1
ATOM 7489 C C . PHE A 1 905 ? 5.452 33.950 23.462 1.00 91.12 905 PHE A C 1
ATOM 7491 O O . PHE A 1 905 ? 4.308 34.334 23.696 1.00 91.12 905 PHE A O 1
ATOM 7498 N N . GLU A 1 906 ? 6.393 33.930 24.411 1.00 88.50 906 GLU A N 1
ATOM 7499 C CA . GLU A 1 906 ? 6.138 34.337 25.801 1.00 88.50 906 GLU A CA 1
ATOM 7500 C C . GLU A 1 906 ? 5.688 35.802 25.886 1.00 88.50 906 GLU A C 1
ATOM 7502 O O . GLU A 1 906 ? 4.761 36.135 26.628 1.00 88.50 906 GLU A O 1
ATOM 7507 N N . LYS A 1 907 ? 6.301 36.697 25.097 1.00 88.19 907 LYS A N 1
ATOM 7508 C CA . LYS A 1 907 ? 5.896 38.114 25.036 1.00 88.19 907 LYS A CA 1
ATOM 7509 C C . LYS A 1 907 ? 4.447 38.264 24.577 1.00 88.19 907 LYS A C 1
ATOM 7511 O O . LYS A 1 907 ? 3.700 39.021 25.194 1.00 88.19 907 LYS A O 1
ATOM 7516 N N . PHE A 1 908 ? 4.049 37.544 23.529 1.00 91.06 908 PHE A N 1
ATOM 7517 C CA . PHE A 1 908 ? 2.677 37.559 23.023 1.00 91.06 908 PHE A CA 1
ATOM 7518 C C . PHE A 1 908 ? 1.685 36.929 24.012 1.00 91.06 908 PHE A C 1
ATOM 7520 O O . PHE A 1 908 ? 0.663 37.535 24.333 1.00 91.06 908 PHE A O 1
ATOM 7527 N N . ASN A 1 909 ? 2.006 35.759 24.567 1.00 90.31 909 ASN A N 1
ATOM 7528 C CA . ASN A 1 909 ? 1.159 35.079 25.550 1.00 90.31 909 ASN A CA 1
ATOM 7529 C C . ASN A 1 909 ? 0.892 35.959 26.780 1.00 90.31 909 ASN A C 1
ATOM 7531 O O . ASN A 1 909 ? -0.217 35.964 27.314 1.00 90.31 909 ASN A O 1
ATOM 7535 N N . ASN A 1 910 ? 1.889 36.738 27.208 1.00 87.25 910 ASN A N 1
ATOM 7536 C CA . ASN A 1 910 ? 1.744 37.694 28.302 1.00 87.25 910 ASN A CA 1
ATOM 7537 C C . ASN A 1 910 ? 0.915 38.933 27.917 1.00 87.25 910 ASN A C 1
ATOM 7539 O O . ASN A 1 910 ? 0.235 39.493 28.781 1.00 87.25 910 ASN A O 1
ATOM 7543 N N . SER A 1 911 ? 0.937 39.368 26.650 1.00 85.12 911 SER A N 1
ATOM 7544 C CA . SER A 1 911 ? 0.232 40.584 26.215 1.00 85.12 911 SER A CA 1
ATOM 7545 C C . SER A 1 911 ? -1.290 40.411 26.145 1.00 85.12 911 SER A C 1
ATOM 7547 O O . SER A 1 911 ? -2.017 41.375 26.388 1.00 85.12 911 SER A O 1
ATOM 7549 N N . ILE A 1 912 ? -1.782 39.183 25.948 1.00 83.19 912 ILE A N 1
ATOM 7550 C CA . ILE A 1 912 ? -3.220 38.845 25.930 1.00 83.19 912 ILE A CA 1
ATOM 7551 C C . ILE A 1 912 ? -3.936 39.166 27.241 1.00 83.19 912 ILE A C 1
ATOM 7553 O O . ILE A 1 912 ? -5.098 39.563 27.233 1.00 83.19 912 ILE A O 1
ATOM 7557 N N . ASN A 1 913 ? -3.235 39.055 28.369 1.00 70.25 913 ASN A N 1
ATOM 7558 C CA . ASN A 1 913 ? -3.793 39.373 29.684 1.00 70.25 913 ASN A CA 1
ATOM 7559 C C . ASN A 1 913 ? -3.781 40.882 29.991 1.00 70.25 913 ASN A C 1
ATOM 7561 O O . ASN A 1 913 ? -4.270 41.308 31.039 1.00 70.25 913 ASN A O 1
ATOM 7565 N N . SER A 1 914 ? -3.213 41.710 29.107 1.00 66.00 914 SER A N 1
ATOM 7566 C CA . SER A 1 914 ? -3.146 43.158 29.290 1.00 66.00 914 SER A CA 1
ATOM 7567 C C . SER A 1 914 ? -4.375 43.846 28.677 1.00 66.00 914 SER A C 1
ATOM 7569 O O . SER A 1 914 ? -4.658 43.738 27.489 1.00 66.00 914 SER A O 1
ATOM 7571 N N . THR A 1 915 ? -5.116 44.617 29.476 1.00 56.34 915 THR A N 1
ATOM 7572 C CA . THR A 1 915 ? -6.376 45.285 29.080 1.00 56.34 915 THR A CA 1
ATOM 7573 C C . THR A 1 915 ? -6.213 46.461 28.099 1.00 56.34 915 THR A C 1
ATOM 7575 O O . THR A 1 915 ? -7.137 47.257 27.935 1.00 56.34 915 THR A O 1
ATOM 7578 N N . LYS A 1 916 ? -5.042 46.624 27.466 1.00 61.38 916 LYS A N 1
ATOM 7579 C CA . LYS A 1 916 ? -4.682 47.820 26.680 1.00 61.38 916 LYS A CA 1
ATOM 7580 C C . LYS A 1 916 ? -4.599 47.609 25.163 1.00 61.38 916 LYS A C 1
ATOM 7582 O O . LYS A 1 916 ? -4.606 48.609 24.449 1.00 61.38 916 LYS A O 1
ATOM 7587 N N . GLU A 1 917 ? -4.514 46.378 24.662 1.00 66.81 917 GLU A N 1
ATOM 7588 C CA . GLU A 1 917 ? -4.282 46.105 23.233 1.00 66.81 917 GLU A CA 1
ATOM 7589 C C . GLU A 1 917 ? -5.579 45.751 22.482 1.00 66.81 917 GLU A C 1
ATOM 7591 O O . GLU A 1 917 ? -6.446 45.044 22.992 1.00 66.81 917 GLU A O 1
ATOM 7596 N N . ASN A 1 918 ? -5.733 46.256 21.251 1.00 84.38 918 ASN A N 1
ATOM 7597 C CA . ASN A 1 918 ? -6.880 45.944 20.387 1.00 84.38 918 ASN A CA 1
ATOM 7598 C C . ASN A 1 918 ? -6.749 44.514 19.809 1.00 84.38 918 ASN A C 1
ATOM 7600 O O . ASN A 1 918 ? -5.652 44.126 19.405 1.00 84.38 918 ASN A O 1
ATOM 7604 N N . ARG A 1 919 ? -7.853 43.757 19.675 1.00 89.06 919 ARG A N 1
ATOM 7605 C CA . ARG A 1 919 ? -7.907 42.377 19.130 1.00 89.06 919 ARG A CA 1
ATOM 7606 C C . ARG A 1 919 ? -7.091 42.204 17.845 1.00 89.06 919 ARG A C 1
ATOM 7608 O O . ARG A 1 919 ? -6.277 41.293 17.747 1.00 89.06 919 ARG A O 1
ATOM 7615 N N . GLN A 1 920 ? -7.246 43.112 16.880 1.00 86.12 920 GLN A N 1
ATOM 7616 C CA . GLN A 1 920 ? -6.505 43.041 15.612 1.00 86.12 920 GLN A CA 1
ATOM 7617 C C . GLN A 1 920 ? -4.990 43.240 15.780 1.00 86.12 920 GLN A C 1
ATOM 7619 O O . GLN A 1 920 ? -4.201 42.651 15.041 1.00 86.12 920 GLN A O 1
ATOM 7624 N N . GLN A 1 921 ? -4.566 44.058 16.749 1.00 86.69 921 GLN A N 1
ATOM 7625 C CA . GLN A 1 921 ? -3.146 44.216 17.069 1.00 86.69 921 GLN A CA 1
ATOM 7626 C C . GLN A 1 921 ? -2.599 42.952 17.727 1.00 86.69 921 GLN A C 1
ATOM 7628 O O . GLN A 1 921 ? -1.518 42.516 17.348 1.00 86.69 921 GLN A O 1
ATOM 7633 N N . LEU A 1 922 ? -3.364 42.330 18.629 1.00 90.19 922 LEU A N 1
ATOM 7634 C CA . LEU A 1 922 ? -2.997 41.056 19.249 1.00 90.19 922 LEU A CA 1
ATOM 7635 C C . LEU A 1 922 ? -2.827 39.949 18.206 1.00 90.19 922 LEU A C 1
ATOM 7637 O O . LEU A 1 922 ? -1.796 39.289 18.205 1.00 90.19 922 LEU A O 1
ATOM 7641 N N . ILE A 1 923 ? -3.763 39.803 17.260 1.00 90.25 923 ILE A N 1
ATOM 7642 C CA . ILE A 1 923 ? -3.646 38.823 16.165 1.00 90.25 923 ILE A CA 1
ATOM 7643 C C . ILE A 1 923 ? -2.354 39.052 15.371 1.00 90.25 923 ILE A C 1
ATOM 7645 O O . ILE A 1 923 ? -1.581 38.121 15.153 1.00 90.25 923 ILE A O 1
ATOM 7649 N N . LYS A 1 924 ? -2.077 40.303 14.980 1.00 89.69 924 LYS A N 1
ATOM 7650 C CA . LYS A 1 924 ? -0.867 40.642 14.221 1.00 89.69 924 LYS A CA 1
ATOM 7651 C C . LYS A 1 924 ? 0.411 40.353 15.012 1.00 89.69 924 LYS A C 1
ATOM 7653 O O . LYS A 1 924 ? 1.366 39.831 14.444 1.00 89.69 924 LYS A O 1
ATOM 7658 N N . THR A 1 925 ? 0.437 40.687 16.301 1.00 90.06 925 THR A N 1
ATOM 7659 C CA . THR A 1 925 ? 1.561 40.385 17.197 1.00 90.06 925 THR A CA 1
ATOM 7660 C C . THR A 1 925 ? 1.757 38.878 17.340 1.00 90.06 925 THR A C 1
ATOM 7662 O O . THR A 1 925 ? 2.890 38.411 17.240 1.00 90.06 925 THR A O 1
ATOM 7665 N N . GLY A 1 926 ? 0.663 38.127 17.487 1.00 91.44 926 GLY A N 1
ATOM 7666 C CA . GLY A 1 926 ? 0.658 36.671 17.558 1.00 91.44 926 GLY A CA 1
ATOM 7667 C C . GLY A 1 926 ? 1.263 36.040 16.313 1.00 91.44 926 GLY A C 1
ATOM 7668 O O . GLY A 1 926 ? 2.255 35.333 16.426 1.00 91.44 926 GLY A O 1
ATOM 7669 N N . ILE A 1 927 ? 0.757 36.356 15.118 1.00 91.81 927 ILE A N 1
ATOM 7670 C CA . ILE A 1 927 ? 1.306 35.822 13.856 1.00 91.81 927 ILE A CA 1
ATOM 7671 C C . ILE A 1 927 ? 2.784 36.207 13.676 1.00 91.81 927 ILE A C 1
ATOM 7673 O O . ILE A 1 927 ? 3.608 35.364 13.332 1.00 91.81 927 ILE A O 1
ATOM 7677 N N . ASN A 1 928 ? 3.153 37.453 13.984 1.00 92.00 928 ASN A N 1
ATOM 7678 C CA . ASN A 1 928 ? 4.536 37.926 13.870 1.00 92.00 928 ASN A CA 1
ATOM 7679 C C . ASN A 1 928 ? 5.504 37.213 14.836 1.00 92.00 928 ASN A C 1
ATOM 7681 O O . ASN A 1 928 ? 6.704 37.175 14.573 1.00 92.00 928 ASN A O 1
ATOM 7685 N N . SER A 1 929 ? 5.018 36.642 15.946 1.00 92.69 929 SER A N 1
ATOM 7686 C CA . SER A 1 929 ? 5.868 35.850 16.848 1.00 92.69 929 SER A CA 1
ATOM 7687 C C . SER A 1 929 ? 6.420 34.595 16.160 1.00 92.69 929 SER A C 1
ATOM 7689 O O . SER A 1 929 ? 7.607 34.309 16.292 1.00 92.69 929 SER A O 1
ATOM 7691 N N . PHE A 1 930 ? 5.619 33.929 15.320 1.00 91.75 930 PHE A N 1
ATOM 7692 C CA . PHE A 1 930 ? 6.038 32.756 14.543 1.00 91.75 930 PHE A CA 1
ATOM 7693 C C . PHE A 1 930 ? 7.105 33.113 13.501 1.00 91.75 930 PHE A C 1
ATOM 7695 O O . PHE A 1 930 ? 8.090 32.391 13.343 1.00 91.75 930 PHE A O 1
ATOM 7702 N N . GLU A 1 931 ? 6.965 34.262 12.833 1.00 88.50 931 GLU A N 1
ATOM 7703 C CA . GLU A 1 931 ? 7.964 34.736 11.866 1.00 88.50 931 GLU A CA 1
ATOM 7704 C C . GLU A 1 931 ? 9.299 35.091 12.531 1.00 88.50 931 GLU A C 1
ATOM 7706 O O . GLU A 1 931 ? 10.360 34.728 12.016 1.00 88.50 931 GLU A O 1
ATOM 7711 N N . LYS A 1 932 ? 9.261 35.773 13.682 1.00 91.44 932 LYS A N 1
ATOM 7712 C CA . LYS A 1 932 ? 10.468 36.154 14.431 1.00 91.44 932 LYS A CA 1
ATOM 7713 C C . LYS A 1 932 ? 11.225 34.950 14.977 1.00 91.44 932 LYS A C 1
ATOM 7715 O O . LYS A 1 932 ? 12.447 34.899 14.854 1.00 91.44 932 LYS A O 1
ATOM 7720 N N . GLU A 1 933 ? 10.496 33.984 15.526 1.00 90.44 933 GLU A N 1
ATOM 7721 C CA . GLU A 1 933 ? 11.063 32.744 16.058 1.00 90.44 933 GLU A CA 1
ATOM 7722 C C . GLU A 1 933 ? 11.423 31.738 14.949 1.00 90.44 933 GLU A C 1
ATOM 7724 O O . GLU A 1 933 ? 12.064 30.723 15.212 1.00 90.44 933 GLU A O 1
ATOM 7729 N N . LYS A 1 934 ? 11.059 32.029 13.688 1.00 89.50 934 LYS A N 1
ATOM 7730 C CA . LYS A 1 934 ? 11.283 31.174 12.508 1.00 89.50 934 LYS A CA 1
ATOM 7731 C C . LYS A 1 934 ? 10.700 29.769 12.668 1.00 89.50 934 LYS A C 1
ATOM 7733 O O . LYS A 1 934 ? 11.277 28.793 12.190 1.00 89.50 934 LYS A O 1
ATOM 7738 N N . ILE A 1 935 ? 9.549 29.675 13.325 1.00 89.62 935 ILE A N 1
ATOM 7739 C CA . ILE A 1 935 ? 8.836 28.419 13.559 1.00 89.62 935 ILE A CA 1
ATOM 7740 C C . ILE A 1 935 ? 7.503 28.470 12.829 1.00 89.62 935 ILE A C 1
ATOM 7742 O O . ILE A 1 935 ? 6.786 29.466 12.865 1.00 89.62 935 ILE A O 1
ATOM 7746 N N . SER A 1 936 ? 7.185 27.373 12.152 1.00 90.19 936 SER A N 1
ATOM 7747 C CA . SER A 1 936 ? 5.958 27.213 11.381 1.00 90.19 936 SER A CA 1
ATOM 7748 C C . SER A 1 936 ? 4.735 27.183 12.298 1.00 90.19 936 SER A C 1
ATOM 7750 O O . SER A 1 936 ? 4.693 26.396 13.241 1.00 90.19 936 SER A O 1
ATOM 7752 N N . ILE A 1 937 ? 3.705 27.979 11.993 1.00 91.56 937 ILE A N 1
ATOM 7753 C CA . ILE A 1 937 ? 2.419 27.947 12.721 1.00 91.56 937 ILE A CA 1
ATOM 7754 C C . ILE A 1 937 ? 1.693 26.596 12.588 1.00 91.56 937 ILE A C 1
ATOM 7756 O O . ILE A 1 937 ? 0.819 26.255 13.388 1.00 91.56 937 ILE A O 1
ATOM 7760 N N . TRP A 1 938 ? 2.074 25.811 11.580 1.00 91.88 938 TRP A N 1
ATOM 7761 C CA . TRP A 1 938 ? 1.507 24.503 11.270 1.00 91.88 938 TRP A CA 1
ATOM 7762 C C . TRP A 1 938 ? 2.068 23.377 12.145 1.00 91.88 938 TRP A C 1
ATOM 7764 O O . TRP A 1 938 ? 1.480 22.301 12.200 1.00 91.88 938 TRP A O 1
ATOM 7774 N N . TYR A 1 939 ? 3.184 23.601 12.843 1.00 87.38 939 TYR A N 1
ATOM 7775 C CA . TYR A 1 939 ? 3.740 22.597 13.743 1.00 87.38 939 TYR A CA 1
ATOM 7776 C C . TYR A 1 939 ? 2.877 22.423 14.990 1.00 87.38 939 TYR A C 1
ATOM 7778 O O . TYR A 1 939 ? 2.187 23.337 15.444 1.00 87.38 939 TYR A O 1
ATOM 7786 N N . ASN A 1 940 ? 2.942 21.219 15.553 1.00 73.00 940 ASN A N 1
ATOM 7787 C CA . ASN A 1 940 ? 2.354 20.886 16.841 1.00 73.00 940 ASN A CA 1
ATOM 7788 C C . ASN A 1 940 ? 3.481 20.537 17.813 1.00 73.00 940 ASN A C 1
ATOM 7790 O O . ASN A 1 940 ? 4.466 19.911 17.425 1.00 73.00 940 ASN A O 1
ATOM 7794 N N . ASN A 1 941 ? 3.327 20.941 19.074 1.00 68.31 941 ASN A N 1
ATOM 7795 C CA . ASN A 1 941 ? 4.209 20.557 20.180 1.00 68.31 941 ASN A CA 1
ATOM 7796 C C . ASN A 1 941 ? 5.684 20.994 20.056 1.00 68.31 941 ASN A C 1
ATOM 7798 O O . ASN A 1 941 ? 6.558 20.335 20.610 1.00 68.31 941 ASN A O 1
ATOM 7802 N N . TRP A 1 942 ? 5.984 22.117 19.387 1.00 81.94 942 TRP A N 1
ATOM 7803 C CA . TRP A 1 942 ? 7.349 22.674 19.380 1.00 81.94 942 TRP A CA 1
ATOM 7804 C C . TRP A 1 942 ? 7.811 23.101 20.785 1.00 81.94 942 TRP A C 1
ATOM 7806 O O . TRP A 1 942 ? 8.917 22.793 21.222 1.00 81.94 942 TRP A O 1
ATOM 7816 N N . SER A 1 943 ? 6.949 23.819 21.508 1.00 86.56 943 SER A N 1
ATOM 7817 C CA . SER A 1 943 ? 7.122 24.164 22.921 1.00 86.56 943 SER A CA 1
ATOM 7818 C C . SER A 1 943 ? 5.762 24.458 23.565 1.00 86.56 943 SER A C 1
ATOM 7820 O O . SER A 1 943 ? 4.764 24.667 22.863 1.00 86.56 943 SER A O 1
ATOM 7822 N N . GLY A 1 944 ? 5.703 24.484 24.901 1.00 84.44 944 GLY A N 1
ATOM 7823 C CA . GLY A 1 944 ? 4.481 24.866 25.623 1.00 84.44 944 GLY A CA 1
ATOM 7824 C C . GLY A 1 944 ? 4.027 26.288 25.274 1.00 84.44 944 GLY A C 1
ATOM 7825 O O . GLY A 1 944 ? 2.856 26.513 24.982 1.00 84.44 944 GLY A O 1
ATOM 7826 N N . GLU A 1 945 ? 4.973 27.225 25.193 1.00 87.44 945 GLU A N 1
ATOM 7827 C CA . GLU A 1 945 ? 4.703 28.626 24.848 1.00 87.44 945 GLU A CA 1
ATOM 7828 C C . GLU A 1 945 ? 4.226 28.794 23.404 1.00 87.44 945 GLU A C 1
ATOM 7830 O O . GLU A 1 945 ? 3.258 29.512 23.165 1.00 87.44 945 GLU A O 1
ATOM 7835 N N . HIS A 1 946 ? 4.831 28.070 22.457 1.00 90.94 946 HIS A N 1
ATOM 7836 C CA . HIS A 1 946 ? 4.364 28.000 21.071 1.00 90.94 946 HIS A CA 1
ATOM 7837 C C . HIS A 1 946 ? 2.911 27.506 20.992 1.00 90.94 946 HIS A C 1
ATOM 7839 O O . HIS A 1 946 ? 2.070 28.114 20.328 1.00 90.94 946 HIS A O 1
ATOM 7845 N N . SER A 1 947 ? 2.605 26.403 21.684 1.00 89.69 947 SER A N 1
ATOM 7846 C CA . SER A 1 947 ? 1.273 25.783 21.648 1.00 89.69 947 SER A CA 1
ATOM 7847 C C . SER A 1 947 ? 0.222 26.722 22.241 1.00 89.69 947 SER A C 1
ATOM 7849 O O . SER A 1 947 ? -0.814 26.966 21.624 1.00 89.69 947 SER A O 1
ATOM 7851 N N . LYS A 1 948 ? 0.558 27.374 23.359 1.00 90.25 948 LYS A N 1
ATOM 7852 C CA . LYS A 1 948 ? -0.271 28.408 23.981 1.00 90.25 948 LYS A CA 1
ATOM 7853 C C . LYS A 1 948 ? -0.482 29.620 23.071 1.00 90.25 948 LYS A C 1
ATOM 7855 O O . LYS A 1 948 ? -1.601 30.113 22.974 1.00 90.25 948 LYS A O 1
ATOM 7860 N N . SER A 1 949 ? 0.547 30.079 22.354 1.00 92.00 949 SER A N 1
ATOM 7861 C CA . SER A 1 949 ? 0.410 31.165 21.370 1.00 92.00 949 SER A CA 1
ATOM 7862 C C . SER A 1 949 ? -0.548 30.800 20.239 1.00 92.00 949 SER A C 1
ATOM 7864 O O . SER A 1 949 ? -1.362 31.625 19.829 1.00 92.00 949 SER A O 1
ATOM 7866 N N . LYS A 1 950 ? -0.510 29.558 19.758 1.00 93.12 950 LYS A N 1
ATOM 7867 C CA . LYS A 1 950 ? -1.412 29.074 18.710 1.00 93.12 950 LYS A CA 1
ATOM 7868 C C . LYS A 1 950 ? -2.871 29.010 19.184 1.00 93.12 950 LYS A C 1
ATOM 7870 O O . LYS A 1 950 ? -3.758 29.498 18.484 1.00 93.12 950 LYS A O 1
ATOM 7875 N N . GLU A 1 951 ? -3.121 28.488 20.385 1.00 92.88 951 GLU A N 1
ATOM 7876 C CA . GLU A 1 951 ? -4.451 28.489 21.027 1.00 92.88 951 GLU A CA 1
ATOM 7877 C C . GLU A 1 951 ? -4.996 29.905 21.222 1.00 92.88 951 GLU A C 1
ATOM 7879 O O . GLU A 1 951 ? -6.146 30.198 20.898 1.00 92.88 951 GLU A O 1
ATOM 7884 N N . ASN A 1 952 ? -4.135 30.803 21.688 1.00 93.25 952 ASN A N 1
ATOM 7885 C CA . ASN A 1 952 ? -4.425 32.216 21.849 1.00 93.25 952 ASN A CA 1
ATOM 7886 C C . ASN A 1 952 ? -4.798 32.901 20.523 1.00 93.25 952 ASN A C 1
ATOM 7888 O O . ASN A 1 952 ? -5.744 33.680 20.465 1.00 93.25 952 ASN A O 1
ATOM 7892 N N . ILE A 1 953 ? -4.097 32.603 19.427 1.00 93.75 953 ILE A N 1
ATOM 7893 C CA . ILE A 1 953 ? -4.475 33.105 18.096 1.00 93.75 953 ILE A CA 1
ATOM 7894 C C . ILE A 1 953 ? -5.830 32.532 17.676 1.00 93.75 953 ILE A C 1
ATOM 7896 O O . ILE A 1 953 ? -6.685 33.272 17.192 1.00 93.75 953 ILE A O 1
ATOM 7900 N N . LYS A 1 954 ? -6.059 31.230 17.888 1.00 94.56 954 LYS A N 1
ATOM 7901 C CA . LYS A 1 954 ? -7.336 30.584 17.563 1.00 94.56 954 LYS A CA 1
ATOM 7902 C C . LYS A 1 954 ? -8.503 31.226 18.309 1.00 94.56 954 LYS A C 1
ATOM 7904 O O . LYS A 1 954 ? -9.541 31.428 17.685 1.00 94.56 954 LYS A O 1
ATOM 7909 N N . SER A 1 955 ? -8.357 31.546 19.594 1.00 92.38 955 SER A N 1
ATOM 7910 C CA . SER A 1 955 ? -9.425 32.169 20.388 1.00 92.38 955 SER A CA 1
ATOM 7911 C C . SER A 1 955 ? -9.715 33.612 19.969 1.00 92.38 955 SER A C 1
ATOM 7913 O O . SER A 1 955 ? -10.854 34.060 20.079 1.00 92.38 955 SER A O 1
ATOM 7915 N N . LEU A 1 956 ? -8.716 34.325 19.436 1.00 92.44 956 LEU A N 1
ATOM 7916 C CA . LEU A 1 956 ? -8.885 35.682 18.920 1.00 92.44 956 LEU A CA 1
ATOM 7917 C C . LEU A 1 956 ? -9.608 35.742 17.569 1.00 92.44 956 LEU A C 1
ATOM 7919 O O . LEU A 1 956 ? -10.144 36.800 17.260 1.00 92.44 956 LEU A O 1
ATOM 7923 N N . LEU A 1 957 ? -9.612 34.677 16.760 1.00 94.00 957 LEU A N 1
ATOM 7924 C CA . LEU A 1 957 ? -10.250 34.635 15.433 1.00 94.00 957 LEU A CA 1
ATOM 7925 C C . LEU A 1 957 ? -11.712 34.173 15.533 1.00 94.00 957 LEU A C 1
ATOM 7927 O O . LEU A 1 957 ? -11.973 33.130 16.125 1.00 94.00 957 LEU A O 1
ATOM 7931 N N . GLU A 1 958 ? -12.656 34.878 14.910 1.00 92.38 958 GLU A N 1
ATOM 7932 C CA . GLU A 1 958 ? -14.102 34.674 15.135 1.00 92.38 958 GLU A CA 1
ATOM 7933 C C . GLU A 1 958 ? -14.829 33.974 13.978 1.00 92.38 958 GLU A C 1
ATOM 7935 O O . GLU A 1 958 ? -15.781 33.235 14.213 1.00 92.38 958 GLU A O 1
ATOM 7940 N N . THR A 1 959 ? -14.399 34.192 12.734 1.00 94.25 959 THR A N 1
ATOM 7941 C CA . THR A 1 959 ? -15.081 33.684 11.527 1.00 94.25 959 THR A CA 1
ATOM 7942 C C . THR A 1 959 ? -14.126 32.905 10.635 1.00 94.25 959 THR A C 1
ATOM 7944 O O . THR A 1 959 ? -12.910 33.098 10.694 1.00 94.25 959 THR A O 1
ATOM 7947 N N . ASP A 1 960 ? -14.664 32.036 9.784 1.00 94.06 960 ASP A N 1
ATOM 7948 C CA . ASP A 1 960 ? -13.871 31.289 8.809 1.00 94.06 960 ASP A CA 1
ATOM 7949 C C . ASP A 1 960 ? -13.138 32.205 7.822 1.00 94.06 960 ASP A C 1
ATOM 7951 O O . ASP A 1 960 ? -11.947 32.008 7.576 1.00 94.06 960 ASP A O 1
ATOM 7955 N N . THR A 1 961 ? -13.800 33.261 7.341 1.00 94.44 961 THR A N 1
ATOM 7956 C CA . THR A 1 961 ? -13.197 34.273 6.462 1.00 94.44 961 THR A CA 1
ATOM 7957 C C . THR A 1 961 ? -12.026 34.993 7.132 1.00 94.44 961 THR A C 1
ATOM 7959 O O . THR A 1 961 ? -10.969 35.155 6.521 1.00 94.44 961 THR A O 1
ATOM 7962 N N . GLU A 1 962 ? -12.161 35.378 8.407 1.00 94.25 962 GLU A N 1
ATOM 7963 C CA . GLU A 1 962 ? -11.082 36.026 9.167 1.00 94.25 962 GLU A CA 1
ATOM 7964 C C . GLU A 1 962 ? -9.882 35.087 9.366 1.00 94.25 962 GLU A C 1
ATOM 7966 O O . GLU A 1 962 ? -8.732 35.525 9.270 1.00 94.25 962 GLU A O 1
ATOM 7971 N N . ILE A 1 963 ? -10.132 33.791 9.584 1.00 94.81 963 ILE A N 1
ATOM 7972 C CA . ILE A 1 963 ? -9.084 32.772 9.720 1.00 94.81 963 ILE A CA 1
ATOM 7973 C C . ILE A 1 963 ? -8.275 32.652 8.435 1.00 94.81 963 ILE A C 1
ATOM 7975 O O . ILE A 1 963 ? -7.052 32.804 8.461 1.00 94.81 963 ILE A O 1
ATOM 7979 N N . ILE A 1 964 ? -8.939 32.392 7.307 1.00 94.38 964 ILE A N 1
ATOM 7980 C CA . ILE A 1 964 ? -8.231 32.144 6.047 1.00 94.38 964 ILE A CA 1
ATOM 7981 C C . ILE A 1 964 ? -7.516 33.403 5.544 1.00 94.38 964 ILE A C 1
ATOM 7983 O O . ILE A 1 964 ? -6.435 33.290 4.970 1.00 94.38 964 ILE A O 1
ATOM 7987 N N . GLN A 1 965 ? -8.056 34.599 5.806 1.00 93.88 965 GLN A N 1
ATOM 7988 C CA . GLN A 1 965 ? -7.384 35.861 5.487 1.00 93.88 965 GLN A CA 1
ATOM 7989 C C . GLN A 1 965 ? -6.160 36.102 6.374 1.00 93.88 965 GLN A C 1
ATOM 7991 O O . GLN A 1 965 ? -5.112 36.503 5.874 1.00 93.88 965 GLN A O 1
ATOM 7996 N N . THR A 1 966 ? -6.260 35.831 7.677 1.00 94.00 966 THR A N 1
ATOM 7997 C CA . THR A 1 966 ? -5.137 36.009 8.612 1.00 94.00 966 THR A CA 1
ATOM 7998 C C . THR A 1 966 ? -3.996 35.041 8.300 1.00 94.00 966 THR A C 1
ATOM 8000 O O . THR A 1 966 ? -2.828 35.427 8.315 1.00 94.00 966 THR A O 1
ATOM 8003 N N . LEU A 1 967 ? -4.324 33.790 7.973 1.00 94.50 967 LEU A N 1
ATOM 8004 C CA . LEU A 1 967 ? -3.349 32.738 7.685 1.00 94.50 967 LEU A CA 1
ATOM 8005 C C . LEU A 1 967 ? -2.911 32.702 6.211 1.00 94.50 967 LEU A C 1
ATOM 8007 O O . LEU A 1 967 ? -2.055 31.893 5.854 1.00 94.50 967 LEU A O 1
ATOM 8011 N N . SER A 1 968 ? -3.445 33.572 5.342 1.00 94.75 968 SER A N 1
ATOM 8012 C CA . SER A 1 968 ? -3.231 33.497 3.889 1.00 94.75 968 SER A CA 1
ATOM 8013 C C . SER A 1 968 ? -1.753 33.528 3.504 1.00 94.75 968 SER A C 1
ATOM 8015 O O . SER A 1 968 ? -1.330 32.811 2.601 1.00 94.75 968 SER A O 1
ATOM 8017 N N . HIS A 1 969 ? -0.962 34.363 4.186 1.00 92.56 969 HIS A N 1
ATOM 8018 C CA . HIS A 1 969 ? 0.474 34.473 3.943 1.00 92.56 969 HIS A CA 1
ATOM 8019 C C . HIS A 1 969 ? 1.193 33.155 4.246 1.00 92.56 969 HIS A C 1
ATOM 8021 O O . HIS A 1 969 ? 1.970 32.686 3.421 1.00 92.56 969 HIS A O 1
ATOM 8027 N N . GLU A 1 970 ? 0.877 32.523 5.379 1.00 93.44 970 GLU A N 1
ATOM 8028 C CA . GLU A 1 970 ? 1.478 31.253 5.793 1.00 93.44 970 GLU A CA 1
ATOM 8029 C C . GLU A 1 970 ? 1.060 30.087 4.892 1.00 93.44 970 GLU A C 1
ATOM 8031 O O . GLU A 1 970 ? 1.881 29.225 4.585 1.00 93.44 970 GLU A O 1
ATOM 8036 N N . ILE A 1 971 ? -0.190 30.078 4.415 1.00 95.12 971 ILE A N 1
ATOM 8037 C CA . ILE A 1 971 ? -0.701 29.056 3.488 1.00 95.12 971 ILE A CA 1
ATOM 8038 C C . ILE A 1 971 ? 0.035 29.138 2.143 1.00 95.12 971 ILE A C 1
ATOM 8040 O O . ILE A 1 971 ? 0.433 28.119 1.581 1.00 95.12 971 ILE A O 1
ATOM 8044 N N . LEU A 1 972 ? 0.253 30.355 1.633 1.00 95.69 972 LEU A N 1
ATOM 8045 C CA . LEU A 1 972 ? 0.880 30.591 0.329 1.00 95.69 972 LEU A CA 1
ATOM 8046 C C . LEU A 1 972 ? 2.408 30.429 0.327 1.00 95.69 972 LEU A C 1
ATOM 8048 O O . LEU A 1 972 ? 3.017 30.539 -0.738 1.00 95.69 972 LEU A O 1
ATOM 8052 N N . LYS A 1 973 ? 3.035 30.144 1.479 1.00 92.50 973 LYS A N 1
ATOM 8053 C CA . LYS A 1 973 ? 4.458 29.771 1.533 1.00 92.50 973 LYS A CA 1
ATOM 8054 C C . LYS A 1 973 ? 4.714 28.408 0.883 1.00 92.50 973 LYS A C 1
ATOM 8056 O O . LYS A 1 973 ? 5.768 28.232 0.289 1.00 92.50 973 LYS A O 1
ATOM 8061 N N . PHE A 1 974 ? 3.767 27.465 0.976 1.00 90.50 974 PHE A N 1
ATOM 8062 C CA . PHE A 1 974 ? 3.903 26.083 0.474 1.00 90.50 974 PHE A CA 1
ATOM 8063 C C . PHE A 1 974 ? 5.171 25.348 0.958 1.00 90.50 974 PHE A C 1
ATOM 8065 O O . PHE A 1 974 ? 5.688 24.478 0.264 1.00 90.50 974 PHE A O 1
ATOM 8072 N N . ASN A 1 975 ? 5.680 25.703 2.142 1.00 86.50 975 ASN A N 1
ATOM 8073 C CA . ASN A 1 975 ? 6.872 25.077 2.727 1.00 86.50 975 ASN A CA 1
ATOM 8074 C C . ASN A 1 975 ? 6.550 23.786 3.495 1.00 86.50 975 ASN A C 1
ATOM 8076 O O . ASN A 1 975 ? 7.438 22.967 3.706 1.00 86.50 975 ASN A O 1
ATOM 8080 N N . GLU A 1 976 ? 5.295 23.616 3.917 1.00 89.38 976 GLU A N 1
ATOM 8081 C CA . GLU A 1 976 ? 4.817 22.442 4.650 1.00 89.38 976 GLU A CA 1
ATOM 8082 C C . GLU A 1 976 ? 3.956 21.545 3.766 1.00 89.38 976 GLU A C 1
ATOM 8084 O O . GLU A 1 976 ? 3.364 21.997 2.784 1.00 89.38 976 GLU A O 1
ATOM 8089 N N . THR A 1 977 ? 3.808 20.277 4.160 1.00 89.75 977 THR A N 1
ATOM 8090 C CA . THR A 1 977 ? 2.945 19.340 3.432 1.00 89.75 977 THR A CA 1
ATOM 8091 C C . THR A 1 977 ? 1.478 19.802 3.449 1.00 89.75 977 THR A C 1
ATOM 8093 O O . THR A 1 977 ? 0.929 19.998 4.540 1.00 89.75 977 THR A O 1
ATOM 8096 N N . PRO A 1 978 ? 0.797 19.915 2.291 1.00 93.75 978 PRO A N 1
ATOM 8097 C CA . PRO A 1 978 ? -0.549 20.495 2.213 1.00 93.75 978 PRO A CA 1
ATOM 8098 C C . PRO A 1 978 ? -1.628 19.817 3.075 1.00 93.75 978 PRO A C 1
ATOM 8100 O O . PRO A 1 978 ? -2.554 20.490 3.533 1.00 93.75 978 PRO A O 1
ATOM 8103 N N . TRP A 1 979 ? -1.535 18.506 3.333 1.00 92.69 979 TRP A N 1
ATOM 8104 C CA . TRP A 1 979 ? -2.492 17.817 4.215 1.00 92.69 979 TRP A CA 1
ATOM 8105 C C . TRP A 1 979 ? -2.376 18.268 5.678 1.00 92.69 979 TRP A C 1
ATOM 8107 O O . TRP A 1 979 ? -3.400 18.408 6.344 1.00 92.69 979 TRP A O 1
ATOM 8117 N N . LEU A 1 980 ? -1.158 18.551 6.159 1.00 92.50 980 LEU A N 1
ATOM 8118 C CA . LEU A 1 980 ? -0.924 19.064 7.511 1.00 92.50 980 LEU A CA 1
ATOM 8119 C C . LEU A 1 980 ? -1.521 20.466 7.633 1.00 92.50 980 LEU A C 1
ATOM 8121 O O . LEU A 1 980 ? -2.293 20.726 8.546 1.00 92.50 980 LEU A O 1
ATOM 8125 N N . VAL A 1 981 ? -1.259 21.335 6.652 1.00 95.06 981 VAL A N 1
ATOM 8126 C CA . VAL A 1 981 ? -1.881 22.668 6.586 1.00 95.06 981 VAL A CA 1
ATOM 8127 C C . VAL A 1 981 ? -3.410 22.552 6.586 1.00 95.06 981 VAL A C 1
ATOM 8129 O O . VAL A 1 981 ? -4.080 23.286 7.304 1.00 95.06 981 VAL A O 1
ATOM 8132 N N . SER A 1 982 ? -3.971 21.592 5.841 1.00 95.75 982 SER A N 1
ATOM 8133 C CA . SER A 1 982 ? -5.419 21.335 5.819 1.00 95.75 982 SER A CA 1
ATOM 8134 C C . SER A 1 982 ? -5.957 20.922 7.190 1.00 95.75 982 SER A C 1
ATOM 8136 O O . SER A 1 982 ? -6.965 21.469 7.633 1.00 95.75 982 SER A O 1
ATOM 8138 N N . LYS A 1 983 ? -5.280 19.991 7.876 1.00 95.25 983 LYS A N 1
ATOM 8139 C CA . LYS A 1 983 ? -5.631 19.554 9.234 1.00 95.25 983 LYS A CA 1
ATOM 8140 C C . LYS A 1 983 ? -5.643 20.735 10.207 1.00 95.25 983 LYS A C 1
ATOM 8142 O O . LYS A 1 983 ? -6.602 20.916 10.951 1.00 95.25 983 LYS A O 1
ATOM 8147 N N . GLU A 1 984 ? -4.596 21.551 10.180 1.00 94.94 984 GLU A N 1
ATOM 8148 C CA . GLU A 1 984 ? -4.457 22.687 11.090 1.00 94.94 984 GLU A CA 1
ATOM 8149 C C . GLU A 1 984 ? -5.469 23.799 10.787 1.00 94.94 984 GLU A C 1
ATOM 8151 O O . GLU A 1 984 ? -6.040 24.384 11.705 1.00 94.94 984 GLU A O 1
ATOM 8156 N N . VAL A 1 985 ? -5.776 24.052 9.510 1.00 96.25 985 VAL A N 1
ATOM 8157 C CA . VAL A 1 985 ? -6.874 24.953 9.124 1.00 96.25 985 VAL A CA 1
ATOM 8158 C C . VAL A 1 985 ? -8.206 24.431 9.670 1.00 96.25 985 VAL A C 1
ATOM 8160 O O . VAL A 1 985 ? -8.945 25.205 10.273 1.00 96.25 985 VAL A O 1
ATOM 8163 N N . ILE A 1 986 ? -8.498 23.131 9.540 1.00 97.06 986 ILE A N 1
ATOM 8164 C CA . ILE A 1 986 ? -9.701 22.514 10.124 1.00 97.06 986 ILE A CA 1
ATOM 8165 C C . ILE A 1 986 ? -9.752 22.728 11.643 1.00 97.06 986 ILE A C 1
ATOM 8167 O O . ILE A 1 986 ? -10.803 23.090 12.170 1.00 97.06 986 ILE A O 1
ATOM 8171 N N . TRP A 1 987 ? -8.623 22.591 12.342 1.00 95.88 987 TRP A N 1
ATOM 8172 C CA . TRP A 1 987 ? -8.544 22.876 13.775 1.00 95.88 987 TRP A CA 1
ATOM 8173 C C . TRP A 1 987 ? -8.851 24.344 14.110 1.00 95.88 987 TRP A C 1
ATOM 8175 O O . TRP A 1 987 ? -9.560 24.611 15.082 1.00 95.88 987 TRP A O 1
ATOM 8185 N N . PHE A 1 988 ? -8.377 25.312 13.317 1.00 96.25 988 PHE A N 1
ATOM 8186 C CA . PHE A 1 988 ? -8.711 26.730 13.514 1.00 96.25 988 PHE A CA 1
ATOM 8187 C C . PHE A 1 988 ? -10.198 27.041 13.276 1.00 96.25 988 PHE A C 1
ATOM 8189 O O . PHE A 1 988 ? -10.723 27.959 13.917 1.00 96.25 988 PHE A O 1
ATOM 8196 N N . LEU A 1 989 ? -10.857 26.291 12.383 1.00 96.50 989 LEU A N 1
ATOM 8197 C CA . LEU A 1 989 ? -12.270 26.442 12.004 1.00 96.50 989 LEU A CA 1
ATOM 8198 C C . LEU A 1 989 ? -13.261 25.856 13.022 1.00 96.50 989 LEU A C 1
ATOM 8200 O O . LEU A 1 989 ? -14.464 26.094 12.893 1.00 96.50 989 LEU A O 1
ATOM 8204 N N . GLU A 1 990 ? -12.785 25.108 14.022 1.00 95.38 990 GLU A N 1
ATOM 8205 C CA . GLU A 1 990 ? -13.619 24.536 15.084 1.00 95.38 990 GLU A CA 1
ATOM 8206 C C . GLU A 1 990 ? -14.564 25.593 15.685 1.00 95.38 990 GLU A C 1
ATOM 8208 O O . GLU A 1 990 ? -14.130 26.635 16.181 1.00 95.38 990 GLU A O 1
ATOM 8213 N N . GLY A 1 991 ? -15.871 25.322 15.612 1.00 92.62 991 GLY A N 1
ATOM 8214 C CA . GLY A 1 991 ? -16.927 26.197 16.133 1.00 92.62 991 GLY A CA 1
ATOM 8215 C C . GLY A 1 991 ? -17.249 27.448 15.301 1.00 92.62 991 GLY A C 1
ATOM 8216 O O . GLY A 1 991 ? -18.067 28.251 15.744 1.00 92.62 991 GLY A O 1
ATOM 8217 N N . LYS A 1 992 ? -16.644 27.634 14.116 1.00 95.00 992 LYS A N 1
ATOM 8218 C CA . LYS A 1 992 ? -16.716 28.894 13.336 1.00 95.00 992 LYS A CA 1
ATOM 8219 C C . LYS A 1 992 ? -17.254 28.740 11.911 1.00 95.00 992 LYS A C 1
ATOM 8221 O O . LYS A 1 992 ? -17.241 29.698 11.144 1.00 95.00 992 LYS A O 1
ATOM 8226 N N . ILE A 1 993 ? -17.725 27.547 11.554 1.00 95.12 993 ILE A N 1
ATOM 8227 C CA . ILE A 1 993 ? -18.306 27.234 10.242 1.00 95.12 993 ILE A CA 1
ATOM 8228 C C . ILE A 1 993 ? -19.723 26.676 10.371 1.00 95.12 993 ILE A C 1
ATOM 8230 O O . ILE A 1 993 ? -20.128 26.158 11.411 1.00 95.12 993 ILE A O 1
ATOM 8234 N N . SER A 1 994 ? -20.493 26.782 9.290 1.00 93.38 994 SER A N 1
ATOM 8235 C CA . SER A 1 994 ? -21.858 26.260 9.218 1.00 93.38 994 SER A CA 1
ATOM 8236 C C . SER A 1 994 ? -21.902 24.731 9.093 1.00 93.38 994 SER A C 1
ATOM 8238 O O . SER A 1 994 ? -20.971 24.101 8.593 1.00 93.38 994 SER A O 1
ATOM 8240 N N . LYS A 1 995 ? -23.043 24.123 9.448 1.00 90.62 995 LYS A N 1
ATOM 8241 C CA . LYS A 1 995 ? -23.271 22.673 9.288 1.00 90.62 995 LYS A CA 1
ATOM 8242 C C . LYS A 1 995 ? -23.087 22.183 7.846 1.00 90.62 995 LYS A C 1
ATOM 8244 O O . LYS A 1 995 ? -22.524 21.116 7.638 1.00 90.62 995 LYS A O 1
ATOM 8249 N N . SER A 1 996 ? -23.512 22.978 6.859 1.00 92.38 996 SER A N 1
ATOM 8250 C CA . SER A 1 996 ? -23.323 22.648 5.438 1.00 92.38 996 SER A CA 1
ATOM 8251 C C . SER A 1 996 ? -21.840 22.572 5.076 1.00 92.38 996 SER A C 1
ATOM 8253 O O . SER A 1 996 ? -21.429 21.644 4.390 1.00 92.38 996 SER A O 1
ATOM 8255 N N . GLN A 1 997 ? -21.028 23.513 5.571 1.00 94.75 997 GLN A N 1
ATOM 8256 C CA . GLN A 1 997 ? -19.582 23.498 5.341 1.00 94.75 997 GLN A CA 1
ATOM 8257 C C . GLN A 1 997 ? -18.914 22.298 6.025 1.00 94.75 997 GLN A C 1
ATOM 8259 O O . GLN A 1 997 ? -17.997 21.719 5.453 1.00 94.75 997 GLN A O 1
ATOM 8264 N N . ILE A 1 998 ? -19.381 21.893 7.213 1.00 94.94 998 ILE A N 1
ATOM 8265 C CA . ILE A 1 998 ? -18.898 20.675 7.885 1.00 94.94 998 ILE A CA 1
ATOM 8266 C C . ILE A 1 998 ? -19.183 19.435 7.026 1.00 94.94 998 ILE A C 1
ATOM 8268 O O . ILE A 1 998 ? -18.275 18.638 6.797 1.00 94.94 998 ILE A O 1
ATOM 8272 N N . GLU A 1 999 ? -20.407 19.291 6.503 1.00 93.88 999 GLU A N 1
ATOM 8273 C CA . GLU A 1 999 ? -20.762 18.171 5.618 1.00 93.88 999 GLU A CA 1
ATOM 8274 C C . GLU A 1 999 ? -19.901 18.155 4.342 1.00 93.88 999 GLU A C 1
ATOM 8276 O O . GLU A 1 999 ? -19.412 17.099 3.932 1.00 93.88 999 GLU A O 1
ATOM 8281 N N . ASP A 1 1000 ? -19.655 19.324 3.742 1.00 94.94 1000 ASP A N 1
ATOM 8282 C CA . ASP A 1 1000 ? -18.771 19.449 2.582 1.00 94.94 1000 ASP A CA 1
ATOM 8283 C C . ASP A 1 1000 ? -17.332 19.033 2.916 1.00 94.94 1000 ASP A C 1
ATOM 8285 O O . ASP A 1 1000 ? -16.710 18.308 2.138 1.00 94.94 1000 ASP A O 1
ATOM 8289 N N . ILE A 1 1001 ? -16.800 19.432 4.078 1.00 96.81 1001 ILE A N 1
ATOM 8290 C CA . ILE A 1 1001 ? -15.454 19.039 4.522 1.00 96.81 1001 ILE A CA 1
ATOM 8291 C C . ILE A 1 1001 ? -15.383 17.529 4.759 1.00 96.81 1001 ILE A C 1
ATOM 8293 O O . ILE A 1 1001 ? -14.428 16.901 4.302 1.00 96.81 1001 ILE A O 1
ATOM 8297 N N . TYR A 1 1002 ? -16.400 16.919 5.377 1.00 95.81 1002 TYR A N 1
ATOM 8298 C CA . TYR A 1 1002 ? -16.468 15.461 5.512 1.00 95.81 1002 TYR A CA 1
ATOM 8299 C C . TYR A 1 1002 ? -16.414 14.777 4.142 1.00 95.81 1002 TYR A C 1
ATOM 8301 O O . TYR A 1 1002 ? -15.600 13.886 3.908 1.00 95.81 1002 TYR A O 1
ATOM 8309 N N . LYS A 1 1003 ? -17.210 15.249 3.180 1.00 96.00 1003 LYS A N 1
ATOM 8310 C CA . LYS A 1 1003 ? -17.180 14.733 1.809 1.00 96.00 1003 LYS A CA 1
ATOM 8311 C C . LYS A 1 1003 ? -15.811 14.902 1.149 1.00 96.00 1003 LYS A C 1
ATOM 8313 O O . LYS A 1 1003 ? -15.354 14.009 0.437 1.00 96.00 1003 LYS A O 1
ATOM 8318 N N . ILE A 1 1004 ? -15.162 16.048 1.346 1.00 97.19 1004 ILE A N 1
ATOM 8319 C CA . ILE A 1 1004 ? -13.841 16.360 0.790 1.00 97.19 1004 ILE A CA 1
ATOM 8320 C C . ILE A 1 1004 ? -12.775 15.409 1.350 1.00 97.19 1004 ILE A C 1
ATOM 8322 O O . ILE A 1 1004 ? -12.005 14.847 0.566 1.00 97.19 1004 ILE A O 1
ATOM 8326 N N . VAL A 1 1005 ? -12.751 15.199 2.669 1.00 96.62 1005 VAL A N 1
ATOM 8327 C CA . VAL A 1 1005 ? -11.815 14.287 3.345 1.00 96.62 1005 VAL A CA 1
ATOM 8328 C C . VAL A 1 1005 ? -12.081 12.840 2.926 1.00 96.62 1005 VAL A C 1
ATOM 8330 O O . VAL A 1 1005 ? -11.150 12.144 2.519 1.00 96.62 1005 VAL A O 1
ATOM 8333 N N . ASN A 1 1006 ? -13.349 12.415 2.898 1.00 95.12 1006 ASN A N 1
ATOM 8334 C CA . ASN A 1 1006 ? -13.745 11.093 2.412 1.00 95.12 1006 ASN A CA 1
ATOM 8335 C C . ASN A 1 1006 ? -13.278 10.847 0.969 1.00 95.12 1006 ASN A C 1
ATOM 8337 O O . ASN A 1 1006 ? -12.649 9.831 0.676 1.00 95.12 1006 ASN A O 1
ATOM 8341 N N . ASN A 1 1007 ? -13.519 11.804 0.067 1.00 94.94 1007 ASN A N 1
ATOM 8342 C CA . ASN A 1 1007 ? -13.079 11.713 -1.325 1.00 94.94 1007 ASN A CA 1
ATOM 8343 C C . ASN A 1 1007 ? -11.551 11.672 -1.444 1.00 94.94 1007 ASN A C 1
ATOM 8345 O O . ASN A 1 1007 ? -11.029 10.921 -2.264 1.00 94.94 1007 ASN A O 1
ATOM 8349 N N . HIS A 1 1008 ? -10.825 12.468 -0.648 1.00 94.69 1008 HIS A N 1
ATOM 8350 C CA . HIS A 1 1008 ? -9.360 12.470 -0.663 1.00 94.69 1008 HIS A CA 1
ATOM 8351 C C . HIS A 1 1008 ? -8.803 11.072 -0.380 1.00 94.69 1008 HIS A C 1
ATOM 8353 O O . HIS A 1 1008 ? -7.973 10.596 -1.154 1.00 94.69 1008 HIS A O 1
ATOM 8359 N N . PHE A 1 1009 ? -9.298 10.400 0.660 1.00 92.12 1009 PHE A N 1
ATOM 8360 C CA . PHE A 1 1009 ? -8.853 9.049 0.993 1.00 92.12 1009 PHE A CA 1
ATOM 8361 C C . PHE A 1 1009 ? -9.399 7.981 0.049 1.00 92.12 1009 PHE A C 1
ATOM 8363 O O . PHE A 1 1009 ? -8.676 7.038 -0.249 1.00 92.12 1009 PHE A O 1
ATOM 8370 N N . HIS A 1 1010 ? -10.593 8.149 -0.521 1.00 90.94 1010 HIS A N 1
ATOM 8371 C CA . HIS A 1 1010 ? -11.089 7.251 -1.567 1.00 90.94 1010 HIS A CA 1
ATOM 8372 C C . HIS A 1 1010 ? -10.180 7.207 -2.798 1.00 90.94 1010 HIS A C 1
ATOM 8374 O O . HIS A 1 1010 ? -9.939 6.124 -3.324 1.00 90.94 1010 HIS A O 1
ATOM 8380 N N . TYR A 1 1011 ? -9.635 8.347 -3.237 1.00 89.56 1011 TYR A N 1
ATOM 8381 C CA . TYR A 1 1011 ? -8.679 8.367 -4.351 1.00 89.56 1011 TYR A CA 1
ATOM 8382 C C . TYR A 1 1011 ? -7.360 7.652 -4.027 1.00 89.56 1011 TYR A C 1
ATOM 8384 O O . TYR A 1 1011 ? -6.700 7.172 -4.947 1.00 89.56 1011 TYR A O 1
ATOM 8392 N N . ILE A 1 1012 ? -6.984 7.595 -2.746 1.00 87.94 1012 ILE A N 1
ATOM 8393 C CA . ILE A 1 1012 ? -5.709 7.042 -2.271 1.00 87.94 1012 ILE A CA 1
ATOM 8394 C C . ILE A 1 1012 ? -5.815 5.549 -1.938 1.00 87.94 1012 ILE A C 1
ATOM 8396 O O . ILE A 1 1012 ? -4.923 4.787 -2.287 1.00 87.94 1012 ILE A O 1
ATOM 8400 N N . ILE A 1 1013 ? -6.872 5.149 -1.228 1.00 85.88 1013 ILE A N 1
ATOM 8401 C CA . ILE A 1 1013 ? -7.020 3.821 -0.611 1.00 85.88 1013 ILE A CA 1
ATOM 8402 C C . ILE A 1 1013 ? -7.860 2.895 -1.489 1.00 85.88 1013 ILE A C 1
ATOM 8404 O O . ILE A 1 1013 ? -7.539 1.720 -1.600 1.00 85.88 1013 ILE A O 1
ATOM 8408 N N . ARG A 1 1014 ? -8.910 3.433 -2.131 1.00 82.81 1014 ARG A N 1
ATOM 8409 C CA . ARG A 1 1014 ? -9.817 2.699 -3.035 1.00 82.81 1014 ARG A CA 1
ATOM 8410 C C . ARG A 1 1014 ? -10.389 1.418 -2.405 1.00 82.81 1014 ARG A C 1
ATOM 8412 O O . ARG A 1 1014 ? -10.180 0.337 -2.943 1.00 82.81 1014 ARG A O 1
ATOM 8419 N N . PRO A 1 1015 ? -11.105 1.532 -1.272 1.00 82.00 1015 PRO A N 1
ATOM 8420 C CA . PRO A 1 1015 ? -11.603 0.365 -0.559 1.00 82.00 1015 PRO A CA 1
ATOM 8421 C C . PRO A 1 1015 ? -12.627 -0.411 -1.391 1.00 82.00 1015 PRO A C 1
ATOM 8423 O O . PRO A 1 1015 ? -13.526 0.186 -1.999 1.00 82.00 1015 PRO A O 1
ATOM 8426 N N . ASP A 1 1016 ? -12.518 -1.738 -1.344 1.00 81.19 1016 ASP A N 1
ATOM 8427 C CA . ASP A 1 1016 ? -13.471 -2.652 -1.967 1.00 81.19 1016 ASP A CA 1
ATOM 8428 C C . ASP A 1 1016 ? -14.873 -2.519 -1.373 1.00 81.19 1016 ASP A C 1
ATOM 8430 O O . ASP A 1 1016 ? -15.071 -2.157 -0.208 1.00 81.19 1016 ASP A O 1
ATOM 8434 N N . THR A 1 1017 ? -15.874 -2.874 -2.182 1.00 85.06 1017 THR A N 1
ATOM 8435 C CA . THR A 1 1017 ? -17.279 -2.782 -1.769 1.00 85.06 1017 THR A CA 1
ATOM 8436 C C . THR A 1 1017 ? -17.552 -3.662 -0.550 1.00 85.06 1017 THR A C 1
ATOM 8438 O O . THR A 1 1017 ? -18.153 -3.174 0.397 1.00 85.06 1017 THR A O 1
ATOM 8441 N N . SER A 1 1018 ? -17.029 -4.892 -0.506 1.00 83.75 1018 SER A N 1
ATOM 8442 C CA . SER A 1 1018 ? -17.249 -5.836 0.602 1.00 83.75 1018 SER A CA 1
ATOM 8443 C C . SER A 1 1018 ? -16.793 -5.300 1.966 1.00 83.75 1018 SER A C 1
ATOM 8445 O O . SER A 1 1018 ? -17.467 -5.514 2.972 1.00 83.75 1018 SER A O 1
ATOM 8447 N N . VAL A 1 1019 ? -15.695 -4.535 2.018 1.00 85.81 1019 VAL A N 1
ATOM 8448 C CA . VAL A 1 1019 ? -15.212 -3.914 3.266 1.00 85.81 1019 VAL A CA 1
ATOM 8449 C C . VAL A 1 1019 ? -16.145 -2.794 3.724 1.00 85.81 1019 VAL A C 1
ATOM 8451 O O . VAL A 1 1019 ? -16.343 -2.600 4.920 1.00 85.81 1019 VAL A O 1
ATOM 8454 N N . LYS A 1 1020 ? -16.797 -2.083 2.797 1.00 88.50 1020 LYS A N 1
ATOM 8455 C CA . LYS A 1 1020 ? -17.847 -1.117 3.157 1.00 88.50 1020 LYS A CA 1
ATOM 8456 C C . LYS A 1 1020 ? -19.063 -1.809 3.760 1.00 88.50 1020 LYS A C 1
ATOM 8458 O O . LYS A 1 1020 ? -19.660 -1.274 4.693 1.00 88.50 1020 LYS A O 1
ATOM 8463 N N . GLU A 1 1021 ? -19.421 -2.990 3.253 1.00 89.31 1021 GLU A N 1
ATOM 8464 C CA . GLU A 1 1021 ? -20.604 -3.719 3.717 1.00 89.31 1021 GLU A CA 1
ATOM 8465 C C . GLU A 1 1021 ? -20.478 -4.174 5.175 1.00 89.31 1021 GLU A C 1
ATOM 8467 O O . GLU A 1 1021 ? -21.448 -4.078 5.933 1.00 89.31 1021 GLU A O 1
ATOM 8472 N N . LYS A 1 1022 ? -19.263 -4.552 5.600 1.00 89.69 1022 LYS A N 1
ATOM 8473 C CA . LYS A 1 1022 ? -18.919 -4.889 6.995 1.00 89.69 1022 LYS A CA 1
ATOM 8474 C C . LYS A 1 1022 ? -19.391 -3.830 7.999 1.00 89.69 1022 LYS A C 1
ATOM 8476 O O . LYS A 1 1022 ? -19.815 -4.167 9.101 1.00 89.69 1022 LYS A O 1
ATOM 8481 N N . TYR A 1 1023 ? -19.362 -2.554 7.616 1.00 92.56 1023 TYR A N 1
ATOM 8482 C CA . TYR A 1 1023 ? -19.634 -1.428 8.508 1.00 92.56 1023 TYR A CA 1
ATOM 8483 C C . TYR A 1 1023 ? -21.023 -0.793 8.325 1.00 92.56 1023 TYR A C 1
ATOM 8485 O O . TYR A 1 1023 ? -21.291 0.253 8.913 1.00 92.56 1023 TYR A O 1
ATOM 8493 N N . PHE A 1 1024 ? -21.947 -1.403 7.568 1.00 89.75 1024 PHE A N 1
ATOM 8494 C CA . PHE A 1 1024 ? -23.305 -0.855 7.367 1.00 89.75 1024 PHE A CA 1
ATOM 8495 C C . PHE A 1 1024 ? -24.082 -0.586 8.658 1.00 89.75 1024 PHE A C 1
ATOM 8497 O O . PHE A 1 1024 ? -24.984 0.251 8.685 1.00 89.75 1024 PHE A O 1
ATOM 8504 N N . TRP A 1 1025 ? -23.764 -1.301 9.733 1.00 89.50 1025 TRP A N 1
ATOM 8505 C CA . TRP A 1 1025 ? -24.406 -1.109 11.025 1.00 89.50 1025 TRP A CA 1
ATOM 8506 C C . TRP A 1 1025 ? -24.084 0.260 11.653 1.00 89.50 1025 TRP A C 1
ATOM 8508 O O . TRP A 1 1025 ? -24.903 0.752 12.424 1.00 89.50 1025 TRP A O 1
ATOM 8518 N N . LEU A 1 1026 ? -22.975 0.916 11.276 1.00 89.69 1026 LEU A N 1
ATOM 8519 C CA . LEU A 1 1026 ? -22.624 2.261 11.754 1.00 89.69 1026 LEU A CA 1
ATOM 8520 C C . LEU A 1 1026 ? -23.600 3.343 11.274 1.00 89.69 1026 LEU A C 1
ATOM 8522 O O . LEU A 1 1026 ? -23.678 4.397 11.902 1.00 89.69 1026 LEU A O 1
ATOM 8526 N N . ASP A 1 1027 ? -24.370 3.102 10.212 1.00 82.00 1027 ASP A N 1
ATOM 8527 C CA . ASP A 1 1027 ? -25.343 4.072 9.690 1.00 82.00 1027 ASP A CA 1
ATOM 8528 C C . ASP A 1 1027 ? -26.652 4.085 10.509 1.00 82.00 1027 ASP A C 1
ATOM 8530 O O . ASP A 1 1027 ? -27.500 4.961 10.322 1.00 82.00 1027 ASP A O 1
ATOM 8534 N N . LYS A 1 1028 ? -26.843 3.113 11.415 1.00 77.44 1028 LYS A N 1
ATOM 8535 C CA . LYS A 1 1028 ? -28.061 2.964 12.224 1.00 77.44 1028 LYS A CA 1
ATOM 8536 C C . LYS A 1 1028 ? -27.955 3.755 13.530 1.00 77.44 1028 LYS A C 1
ATOM 8538 O O . LYS A 1 1028 ? -26.933 3.715 14.212 1.00 77.44 1028 LYS A O 1
ATOM 8543 N N . GLU A 1 1029 ? -29.032 4.447 13.898 1.00 65.94 1029 GLU A N 1
ATOM 8544 C CA . GLU A 1 1029 ? -29.187 5.007 15.244 1.00 65.94 1029 GLU A CA 1
ATOM 8545 C C . GLU A 1 1029 ? -29.672 3.903 16.195 1.00 65.94 1029 GLU A C 1
ATOM 8547 O O . GLU A 1 1029 ? -30.691 3.261 15.933 1.00 65.94 1029 GLU A O 1
ATOM 8552 N N . ASN A 1 1030 ? -28.941 3.675 17.287 1.00 66.06 1030 ASN A N 1
ATOM 8553 C CA . ASN A 1 1030 ? -29.333 2.724 18.326 1.00 66.06 1030 ASN A CA 1
ATOM 8554 C C . ASN A 1 1030 ? -30.223 3.390 19.387 1.00 66.06 1030 ASN A C 1
ATOM 8556 O O . ASN A 1 1030 ? -30.245 4.614 19.541 1.00 66.06 1030 ASN A O 1
ATOM 8560 N N . GLU A 1 1031 ? -30.965 2.573 20.139 1.00 67.75 1031 GLU A N 1
ATOM 8561 C CA . GLU A 1 1031 ? -31.783 3.053 21.255 1.00 67.75 1031 GLU A CA 1
ATOM 8562 C C . GLU A 1 1031 ? -30.928 3.775 22.308 1.00 67.75 1031 GLU A C 1
ATOM 8564 O O . GLU A 1 1031 ? -29.831 3.340 22.667 1.00 67.75 1031 GLU A O 1
ATOM 8569 N N . LYS A 1 1032 ? -31.452 4.889 22.835 1.00 66.00 1032 LYS A N 1
ATOM 8570 C CA . LYS A 1 1032 ? -30.778 5.679 23.872 1.00 66.00 1032 LYS A CA 1
ATOM 8571 C C . LYS A 1 1032 ? -30.800 4.940 25.212 1.00 66.00 1032 LYS A C 1
ATOM 8573 O O . LYS A 1 1032 ? -31.747 5.064 25.984 1.00 66.00 1032 LYS A O 1
ATOM 8578 N N . ILE A 1 1033 ? -29.732 4.198 25.480 1.00 82.31 1033 ILE A N 1
ATOM 8579 C CA . ILE A 1 1033 ? -29.397 3.603 26.781 1.00 82.31 1033 ILE A CA 1
ATOM 8580 C C . ILE A 1 1033 ? -28.425 4.551 27.512 1.00 82.31 1033 ILE A C 1
ATOM 8582 O O . ILE A 1 1033 ? -27.691 5.288 26.858 1.00 82.31 1033 ILE A O 1
ATOM 8586 N N . SER A 1 1034 ? -28.412 4.564 28.852 1.00 89.31 1034 SER A N 1
ATOM 8587 C CA . SER A 1 1034 ? -27.452 5.377 29.620 1.00 89.31 1034 SER A CA 1
ATOM 8588 C C . SER A 1 1034 ? -26.001 4.959 29.334 1.00 89.31 1034 SER A C 1
ATOM 8590 O O . SER A 1 1034 ? -25.717 3.772 29.147 1.00 89.31 1034 SER A O 1
ATOM 8592 N N . ASN A 1 1035 ? -25.063 5.915 29.360 1.00 91.25 1035 ASN A N 1
ATOM 8593 C CA . ASN A 1 1035 ? -23.638 5.626 29.159 1.00 91.25 1035 ASN A CA 1
ATOM 8594 C C . ASN A 1 1035 ? -23.110 4.624 30.207 1.00 91.25 1035 ASN A C 1
ATOM 8596 O O . ASN A 1 1035 ? -22.365 3.710 29.859 1.00 91.25 1035 ASN A O 1
ATOM 8600 N N . ASN A 1 1036 ? -23.564 4.719 31.467 1.00 94.12 1036 ASN A N 1
ATOM 8601 C CA . ASN A 1 1036 ? -23.270 3.719 32.505 1.00 94.12 1036 ASN A CA 1
ATOM 8602 C C . ASN A 1 1036 ? -23.680 2.308 32.073 1.00 94.12 1036 ASN A C 1
ATOM 8604 O O . ASN A 1 1036 ? -22.863 1.391 32.107 1.00 94.12 1036 ASN A O 1
ATOM 8608 N N . SER A 1 1037 ? -24.928 2.136 31.632 1.00 93.25 1037 SER A N 1
ATOM 8609 C CA . SER A 1 1037 ? -25.438 0.842 31.187 1.00 93.25 1037 SER A CA 1
ATOM 8610 C C . SER A 1 1037 ? -24.661 0.294 29.988 1.00 93.25 1037 SER A C 1
ATOM 8612 O O . SER A 1 1037 ? -24.406 -0.906 29.945 1.00 93.25 1037 SER A O 1
ATOM 8614 N N . GLN A 1 1038 ? -24.238 1.148 29.050 1.00 93.75 1038 GLN A N 1
ATOM 8615 C CA . GLN A 1 1038 ? -23.408 0.736 27.911 1.00 93.75 1038 GLN A CA 1
ATOM 8616 C C . GLN A 1 1038 ? -22.023 0.236 28.351 1.00 93.75 1038 GLN A C 1
ATOM 8618 O O . GLN A 1 1038 ? -21.549 -0.785 27.850 1.00 93.75 1038 GLN A O 1
ATOM 8623 N N . ILE A 1 1039 ? -21.387 0.907 29.318 1.00 96.31 1039 ILE A N 1
ATOM 8624 C CA . ILE A 1 1039 ? -20.092 0.475 29.862 1.00 96.31 1039 ILE A CA 1
ATOM 8625 C C . ILE A 1 1039 ? -20.233 -0.796 30.703 1.00 96.31 1039 ILE A C 1
ATOM 8627 O O . ILE A 1 1039 ? -19.384 -1.677 30.606 1.00 96.31 1039 ILE A O 1
ATOM 8631 N N . ILE A 1 1040 ? -21.319 -0.956 31.464 1.00 97.12 1040 ILE A N 1
ATOM 8632 C CA . ILE A 1 1040 ? -21.603 -2.211 32.178 1.00 97.12 1040 ILE A CA 1
ATOM 8633 C C . ILE A 1 1040 ? -21.761 -3.368 31.181 1.00 97.12 1040 ILE A C 1
ATOM 8635 O O . ILE A 1 1040 ? -21.161 -4.423 31.380 1.00 97.12 1040 ILE A O 1
ATOM 8639 N N . ASP A 1 1041 ? -22.494 -3.173 30.080 1.00 95.94 1041 ASP A N 1
ATOM 8640 C CA . ASP A 1 1041 ? -22.626 -4.187 29.024 1.00 95.94 1041 ASP A CA 1
ATOM 8641 C C . ASP A 1 1041 ? -21.270 -4.511 28.371 1.00 95.94 1041 ASP A C 1
ATOM 8643 O O . ASP A 1 1041 ? -20.987 -5.668 28.051 1.00 95.94 1041 ASP A O 1
ATOM 8647 N N . PHE A 1 1042 ? -20.404 -3.508 28.194 1.00 97.19 1042 PHE A N 1
ATOM 8648 C CA . PHE A 1 1042 ? -19.041 -3.699 27.699 1.00 97.19 1042 PHE A CA 1
ATOM 8649 C C . PHE A 1 1042 ? -18.169 -4.506 28.675 1.00 97.19 1042 PHE A C 1
ATOM 8651 O O . PHE A 1 1042 ? -17.497 -5.447 28.255 1.00 97.19 1042 PHE A O 1
ATOM 8658 N N . LEU A 1 1043 ? -18.235 -4.219 29.979 1.00 97.94 1043 LEU A N 1
ATOM 8659 C CA . LEU A 1 1043 ? -17.550 -5.004 31.011 1.00 97.94 1043 LEU A CA 1
ATOM 8660 C C . LEU A 1 1043 ? -18.069 -6.448 31.056 1.00 97.94 1043 LEU A C 1
ATOM 8662 O O . LEU A 1 1043 ? -17.283 -7.386 31.108 1.00 97.94 1043 LEU A O 1
ATOM 8666 N N . ILE A 1 1044 ? -19.383 -6.665 30.969 1.00 97.81 1044 ILE A N 1
ATOM 8667 C CA . ILE A 1 1044 ? -19.956 -8.018 30.893 1.00 97.81 1044 ILE A CA 1
ATOM 8668 C C . ILE A 1 1044 ? -19.450 -8.754 29.645 1.00 97.81 1044 ILE A C 1
ATOM 8670 O O . ILE A 1 1044 ? -19.142 -9.945 29.715 1.00 97.81 1044 ILE A O 1
ATOM 8674 N N . TRP A 1 1045 ? -19.316 -8.060 28.513 1.00 96.94 1045 TRP A N 1
ATOM 8675 C CA . TRP A 1 1045 ? -18.748 -8.635 27.295 1.00 96.94 1045 TRP A CA 1
ATOM 8676 C C . TRP A 1 1045 ? -17.278 -9.058 27.466 1.00 96.94 1045 TRP A C 1
ATOM 8678 O O . TRP A 1 1045 ? -16.919 -10.131 26.978 1.00 96.94 1045 TRP A O 1
ATOM 8688 N N . LEU A 1 1046 ? -16.461 -8.312 28.225 1.00 97.25 1046 LEU A N 1
ATOM 8689 C CA . LEU A 1 1046 ? -15.066 -8.678 28.536 1.00 97.25 1046 LEU A CA 1
ATOM 8690 C C . LEU A 1 1046 ? -14.936 -10.000 29.318 1.00 97.25 1046 LEU A C 1
ATOM 8692 O O . LEU A 1 1046 ? -13.870 -10.614 29.313 1.00 97.25 1046 LEU A O 1
ATOM 8696 N N . LEU A 1 1047 ? -16.012 -10.522 29.919 1.00 96.00 1047 LEU A N 1
ATOM 8697 C CA . LEU A 1 1047 ? -16.014 -11.880 30.484 1.00 96.00 1047 LEU A CA 1
ATOM 8698 C C . LEU A 1 1047 ? -15.868 -12.978 29.414 1.00 96.00 1047 LEU A C 1
ATOM 8700 O O . LEU A 1 1047 ? -15.582 -14.119 29.767 1.00 96.00 1047 LEU A O 1
ATOM 8704 N N . ASN A 1 1048 ? -16.041 -12.651 28.130 1.00 94.19 1048 ASN A N 1
ATOM 8705 C CA . ASN A 1 1048 ? -15.789 -13.551 27.000 1.00 94.19 1048 ASN A CA 1
ATOM 8706 C C . ASN A 1 1048 ? -14.367 -13.422 26.425 1.00 94.19 1048 ASN A C 1
ATOM 8708 O O . ASN A 1 1048 ? -14.039 -14.129 25.474 1.00 94.19 1048 ASN A O 1
ATOM 8712 N N . HIS A 1 1049 ? -13.535 -12.515 26.950 1.00 94.12 1049 HIS A N 1
ATOM 8713 C CA . HIS A 1 1049 ? -12.225 -12.206 26.374 1.00 94.12 1049 HIS A CA 1
ATOM 8714 C C . HIS A 1 1049 ? -11.299 -13.436 26.348 1.00 94.12 1049 HIS A C 1
ATOM 8716 O O . HIS A 1 1049 ? -11.304 -14.175 27.333 1.00 94.12 1049 HIS A O 1
ATOM 8722 N N . PRO A 1 1050 ? -10.473 -13.667 25.305 1.00 92.50 1050 PRO A N 1
ATOM 8723 C CA . PRO A 1 1050 ? -9.553 -14.811 25.256 1.00 92.50 1050 PRO A CA 1
ATOM 8724 C C . PRO A 1 1050 ? -8.517 -14.828 26.386 1.00 92.50 1050 PRO A C 1
ATOM 8726 O O . PRO A 1 1050 ? -8.305 -15.882 26.985 1.00 92.50 1050 PRO A O 1
ATOM 8729 N N . PHE A 1 1051 ? -7.953 -13.668 26.748 1.00 91.19 1051 PHE A N 1
ATOM 8730 C CA . PHE A 1 1051 ? -7.024 -13.560 27.880 1.00 91.19 1051 PHE A CA 1
ATOM 8731 C C . PHE A 1 1051 ? -7.695 -13.813 29.229 1.00 91.19 1051 PHE A C 1
ATOM 8733 O O . PHE A 1 1051 ? -8.629 -13.114 29.637 1.00 91.19 1051 PHE A O 1
ATOM 8740 N N . THR A 1 1052 ? -7.164 -14.793 29.954 1.00 89.44 1052 THR A N 1
ATOM 8741 C CA . THR A 1 1052 ? -7.698 -15.223 31.250 1.00 89.44 1052 THR A CA 1
ATOM 8742 C C . THR A 1 1052 ? -7.617 -14.133 32.317 1.00 89.44 1052 THR A C 1
ATOM 8744 O O . THR A 1 1052 ? -8.543 -13.992 33.120 1.00 89.44 1052 THR A O 1
ATOM 8747 N N . ASP A 1 1053 ? -6.564 -13.319 32.305 1.00 89.19 1053 ASP A N 1
ATOM 8748 C CA . ASP A 1 1053 ? -6.386 -12.261 33.301 1.00 89.19 1053 ASP A CA 1
ATOM 8749 C C . ASP A 1 1053 ? -7.357 -11.097 33.104 1.00 89.19 1053 ASP A C 1
ATOM 8751 O O . ASP A 1 1053 ? -7.901 -10.595 34.089 1.00 89.19 1053 ASP A O 1
ATOM 8755 N N . ILE A 1 1054 ? -7.691 -10.749 31.854 1.00 93.44 1054 ILE A N 1
ATOM 8756 C CA . ILE A 1 1054 ? -8.756 -9.776 31.560 1.00 93.44 1054 ILE A CA 1
ATOM 8757 C C . ILE A 1 1054 ? -10.092 -10.285 32.110 1.00 93.44 1054 ILE A C 1
ATOM 8759 O O . ILE A 1 1054 ? -10.781 -9.541 32.812 1.00 93.44 1054 ILE A O 1
ATOM 8763 N N . ARG A 1 1055 ? -10.437 -11.565 31.894 1.00 93.88 1055 ARG A N 1
ATOM 8764 C CA . ARG A 1 1055 ? -11.674 -12.151 32.448 1.00 93.88 1055 ARG A CA 1
ATOM 8765 C C . ARG A 1 1055 ? -11.705 -12.100 33.978 1.00 93.88 1055 ARG A C 1
ATOM 8767 O O . ARG A 1 1055 ? -12.723 -11.716 34.550 1.00 93.88 1055 ARG A O 1
ATOM 8774 N N . LYS A 1 1056 ? -10.607 -12.467 34.650 1.00 93.88 1056 LYS A N 1
ATOM 8775 C CA . LYS A 1 1056 ? -10.508 -12.464 36.124 1.00 93.88 1056 LYS A CA 1
ATOM 8776 C C . LYS A 1 1056 ? -10.622 -11.055 36.708 1.00 93.88 1056 LYS A C 1
ATOM 8778 O O . LYS A 1 1056 ? -11.397 -10.847 37.641 1.00 93.88 1056 LYS A O 1
ATOM 8783 N N . LYS A 1 1057 ? -9.888 -10.082 36.155 1.00 94.94 1057 LYS A N 1
ATOM 8784 C CA . LYS A 1 1057 ? -9.959 -8.674 36.585 1.00 94.94 1057 LYS A CA 1
ATOM 8785 C C . LYS A 1 1057 ? -11.362 -8.106 36.372 1.00 94.94 1057 LYS A C 1
ATOM 8787 O O . LYS A 1 1057 ? -11.897 -7.465 37.273 1.00 94.94 1057 LYS A O 1
ATOM 8792 N N . THR A 1 1058 ? -11.983 -8.415 35.233 1.00 97.38 1058 THR A N 1
ATOM 8793 C CA . THR A 1 1058 ? -13.365 -8.024 34.914 1.00 97.38 1058 THR A CA 1
ATOM 8794 C C . THR A 1 1058 ? -14.368 -8.626 35.899 1.00 97.38 1058 THR A C 1
ATOM 8796 O O . THR A 1 1058 ? -15.237 -7.917 36.398 1.00 97.38 1058 THR A O 1
ATOM 8799 N N . PHE A 1 1059 ? -14.235 -9.917 36.225 1.00 97.69 1059 PHE A N 1
ATOM 8800 C CA . PHE A 1 1059 ? -15.084 -10.591 37.209 1.00 97.69 1059 PHE A CA 1
ATOM 8801 C C . PHE A 1 1059 ? -15.043 -9.882 38.566 1.00 97.69 1059 PHE A C 1
ATOM 8803 O O . PHE A 1 1059 ? -16.092 -9.531 39.102 1.00 97.69 1059 PHE A O 1
ATOM 8810 N N . ASN A 1 1060 ? -13.840 -9.633 39.091 1.00 95.38 1060 ASN A N 1
ATOM 8811 C CA . ASN A 1 1060 ? -13.662 -8.956 40.376 1.00 95.38 1060 ASN A CA 1
ATOM 8812 C C . ASN A 1 1060 ? -14.251 -7.538 40.343 1.00 95.38 1060 ASN A C 1
ATOM 8814 O O . ASN A 1 1060 ? -14.982 -7.155 41.254 1.00 95.38 1060 ASN A O 1
ATOM 8818 N N . ASN A 1 1061 ? -14.016 -6.800 39.255 1.00 95.75 1061 ASN A N 1
ATOM 8819 C CA . ASN A 1 1061 ? -14.555 -5.456 39.075 1.00 95.75 1061 ASN A CA 1
ATOM 8820 C C . ASN A 1 1061 ? -16.086 -5.430 39.047 1.00 95.75 1061 ASN A C 1
ATOM 8822 O O . ASN A 1 1061 ? -16.690 -4.573 39.680 1.00 95.75 1061 ASN A O 1
ATOM 8826 N N . LEU A 1 1062 ? -16.747 -6.377 38.375 1.00 97.38 1062 LEU A N 1
ATOM 8827 C CA . LEU A 1 1062 ? -18.213 -6.438 38.365 1.00 97.38 1062 LEU A CA 1
ATOM 8828 C C . LEU A 1 1062 ? -18.802 -6.754 39.752 1.00 97.38 1062 LEU A C 1
ATOM 8830 O O . LEU A 1 1062 ? -19.878 -6.250 40.076 1.00 97.38 1062 LEU A O 1
ATOM 8834 N N . VAL A 1 1063 ? -18.103 -7.537 40.585 1.00 95.50 1063 VAL A N 1
ATOM 8835 C CA . VAL A 1 1063 ? -18.502 -7.773 41.986 1.00 95.50 1063 VAL A CA 1
ATOM 8836 C C . VAL A 1 1063 ? -18.418 -6.476 42.795 1.00 95.50 1063 VAL A C 1
ATOM 8838 O O . VAL A 1 1063 ? -19.379 -6.116 43.476 1.00 95.50 1063 VAL A O 1
ATOM 8841 N N . GLU A 1 1064 ? -17.308 -5.741 42.680 1.00 92.62 1064 GLU A N 1
ATOM 8842 C CA . GLU A 1 1064 ? -17.125 -4.454 43.362 1.00 92.62 1064 GLU A CA 1
ATOM 8843 C C . GLU A 1 1064 ? -18.110 -3.385 42.862 1.00 92.62 1064 GLU A C 1
ATOM 8845 O O . GLU A 1 1064 ? -18.731 -2.681 43.656 1.00 92.62 1064 GLU A O 1
ATOM 8850 N N . LEU A 1 1065 ? -18.350 -3.306 41.553 1.00 94.25 1065 LEU A N 1
ATOM 8851 C CA . LEU A 1 1065 ? -19.342 -2.401 40.967 1.00 94.25 1065 LEU A CA 1
ATOM 8852 C C . LEU A 1 1065 ? -20.766 -2.727 41.428 1.00 94.25 1065 LEU A C 1
ATOM 8854 O O . LEU A 1 1065 ? -21.568 -1.811 41.596 1.00 94.25 1065 LEU A O 1
ATOM 8858 N N . GLY A 1 1066 ? -21.078 -3.997 41.700 1.00 91.94 1066 GLY A N 1
ATOM 8859 C CA . GLY A 1 1066 ? -22.339 -4.393 42.329 1.00 91.94 1066 GLY A CA 1
ATOM 8860 C C . GLY A 1 1066 ? -22.556 -3.740 43.699 1.00 91.94 1066 GLY A C 1
ATOM 8861 O O . GLY A 1 1066 ? -23.691 -3.436 44.059 1.00 91.94 1066 GLY A O 1
ATOM 8862 N N . LYS A 1 1067 ? -21.476 -3.447 44.436 1.00 89.19 1067 LYS A N 1
ATOM 8863 C CA . LYS A 1 1067 ? -21.520 -2.665 45.679 1.00 89.19 1067 LYS A CA 1
ATOM 8864 C C . LYS A 1 1067 ? -21.703 -1.172 45.407 1.00 89.19 1067 LYS A C 1
ATOM 8866 O O . LYS A 1 1067 ? -22.532 -0.543 46.058 1.00 89.19 1067 LYS A O 1
ATOM 8871 N N . PHE A 1 1068 ? -20.927 -0.606 44.480 1.00 87.81 1068 PHE A N 1
ATOM 8872 C CA . PHE A 1 1068 ? -20.882 0.846 44.257 1.00 87.81 1068 PHE A CA 1
ATOM 8873 C C . PHE A 1 1068 ? -22.099 1.391 43.497 1.00 87.81 1068 PHE A C 1
ATOM 8875 O O . PHE A 1 1068 ? -22.593 2.468 43.816 1.00 87.81 1068 PHE A O 1
ATOM 8882 N N . LEU A 1 1069 ? -22.591 0.651 42.502 1.00 89.56 1069 LEU A N 1
ATOM 8883 C CA . LEU A 1 1069 ? -23.678 1.066 41.605 1.00 89.56 1069 LEU A CA 1
ATOM 8884 C C . LEU A 1 1069 ? -24.986 0.305 41.846 1.00 89.56 1069 LEU A C 1
ATOM 8886 O O . LEU A 1 1069 ? -26.037 0.698 41.341 1.00 89.56 1069 LEU A O 1
ATOM 8890 N N . GLY A 1 1070 ? -24.942 -0.764 42.643 1.00 87.69 1070 GLY A N 1
ATOM 8891 C CA . GLY A 1 1070 ? -26.125 -1.453 43.140 1.00 87.69 1070 GLY A CA 1
ATOM 8892 C C . GLY A 1 1070 ? -27.005 -2.050 42.042 1.00 87.69 1070 GLY A C 1
ATOM 8893 O O . GLY A 1 1070 ? -26.615 -2.976 41.330 1.00 87.69 1070 GLY A O 1
ATOM 8894 N N . GLU A 1 1071 ? -28.228 -1.530 41.951 1.00 89.69 1071 GLU A N 1
ATOM 8895 C CA . GLU A 1 1071 ? -29.325 -2.085 41.156 1.00 89.69 1071 GLU A CA 1
ATOM 8896 C C . GLU A 1 1071 ? -29.026 -2.134 39.647 1.00 89.69 1071 GLU A C 1
ATOM 8898 O O . GLU A 1 1071 ? -29.339 -3.137 39.009 1.00 89.69 1071 GLU A O 1
ATOM 8903 N N . GLU A 1 1072 ? -28.366 -1.117 39.076 1.00 92.06 1072 GLU A N 1
ATOM 8904 C CA . GLU A 1 1072 ? -28.092 -1.055 37.627 1.00 92.06 1072 GLU A CA 1
ATOM 8905 C C . GLU A 1 1072 ? -27.212 -2.233 37.164 1.00 92.06 1072 GLU A C 1
ATOM 8907 O O . GLU A 1 1072 ? -27.540 -2.925 36.198 1.00 92.06 1072 GLU A O 1
ATOM 8912 N N . VAL A 1 1073 ? -26.138 -2.527 37.907 1.00 95.19 1073 VAL A N 1
ATOM 8913 C CA . VAL A 1 1073 ? -25.223 -3.645 37.619 1.00 95.19 1073 VAL A CA 1
ATOM 8914 C C . VAL A 1 1073 ? -25.931 -4.986 37.798 1.00 95.19 1073 VAL A C 1
ATOM 8916 O O . VAL A 1 1073 ? -25.826 -5.863 36.939 1.00 95.19 1073 VAL A O 1
ATOM 8919 N N . ILE A 1 1074 ? -26.696 -5.144 38.883 1.00 95.56 1074 ILE A N 1
ATOM 8920 C CA . ILE A 1 1074 ? -27.425 -6.387 39.166 1.00 95.56 1074 ILE A CA 1
ATOM 8921 C C . ILE A 1 1074 ? -28.446 -6.671 38.064 1.00 95.56 1074 ILE A C 1
ATOM 8923 O O . ILE A 1 1074 ? -28.493 -7.797 37.574 1.00 95.56 1074 ILE A O 1
ATOM 8927 N N . ILE A 1 1075 ? -29.216 -5.673 37.622 1.00 94.62 1075 ILE A N 1
ATOM 8928 C CA . ILE A 1 1075 ? -30.193 -5.830 36.536 1.00 94.62 1075 ILE A CA 1
ATOM 8929 C C . ILE A 1 1075 ? -29.512 -6.301 35.244 1.00 94.62 1075 ILE A C 1
ATOM 8931 O O . ILE A 1 1075 ? -29.995 -7.232 34.597 1.00 94.62 1075 ILE A O 1
ATOM 8935 N N . LYS A 1 1076 ? -28.370 -5.715 34.868 1.00 95.38 1076 LYS A N 1
ATOM 8936 C CA . LYS A 1 1076 ? -27.625 -6.134 33.668 1.00 95.38 1076 LYS A CA 1
ATOM 8937 C C . LYS A 1 1076 ? -27.091 -7.564 33.774 1.00 95.38 1076 LYS A C 1
ATOM 8939 O O . LYS A 1 1076 ? -27.212 -8.339 32.821 1.00 95.38 1076 LYS A O 1
ATOM 8944 N N . LEU A 1 1077 ? -26.581 -7.954 34.941 1.00 96.56 1077 LEU A N 1
ATOM 8945 C CA . LEU A 1 1077 ? -26.133 -9.325 35.201 1.00 96.56 1077 LEU A CA 1
ATOM 8946 C C . LEU A 1 1077 ? -27.301 -10.327 35.224 1.00 96.56 1077 LEU A C 1
ATOM 8948 O O . LEU A 1 1077 ? -27.163 -11.441 34.713 1.00 96.56 1077 LEU A O 1
ATOM 8952 N N . LEU A 1 1078 ? -28.463 -9.948 35.772 1.00 95.38 1078 LEU A N 1
ATOM 8953 C CA . LEU A 1 1078 ? -29.687 -10.761 35.767 1.00 95.38 1078 LEU A CA 1
ATOM 8954 C C . LEU A 1 1078 ? -30.185 -10.995 34.339 1.00 95.38 1078 LEU A C 1
ATOM 8956 O O . LEU A 1 1078 ? -30.458 -12.135 33.960 1.00 95.38 1078 LEU A O 1
ATOM 8960 N N . ASN A 1 1079 ? -30.232 -9.938 33.529 1.00 94.69 1079 ASN A N 1
ATOM 8961 C CA . ASN A 1 1079 ? -30.607 -10.027 32.121 1.00 94.69 1079 ASN A CA 1
ATOM 8962 C C . ASN A 1 1079 ? -29.636 -10.904 31.329 1.00 94.69 1079 ASN A C 1
ATOM 8964 O O . ASN A 1 1079 ? -30.071 -11.773 30.577 1.00 94.69 1079 ASN A O 1
ATOM 8968 N N . THR A 1 1080 ? -28.329 -10.739 31.548 1.00 95.62 1080 THR A N 1
ATOM 8969 C CA . THR A 1 1080 ? -27.307 -11.537 30.857 1.00 95.62 1080 THR A CA 1
ATOM 8970 C C . THR A 1 1080 ? -27.374 -13.006 31.262 1.00 95.62 1080 THR A C 1
ATOM 8972 O O . THR A 1 1080 ? -27.407 -13.869 30.392 1.00 95.62 1080 THR A O 1
ATOM 8975 N N . SER A 1 1081 ? -27.454 -13.315 32.559 1.00 94.81 1081 SER A N 1
ATOM 8976 C CA . SER A 1 1081 ? -27.549 -14.700 33.057 1.00 94.81 1081 SER A CA 1
ATOM 8977 C C . SER A 1 1081 ? -28.859 -15.399 32.684 1.00 94.81 1081 SER A C 1
ATOM 8979 O O . SER A 1 1081 ? -28.891 -16.622 32.574 1.00 94.81 1081 SER A O 1
ATOM 8981 N N . SER A 1 1082 ? -29.925 -14.631 32.451 1.00 91.38 1082 SER A N 1
ATOM 8982 C CA . SER A 1 1082 ? -31.204 -15.137 31.941 1.00 91.38 1082 SER A CA 1
ATOM 8983 C C . SER A 1 1082 ? -31.258 -15.194 30.410 1.00 91.38 1082 SER A C 1
ATOM 8985 O O . SER A 1 1082 ? -32.240 -15.690 29.852 1.00 91.38 1082 SER A O 1
ATOM 8987 N N . SER A 1 1083 ? -30.238 -14.680 29.714 1.00 87.00 1083 SER A N 1
ATOM 8988 C CA . SER A 1 1083 ? -30.160 -14.759 28.260 1.00 87.00 1083 SER A CA 1
ATOM 8989 C C . SER A 1 1083 ? -29.875 -16.207 27.862 1.00 87.00 1083 SER A C 1
ATOM 8991 O O . SER A 1 1083 ? -28.974 -16.852 28.391 1.00 87.00 1083 SER A O 1
ATOM 8993 N N . LYS A 1 1084 ? -30.638 -16.751 26.913 1.00 86.62 1084 LYS A N 1
ATOM 8994 C CA . LYS A 1 1084 ? -30.431 -18.117 26.398 1.00 86.62 1084 LYS A CA 1
ATOM 8995 C C . LYS A 1 1084 ? -29.251 -18.189 25.419 1.00 86.62 1084 LYS A C 1
ATOM 8997 O O . LYS A 1 1084 ? -29.300 -18.935 24.448 1.00 86.62 1084 LYS A O 1
ATOM 9002 N N . THR A 1 1085 ? -28.243 -17.337 25.613 1.00 89.75 1085 THR A N 1
ATOM 9003 C CA . THR A 1 1085 ? -27.113 -17.199 24.696 1.00 89.75 1085 THR A CA 1
ATOM 9004 C C . THR A 1 1085 ? -25.943 -18.065 25.169 1.00 89.75 1085 THR A C 1
ATOM 9006 O O . THR A 1 1085 ? -25.587 -18.006 26.354 1.00 89.75 1085 THR A O 1
ATOM 9009 N N . PRO A 1 1086 ? -25.320 -18.852 24.271 1.00 91.69 1086 PRO A N 1
ATOM 9010 C CA . PRO A 1 1086 ? -24.250 -19.793 24.600 1.00 91.69 1086 PRO A CA 1
ATOM 9011 C C . PRO A 1 1086 ? -22.885 -19.099 24.769 1.00 91.69 1086 PRO A C 1
ATOM 9013 O O . PRO A 1 1086 ? -21.882 -19.512 24.198 1.00 91.69 1086 PRO A O 1
ATOM 9016 N N . LEU A 1 1087 ? -22.845 -18.011 25.540 1.00 91.75 1087 LEU A N 1
ATOM 9017 C CA . LEU A 1 1087 ? -21.639 -17.228 25.813 1.00 91.75 1087 LEU A CA 1
ATOM 9018 C C . LEU A 1 1087 ? -21.115 -17.500 27.225 1.00 91.75 1087 LEU A C 1
ATOM 9020 O O . LEU A 1 1087 ? -21.886 -17.731 28.163 1.00 91.75 1087 LEU A O 1
ATOM 9024 N N . LEU A 1 1088 ? -19.795 -17.404 27.403 1.00 91.69 1088 LEU A N 1
ATOM 9025 C CA . LEU A 1 1088 ? -19.157 -17.544 28.711 1.00 91.69 1088 LEU A CA 1
ATOM 9026 C C . LEU A 1 1088 ? -19.681 -16.493 29.704 1.00 91.69 1088 LEU A C 1
ATOM 9028 O O . LEU A 1 1088 ? -19.940 -16.818 30.866 1.00 91.69 1088 LEU A O 1
ATOM 9032 N N . SER A 1 1089 ? -19.930 -15.263 29.244 1.00 94.81 1089 SER A N 1
ATOM 9033 C CA . SER A 1 1089 ? -20.495 -14.168 30.041 1.00 94.81 1089 SER A CA 1
ATOM 9034 C C . SER A 1 1089 ? -21.853 -14.506 30.656 1.00 94.81 1089 SER A C 1
ATOM 9036 O O . SER A 1 1089 ? -22.125 -14.067 31.773 1.00 94.81 1089 SER A O 1
ATOM 9038 N N . THR A 1 1090 ? -22.684 -15.324 30.003 1.00 94.50 1090 THR A N 1
ATOM 9039 C CA . THR A 1 1090 ? -23.983 -15.784 30.530 1.00 94.50 1090 THR A CA 1
ATOM 9040 C C . THR A 1 1090 ? -23.793 -16.577 31.821 1.00 94.50 1090 THR A C 1
ATOM 9042 O O . THR A 1 1090 ? -24.384 -16.262 32.858 1.00 94.50 1090 THR A O 1
ATOM 9045 N N . LYS A 1 1091 ? -22.889 -17.566 31.794 1.00 94.00 1091 LYS A N 1
ATOM 9046 C CA . LYS A 1 1091 ? -22.538 -18.369 32.972 1.00 94.00 1091 LYS A CA 1
ATOM 9047 C C . LYS A 1 1091 ? -21.810 -17.522 34.019 1.00 94.00 1091 LYS A C 1
ATOM 9049 O O . LYS A 1 1091 ? -22.196 -17.534 35.189 1.00 94.00 1091 LYS A O 1
ATOM 9054 N N . MET A 1 1092 ? -20.800 -16.756 33.608 1.00 95.31 1092 MET A N 1
ATOM 9055 C CA . MET A 1 1092 ? -19.977 -15.937 34.505 1.00 95.31 1092 MET A CA 1
ATOM 9056 C C . MET A 1 1092 ? -20.787 -14.859 35.232 1.00 95.31 1092 MET A C 1
ATOM 9058 O O . MET A 1 1092 ? -20.559 -14.643 36.418 1.00 95.31 1092 MET A O 1
ATOM 9062 N N . SER A 1 1093 ? -21.797 -14.262 34.591 1.00 97.25 1093 SER A N 1
ATOM 9063 C CA . SER A 1 1093 ? -22.688 -13.284 35.238 1.00 97.25 1093 SER A CA 1
ATOM 9064 C C . SER A 1 1093 ? -23.426 -13.878 36.442 1.00 97.25 1093 SER A C 1
ATOM 9066 O O . SER A 1 1093 ? -23.585 -13.210 37.460 1.00 97.25 1093 SER A O 1
ATOM 9068 N N . SER A 1 1094 ? -23.822 -15.157 36.376 1.00 96.50 1094 SER A N 1
ATOM 9069 C CA . SER A 1 1094 ? -24.439 -15.848 37.519 1.00 96.50 1094 SER A CA 1
ATOM 9070 C C . SER A 1 1094 ? -23.458 -16.073 38.675 1.00 96.50 1094 SER A C 1
ATOM 9072 O O . SER A 1 1094 ? -23.849 -15.996 39.839 1.00 96.50 1094 SER A O 1
ATOM 9074 N N . TYR A 1 1095 ? -22.176 -16.302 38.373 1.00 96.75 1095 TYR A N 1
ATOM 9075 C CA . TYR A 1 1095 ? -21.128 -16.410 39.388 1.00 96.75 1095 TYR A CA 1
ATOM 9076 C C . TYR A 1 1095 ? -20.813 -15.059 40.028 1.00 96.75 1095 TYR A C 1
ATOM 9078 O O . TYR A 1 1095 ? -20.650 -15.003 41.245 1.00 96.75 1095 TYR A O 1
ATOM 9086 N N . VAL A 1 1096 ? -20.789 -13.977 39.242 1.00 97.38 1096 VAL A N 1
ATOM 9087 C CA . VAL A 1 1096 ? -20.654 -12.610 39.766 1.00 97.38 1096 VAL A CA 1
ATOM 9088 C C . VAL A 1 1096 ? -21.812 -12.314 40.721 1.00 97.38 1096 VAL A C 1
ATOM 9090 O O . VAL A 1 1096 ? -21.577 -11.935 41.862 1.00 97.38 1096 VAL A O 1
ATOM 9093 N N . LEU A 1 1097 ? -23.061 -12.574 40.312 1.00 97.25 1097 LEU A N 1
ATOM 9094 C CA . LEU A 1 1097 ? -24.241 -12.399 41.170 1.00 97.25 1097 LEU A CA 1
ATOM 9095 C C . LEU A 1 1097 ? -24.175 -13.250 42.440 1.00 97.25 1097 LEU A C 1
ATOM 9097 O O . LEU A 1 1097 ? -24.506 -12.770 43.522 1.00 97.25 1097 LEU A O 1
ATOM 9101 N N . LYS A 1 1098 ? -23.718 -14.501 42.331 1.00 96.56 1098 LYS A N 1
ATOM 9102 C CA . LYS A 1 1098 ? -23.504 -15.366 43.494 1.00 96.56 1098 LYS A CA 1
ATOM 9103 C C . LYS A 1 1098 ? -22.492 -14.743 44.448 1.00 96.56 1098 LYS A C 1
ATOM 9105 O O . LYS A 1 1098 ? -22.780 -14.654 45.638 1.00 96.56 1098 LYS A O 1
ATOM 9110 N N . LYS A 1 1099 ? -21.367 -14.246 43.939 1.00 96.94 1099 LYS A N 1
ATOM 9111 C CA . LYS A 1 1099 ? -20.344 -13.592 44.755 1.00 96.94 1099 LYS A CA 1
ATOM 9112 C C . LYS A 1 1099 ? -20.861 -12.310 45.414 1.00 96.94 1099 LYS A C 1
ATOM 9114 O O . LYS A 1 1099 ? -20.683 -12.137 46.615 1.00 96.94 1099 LYS A O 1
ATOM 9119 N N . ILE A 1 1100 ? -21.604 -11.481 44.678 1.00 95.81 1100 ILE A N 1
ATOM 9120 C CA . ILE A 1 1100 ? -22.291 -10.304 45.234 1.00 95.81 1100 ILE A CA 1
ATOM 9121 C C . ILE A 1 1100 ? -23.279 -10.726 46.329 1.00 95.81 1100 ILE A C 1
ATOM 9123 O O . ILE A 1 1100 ? -23.378 -10.048 47.341 1.00 95.81 1100 ILE A O 1
ATOM 9127 N N . SER A 1 1101 ? -23.984 -11.852 46.187 1.00 95.25 1101 SER A N 1
ATOM 9128 C CA . SER A 1 1101 ? -24.904 -12.337 47.227 1.00 95.25 1101 SER A CA 1
ATOM 9129 C C . SER A 1 1101 ? -24.200 -12.804 48.501 1.00 95.25 1101 SER A C 1
ATOM 9131 O O . SER A 1 1101 ? -24.796 -12.758 49.568 1.00 95.25 1101 SER A O 1
ATOM 9133 N N . GLU A 1 1102 ? -22.954 -13.271 48.397 1.00 94.81 1102 GLU A N 1
ATOM 9134 C CA . GLU A 1 1102 ? -22.150 -13.683 49.551 1.00 94.81 1102 GLU A CA 1
ATOM 9135 C C . GLU A 1 1102 ? -21.620 -12.463 50.318 1.00 94.81 1102 GLU A C 1
ATOM 9137 O O . GLU A 1 1102 ? -21.570 -12.482 51.545 1.00 94.81 1102 GLU A O 1
ATOM 9142 N N . GLU A 1 1103 ? -21.229 -11.402 49.604 1.00 92.25 1103 GLU A N 1
ATOM 9143 C CA . GLU A 1 1103 ? -20.604 -10.212 50.200 1.00 92.25 1103 GLU A CA 1
ATOM 9144 C C . GLU A 1 1103 ? -21.606 -9.095 50.540 1.00 92.25 1103 GLU A C 1
ATOM 9146 O O . GLU A 1 1103 ? -21.460 -8.413 51.555 1.00 92.25 1103 GLU A O 1
ATOM 9151 N N . TYR A 1 1104 ? -22.638 -8.915 49.711 1.00 91.38 1104 TYR A N 1
ATOM 9152 C CA . TYR A 1 1104 ? -23.600 -7.807 49.755 1.00 91.38 1104 TYR A CA 1
ATOM 9153 C C . TYR A 1 1104 ? -25.059 -8.274 49.508 1.00 91.38 1104 TYR A C 1
ATOM 9155 O O . TYR A 1 1104 ? -25.746 -7.739 48.628 1.00 91.38 1104 TYR A O 1
ATOM 9163 N N . PRO A 1 1105 ? -25.589 -9.249 50.279 1.00 92.50 1105 PRO A N 1
ATOM 9164 C CA . PRO A 1 1105 ? -26.898 -9.869 50.021 1.00 92.50 1105 PRO A CA 1
ATOM 9165 C C . PRO A 1 1105 ? -28.079 -8.882 50.023 1.00 92.50 1105 PRO A C 1
ATOM 9167 O O . PRO A 1 1105 ? -29.043 -9.070 49.277 1.00 92.50 1105 PRO A O 1
ATOM 9170 N N . GLU A 1 1106 ? -28.002 -7.801 50.806 1.00 92.38 1106 GLU A N 1
ATOM 9171 C CA . GLU A 1 1106 ? -29.060 -6.782 50.903 1.00 92.38 1106 GLU A CA 1
ATOM 9172 C C . GLU A 1 1106 ? -29.324 -6.061 49.570 1.00 92.38 1106 GLU A C 1
ATOM 9174 O O . GLU A 1 1106 ? -30.462 -5.693 49.277 1.00 92.38 1106 GLU A O 1
ATOM 9179 N N . ILE A 1 1107 ? -28.298 -5.892 48.726 1.00 92.31 1107 ILE A N 1
ATOM 9180 C CA . ILE A 1 1107 ? -28.434 -5.192 47.440 1.00 92.31 1107 ILE A CA 1
ATOM 9181 C C . ILE A 1 1107 ? -29.242 -6.046 46.451 1.00 92.31 1107 ILE A C 1
ATOM 9183 O O . ILE A 1 1107 ? -30.138 -5.543 45.767 1.00 92.31 1107 ILE A O 1
ATOM 9187 N N . ILE A 1 1108 ? -28.982 -7.359 46.416 1.00 93.00 1108 ILE A N 1
ATOM 9188 C CA . ILE A 1 1108 ? -29.732 -8.302 45.573 1.00 93.00 1108 ILE A CA 1
ATOM 9189 C C . ILE A 1 1108 ? -31.175 -8.413 46.050 1.00 93.00 1108 ILE A C 1
ATOM 9191 O O . ILE A 1 1108 ? -32.090 -8.337 45.230 1.00 93.00 1108 ILE A O 1
ATOM 9195 N N . LYS A 1 1109 ? -31.387 -8.536 47.366 1.00 93.00 1109 LYS A N 1
ATOM 9196 C CA . LYS A 1 1109 ? -32.728 -8.536 47.960 1.00 93.00 1109 LYS A CA 1
ATOM 9197 C C . LYS A 1 1109 ? -33.521 -7.302 47.530 1.00 93.00 1109 LYS A C 1
ATOM 9199 O O . LYS A 1 1109 ? -34.586 -7.453 46.941 1.00 93.00 1109 LYS A O 1
ATOM 9204 N N . LYS A 1 1110 ? -32.970 -6.101 47.733 1.00 92.19 1110 LYS A N 1
ATOM 9205 C CA . LYS A 1 1110 ? -33.623 -4.839 47.356 1.00 92.19 1110 LYS A CA 1
ATOM 9206 C C . LYS A 1 1110 ? -33.966 -4.785 45.862 1.00 92.19 1110 LYS A C 1
ATOM 9208 O O . LYS A 1 1110 ? -35.053 -4.342 45.492 1.00 92.19 1110 LYS A O 1
ATOM 9213 N N . THR A 1 1111 ? -33.059 -5.261 45.008 1.00 93.19 1111 THR A N 1
ATOM 9214 C CA . THR A 1 1111 ? -33.258 -5.275 43.550 1.00 93.19 1111 THR A CA 1
ATOM 9215 C C . THR A 1 1111 ? -34.413 -6.198 43.152 1.00 93.19 1111 THR A C 1
ATOM 9217 O O . THR A 1 1111 ? -35.258 -5.811 42.345 1.00 93.19 1111 THR A O 1
ATOM 9220 N N . LEU A 1 1112 ? -34.497 -7.395 43.745 1.00 92.38 1112 LEU A N 1
ATOM 9221 C CA . LEU A 1 1112 ? -35.576 -8.355 43.481 1.00 92.38 1112 LEU A CA 1
ATOM 9222 C C . LEU A 1 1112 ? -36.921 -7.920 44.077 1.00 92.38 1112 LEU A C 1
ATOM 9224 O O . LEU A 1 1112 ? -37.952 -8.128 43.443 1.00 92.38 1112 LEU A O 1
ATOM 9228 N N . GLU A 1 1113 ? -36.921 -7.274 45.246 1.00 90.19 1113 GLU A N 1
ATOM 9229 C CA . GLU A 1 1113 ? -38.127 -6.680 45.844 1.00 90.19 1113 GLU A CA 1
ATOM 9230 C C . GLU A 1 1113 ? -38.713 -5.585 44.940 1.00 90.19 1113 GLU A C 1
ATOM 9232 O O . GLU A 1 1113 ? -39.926 -5.520 44.738 1.00 90.19 1113 GLU A O 1
ATOM 9237 N N . THR A 1 1114 ? -37.846 -4.759 44.350 1.00 89.69 1114 THR A N 1
ATOM 9238 C CA . THR A 1 1114 ? -38.245 -3.676 43.435 1.00 89.69 1114 THR A CA 1
ATOM 9239 C C . THR A 1 1114 ? -38.677 -4.210 42.064 1.00 89.69 1114 THR A C 1
ATOM 9241 O O . THR A 1 1114 ? -39.552 -3.633 41.421 1.00 89.69 1114 THR A O 1
ATOM 9244 N N . ASN A 1 1115 ? -38.123 -5.348 41.633 1.00 89.69 1115 ASN A N 1
ATOM 9245 C CA . ASN A 1 1115 ? -38.336 -5.930 40.307 1.00 89.69 1115 ASN A CA 1
ATOM 9246 C C . ASN A 1 1115 ? -38.777 -7.405 40.395 1.00 89.69 1115 ASN A C 1
ATOM 9248 O O . ASN A 1 1115 ? -38.098 -8.316 39.913 1.00 89.69 1115 ASN A O 1
ATOM 9252 N N . SER A 1 1116 ? -39.941 -7.651 40.999 1.00 86.12 1116 SER A N 1
ATOM 9253 C CA . SER A 1 1116 ? -40.436 -9.004 41.307 1.00 86.12 1116 SER A CA 1
ATOM 9254 C C . SER A 1 1116 ? -40.635 -9.924 40.091 1.00 86.12 1116 SER A C 1
ATOM 9256 O O . SER A 1 1116 ? -40.637 -11.148 40.239 1.00 86.12 1116 SER A O 1
ATOM 9258 N N . SER A 1 1117 ? -40.737 -9.377 38.873 1.00 89.81 1117 SER A N 1
ATOM 9259 C CA . SER A 1 1117 ? -40.794 -10.156 37.627 1.00 89.81 1117 SER A CA 1
ATOM 9260 C C . SER A 1 1117 ? -39.559 -11.041 37.415 1.00 89.81 1117 SER A C 1
ATOM 9262 O O . SER A 1 1117 ? -39.691 -12.143 36.871 1.00 89.81 1117 SER A O 1
ATOM 9264 N N . TYR A 1 1118 ? -38.382 -10.627 37.903 1.00 91.38 1118 TYR A N 1
ATOM 9265 C CA . TYR A 1 1118 ? -37.159 -11.426 37.794 1.00 91.38 1118 TYR A CA 1
ATOM 9266 C C . TYR A 1 1118 ? -37.239 -12.735 38.579 1.00 91.38 1118 TYR A C 1
ATOM 9268 O O . TYR A 1 1118 ? -36.617 -13.708 38.171 1.00 91.38 1118 TYR A O 1
ATOM 9276 N N . VAL A 1 1119 ? -38.033 -12.818 39.654 1.00 90.25 1119 VAL A N 1
ATOM 9277 C CA . VAL A 1 1119 ? -38.203 -14.071 40.414 1.00 90.25 1119 VAL A CA 1
ATOM 9278 C C . VAL A 1 1119 ? -38.762 -15.178 39.518 1.00 90.25 1119 VAL A C 1
ATOM 9280 O O . VAL A 1 1119 ? -38.259 -16.303 39.520 1.00 90.25 1119 VAL A O 1
ATOM 9283 N N . ILE A 1 1120 ? -39.766 -14.843 38.702 1.00 88.50 1120 ILE A N 1
ATOM 9284 C CA . ILE A 1 1120 ? -40.369 -15.774 37.743 1.00 88.50 1120 ILE A CA 1
ATOM 9285 C C . ILE A 1 1120 ? -39.384 -16.061 36.608 1.00 88.50 1120 ILE A C 1
ATOM 9287 O O . ILE A 1 1120 ? -39.183 -17.221 36.255 1.00 88.50 1120 ILE A O 1
ATOM 9291 N N . GLN A 1 1121 ? -38.729 -15.029 36.066 1.00 90.19 1121 GLN A N 1
ATOM 9292 C CA . GLN A 1 1121 ? -37.755 -15.188 34.983 1.00 90.19 1121 GLN A CA 1
ATOM 9293 C C . GLN A 1 1121 ? -36.610 -16.134 35.381 1.00 90.19 1121 GLN A C 1
ATOM 9295 O O . GLN A 1 1121 ? -36.326 -17.087 34.656 1.00 90.19 1121 GLN A O 1
ATOM 9300 N N . ILE A 1 1122 ? -36.027 -15.946 36.567 1.00 92.31 1122 ILE A N 1
ATOM 9301 C CA . ILE A 1 1122 ? -34.965 -16.797 37.119 1.00 92.31 1122 ILE A CA 1
ATOM 9302 C C . ILE A 1 1122 ? -35.450 -18.244 37.283 1.00 92.31 1122 ILE A C 1
ATOM 9304 O O . ILE A 1 1122 ? -34.729 -19.183 36.943 1.00 92.31 1122 ILE A O 1
ATOM 9308 N N . ALA A 1 1123 ? -36.683 -18.454 37.758 1.00 88.56 1123 ALA A N 1
ATOM 9309 C CA . ALA A 1 1123 ? -37.242 -19.796 37.924 1.00 88.56 1123 ALA A CA 1
ATOM 9310 C C . ALA A 1 1123 ? -37.381 -20.561 36.591 1.00 88.56 1123 ALA A C 1
ATOM 9312 O O . ALA A 1 1123 ? -37.289 -21.793 36.576 1.00 88.56 1123 ALA A O 1
ATOM 9313 N N . THR A 1 1124 ? -37.548 -19.847 35.471 1.00 89.88 1124 THR A N 1
ATOM 9314 C CA . THR A 1 1124 ? -37.647 -20.438 34.123 1.00 89.88 1124 THR A CA 1
ATOM 9315 C C . THR A 1 1124 ? -36.306 -20.778 33.467 1.00 89.88 1124 THR A C 1
ATOM 9317 O O . THR A 1 1124 ? -36.306 -21.361 32.383 1.00 89.88 1124 THR A O 1
ATOM 9320 N N . ILE A 1 1125 ? -35.170 -20.459 34.099 1.00 91.56 1125 ILE A N 1
ATOM 9321 C CA . ILE A 1 1125 ? -33.843 -20.756 33.546 1.00 91.56 1125 ILE A CA 1
ATOM 9322 C C . ILE A 1 1125 ? -33.643 -22.274 33.432 1.00 91.56 1125 ILE A C 1
ATOM 9324 O O . ILE A 1 1125 ? -33.749 -23.019 34.411 1.00 91.56 1125 ILE A O 1
ATOM 9328 N N . SER A 1 1126 ? -33.329 -22.718 32.216 1.00 90.31 1126 SER A N 1
ATOM 9329 C CA . SER A 1 1126 ? -33.065 -24.113 31.846 1.00 90.31 1126 SER A CA 1
ATOM 9330 C C . SER A 1 1126 ? -31.613 -24.534 32.051 1.00 90.31 1126 SER A C 1
ATOM 9332 O O . SER A 1 1126 ? -31.354 -25.721 32.204 1.00 90.31 1126 SER A O 1
ATOM 9334 N N . HIS A 1 1127 ? -30.663 -23.602 32.093 1.00 94.25 1127 HIS A N 1
ATOM 9335 C CA . HIS A 1 1127 ? -29.244 -23.907 32.275 1.00 94.25 1127 HIS A CA 1
ATOM 9336 C C . HIS A 1 1127 ? -28.924 -24.277 33.736 1.00 94.25 1127 HIS A C 1
ATOM 9338 O O . HIS A 1 1127 ? -28.980 -23.425 34.630 1.00 94.25 1127 HIS A O 1
ATOM 9344 N N . PHE A 1 1128 ? -28.518 -25.528 33.990 1.00 94.25 1128 PHE A N 1
ATOM 9345 C CA . PHE A 1 1128 ? -28.395 -26.071 35.348 1.00 94.25 1128 PHE A CA 1
ATOM 9346 C C . PHE A 1 1128 ? -27.421 -25.304 36.253 1.00 94.25 1128 PHE A C 1
ATOM 9348 O O . PHE A 1 1128 ? -27.807 -24.919 37.353 1.00 94.25 1128 PHE A O 1
ATOM 9355 N N . THR A 1 1129 ? -26.187 -25.028 35.814 1.00 94.69 1129 THR A N 1
ATOM 9356 C CA . THR A 1 1129 ? -25.200 -24.343 36.678 1.00 94.69 1129 THR A CA 1
ATOM 9357 C C . THR A 1 1129 ? -25.648 -22.935 37.085 1.00 94.69 1129 THR A C 1
ATOM 9359 O O . THR A 1 1129 ? -25.557 -22.568 38.254 1.00 94.69 1129 THR A O 1
ATOM 9362 N N . ILE A 1 1130 ? -26.216 -22.162 36.155 1.00 95.12 1130 ILE A N 1
ATOM 9363 C CA . ILE A 1 1130 ? -26.793 -20.842 36.438 1.00 95.12 1130 ILE A CA 1
ATOM 9364 C C . ILE A 1 1130 ? -27.924 -20.973 37.460 1.00 95.12 1130 ILE A C 1
ATOM 9366 O O . ILE A 1 1130 ? -27.945 -20.261 38.463 1.00 95.12 1130 ILE A O 1
ATOM 9370 N N . LYS A 1 1131 ? -28.834 -21.932 37.256 1.00 94.06 1131 LYS A N 1
ATOM 9371 C CA . LYS A 1 1131 ? -29.926 -22.204 38.194 1.00 94.06 1131 LYS A CA 1
ATOM 9372 C C . LYS A 1 1131 ? -29.409 -22.592 39.581 1.00 94.06 1131 LYS A C 1
ATOM 9374 O O . LYS A 1 1131 ? -29.921 -22.101 40.582 1.00 94.06 1131 LYS A O 1
ATOM 9379 N N . TYR A 1 1132 ? -28.370 -23.421 39.649 1.00 94.38 1132 TYR A N 1
ATOM 9380 C CA . TYR A 1 1132 ? -27.719 -23.813 40.896 1.00 94.38 1132 TYR A CA 1
ATOM 9381 C C . TYR A 1 1132 ? -27.097 -22.608 41.620 1.00 94.38 1132 TYR A C 1
ATOM 9383 O O . TYR A 1 1132 ? -27.267 -22.459 42.831 1.00 94.38 1132 TYR A O 1
ATOM 9391 N N . ASN A 1 1133 ? -26.460 -21.692 40.885 1.00 95.50 1133 ASN A N 1
ATOM 9392 C CA . ASN A 1 1133 ? -25.972 -20.429 41.439 1.00 95.50 1133 ASN A CA 1
ATOM 9393 C C . ASN A 1 1133 ? -27.118 -19.569 41.992 1.00 95.50 1133 ASN A C 1
ATOM 9395 O O . ASN A 1 1133 ? -26.991 -19.031 43.090 1.00 95.50 1133 ASN A O 1
ATOM 9399 N N . PHE A 1 1134 ? -28.267 -19.506 41.313 1.00 95.69 1134 PHE A N 1
ATOM 9400 C CA . PHE A 1 1134 ? -29.450 -18.812 41.832 1.00 95.69 1134 PHE A CA 1
ATOM 9401 C C . PHE A 1 1134 ? -30.065 -19.471 43.069 1.00 95.69 1134 PHE A C 1
ATOM 9403 O O . PHE A 1 1134 ? -30.585 -18.760 43.924 1.00 95.69 1134 PHE A O 1
ATOM 9410 N N . ILE A 1 1135 ? -29.962 -20.793 43.230 1.00 93.19 1135 ILE A N 1
ATOM 9411 C CA . ILE A 1 1135 ? -30.339 -21.467 44.484 1.00 93.19 1135 ILE A CA 1
ATOM 9412 C C . ILE A 1 1135 ? -29.408 -21.032 45.622 1.00 93.19 1135 ILE A C 1
ATOM 9414 O O . ILE A 1 1135 ? -29.880 -20.754 46.724 1.00 93.19 1135 ILE A O 1
ATOM 9418 N N . ALA A 1 1136 ? -28.099 -20.933 45.364 1.00 93.38 1136 ALA A N 1
ATOM 9419 C CA . ALA A 1 1136 ? -27.146 -20.421 46.348 1.00 93.38 1136 ALA A CA 1
ATOM 9420 C C . ALA A 1 1136 ? -27.456 -18.960 46.724 1.00 93.38 1136 ALA A C 1
ATOM 9422 O O . ALA A 1 1136 ? -27.565 -18.651 47.908 1.00 93.38 1136 ALA A O 1
ATOM 9423 N N . ILE A 1 1137 ? -27.717 -18.098 45.732 1.00 95.81 1137 ILE A N 1
ATOM 9424 C CA . ILE A 1 1137 ? -28.157 -16.709 45.948 1.00 95.81 1137 ILE A CA 1
ATOM 9425 C C . ILE A 1 1137 ? -29.435 -16.673 46.793 1.00 95.81 1137 ILE A C 1
ATOM 9427 O O . ILE A 1 1137 ? -29.509 -15.930 47.768 1.00 95.81 1137 ILE A O 1
ATOM 9431 N N . ALA A 1 1138 ? -30.429 -17.500 46.453 1.00 94.06 1138 ALA A N 1
ATOM 9432 C CA . ALA A 1 1138 ? -31.699 -17.577 47.165 1.00 94.06 1138 ALA A CA 1
ATOM 9433 C C . ALA A 1 1138 ? -31.521 -17.989 48.632 1.00 94.06 1138 ALA A C 1
ATOM 9435 O O . ALA A 1 1138 ? -32.254 -17.498 49.486 1.00 94.06 1138 ALA A O 1
ATOM 9436 N N . ASN A 1 1139 ? -30.555 -18.859 48.940 1.00 92.81 1139 ASN A N 1
ATOM 9437 C CA . ASN A 1 1139 ? -30.222 -19.215 50.318 1.00 92.81 1139 ASN A CA 1
ATOM 9438 C C . ASN A 1 1139 ? -29.576 -18.038 51.061 1.00 92.81 1139 ASN A C 1
ATOM 9440 O O . ASN A 1 1139 ? -30.037 -17.710 52.151 1.00 92.81 1139 ASN A O 1
ATOM 9444 N N . ASN A 1 1140 ? -28.612 -17.350 50.443 1.00 93.00 1140 ASN A N 1
ATOM 9445 C CA . ASN A 1 1140 ? -27.937 -16.194 51.043 1.00 93.00 1140 ASN A CA 1
ATOM 9446 C C . ASN A 1 1140 ? -28.928 -15.060 51.371 1.00 93.00 1140 ASN A C 1
ATOM 9448 O O . ASN A 1 1140 ? -28.932 -14.528 52.479 1.00 93.00 1140 ASN A O 1
ATOM 9452 N N . ILE A 1 1141 ? -29.847 -14.728 50.454 1.00 93.88 1141 ILE A N 1
ATOM 9453 C CA . ILE A 1 1141 ? -30.851 -13.672 50.699 1.00 93.88 1141 ILE A CA 1
ATOM 9454 C C . ILE A 1 1141 ? -32.018 -14.136 51.592 1.00 93.88 1141 ILE A C 1
ATOM 9456 O O . ILE A 1 1141 ? -32.698 -13.325 52.224 1.00 93.88 1141 ILE A O 1
ATOM 9460 N N . LYS A 1 1142 ? -32.250 -15.449 51.700 1.00 92.00 1142 LYS A N 1
ATOM 9461 C CA . LYS A 1 1142 ? -33.225 -16.022 52.637 1.00 92.00 1142 LYS A CA 1
ATOM 9462 C C . LYS A 1 1142 ? -32.778 -15.863 54.086 1.00 92.00 1142 LYS A C 1
ATOM 9464 O O . LYS A 1 1142 ? -33.637 -15.654 54.945 1.00 92.00 1142 LYS A O 1
ATOM 9469 N N . GLU A 1 1143 ? -31.476 -15.939 54.357 1.00 89.38 1143 GLU A N 1
ATOM 9470 C CA . GLU A 1 1143 ? -30.910 -15.714 55.695 1.00 89.38 1143 GLU A CA 1
ATOM 9471 C C . GLU A 1 1143 ? -31.192 -14.295 56.214 1.00 89.38 1143 GLU A C 1
ATOM 9473 O O . GLU A 1 1143 ? -31.444 -14.120 57.404 1.00 89.38 1143 GLU A O 1
ATOM 9478 N N . ILE A 1 1144 ? -31.296 -13.312 55.313 1.00 92.00 1144 ILE A N 1
ATOM 9479 C CA . ILE A 1 1144 ? -31.669 -11.915 55.612 1.00 92.00 1144 ILE A CA 1
ATOM 9480 C C . ILE A 1 1144 ? -33.163 -11.603 55.359 1.00 92.00 1144 ILE A C 1
ATOM 9482 O O . ILE A 1 1144 ? -33.584 -10.444 55.256 1.00 92.00 1144 ILE A O 1
ATOM 9486 N N . GLY A 1 1145 ? -33.997 -12.645 55.268 1.00 88.19 1145 GLY A N 1
ATOM 9487 C CA . GLY A 1 1145 ? -35.458 -12.546 55.334 1.00 88.19 1145 GLY A CA 1
ATOM 9488 C C . GLY A 1 1145 ? -36.228 -12.607 54.009 1.00 88.19 1145 GLY A C 1
ATOM 9489 O O . GLY A 1 1145 ? -37.457 -12.635 54.062 1.00 88.19 1145 GLY A O 1
ATOM 9490 N N . TYR A 1 1146 ? -35.574 -12.695 52.845 1.00 91.31 1146 TYR A N 1
ATOM 9491 C CA . TYR A 1 1146 ? -36.254 -12.746 51.540 1.00 91.31 1146 TYR A CA 1
ATOM 9492 C C . TYR A 1 1146 ? -36.459 -14.189 51.045 1.00 91.31 1146 TYR A C 1
ATOM 9494 O O . TYR A 1 1146 ? -35.533 -14.845 50.572 1.00 91.31 1146 TYR A O 1
ATOM 9502 N N . LYS A 1 1147 ? -37.680 -14.729 51.176 1.00 91.69 1147 LYS A N 1
ATOM 9503 C CA . LYS A 1 1147 ? -37.974 -16.161 50.919 1.00 91.69 1147 LYS A CA 1
ATOM 9504 C C . LYS A 1 1147 ? -38.527 -16.464 49.524 1.00 91.69 1147 LYS A C 1
ATOM 9506 O O . LYS A 1 1147 ? -38.542 -17.629 49.131 1.00 91.69 1147 LYS A O 1
ATOM 9511 N N . GLU A 1 1148 ? -38.999 -15.456 48.801 1.00 91.19 1148 GLU A N 1
ATOM 9512 C CA . GLU A 1 1148 ? -39.805 -15.606 47.579 1.00 91.19 1148 GLU A CA 1
ATOM 9513 C C . GLU A 1 1148 ? -39.053 -16.343 46.464 1.00 91.19 1148 GLU A C 1
ATOM 9515 O O . GLU A 1 1148 ? -39.562 -17.328 45.927 1.00 91.19 1148 GLU A O 1
ATOM 9520 N N . LEU A 1 1149 ? -37.798 -15.960 46.201 1.00 92.12 1149 LEU A N 1
ATOM 9521 C CA . LEU A 1 1149 ? -36.964 -16.624 45.195 1.00 92.12 1149 LEU A CA 1
ATOM 9522 C C . LEU A 1 1149 ? -36.715 -18.104 45.522 1.00 92.12 1149 LEU A C 1
ATOM 9524 O O . LEU A 1 1149 ? -36.818 -18.966 44.649 1.00 92.12 1149 LEU A O 1
ATOM 9528 N N . ALA A 1 1150 ? -36.435 -18.416 46.791 1.00 90.44 1150 ALA A N 1
ATOM 9529 C CA . ALA A 1 1150 ? -36.220 -19.792 47.230 1.00 90.44 1150 ALA A CA 1
ATOM 9530 C C . ALA A 1 1150 ? -37.494 -20.641 47.086 1.00 90.44 1150 ALA A C 1
ATOM 9532 O O . ALA A 1 1150 ? -37.408 -21.826 46.765 1.00 90.44 1150 ALA A O 1
ATOM 9533 N N . VAL A 1 1151 ? -38.673 -20.058 47.327 1.00 90.69 1151 VAL A N 1
ATOM 9534 C CA . VAL A 1 1151 ? -39.959 -20.748 47.156 1.00 90.69 1151 VAL A CA 1
ATOM 9535 C C . VAL A 1 1151 ? -40.202 -21.080 45.686 1.00 90.69 1151 VAL A C 1
ATOM 9537 O O . VAL A 1 1151 ? -40.522 -22.231 45.392 1.00 90.69 1151 VAL A O 1
ATOM 9540 N N . GLU A 1 1152 ? -40.014 -20.129 44.768 1.00 91.69 1152 GLU A N 1
ATOM 9541 C CA . GLU A 1 1152 ? -40.241 -20.387 43.340 1.00 91.69 1152 GLU A CA 1
ATOM 9542 C C . GLU A 1 1152 ? -39.220 -21.356 42.739 1.00 91.69 1152 GLU A C 1
ATOM 9544 O O . GLU A 1 1152 ? -39.611 -22.313 42.071 1.00 91.69 1152 GLU A O 1
ATOM 9549 N N . LEU A 1 1153 ? -37.925 -21.209 43.041 1.00 90.69 1153 LEU A N 1
ATOM 9550 C CA . LEU A 1 1153 ? -36.906 -22.140 42.542 1.00 90.69 1153 LEU A CA 1
ATOM 9551 C C . LEU A 1 1153 ? -37.169 -23.582 43.001 1.00 90.69 1153 LEU A C 1
ATOM 9553 O O . LEU A 1 1153 ? -37.073 -24.505 42.189 1.00 90.69 1153 LEU A O 1
ATOM 9557 N N . ASN A 1 1154 ? -37.581 -23.786 44.258 1.00 85.69 1154 ASN A N 1
ATOM 9558 C CA . ASN A 1 1154 ? -37.883 -25.119 44.792 1.00 85.69 1154 ASN A CA 1
ATOM 9559 C C . ASN A 1 1154 ? -39.069 -25.811 44.103 1.00 85.69 1154 ASN A C 1
ATOM 9561 O O . ASN A 1 1154 ? -39.097 -27.040 44.076 1.00 85.69 1154 ASN A O 1
ATOM 9565 N N . LYS A 1 1155 ? -40.030 -25.069 43.532 1.00 87.25 1155 LYS A N 1
ATOM 9566 C CA . LYS A 1 1155 ? -41.149 -25.663 42.771 1.00 87.25 1155 LYS A CA 1
ATOM 9567 C C . LYS A 1 1155 ? -40.702 -26.273 41.445 1.00 87.25 1155 LYS A C 1
ATOM 9569 O O . LYS A 1 1155 ? -41.387 -27.133 40.905 1.00 87.25 1155 LYS A O 1
ATOM 9574 N N . THR A 1 1156 ? -39.569 -25.821 40.913 1.00 86.75 1156 THR A N 1
ATOM 9575 C CA . THR A 1 1156 ? -39.084 -26.221 39.585 1.00 86.75 1156 THR A CA 1
ATOM 9576 C C . THR A 1 1156 ? -38.137 -27.424 39.605 1.00 86.75 1156 THR A C 1
ATOM 9578 O O . THR A 1 1156 ? -37.662 -27.827 38.545 1.00 86.75 1156 THR A O 1
ATOM 9581 N N . ILE A 1 1157 ? -37.842 -27.987 40.785 1.00 85.44 1157 ILE A N 1
ATOM 9582 C CA . ILE A 1 1157 ? -36.889 -29.091 40.966 1.00 85.44 1157 ILE A CA 1
ATOM 9583 C C . ILE A 1 1157 ? -37.634 -30.317 41.516 1.00 85.44 1157 ILE A C 1
ATOM 9585 O O . ILE A 1 1157 ? -38.174 -30.242 42.623 1.00 85.44 1157 ILE A O 1
ATOM 9589 N N . PRO A 1 1158 ? -37.659 -31.445 40.787 1.00 84.38 1158 PRO A N 1
ATOM 9590 C CA . PRO A 1 1158 ? -38.340 -32.661 41.222 1.00 84.38 1158 PRO A CA 1
ATOM 9591 C C . PRO A 1 1158 ? -37.742 -33.268 42.500 1.00 84.38 1158 PRO A C 1
ATOM 9593 O O . PRO A 1 1158 ? -36.527 -33.245 42.714 1.00 84.38 1158 PRO A O 1
ATOM 9596 N N . ASP A 1 1159 ? -38.601 -33.882 43.317 1.00 80.38 1159 ASP A N 1
ATOM 9597 C CA . ASP A 1 1159 ? -38.200 -34.685 44.484 1.00 80.38 1159 ASP A CA 1
ATOM 9598 C C . ASP A 1 1159 ? -37.865 -36.145 44.120 1.00 80.38 1159 ASP A C 1
ATOM 9600 O O . ASP A 1 1159 ? -37.151 -36.823 44.858 1.00 80.38 1159 ASP A O 1
ATOM 9604 N N . ILE A 1 1160 ? -38.386 -36.640 42.991 1.00 77.19 1160 ILE A N 1
ATOM 9605 C CA . ILE A 1 1160 ? -38.333 -38.055 42.596 1.00 77.19 1160 ILE A CA 1
ATOM 9606 C C . ILE A 1 1160 ? -37.244 -38.254 41.528 1.00 77.19 1160 ILE A C 1
ATOM 9608 O O . ILE A 1 1160 ? -37.203 -37.477 40.573 1.00 77.19 1160 ILE A O 1
ATOM 9612 N N . PRO A 1 1161 ? -36.388 -39.288 41.647 1.00 70.69 1161 PRO A N 1
ATOM 9613 C CA . PRO A 1 1161 ? -35.397 -39.611 40.626 1.00 70.69 1161 PRO A CA 1
ATOM 9614 C C . PRO A 1 1161 ? -36.060 -40.015 39.303 1.00 70.69 1161 PRO A C 1
ATOM 9616 O O . PRO A 1 1161 ? -37.034 -40.772 39.275 1.00 70.69 1161 PRO A O 1
ATOM 9619 N N . PHE A 1 1162 ? -35.501 -39.537 38.193 1.00 70.50 1162 PHE A N 1
ATOM 9620 C CA . PHE A 1 1162 ? -35.857 -40.017 36.860 1.00 70.50 1162 PHE A CA 1
ATOM 9621 C C . PHE A 1 1162 ? -35.306 -41.428 36.637 1.00 70.50 1162 PHE A C 1
ATOM 9623 O O . PHE A 1 1162 ? -34.359 -41.850 37.295 1.00 70.50 1162 PHE A O 1
ATOM 9630 N N . LYS A 1 1163 ? -35.887 -42.175 35.692 1.00 70.56 1163 LYS A N 1
ATOM 9631 C CA . LYS A 1 1163 ? -35.344 -43.479 35.300 1.00 70.56 1163 LYS A CA 1
ATOM 9632 C C . LYS A 1 1163 ? -34.015 -43.252 34.570 1.00 70.56 1163 LYS A C 1
ATOM 9634 O O . LYS A 1 1163 ? -34.020 -42.716 33.460 1.00 70.56 1163 LYS A O 1
ATOM 9639 N N . THR A 1 1164 ? -32.912 -43.610 35.215 1.00 72.50 1164 THR A N 1
ATOM 9640 C CA . THR A 1 1164 ? -31.553 -43.508 34.675 1.00 72.50 1164 THR A CA 1
ATOM 9641 C C . THR A 1 1164 ? -31.105 -44.837 34.072 1.00 72.50 1164 THR A C 1
ATOM 9643 O O . THR A 1 1164 ? -31.738 -45.877 34.281 1.00 72.50 1164 THR A O 1
ATOM 9646 N N . GLY A 1 1165 ? -30.057 -44.796 33.261 1.00 69.88 1165 GLY A N 1
ATOM 9647 C CA . GLY A 1 1165 ? -29.420 -45.980 32.698 1.00 69.88 1165 GLY A CA 1
ATOM 9648 C C . GLY A 1 1165 ? -28.191 -45.602 31.886 1.00 69.88 1165 GLY A C 1
ATOM 9649 O O . GLY A 1 1165 ? -28.044 -44.437 31.518 1.00 69.88 1165 GLY A O 1
ATOM 9650 N N . ASP A 1 1166 ? -27.347 -46.591 31.595 1.00 72.75 1166 ASP A N 1
ATOM 9651 C CA . ASP A 1 1166 ? -26.176 -46.399 30.740 1.00 72.75 1166 ASP A CA 1
ATOM 9652 C C . ASP A 1 1166 ? -26.588 -45.827 29.385 1.00 72.75 1166 ASP A C 1
ATOM 9654 O O . ASP A 1 1166 ? -27.461 -46.366 28.691 1.00 72.75 1166 ASP A O 1
ATOM 9658 N N . ILE A 1 1167 ? -25.947 -44.722 29.015 1.00 81.88 1167 ILE A N 1
ATOM 9659 C CA . ILE A 1 1167 ? -26.084 -44.122 27.694 1.00 81.88 1167 ILE A CA 1
ATOM 9660 C C . ILE A 1 1167 ? -24.828 -44.370 26.861 1.00 81.88 1167 ILE A C 1
ATOM 9662 O O . ILE A 1 1167 ? -23.724 -44.492 27.383 1.00 81.88 1167 ILE A O 1
ATOM 9666 N N . PHE A 1 1168 ? -25.010 -44.422 25.546 1.00 78.62 1168 PHE A N 1
ATOM 9667 C CA . PHE A 1 1168 ? -23.930 -44.547 24.575 1.00 78.62 1168 PHE A CA 1
ATOM 9668 C C . PHE A 1 1168 ? -24.070 -43.417 23.553 1.00 78.62 1168 PHE A C 1
ATOM 9670 O O . PHE A 1 1168 ? -25.116 -43.304 22.909 1.00 78.62 1168 PHE A O 1
ATOM 9677 N N . LEU A 1 1169 ? -23.062 -42.546 23.466 1.00 81.69 1169 LEU A N 1
ATOM 9678 C CA . LEU A 1 1169 ? -23.083 -41.327 22.656 1.00 81.69 1169 LEU A CA 1
ATOM 9679 C C . LEU A 1 1169 ? -21.706 -41.122 21.998 1.00 81.69 1169 LEU A C 1
ATOM 9681 O O . LEU A 1 1169 ? -20.795 -40.603 22.631 1.00 81.69 1169 LEU A O 1
ATOM 9685 N N . GLU A 1 1170 ? -21.560 -41.539 20.737 1.00 77.06 1170 GLU A N 1
ATOM 9686 C CA . GLU A 1 1170 ? -20.290 -41.529 19.977 1.00 77.06 1170 GLU A CA 1
ATOM 9687 C C . GLU A 1 1170 ? -20.229 -40.422 18.907 1.00 77.06 1170 GLU A C 1
ATOM 9689 O O . GLU A 1 1170 ? -19.742 -40.621 17.797 1.00 77.06 1170 GLU A O 1
ATOM 9694 N N . GLU A 1 1171 ? -20.754 -39.236 19.201 1.00 84.75 1171 GLU A N 1
ATOM 9695 C CA . GLU A 1 1171 ? -20.699 -38.122 18.250 1.00 84.75 1171 GLU A CA 1
ATOM 9696 C C . GLU A 1 1171 ? -19.331 -37.415 18.324 1.00 84.75 1171 GLU A C 1
ATOM 9698 O O . GLU A 1 1171 ? -19.001 -36.814 19.349 1.00 84.75 1171 GLU A O 1
ATOM 9703 N N . GLU A 1 1172 ? -18.541 -37.427 17.240 1.00 84.62 1172 GLU A N 1
ATOM 9704 C CA . GLU A 1 1172 ? -17.188 -36.825 17.206 1.00 84.62 1172 GLU A CA 1
ATOM 9705 C C . GLU A 1 1172 ? -17.176 -35.347 17.627 1.00 84.62 1172 GLU A C 1
ATOM 9707 O O . GLU A 1 1172 ? -16.252 -34.873 18.289 1.00 84.62 1172 GLU A O 1
ATOM 9712 N N . PHE A 1 1173 ? -18.225 -34.596 17.293 1.00 87.31 1173 PHE A N 1
ATOM 9713 C CA . PHE A 1 1173 ? -18.301 -33.173 17.616 1.00 87.31 1173 PHE A CA 1
ATOM 9714 C C . PHE A 1 1173 ? -18.456 -32.894 19.127 1.00 87.31 1173 PHE A C 1
ATOM 9716 O O . PHE A 1 1173 ? -18.297 -31.744 19.541 1.00 87.31 1173 PHE A O 1
ATOM 9723 N N . LEU A 1 1174 ? -18.730 -33.914 19.954 1.00 90.94 1174 LEU A N 1
ATOM 9724 C CA . LEU A 1 1174 ? -18.820 -33.822 21.418 1.00 90.94 1174 LEU A CA 1
ATOM 9725 C C . LEU A 1 1174 ? -17.501 -34.132 22.141 1.00 90.94 1174 LEU A C 1
ATOM 9727 O O . LEU A 1 1174 ? -17.447 -33.984 23.363 1.00 90.94 1174 LEU A O 1
ATOM 9731 N N . LEU A 1 1175 ? -16.434 -34.507 21.422 1.00 88.62 1175 LEU A N 1
ATOM 9732 C CA . LEU A 1 1175 ? -15.125 -34.849 22.000 1.00 88.62 1175 LEU A CA 1
ATOM 9733 C C . LEU A 1 1175 ? -14.622 -33.871 23.084 1.00 88.62 1175 LEU A C 1
ATOM 9735 O O . LEU A 1 1175 ? -14.146 -34.356 24.112 1.00 88.62 1175 LEU A O 1
ATOM 9739 N N . PRO A 1 1176 ? -14.752 -32.529 22.948 1.00 89.69 1176 PRO A N 1
ATOM 9740 C CA . PRO A 1 1176 ? -14.283 -31.598 23.980 1.00 89.69 1176 PRO A CA 1
ATOM 9741 C C . PRO A 1 1176 ? -14.952 -31.759 25.353 1.00 89.69 1176 PRO A C 1
ATOM 9743 O O . PRO A 1 1176 ? -14.344 -31.416 26.363 1.00 89.69 1176 PRO A O 1
ATOM 9746 N N . ILE A 1 1177 ? -16.183 -32.280 25.402 1.00 92.06 1177 ILE A N 1
ATOM 9747 C CA . ILE A 1 1177 ? -16.949 -32.493 26.642 1.00 92.06 1177 ILE A CA 1
ATOM 9748 C C . ILE A 1 1177 ? -17.167 -33.977 26.970 1.00 92.06 1177 ILE A C 1
ATOM 9750 O O . ILE A 1 1177 ? -17.815 -34.289 27.969 1.00 92.06 1177 ILE A O 1
ATOM 9754 N N . ALA A 1 1178 ? -16.611 -34.895 26.172 1.00 90.69 1178 ALA A N 1
ATOM 9755 C CA . ALA A 1 1178 ? -16.733 -36.335 26.385 1.00 90.69 1178 ALA A CA 1
ATOM 9756 C C . ALA A 1 1178 ? -16.284 -36.784 27.792 1.00 90.69 1178 ALA A C 1
ATOM 9758 O O . ALA A 1 1178 ? -17.059 -37.494 28.428 1.00 90.69 1178 ALA A O 1
ATOM 9759 N N . PRO A 1 1179 ? -15.158 -36.300 28.366 1.00 90.88 1179 PRO A N 1
ATOM 9760 C CA . PRO A 1 1179 ? -14.755 -36.693 29.721 1.00 90.88 1179 PRO A CA 1
ATOM 9761 C C . PRO A 1 1179 ? -15.808 -36.369 30.791 1.00 90.88 1179 PRO A C 1
ATOM 9763 O O . PRO A 1 1179 ? -16.020 -37.151 31.715 1.00 90.88 1179 PRO A O 1
ATOM 9766 N N . ILE A 1 1180 ? -16.505 -35.236 30.644 1.00 91.50 1180 ILE A N 1
ATOM 9767 C CA . ILE A 1 1180 ? -17.565 -34.809 31.567 1.00 91.50 1180 ILE A CA 1
ATOM 9768 C C . ILE A 1 1180 ? -18.798 -35.706 31.394 1.00 91.50 1180 ILE A C 1
ATOM 9770 O O . ILE A 1 1180 ? -19.416 -36.116 32.376 1.00 91.50 1180 ILE A O 1
ATOM 9774 N N . ILE A 1 1181 ? -19.155 -36.033 30.148 1.00 91.38 1181 ILE A N 1
ATOM 9775 C CA . ILE A 1 1181 ? -20.263 -36.949 29.844 1.00 91.38 1181 ILE A CA 1
ATOM 9776 C C . ILE A 1 1181 ? -19.972 -38.342 30.414 1.00 91.38 1181 ILE A C 1
ATOM 9778 O O . ILE A 1 1181 ? -20.851 -38.918 31.051 1.00 91.38 1181 ILE A O 1
ATOM 9782 N N . ASP A 1 1182 ? -18.751 -38.849 30.250 1.00 90.00 1182 ASP A N 1
ATOM 9783 C CA . ASP A 1 1182 ? -18.324 -40.152 30.763 1.00 90.00 1182 ASP A CA 1
ATOM 9784 C C . ASP A 1 1182 ? -18.377 -40.195 32.292 1.00 90.00 1182 ASP A C 1
ATOM 9786 O O . ASP A 1 1182 ? -18.872 -41.161 32.873 1.00 90.00 1182 ASP A O 1
ATOM 9790 N N . GLU A 1 1183 ? -17.926 -39.136 32.971 1.00 90.69 1183 GLU A N 1
ATOM 9791 C CA . GLU A 1 1183 ? -18.028 -39.042 34.427 1.00 90.69 1183 GLU A CA 1
ATOM 9792 C C . GLU A 1 1183 ? -19.491 -39.022 34.897 1.00 90.69 1183 GLU A C 1
ATOM 9794 O O . GLU A 1 1183 ? -19.845 -39.736 35.838 1.00 90.69 1183 GLU A O 1
ATOM 9799 N N . LEU A 1 1184 ? -20.366 -38.273 34.217 1.00 90.06 1184 LEU A N 1
ATOM 9800 C CA . LEU A 1 1184 ? -21.804 -38.269 34.497 1.00 90.06 1184 LEU A CA 1
ATOM 9801 C C . LEU A 1 1184 ? -22.443 -39.644 34.230 1.00 90.06 1184 LEU A C 1
ATOM 9803 O O . LEU A 1 1184 ? -23.284 -40.095 35.011 1.00 90.06 1184 LEU A O 1
ATOM 9807 N N . ASN A 1 1185 ? -22.034 -40.339 33.169 1.00 88.81 1185 ASN A N 1
ATOM 9808 C CA . ASN A 1 1185 ? -22.523 -41.678 32.847 1.00 88.81 1185 ASN A CA 1
ATOM 9809 C C . ASN A 1 1185 ? -22.082 -42.701 33.909 1.00 88.81 1185 ASN A C 1
ATOM 9811 O O . ASN A 1 1185 ? -22.910 -43.450 34.415 1.00 88.81 1185 ASN A O 1
ATOM 9815 N N . ASN A 1 1186 ? -20.824 -42.633 34.362 1.00 88.31 1186 ASN A N 1
ATOM 9816 C CA . ASN A 1 1186 ? -20.274 -43.463 35.446 1.00 88.31 1186 ASN A CA 1
ATOM 9817 C C . ASN A 1 1186 ? -20.981 -43.261 36.800 1.00 88.31 1186 ASN A C 1
ATOM 9819 O O . ASN A 1 1186 ? -20.885 -44.111 37.686 1.00 88.31 1186 ASN A O 1
ATOM 9823 N N . LYS A 1 1187 ? -21.664 -42.126 37.001 1.00 87.75 1187 LYS A N 1
ATOM 9824 C CA . LYS A 1 1187 ? -22.522 -41.882 38.174 1.00 87.75 1187 LYS A CA 1
ATOM 9825 C C . LYS A 1 1187 ? -23.958 -42.374 37.992 1.00 87.75 1187 LYS A C 1
ATOM 9827 O O . LYS A 1 1187 ? -24.770 -42.149 38.886 1.00 87.75 1187 LYS A O 1
ATOM 9832 N N . GLU A 1 1188 ? -24.272 -43.005 36.862 1.00 85.81 1188 GLU A N 1
ATOM 9833 C CA . GLU A 1 1188 ? -25.595 -43.530 36.513 1.00 85.81 1188 GLU A CA 1
ATOM 9834 C C . GLU A 1 1188 ? -26.706 -42.462 36.602 1.00 85.81 1188 GLU A C 1
ATOM 9836 O O . GLU A 1 1188 ? -27.839 -42.758 36.988 1.00 85.81 1188 GLU A O 1
ATOM 9841 N N . VAL A 1 1189 ? -26.396 -41.195 36.273 1.00 85.06 1189 VAL A N 1
ATOM 9842 C CA . VAL A 1 1189 ? -27.368 -40.078 36.334 1.00 85.06 1189 VAL A CA 1
ATOM 9843 C C . VAL A 1 1189 ? -28.021 -39.740 34.991 1.00 85.06 1189 VAL A C 1
ATOM 9845 O O . VAL A 1 1189 ? -28.985 -38.975 34.958 1.00 85.06 1189 VAL A O 1
ATOM 9848 N N . LEU A 1 1190 ? -27.522 -40.289 33.882 1.00 88.69 1190 LEU A N 1
ATOM 9849 C CA . LEU A 1 1190 ? -27.976 -39.962 32.528 1.00 88.69 1190 LEU A CA 1
ATOM 9850 C C . LEU A 1 1190 ? -29.107 -40.890 32.046 1.00 88.69 1190 LEU A C 1
ATOM 9852 O O . LEU A 1 1190 ? -29.406 -41.922 32.649 1.00 88.69 1190 LEU A O 1
ATOM 9856 N N . ASN A 1 1191 ? -29.795 -40.492 30.970 1.00 86.31 1191 ASN A N 1
ATOM 9857 C CA . ASN A 1 1191 ? -30.801 -41.313 30.292 1.00 86.31 1191 ASN A CA 1
ATOM 9858 C C . ASN A 1 1191 ? -30.895 -40.974 28.792 1.00 86.31 1191 ASN A C 1
ATOM 9860 O O . ASN A 1 1191 ? -30.378 -39.958 28.332 1.00 86.31 1191 ASN A O 1
ATOM 9864 N N . GLY A 1 1192 ? -31.606 -41.790 28.008 1.00 80.81 1192 GLY A N 1
ATOM 9865 C CA . GLY A 1 1192 ? -31.734 -41.562 26.559 1.00 80.81 1192 GLY A CA 1
ATOM 9866 C C . GLY A 1 1192 ? -32.465 -40.266 26.158 1.00 80.81 1192 GLY A C 1
ATOM 9867 O O . GLY A 1 1192 ? -32.348 -39.829 25.014 1.00 80.81 1192 GLY A O 1
ATOM 9868 N N . GLY A 1 1193 ? -33.221 -39.639 27.068 1.00 85.38 1193 GLY A N 1
ATOM 9869 C CA . GLY A 1 1193 ? -33.846 -38.331 26.843 1.00 85.38 1193 GLY A CA 1
ATOM 9870 C C . GLY A 1 1193 ? -32.819 -37.198 26.841 1.00 85.38 1193 GLY A C 1
ATOM 9871 O O . GLY A 1 1193 ? -32.856 -36.350 25.950 1.00 85.38 1193 GLY A O 1
ATOM 9872 N N . PHE A 1 1194 ? -31.860 -37.244 27.770 1.00 91.38 1194 PHE A N 1
ATOM 9873 C CA . PHE A 1 1194 ? -30.728 -36.318 27.835 1.00 91.38 1194 PHE A CA 1
ATOM 9874 C C . PHE A 1 1194 ? -29.947 -36.279 26.513 1.00 91.38 1194 PHE A C 1
ATOM 9876 O O . PHE A 1 1194 ? -29.735 -35.195 25.975 1.00 91.38 1194 PHE A O 1
ATOM 9883 N N . CYS A 1 1195 ? -29.607 -37.440 25.937 1.00 88.75 1195 CYS A N 1
ATOM 9884 C CA . CYS A 1 1195 ? -28.851 -37.523 24.680 1.00 88.75 1195 CYS A CA 1
ATOM 9885 C C . CYS A 1 1195 ? -29.537 -36.767 23.534 1.00 88.75 1195 CYS A C 1
ATOM 9887 O O . CYS A 1 1195 ? -28.902 -35.992 22.821 1.00 88.75 1195 CYS A O 1
ATOM 9889 N N . LYS A 1 1196 ? -30.856 -36.956 23.382 1.00 89.44 1196 LYS A N 1
ATOM 9890 C CA . LYS A 1 1196 ? -31.645 -36.291 22.333 1.00 89.44 1196 LYS A CA 1
ATOM 9891 C C . LYS A 1 1196 ? -31.679 -34.775 22.520 1.00 89.44 1196 LYS A C 1
ATOM 9893 O O . LYS A 1 1196 ? -31.575 -34.042 21.540 1.00 89.44 1196 LYS A O 1
ATOM 9898 N N . ILE A 1 1197 ? -31.821 -34.314 23.765 1.00 93.12 1197 ILE A N 1
ATOM 9899 C CA . ILE A 1 1197 ? -31.834 -32.881 24.083 1.00 93.12 1197 ILE A CA 1
ATOM 9900 C C . ILE A 1 1197 ? -30.455 -32.272 23.827 1.00 93.12 1197 ILE A C 1
ATOM 9902 O O . ILE A 1 1197 ? -30.385 -31.225 23.193 1.00 93.12 1197 ILE A O 1
ATOM 9906 N N . LEU A 1 1198 ? -29.373 -32.932 24.256 1.00 94.06 1198 LEU A N 1
ATOM 9907 C CA . LEU A 1 1198 ? -28.005 -32.448 24.069 1.00 94.06 1198 LEU A CA 1
ATOM 9908 C C . LEU A 1 1198 ? -27.692 -32.212 22.591 1.00 94.06 1198 LEU A C 1
ATOM 9910 O O . LEU A 1 1198 ? -27.326 -31.101 22.220 1.00 94.06 1198 LEU A O 1
ATOM 9914 N N . VAL A 1 1199 ? -27.905 -33.219 21.741 1.00 92.38 1199 VAL A N 1
ATOM 9915 C CA . VAL A 1 1199 ? -27.649 -33.100 20.296 1.00 92.38 1199 VAL A CA 1
ATOM 9916 C C . VAL A 1 1199 ? -28.512 -31.998 19.675 1.00 92.38 1199 VAL A C 1
ATOM 9918 O O . VAL A 1 1199 ? -27.997 -31.150 18.949 1.00 92.38 1199 VAL A O 1
ATOM 9921 N N . SER A 1 1200 ? -29.806 -31.947 20.013 1.00 93.50 1200 SER A N 1
ATOM 9922 C CA . SER A 1 1200 ? -30.705 -30.893 19.524 1.00 93.50 1200 SER A CA 1
ATOM 9923 C C . SER A 1 1200 ? -30.236 -29.494 19.931 1.00 93.50 1200 SER A C 1
ATOM 9925 O O . SER A 1 1200 ? -30.329 -28.570 19.127 1.00 93.50 1200 SER A O 1
ATOM 9927 N N . LYS A 1 1201 ? -29.743 -29.331 21.163 1.00 94.44 1201 LYS A N 1
ATOM 9928 C CA . LYS A 1 1201 ? -29.282 -28.046 21.698 1.00 94.44 1201 LYS A CA 1
ATOM 9929 C C . LYS A 1 1201 ? -27.954 -27.609 21.101 1.00 94.44 1201 LYS A C 1
ATOM 9931 O O . LYS A 1 1201 ? -27.799 -26.433 20.802 1.00 94.44 1201 LYS A O 1
ATOM 9936 N N . VAL A 1 1202 ? -27.021 -28.533 20.869 1.00 93.56 1202 VAL A N 1
ATOM 9937 C CA . VAL A 1 1202 ? -25.768 -28.220 20.163 1.00 93.56 1202 VAL A CA 1
ATOM 9938 C C . VAL A 1 1202 ? -26.068 -27.680 18.763 1.00 93.56 1202 VAL A C 1
ATOM 9940 O O . VAL A 1 1202 ? -25.532 -26.639 18.393 1.00 93.56 1202 VAL A O 1
ATOM 9943 N N . ILE A 1 1203 ? -26.972 -28.326 18.018 1.00 91.12 1203 ILE A N 1
ATOM 9944 C CA . ILE A 1 1203 ? -27.382 -27.866 16.681 1.00 91.12 1203 ILE A CA 1
ATOM 9945 C C . ILE A 1 1203 ? -28.068 -26.492 16.758 1.00 91.12 1203 ILE A C 1
ATOM 9947 O O . ILE A 1 1203 ? -27.738 -25.600 15.979 1.00 91.12 1203 ILE A O 1
ATOM 9951 N N . GLU A 1 1204 ? -28.985 -26.301 17.713 1.00 93.88 1204 GLU A N 1
ATOM 9952 C CA . GLU A 1 1204 ? -29.676 -25.023 17.939 1.00 93.88 1204 GLU A CA 1
ATOM 9953 C C . GLU A 1 1204 ? -28.691 -23.879 18.217 1.00 93.88 1204 GLU A C 1
ATOM 9955 O O . GLU A 1 1204 ? -28.815 -22.813 17.621 1.00 93.88 1204 GLU A O 1
ATOM 9960 N N . TYR A 1 1205 ? -27.700 -24.098 19.085 1.00 93.19 1205 TYR A N 1
ATOM 9961 C CA . TYR A 1 1205 ? -26.762 -23.057 19.508 1.00 93.19 1205 TYR A CA 1
ATOM 9962 C C . TYR A 1 1205 ? -25.607 -22.801 18.542 1.00 93.19 1205 TYR A C 1
ATOM 9964 O O . TYR A 1 1205 ? -25.008 -21.729 18.605 1.00 93.19 1205 TYR A O 1
ATOM 9972 N N . CYS A 1 1206 ? -25.292 -23.744 17.651 1.00 91.38 1206 CYS A N 1
ATOM 9973 C CA . CYS A 1 1206 ? -24.342 -23.487 16.570 1.00 91.38 1206 CYS A CA 1
ATOM 9974 C C . CYS A 1 1206 ? -24.971 -22.643 15.447 1.00 91.38 1206 CYS A C 1
ATOM 9976 O O . CYS A 1 1206 ? -24.259 -21.874 14.803 1.00 91.38 1206 CYS A O 1
ATOM 9978 N N . SER A 1 1207 ? -26.291 -22.744 15.237 1.00 88.94 1207 SER A N 1
ATOM 9979 C CA . SER A 1 1207 ? -27.016 -22.033 14.174 1.00 88.94 1207 SER A CA 1
ATOM 9980 C C . SER A 1 1207 ? -26.814 -20.505 14.242 1.00 88.94 1207 SER A C 1
ATOM 9982 O O . SER A 1 1207 ? -26.913 -19.926 15.325 1.00 88.94 1207 SER A O 1
ATOM 9984 N N . PRO A 1 1208 ? -26.602 -19.810 13.102 1.00 89.56 1208 PRO A N 1
ATOM 9985 C CA . PRO A 1 1208 ? -26.716 -20.298 11.720 1.00 89.56 1208 PRO A CA 1
ATOM 9986 C C . PRO A 1 1208 ? -25.510 -21.102 11.211 1.00 89.56 1208 PRO A C 1
ATOM 9988 O O . PRO A 1 1208 ? -25.581 -21.667 10.123 1.00 89.56 1208 PRO A O 1
ATOM 9991 N N . LEU A 1 1209 ? -24.420 -21.169 11.976 1.00 91.81 1209 LEU A N 1
ATOM 9992 C CA . LEU A 1 1209 ? -23.241 -21.950 11.616 1.00 91.81 1209 LEU A CA 1
ATOM 9993 C C . LEU A 1 1209 ? -23.425 -23.431 11.976 1.00 91.81 1209 LEU A C 1
ATOM 9995 O O . LEU A 1 1209 ? -24.310 -23.828 12.734 1.00 91.81 1209 LEU A O 1
ATOM 9999 N N . ASN A 1 1210 ? -22.558 -24.273 11.424 1.00 91.50 1210 ASN A N 1
ATOM 10000 C CA . ASN A 1 1210 ? -22.421 -25.658 11.861 1.00 91.50 1210 ASN A CA 1
ATOM 10001 C C . ASN A 1 1210 ? -21.257 -25.794 12.865 1.00 91.50 1210 ASN A C 1
ATOM 10003 O O . ASN A 1 1210 ? -20.516 -24.846 13.137 1.00 91.50 1210 ASN A O 1
ATOM 10007 N N . THR A 1 1211 ? -21.090 -26.992 13.423 1.00 90.62 1211 THR A N 1
ATOM 10008 C CA . THR A 1 1211 ? -20.032 -27.291 14.398 1.00 90.62 1211 THR A CA 1
ATOM 10009 C C . THR A 1 1211 ? -18.626 -27.103 13.817 1.00 90.62 1211 THR A C 1
ATOM 10011 O O . THR A 1 1211 ? -17.744 -26.596 14.507 1.00 90.62 1211 THR A O 1
ATOM 10014 N N . ILE A 1 1212 ? -18.419 -27.446 12.542 1.00 91.06 1212 ILE A N 1
ATOM 10015 C CA . ILE A 1 1212 ? -17.126 -27.337 11.849 1.00 91.06 1212 ILE A CA 1
ATOM 10016 C C . ILE A 1 1212 ? -16.719 -25.868 11.703 1.00 91.06 1212 ILE A C 1
ATOM 10018 O O . ILE A 1 1212 ? -15.585 -25.509 12.017 1.00 91.06 1212 ILE A O 1
ATOM 10022 N N . ASP A 1 1213 ? -17.645 -25.005 11.289 1.00 93.12 1213 ASP A N 1
ATOM 10023 C CA . ASP A 1 1213 ? -17.391 -23.576 11.120 1.00 93.12 1213 ASP A CA 1
ATOM 10024 C C . ASP A 1 1213 ? -17.099 -22.893 12.459 1.00 93.12 1213 ASP A C 1
ATOM 10026 O O . ASP A 1 1213 ? -16.200 -22.057 12.544 1.00 93.12 1213 ASP A O 1
ATOM 10030 N N . LEU A 1 1214 ? -17.774 -23.286 13.543 1.00 92.50 1214 LEU A N 1
ATOM 10031 C CA . LEU A 1 1214 ? -17.498 -22.718 14.864 1.00 92.50 1214 LEU A CA 1
ATOM 10032 C C . LEU A 1 1214 ? -16.108 -23.134 15.392 1.00 92.50 1214 LEU A C 1
ATOM 10034 O O . LEU A 1 1214 ? -15.374 -22.293 15.918 1.00 92.50 1214 LEU A O 1
ATOM 10038 N N . VAL A 1 1215 ? -15.699 -24.390 15.167 1.00 92.00 1215 VAL A N 1
ATOM 10039 C CA . VAL A 1 1215 ? -14.328 -24.867 15.444 1.00 92.00 1215 VAL A CA 1
ATOM 10040 C C . VAL A 1 1215 ? -13.296 -24.120 14.593 1.00 92.00 1215 VAL A C 1
ATOM 10042 O O . VAL A 1 1215 ? -12.244 -23.719 15.098 1.00 92.00 1215 VAL A O 1
ATOM 10045 N N . LYS A 1 1216 ? -13.602 -23.885 13.313 1.00 93.12 1216 LYS A N 1
ATOM 10046 C CA . LYS A 1 1216 ? -12.764 -23.111 12.388 1.00 93.12 1216 LYS A CA 1
ATOM 10047 C C . LYS A 1 1216 ? -12.589 -21.663 12.859 1.00 93.12 1216 LYS A C 1
ATOM 10049 O O . LYS A 1 1216 ? -11.462 -21.176 12.924 1.00 93.12 1216 LYS A O 1
ATOM 10054 N N . SER A 1 1217 ? -13.666 -21.010 13.294 1.00 94.31 1217 SER A N 1
ATOM 10055 C CA . SER A 1 1217 ? -13.615 -19.689 13.937 1.00 94.31 1217 SER A CA 1
ATOM 10056 C C . SER A 1 1217 ? -12.673 -19.689 15.151 1.00 94.31 1217 SER A C 1
ATOM 10058 O O . SER A 1 1217 ? -11.847 -18.791 15.297 1.00 94.31 1217 SER A O 1
ATOM 10060 N N . ASP A 1 1218 ? -12.728 -20.708 16.012 1.00 92.19 1218 ASP A N 1
ATOM 10061 C CA . ASP A 1 1218 ? -11.828 -20.794 17.171 1.00 92.19 1218 ASP A CA 1
ATOM 10062 C C . ASP A 1 1218 ? -10.354 -21.007 16.791 1.00 92.19 1218 ASP A C 1
ATOM 10064 O O . ASP A 1 1218 ? -9.468 -20.551 17.521 1.00 92.19 1218 ASP A O 1
ATOM 10068 N N . LYS A 1 1219 ? -10.063 -21.669 15.660 1.00 91.94 1219 LYS A N 1
ATOM 10069 C CA . LYS A 1 1219 ? -8.698 -21.754 15.106 1.00 91.94 1219 LYS A CA 1
ATOM 10070 C C . LYS A 1 1219 ? -8.178 -20.353 14.771 1.00 91.94 1219 LYS A C 1
ATOM 10072 O O . LYS A 1 1219 ? -7.086 -19.996 15.213 1.00 91.94 1219 LYS A O 1
ATOM 10077 N N . TYR A 1 1220 ? -8.956 -19.553 14.039 1.00 93.38 1220 TYR A N 1
ATOM 10078 C CA . TYR A 1 1220 ? -8.562 -18.185 13.681 1.00 93.38 1220 TYR A CA 1
ATOM 10079 C C . TYR A 1 1220 ? -8.431 -17.285 14.911 1.00 93.38 1220 TYR A C 1
ATOM 10081 O O . TYR A 1 1220 ? -7.461 -16.539 15.025 1.00 93.38 1220 TYR A O 1
ATOM 10089 N N . LEU A 1 1221 ? -9.330 -17.429 15.889 1.00 92.81 1221 LEU A N 1
ATOM 10090 C CA . LEU A 1 1221 ? -9.267 -16.644 17.118 1.00 92.81 1221 LEU A CA 1
ATOM 10091 C C . LEU A 1 1221 ? -7.990 -16.937 17.918 1.00 92.81 1221 LEU A C 1
ATOM 10093 O O . LEU A 1 1221 ? -7.305 -16.010 18.339 1.00 92.81 1221 LEU A O 1
ATOM 10097 N N . ARG A 1 1222 ? -7.623 -18.215 18.082 1.00 91.12 1222 ARG A N 1
ATOM 10098 C CA . ARG A 1 1222 ? -6.370 -18.601 18.755 1.00 91.12 1222 ARG A CA 1
ATOM 10099 C C . ARG A 1 1222 ? -5.133 -18.061 18.041 1.00 91.12 1222 ARG A C 1
ATOM 10101 O O . ARG A 1 1222 ? -4.184 -17.656 18.697 1.00 91.12 1222 ARG A O 1
ATOM 10108 N N . ARG A 1 1223 ? -5.153 -18.001 16.708 1.00 89.12 1223 ARG A N 1
ATOM 10109 C CA . ARG A 1 1223 ? -4.066 -17.402 15.923 1.00 89.12 1223 ARG A CA 1
ATOM 10110 C C . ARG A 1 1223 ? -3.938 -15.891 16.162 1.00 89.12 1223 ARG A C 1
ATOM 10112 O O . ARG A 1 1223 ? -2.822 -15.401 16.296 1.00 89.12 1223 ARG A O 1
ATOM 10119 N N . SER A 1 1224 ? -5.053 -15.161 16.251 1.00 90.69 1224 SER A N 1
ATOM 10120 C CA . SER A 1 1224 ? -5.048 -13.726 16.592 1.00 90.69 1224 SER A CA 1
ATOM 10121 C C . SER A 1 1224 ? -4.532 -13.444 18.011 1.00 90.69 1224 SER A C 1
ATOM 10123 O O . SER A 1 1224 ? -3.897 -12.416 18.245 1.00 90.69 1224 SER A O 1
ATOM 10125 N N . PHE A 1 1225 ? -4.756 -14.367 18.950 1.00 90.06 1225 PHE A N 1
ATOM 10126 C CA . PHE A 1 1225 ? -4.331 -14.281 20.354 1.00 90.06 1225 PHE A CA 1
ATOM 10127 C C . PHE A 1 1225 ? -3.250 -15.323 20.687 1.00 90.06 1225 PHE A C 1
ATOM 10129 O O . PHE A 1 1225 ? -3.386 -16.097 21.630 1.00 90.06 1225 PHE A O 1
ATOM 10136 N N . HIS A 1 1226 ? -2.177 -15.351 19.893 1.00 84.25 1226 HIS A N 1
ATOM 10137 C CA . HIS A 1 1226 ? -1.135 -16.385 19.947 1.00 84.25 1226 HIS A CA 1
ATOM 10138 C C . HIS A 1 1226 ? -0.399 -16.522 21.295 1.00 84.25 1226 HIS A C 1
ATOM 10140 O O . HIS A 1 1226 ? 0.141 -17.591 21.573 1.00 84.25 1226 HIS A O 1
ATOM 10146 N N . ASP A 1 1227 ? -0.399 -15.481 22.132 1.00 83.00 1227 ASP A N 1
ATOM 10147 C CA . ASP A 1 1227 ? 0.232 -15.498 23.459 1.00 83.00 1227 ASP A CA 1
ATOM 10148 C C . ASP A 1 1227 ? -0.600 -16.246 24.522 1.00 83.00 1227 ASP A C 1
ATOM 10150 O O . ASP A 1 1227 ? -0.076 -16.647 25.562 1.00 83.00 1227 ASP A O 1
ATOM 10154 N N . GLU A 1 1228 ? -1.898 -16.469 24.281 1.00 83.81 1228 GLU A N 1
ATOM 10155 C CA . GLU A 1 1228 ? -2.790 -17.156 25.221 1.00 83.81 1228 GLU A CA 1
ATOM 10156 C C . GLU A 1 1228 ? -2.870 -18.656 24.915 1.00 83.81 1228 GLU A C 1
ATOM 10158 O O . GLU A 1 1228 ? -3.466 -19.098 23.931 1.00 83.81 1228 GLU A O 1
ATOM 10163 N N . THR A 1 1229 ? -2.309 -19.466 25.810 1.00 75.62 1229 THR A N 1
ATOM 10164 C CA . THR A 1 1229 ? -2.248 -20.928 25.651 1.00 75.62 1229 THR A CA 1
ATOM 10165 C C . THR A 1 1229 ? -3.380 -21.668 26.364 1.00 75.62 1229 THR A C 1
ATOM 10167 O O . THR A 1 1229 ? -3.615 -22.841 26.074 1.00 75.62 1229 THR A O 1
ATOM 10170 N N . GLN A 1 1230 ? -4.107 -21.014 27.277 1.00 78.00 1230 GLN A N 1
ATOM 10171 C CA . GLN A 1 1230 ? -5.120 -21.650 28.130 1.00 78.00 1230 GLN A CA 1
ATOM 10172 C C . GLN A 1 1230 ? -6.556 -21.497 27.603 1.00 78.00 1230 GLN A C 1
ATOM 10174 O O . GLN A 1 1230 ? -7.500 -22.038 28.185 1.00 78.00 1230 GLN A O 1
ATOM 10179 N N . TYR A 1 1231 ? -6.757 -20.779 26.496 1.00 82.00 1231 TYR A N 1
ATOM 10180 C CA . TYR A 1 1231 ? -8.089 -20.524 25.956 1.00 82.00 1231 TYR A CA 1
ATOM 10181 C C . TYR A 1 1231 ? -8.681 -21.745 25.224 1.00 82.00 1231 TYR A C 1
ATOM 10183 O O . TYR A 1 1231 ? -8.196 -22.182 24.173 1.00 82.00 1231 TYR A O 1
ATOM 10191 N N . ARG A 1 1232 ? -9.780 -22.292 25.770 1.00 80.56 1232 ARG A N 1
ATOM 10192 C CA . ARG A 1 1232 ? -10.448 -23.503 25.251 1.00 80.56 1232 ARG A CA 1
ATOM 10193 C C . ARG A 1 1232 ? -11.288 -23.257 23.980 1.00 80.56 1232 ARG A C 1
ATOM 10195 O O . ARG A 1 1232 ? -11.431 -24.194 23.194 1.00 80.56 1232 ARG A O 1
ATOM 10202 N N . GLY A 1 1233 ? -11.737 -22.024 23.717 1.00 86.62 1233 GLY A N 1
ATOM 10203 C CA . GLY A 1 1233 ? -12.512 -21.646 22.519 1.00 86.62 1233 GLY A CA 1
ATOM 10204 C C . GLY A 1 1233 ? -14.024 -21.488 22.754 1.00 86.62 1233 GLY A C 1
ATOM 10205 O O . GLY A 1 1233 ? -14.576 -22.089 23.677 1.00 86.62 1233 GLY A O 1
ATOM 10206 N N . ARG A 1 1234 ? -14.705 -20.712 21.897 1.00 90.75 1234 ARG A N 1
ATOM 10207 C CA . ARG A 1 1234 ? -16.161 -20.454 21.951 1.00 90.75 1234 ARG A CA 1
ATOM 10208 C C . ARG A 1 1234 ? -16.994 -21.695 21.658 1.00 90.75 1234 ARG A C 1
ATOM 10210 O O . ARG A 1 1234 ? -18.103 -21.838 22.177 1.00 90.75 1234 ARG A O 1
ATOM 10217 N N . TYR A 1 1235 ? -16.469 -22.607 20.845 1.00 92.88 1235 TYR A N 1
ATOM 10218 C CA . TYR A 1 1235 ? -17.104 -23.890 20.576 1.00 92.88 1235 TYR A CA 1
ATOM 10219 C C . TYR A 1 1235 ? -17.242 -24.708 21.863 1.00 92.88 1235 TYR A C 1
ATOM 10221 O O . TYR A 1 1235 ? -18.312 -25.233 22.162 1.00 92.88 1235 TYR A O 1
ATOM 10229 N N . ASN A 1 1236 ? -16.189 -24.737 22.684 1.00 91.31 1236 ASN A N 1
ATOM 10230 C CA . ASN A 1 1236 ? -16.224 -25.416 23.974 1.00 91.31 1236 ASN A CA 1
ATOM 10231 C C . ASN A 1 1236 ? -17.236 -24.770 24.937 1.00 91.31 1236 ASN A C 1
ATOM 10233 O O . ASN A 1 1236 ? -17.953 -25.477 25.643 1.00 91.31 1236 ASN A O 1
ATOM 10237 N N . ASP A 1 1237 ? -17.341 -23.439 24.950 1.00 90.94 1237 ASP A N 1
ATOM 10238 C CA . ASP A 1 1237 ? -18.361 -22.737 25.743 1.00 90.94 1237 ASP A CA 1
ATOM 10239 C C . ASP A 1 1237 ? -19.785 -23.088 25.279 1.00 90.94 1237 ASP A C 1
ATOM 10241 O O . ASP A 1 1237 ? -20.663 -23.341 26.107 1.00 90.94 1237 ASP A O 1
ATOM 10245 N N . THR A 1 1238 ? -19.990 -23.202 23.964 1.00 93.94 1238 THR A N 1
ATOM 10246 C CA . THR A 1 1238 ? -21.271 -23.594 23.356 1.00 93.94 1238 THR A CA 1
ATOM 10247 C C . THR A 1 1238 ? -21.671 -25.018 23.736 1.00 93.94 1238 THR A C 1
ATOM 10249 O O . THR A 1 1238 ? -22.802 -25.252 24.170 1.00 93.94 1238 THR A O 1
ATOM 10252 N N . LEU A 1 1239 ? -20.733 -25.966 23.647 1.00 94.31 1239 LEU A N 1
ATOM 10253 C CA . LEU A 1 1239 ? -20.945 -27.352 24.069 1.00 94.31 1239 LEU A CA 1
ATOM 10254 C C . LEU A 1 1239 ? -21.286 -27.443 25.560 1.00 94.31 1239 LEU A C 1
ATOM 10256 O O . LEU A 1 1239 ? -22.240 -28.122 25.938 1.00 94.31 1239 LEU A O 1
ATOM 10260 N N . ASN A 1 1240 ? -20.558 -26.713 26.407 1.00 92.94 1240 ASN A N 1
ATOM 10261 C CA . ASN A 1 1240 ? -20.823 -26.674 27.844 1.00 92.94 1240 ASN A CA 1
ATOM 10262 C C . ASN A 1 1240 ? -22.188 -26.058 28.175 1.00 92.94 1240 ASN A C 1
ATOM 10264 O O . ASN A 1 1240 ? -22.864 -26.525 29.097 1.00 92.94 1240 ASN A O 1
ATOM 10268 N N . HIS A 1 1241 ? -22.616 -25.037 27.431 1.00 94.31 1241 HIS A N 1
ATOM 10269 C CA . HIS A 1 1241 ? -23.943 -24.444 27.583 1.00 94.31 1241 HIS A CA 1
ATOM 10270 C C . HIS A 1 1241 ? -25.047 -25.446 27.211 1.00 94.31 1241 HIS A C 1
ATOM 10272 O O . HIS A 1 1241 ? -25.979 -25.656 27.988 1.00 94.31 1241 HIS A O 1
ATOM 10278 N N . ALA A 1 1242 ? -24.907 -26.131 26.070 1.00 95.12 1242 ALA A N 1
ATOM 10279 C CA . ALA A 1 1242 ? -25.836 -27.174 25.634 1.00 95.12 1242 ALA A CA 1
ATOM 10280 C C . ALA A 1 1242 ? -25.911 -28.340 26.636 1.00 95.12 1242 ALA A C 1
ATOM 10282 O O . ALA A 1 1242 ? -27.004 -28.799 26.974 1.00 95.12 1242 ALA A O 1
ATOM 10283 N N . LEU A 1 1243 ? -24.760 -28.773 27.164 1.00 94.75 1243 LEU A N 1
ATOM 10284 C CA . LEU A 1 1243 ? -24.664 -29.796 28.207 1.00 94.75 1243 LEU A CA 1
ATOM 10285 C C . LEU A 1 1243 ? -25.437 -29.391 29.464 1.00 94.75 1243 LEU A C 1
ATOM 10287 O O . LEU A 1 1243 ? -26.216 -30.182 29.996 1.00 94.75 1243 LEU A O 1
ATOM 10291 N N . ASN A 1 1244 ? -25.273 -28.145 29.906 1.00 94.62 1244 ASN A N 1
ATOM 10292 C CA . ASN A 1 1244 ? -25.969 -27.616 31.075 1.00 94.62 1244 ASN A CA 1
ATOM 10293 C C . ASN A 1 1244 ? -27.482 -27.449 30.883 1.00 94.62 1244 ASN A C 1
ATOM 10295 O O . ASN A 1 1244 ? -28.220 -27.526 31.863 1.00 94.62 1244 ASN A O 1
ATOM 10299 N N . GLU A 1 1245 ? -27.962 -27.197 29.667 1.00 93.88 1245 GLU A N 1
ATOM 10300 C CA . GLU A 1 1245 ? -29.401 -27.216 29.381 1.00 93.88 1245 GLU A CA 1
ATOM 10301 C C . GLU A 1 1245 ? -29.949 -28.647 29.371 1.00 93.88 1245 GLU A C 1
ATOM 10303 O O . GLU A 1 1245 ? -30.986 -28.927 29.975 1.00 93.88 1245 GLU A O 1
ATOM 10308 N N . ALA A 1 1246 ? -29.243 -29.572 28.714 1.00 93.50 1246 ALA A N 1
ATOM 10309 C CA . ALA A 1 1246 ? -29.683 -30.955 28.577 1.00 93.50 1246 ALA A CA 1
ATOM 10310 C C . ALA A 1 1246 ? -29.733 -31.682 29.927 1.00 93.50 1246 ALA A C 1
ATOM 10312 O O . ALA A 1 1246 ? -30.701 -32.397 30.216 1.00 93.50 1246 ALA A O 1
ATOM 10313 N N . ILE A 1 1247 ? -28.723 -31.470 30.777 1.00 92.06 1247 ILE A N 1
ATOM 10314 C CA . ILE A 1 1247 ? -28.602 -32.142 32.075 1.00 92.06 1247 ILE A CA 1
ATOM 10315 C C . ILE A 1 1247 ? -29.747 -31.783 33.030 1.00 92.06 1247 ILE A C 1
ATOM 10317 O O . ILE A 1 1247 ? -30.142 -32.605 33.850 1.00 92.06 1247 ILE A O 1
ATOM 10321 N N . THR A 1 1248 ? -30.366 -30.607 32.885 1.00 90.12 1248 THR A N 1
ATOM 10322 C CA . THR A 1 1248 ? -31.504 -30.179 33.716 1.00 90.12 1248 THR A CA 1
ATOM 10323 C C . THR A 1 1248 ? -32.678 -31.160 33.659 1.00 90.12 1248 THR A C 1
ATOM 10325 O O . THR A 1 1248 ? -33.413 -31.287 34.636 1.00 90.12 1248 THR A O 1
ATOM 10328 N N . SER A 1 1249 ? -32.830 -31.910 32.560 1.00 87.56 1249 SER A N 1
ATOM 10329 C CA . SER A 1 1249 ? -33.875 -32.935 32.406 1.00 87.56 1249 SER A CA 1
ATOM 10330 C C . SER A 1 1249 ? -33.714 -34.163 33.317 1.00 87.56 1249 SER A C 1
ATOM 10332 O O . SER A 1 1249 ? -34.666 -34.926 33.469 1.00 87.56 1249 SER A O 1
ATOM 10334 N N . VAL A 1 1250 ? -32.539 -34.352 33.932 1.00 88.00 1250 VAL A N 1
ATOM 10335 C CA . VAL A 1 1250 ? -32.221 -35.490 34.819 1.00 88.00 1250 VAL A CA 1
ATOM 10336 C C . VAL A 1 1250 ? -31.865 -35.069 36.253 1.00 88.00 1250 VAL A C 1
ATOM 10338 O O . VAL A 1 1250 ? -31.517 -35.899 37.097 1.00 88.00 1250 VAL A O 1
ATOM 10341 N N . VAL A 1 1251 ? -31.977 -33.776 36.561 1.00 89.75 1251 VAL A N 1
ATOM 10342 C CA . VAL A 1 1251 ? -31.672 -33.207 37.879 1.00 89.75 1251 VAL A CA 1
ATOM 10343 C C . VAL A 1 1251 ? -32.864 -33.351 38.837 1.00 89.75 1251 VAL A C 1
ATOM 10345 O O . VAL A 1 1251 ? -33.988 -32.974 38.511 1.00 89.75 1251 VAL A O 1
ATOM 10348 N N . TYR A 1 1252 ? -32.606 -33.828 40.057 1.00 89.06 1252 TYR A N 1
ATOM 10349 C CA . TYR A 1 1252 ? -33.544 -33.872 41.189 1.00 89.06 1252 TYR A CA 1
ATOM 10350 C C . TYR A 1 1252 ? -32.812 -33.527 42.497 1.00 89.06 1252 TYR A C 1
ATOM 10352 O O . TYR A 1 1252 ? -31.582 -33.504 42.549 1.00 89.06 1252 TYR A O 1
ATOM 10360 N N . LYS A 1 1253 ? -33.534 -33.246 43.590 1.00 85.62 1253 LYS A N 1
ATOM 10361 C CA . LYS A 1 1253 ? -32.920 -32.611 44.779 1.00 85.62 1253 LYS A CA 1
ATOM 10362 C C . LYS A 1 1253 ? -31.671 -33.306 45.354 1.00 85.62 1253 LYS A C 1
ATOM 10364 O O . LYS A 1 1253 ? -30.786 -32.612 45.847 1.00 85.62 1253 LYS A O 1
ATOM 10369 N N . ASN A 1 1254 ? -31.557 -34.635 45.271 1.00 86.12 1254 ASN A N 1
ATOM 10370 C CA . ASN A 1 1254 ? -30.437 -35.366 45.883 1.00 86.12 1254 ASN A CA 1
ATOM 10371 C C . ASN A 1 1254 ? -29.194 -35.500 44.986 1.00 86.12 1254 ASN A C 1
ATOM 10373 O O . ASN A 1 1254 ? -28.125 -35.776 45.522 1.00 86.12 1254 ASN A O 1
ATOM 10377 N N . ASN A 1 1255 ? -29.293 -35.311 43.661 1.00 89.00 1255 ASN A N 1
ATOM 10378 C CA . ASN A 1 1255 ? -28.139 -35.426 42.752 1.00 89.00 1255 ASN A CA 1
ATOM 10379 C C . ASN A 1 1255 ? -27.564 -34.069 42.303 1.00 89.00 1255 ASN A C 1
ATOM 10381 O O . ASN A 1 1255 ? -26.488 -34.040 41.709 1.00 89.00 1255 ASN A O 1
ATOM 10385 N N . MET A 1 1256 ? -28.226 -32.947 42.627 1.00 90.31 1256 MET A N 1
ATOM 10386 C CA . MET A 1 1256 ? -27.803 -31.596 42.220 1.00 90.31 1256 MET A CA 1
ATOM 10387 C C . MET A 1 1256 ? -26.340 -31.292 42.547 1.00 90.31 1256 MET A C 1
ATOM 10389 O O . MET A 1 1256 ? -25.605 -30.819 41.687 1.00 90.31 1256 MET A O 1
ATOM 10393 N N . LYS A 1 1257 ? -25.919 -31.550 43.793 1.00 90.06 1257 LYS A N 1
ATOM 10394 C CA . LYS A 1 1257 ? -24.561 -31.229 44.247 1.00 90.06 1257 LYS A CA 1
ATOM 10395 C C . LYS A 1 1257 ? -23.517 -32.018 43.455 1.00 90.06 1257 LYS A C 1
ATOM 10397 O O . LYS A 1 1257 ? -22.577 -31.424 42.947 1.00 90.06 1257 LYS A O 1
ATOM 10402 N N . THR A 1 1258 ? -23.734 -33.322 43.293 1.00 89.56 1258 THR A N 1
ATOM 10403 C CA . THR A 1 1258 ? -22.846 -34.207 42.529 1.00 89.56 1258 THR A CA 1
ATOM 10404 C C . THR A 1 1258 ? -22.752 -33.786 41.064 1.00 89.56 1258 THR A C 1
ATOM 10406 O O . THR A 1 1258 ? -21.652 -33.674 40.539 1.00 89.56 1258 THR A O 1
ATOM 10409 N N . ILE A 1 1259 ? -23.881 -33.489 40.409 1.00 91.69 1259 ILE A N 1
ATOM 10410 C CA . ILE A 1 1259 ? -23.881 -33.023 39.013 1.00 91.69 1259 ILE A CA 1
ATOM 10411 C C . ILE A 1 1259 ? -23.150 -31.679 38.888 1.00 91.69 1259 ILE A C 1
ATOM 10413 O O . ILE A 1 1259 ? -22.368 -31.490 37.962 1.00 91.69 1259 ILE A O 1
ATOM 10417 N N . HIS A 1 1260 ? -23.374 -30.747 39.819 1.00 92.75 1260 HIS A N 1
ATOM 10418 C CA . HIS A 1 1260 ? -22.712 -29.444 39.793 1.00 92.75 1260 HIS A CA 1
ATOM 10419 C C . HIS A 1 1260 ? -21.192 -29.562 39.976 1.00 92.75 1260 HIS A C 1
ATOM 10421 O O . HIS A 1 1260 ? -20.455 -28.838 39.312 1.00 92.75 1260 HIS A O 1
ATOM 10427 N N . GLU A 1 1261 ? -20.733 -30.443 40.873 1.00 91.56 1261 GLU A N 1
ATOM 10428 C CA . GLU A 1 1261 ? -19.307 -30.726 41.091 1.00 91.56 1261 GLU A CA 1
ATOM 10429 C C . GLU A 1 1261 ? -18.645 -31.288 39.829 1.00 91.56 1261 GLU A C 1
ATOM 10431 O O . GLU A 1 1261 ? -17.559 -30.844 39.488 1.00 91.56 1261 GLU A O 1
ATOM 10436 N N . ILE A 1 1262 ? -19.318 -32.176 39.091 1.00 91.38 1262 ILE A N 1
ATOM 10437 C CA . ILE A 1 1262 ? -18.786 -32.752 37.844 1.00 91.38 1262 ILE A CA 1
ATOM 10438 C C . ILE A 1 1262 ? -18.728 -31.708 36.720 1.00 91.38 1262 ILE A C 1
ATOM 10440 O O . ILE A 1 1262 ? -17.711 -31.567 36.053 1.00 91.38 1262 ILE A O 1
ATOM 10444 N N . LEU A 1 1263 ? -19.796 -30.927 36.523 1.00 90.00 1263 LEU A N 1
ATOM 10445 C CA . LEU A 1 1263 ? -19.867 -29.930 35.440 1.00 90.00 1263 LEU A CA 1
ATOM 10446 C C . LEU A 1 1263 ? -18.904 -28.747 35.605 1.00 90.00 1263 LEU A C 1
ATOM 10448 O O . LEU A 1 1263 ? -18.677 -28.016 34.643 1.00 90.00 1263 LEU A O 1
ATOM 10452 N N . ASN A 1 1264 ? -18.418 -28.508 36.824 1.00 86.38 1264 ASN A N 1
ATOM 10453 C CA . ASN A 1 1264 ? -17.558 -27.371 37.158 1.00 86.38 1264 ASN A CA 1
ATOM 10454 C C . ASN A 1 1264 ? -16.241 -27.806 37.822 1.00 86.38 1264 ASN A C 1
ATOM 10456 O O . ASN A 1 1264 ? -15.590 -26.985 38.468 1.00 86.38 1264 ASN A O 1
ATOM 10460 N N . ASN A 1 1265 ? -15.871 -29.083 37.690 1.00 75.56 1265 ASN A N 1
ATOM 10461 C CA . ASN A 1 1265 ? -14.529 -29.560 37.999 1.00 75.56 1265 ASN A CA 1
ATOM 10462 C C . ASN A 1 1265 ? -13.631 -29.168 36.821 1.00 75.56 1265 ASN A C 1
ATOM 10464 O O . ASN A 1 1265 ? -13.793 -29.701 35.724 1.00 75.56 1265 ASN A O 1
ATOM 10468 N N . ASP A 1 1266 ? -12.743 -28.198 37.040 1.00 51.12 1266 ASP A N 1
ATOM 10469 C CA . ASP A 1 1266 ? -11.763 -27.735 36.048 1.00 51.12 1266 ASP A CA 1
ATOM 10470 C C . ASP A 1 1266 ? -10.386 -28.374 36.237 1.00 51.12 1266 ASP A C 1
ATOM 10472 O O . ASP A 1 1266 ? -9.923 -28.467 37.402 1.00 51.12 1266 ASP A O 1
#

Organism: NCBI:txid262004

Mean predicted aligned error: 11.31 Å

pLDDT: mean 88.42, std 9.88, range [29.97, 98.5]